Protein AF-0000000084891016 (afdb_homodimer)

pLDDT: mean 85.97, std 17.07, range [30.06, 98.94]

Secondary structure (DSSP, 8-state):
---EE-BTTT--PPPHHHHHHHHHHHHHS----TTS-SHHHHHHHHHHHHHHHHHHHHTT--TTTEEEEEESSHHHHHHHHHHHS---TTT--EEE-SS--HHHHGGGTT---------S--EEEEEEESB-TTT-BBPPTTHHHHHHTT--TTS-S-TTT-EEEEEEE-TTGGGTS---TTTS--SEEEEETHHHHS--SS-EEEEEEGGGGGG--------TT-EEEEETTTTEEEE-SSHHHHH--S---HHHHHHHHHHHHHHHHHHTTSHHHHHHHHHHHHHHHHHHHH-B-TTS-BSEEE--SS-S--TTTB-SEEEEEEE-TTSPEEPHHHHHHHHHHTTEE-EEE-TT-HHHHHHHTT--HHHHHHHHHTT--TTSS--EETTEESSEEEEE--TT--HHHHHHHHHHHHHHH---SSTHHHHT-SS---TTS-------------EEE-SEETS--EEE-TTT-S---EETTEETTTT-EE-B-TT--B--TTT-GGGGG-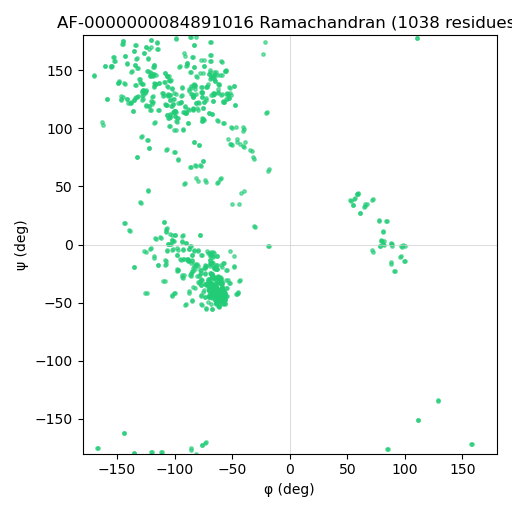----BTTTTB-/---EE-BTTT-----HHHHHHHHHHHHHS----TTS-SHHHHHHHHHHHHHHHHHHHHTT--TTTEEEEEESSHHHHHHHHHHHS-PPTTT--EEE-SSS-HHHHGGGTT---------S--EEEEEEESB-TTT-BBPPTTHHHHHHTT--TTS-S-TTT-EEEEEEE-TTGGGTS---TTTS--SEEEEETHHHHS--SS-EEEEEEGGGGGG--------TT-EEEEETTTTEEEE-SSHHHHH--S---HHHHHHHHHHHHHHHHHHTTSHHHHHHHHHHHHHHHHHHHH-B-TTS-BSEEE--SS-S--TTTB-SEEEEEEE-TTSPEEPHHHHHHHHHHTTEE-EEE-TT-HHHHHHHTT--HHHHHHHHHTT--TTSS--EETTEESSEEEEE--TT--HHHHHHHHHHHHHHH---SSTHHHHT-SS---TTS-------------EEE-SEETS--EEE-TTT-S---EETTEETTTT-EE-B-TT--B--TTT-GGGGG-----BTTTTB-

Foldseek 3Di:
DDFLEFPLLVFNAADPQLVVVLVCVVVVAQADFLPPPDPNNVVLVVLLVVLQQVVQVLQPHGPQWKGKAKFQFLLRLLVLCLQQFDADALQEEEAEDLLDFLSNVVSVVSNNNRNDPDQPQHEYEYEYECARSAAQFGDDLCVQVCVQVVNDPRDDDDSVRHHYAYEYECASPQLQHHHHCVVRVGQWYKYGLSSNRNDDHRIIIIMGTPVSLVRRHRHPDAAPQQFPDDDPVDPDTHGDDRRNSNSHHDGDPSSRSSSVVSRLVVVVVVPSRSVVSLVVLLVLQLVLLVLQQPFAAQVRHRQKAWQHPDNSPDSSGGGNKIKIWGAANVGFTDFVLVVCVLCLLVSHHKDKFCSSSQSSLCVRQVHDPVVVVVCVVVVHDTPDPDQDDPRGGSMTIMGGDGSPRDNVSSVVVSVSSCVLHHHHDPVVVVVVPPPPPPVPPPPPCPVPPPDCPWDWAALEAQEATDTPPCVPHVDFDADPVGTPSGNNHFDAPPVRHGDHCSRVVCRPVDDDDADVVVRRD/DDFLEFPLLVFNAADPQLVVVLVCVVVVAQADFLPPPDPNNVVLVVLLVVLQQVVQVLQPHGPQFKGKAKFQFLLRLLVLCLQQFQADALQEEEAEDLLDFLSNVVSVVSNNNRNDDDQPQHEYEYEYECARSAAQFGDDLCVQVCVQVVNDPRDDDDSVRHHYAYEYECASPQLQHHHHCVVRVHQWYKYGLRSNRNDDHRIIIIMGTPVSLVRRHRHPDAAPQFFPDDDPVDPDTHGDDRRNSNSHHDGDPSSRSSSVVSRLVVVVVVPSRSVVSLVVLLVLLLVLLVLQQPFAAQVRHRQKDWQHPDNSPDSSGGGNKIKIWGAANVGFTDFVLVVCVLCLLVSHDKDKFCSSSQSSLCVRQVHDPVVVVVCVVVVHDTPDPDQDDPRGGSMTIMGGDGSPRDNVSSVVVSVSSCVLHHHHDPVSVVPNPPPPPPVPPPPPCPVPPPDPDWDWAALEAQEATDTPPCVPHVDFDADPVGTPSGNNHFDAPPVRHGDHCSRVVCRPVDDDDADVVVRRD

Solvent-accessible surface area (backbone atoms only — not comparable to full-atom values): 54856 Å² total; per-residue (Å²): 134,79,78,35,76,22,38,22,76,72,31,27,72,56,52,70,66,39,54,50,53,44,50,50,51,61,74,71,51,73,72,35,40,56,84,37,74,20,61,35,7,47,53,37,38,40,47,51,54,32,38,52,49,51,56,35,46,70,29,54,42,46,80,83,50,30,44,70,28,70,28,46,13,31,39,41,18,39,49,53,47,53,55,18,40,51,67,36,53,21,52,29,46,81,46,63,50,50,54,27,48,36,28,63,60,21,44,57,59,62,52,54,71,37,79,40,84,75,87,64,84,31,40,26,40,42,35,41,31,40,18,31,79,64,32,12,41,32,48,72,62,64,52,47,60,31,42,63,70,49,65,32,84,82,53,85,73,64,53,90,73,46,49,54,37,36,35,36,40,32,39,59,32,53,39,44,37,69,58,50,40,68,84,43,68,49,31,30,37,24,28,30,44,18,32,50,37,28,40,46,49,37,35,22,24,28,38,32,23,52,86,50,48,76,45,56,70,35,75,54,61,49,20,27,77,8,50,26,32,63,45,66,90,50,101,44,77,39,67,35,84,55,63,42,46,36,69,36,50,26,73,66,33,58,64,48,49,55,35,41,51,40,32,51,51,50,47,41,70,74,34,69,72,26,55,62,38,29,52,51,22,25,51,51,37,32,52,42,52,54,55,47,71,66,39,51,17,65,87,63,34,54,30,50,51,74,45,61,93,65,85,58,82,45,69,81,43,27,45,31,34,48,17,32,46,42,27,37,73,88,63,51,62,52,43,47,64,59,51,50,54,55,33,39,76,68,41,35,29,42,27,56,36,40,75,50,19,53,30,40,40,33,61,69,61,68,53,51,74,66,57,51,49,50,43,37,71,71,68,41,36,75,78,52,89,75,30,63,56,95,79,34,58,76,45,30,31,35,41,17,51,41,79,84,56,51,70,65,50,44,49,50,53,54,49,50,48,49,72,72,55,52,41,75,50,84,71,54,58,63,62,74,58,45,91,64,79,52,82,71,60,63,69,66,79,65,77,65,75,79,65,87,82,74,49,70,36,32,36,36,43,43,34,28,59,37,70,50,42,63,87,83,46,80,70,78,60,70,45,100,87,38,54,62,58,43,57,69,38,66,52,49,49,98,62,63,33,67,50,38,40,89,77,40,57,68,34,55,70,40,71,69,55,73,38,75,89,75,67,42,110,133,79,79,35,77,21,36,21,76,72,30,26,74,56,53,69,67,38,54,52,53,43,52,52,51,63,74,71,51,74,69,35,39,55,84,37,72,20,61,36,6,47,54,36,38,39,47,53,53,34,40,51,49,51,56,34,46,71,30,54,42,48,81,83,49,30,42,70,27,70,30,45,14,31,38,42,18,41,49,53,46,51,54,18,40,51,66,37,59,17,52,29,47,80,46,64,51,50,54,27,49,36,30,63,61,20,43,57,59,63,52,55,70,36,80,38,83,78,90,63,86,34,41,26,40,43,35,41,33,41,19,29,79,63,32,12,41,30,48,71,62,66,52,46,60,32,40,63,69,50,65,32,84,83,53,85,72,63,54,89,72,47,50,55,40,36,35,35,38,32,39,59,31,52,37,46,36,70,57,52,39,69,82,44,67,47,31,30,36,25,28,30,43,17,32,49,37,28,39,46,48,36,35,21,25,27,37,32,22,52,87,51,48,77,44,54,70,35,75,53,63,48,22,28,76,7,50,25,30,63,46,67,90,50,99,44,78,37,67,35,83,55,63,43,47,37,68,35,51,27,74,68,32,59,66,48,49,56,35,41,51,40,34,51,51,50,46,41,71,74,36,69,72,25,55,62,38,27,52,52,23,24,51,50,37,32,51,43,52,54,56,45,70,65,39,52,18,64,87,63,34,53,32,48,50,74,46,61,93,66,85,60,84,45,69,82,44,26,46,31,33,50,18,32,45,43,25,38,75,88,64,52,62,52,45,45,63,59,52,50,53,56,32,39,77,69,40,35,29,42,27,57,37,39,76,50,18,54,28,40,40,32,60,69,61,69,52,49,73,68,58,52,50,50,43,38,69,70,70,42,36,74,80,51,91,75,30,62,56,96,81,34,59,76,44,31,32,35,41,17,53,41,78,86,56,49,69,65,50,44,49,50,52,54,49,51,49,47,72,72,55,52,39,76,49,83,68,54,58,61,62,72,58,44,90,64,77,52,81,73,57,64,71,66,79,64,78,66,75,78,66,86,81,75,48,69,36,32,37,37,44,44,34,29,58,36,70,50,43,62,88,82,46,79,70,77,60,71,45,99,88,38,55,60,57,43,58,68,37,65,52,52,49,100,63,65,32,69,49,38,41,89,78,39,58,67,34,56,69,40,71,68,55,73,39,75,90,76,68,42,111

Sequence (1042 aa):
PGSIYLDHTGSTLYAKSQIDAYTADLQSHLYGNPHSGNPSSEHMADIVHQVRGTVLNHFNVTNDQYDCVFTSGATGALRVLAENFEWTKGKSKFVYLEDNHTSVVGIREPVETQNCEAWCLVGNIFAYPAQSNFSGTKYPLFWISEVKKGEAKLCPGNPNSCNWYVLLDAAAYVSCSKLDLTEHPADFVCISFYKMFGFPTGLGCLLVRKSAAEMLTNKRYFGGGSPAGYLANCDFFKPRTVLHSRLEDGTISFLDIMALKHGFNFLNQVDKSMVRIQDHTFSLAQRLYRAMNMLKHHNGAEVVKIYSHTDYTDSQTQGAIITFNVNRADGSCIGFNHVLQLAASKNIHLRSGCFCNVGACVSMLNLTPENMKTIFQSGHSCGDHIDIVDGKPVGAIRASLGYMSSTRDVDSLVQFIKESFLQENNLSAEVNDEVYYDARSSVSDSSKALTLEKIFLYPVKSCRAIEVSFRFVKQWTLCETGLTHDRMWMIVNDYGVCLTQKRENLLALIQPSIDLEAGTLPGSIYLDHTGSTLYAKSQIDAYTADLQSHLYGNPHSGNPSSEHMADIVHQVRGTVLNHFNVTNDQYDCVFTSGATGALRVLAENFEWTKGKSKFVYLEDNHTSVVGIREPVETQNCEAWCLVGNIFAYPAQSNFSGTKYPLFWISEVKKGEAKLCPGNPNSCNWYVLLDAAAYVSCSKLDLTEHPADFVCISFYKMFGFPTGLGCLLVRKSAAEMLTNKRYFGGGSPAGYLANCDFFKPRTVLHSRLEDGTISFLDIMALKHGFNFLNQVDKSMVRIQDHTFSLAQRLYRAMNMLKHHNGAEVVKIYSHTDYTDSQTQGAIITFNVNRADGSCIGFNHVLQLAASKNIHLRSGCFCNVGACVSMLNLTPENMKTIFQSGHSCGDHIDIVDGKPVGAIRASLGYMSSTRDVDSLVQFIKESFLQENNLSAEVNDEVYYDARSSVSDSSKALTLEKIFLYPVKSCRAIEVSFRFVKQWTLCETGLTHDRMWMIVNDYGVCLTQKRENLLALIQPSIDLEAGTL

Nearest PDB structures (foldseek):
  6wci-assembly1_B  TM=8.221E-01  e=2.079E-20  Stenotrophomonas maltophilia K279a
  8pk8-assembly1_A  TM=7.532E-01  e=2.389E-19  Homo sapiens
  8rme-assembly1_A  TM=7.742E-01  e=6.800E-19  Homo sapiens
  7rtk-assembly1_A  TM=7.737E-01  e=1.827E-18  Homo sapiens
  1qz9-assembly1_A-2  TM=7.196E-01  e=6.623E-15  Pseudomonas fluorescens

Structure (mmCIF, N/CA/C/O backbone):
data_AF-0000000084891016-model_v1
#
loop_
_entity.id
_entity.type
_entity.pdbx_description
1 polymer 'Aminotransferase class V domain-containing protein'
#
loop_
_atom_site.group_PDB
_atom_site.id
_atom_site.type_symbol
_atom_site.label_atom_id
_atom_site.label_alt_id
_atom_site.label_comp_id
_atom_site.label_asym_id
_atom_site.label_entity_id
_atom_site.label_seq_id
_atom_site.pdbx_PDB_ins_code
_atom_site.Cartn_x
_atom_site.Cartn_y
_atom_site.Cartn_z
_atom_site.occupancy
_atom_site.B_iso_or_equiv
_atom_site.auth_seq_id
_atom_site.auth_comp_id
_atom_site.auth_asym_id
_atom_site.auth_atom_id
_atom_site.pdbx_PDB_model_num
ATOM 1 N N . PRO A 1 1 ? 12.078 -31.938 10.773 1 45.09 1 PRO A N 1
ATOM 2 C CA . PRO A 1 1 ? 12.602 -31.656 9.438 1 45.09 1 PRO A CA 1
ATOM 3 C C . PRO A 1 1 ? 12.266 -30.234 8.969 1 45.09 1 PRO A C 1
ATOM 5 O O . PRO A 1 1 ? 11.242 -29.672 9.367 1 45.09 1 PRO A O 1
ATOM 8 N N . GLY A 1 2 ? 13.227 -29.469 8.484 1 77.06 2 GLY A N 1
ATOM 9 C CA . GLY A 1 2 ? 13.141 -28.062 8.07 1 77.06 2 GLY A CA 1
ATOM 10 C C . GLY A 1 2 ? 12.148 -27.844 6.949 1 77.06 2 GLY A C 1
ATOM 11 O O . GLY A 1 2 ? 11.773 -28.781 6.246 1 77.06 2 GLY A O 1
ATOM 12 N N . SER A 1 3 ? 11.414 -26.812 6.789 1 90.88 3 SER A N 1
ATOM 13 C CA . SER A 1 3 ? 10.453 -26.453 5.75 1 90.88 3 SER A CA 1
ATOM 14 C C . SER A 1 3 ? 11.102 -26.469 4.371 1 90.88 3 SER A C 1
ATOM 16 O O . SER A 1 3 ? 12.242 -26.031 4.211 1 90.88 3 SER A O 1
ATOM 18 N N . ILE A 1 4 ? 10.516 -27.297 3.436 1 97.5 4 ILE A N 1
ATOM 19 C CA . ILE A 1 4 ? 10.883 -27.203 2.029 1 97.5 4 ILE A CA 1
ATOM 20 C C . ILE A 1 4 ? 9.992 -26.172 1.331 1 97.5 4 ILE A C 1
ATOM 22 O O . ILE A 1 4 ? 8.828 -26.453 1.046 1 97.5 4 ILE A O 1
ATOM 26 N N . TYR A 1 5 ? 10.555 -25.031 1.067 1 98.25 5 TYR A N 1
ATOM 27 C CA . TYR A 1 5 ? 9.766 -23.922 0.535 1 98.25 5 TYR A CA 1
ATOM 28 C C . TYR A 1 5 ? 9.945 -23.812 -0.975 1 98.25 5 TYR A C 1
ATOM 30 O O . TYR A 1 5 ? 11.031 -23.484 -1.459 1 98.25 5 TYR A O 1
ATOM 38 N N . LEU A 1 6 ? 8.859 -24.047 -1.722 1 98.75 6 LEU A N 1
ATOM 39 C CA . LEU A 1 6 ? 8.898 -24.031 -3.18 1 98.75 6 LEU A CA 1
ATOM 40 C C . LEU A 1 6 ? 7.797 -23.156 -3.742 1 98.75 6 LEU A C 1
ATOM 42 O O . LEU A 1 6 ? 7.168 -23.5 -4.746 1 98.75 6 LEU A O 1
ATOM 46 N N . ASP A 1 7 ? 7.473 -22.031 -3.082 1 98.44 7 ASP A N 1
ATOM 47 C CA . ASP A 1 7 ? 6.48 -21.062 -3.531 1 98.44 7 ASP A CA 1
ATOM 48 C C . ASP A 1 7 ? 7.09 -19.672 -3.654 1 98.44 7 ASP A C 1
ATOM 50 O O . ASP A 1 7 ? 6.484 -18.672 -3.24 1 98.44 7 ASP A O 1
ATOM 54 N N . HIS A 1 8 ? 8.25 -19.547 -4.27 1 98.56 8 HIS A N 1
ATOM 55 C CA . HIS A 1 8 ? 8.992 -18.297 -4.363 1 98.56 8 HIS A CA 1
ATOM 56 C C . HIS A 1 8 ? 8.328 -17.344 -5.355 1 98.56 8 HIS A C 1
ATOM 58 O O . HIS A 1 8 ? 8.5 -16.125 -5.258 1 98.56 8 HIS A O 1
ATOM 64 N N . THR A 1 9 ? 7.555 -17.828 -6.359 1 98.06 9 THR A N 1
ATOM 65 C CA . THR A 1 9 ? 6.809 -16.969 -7.27 1 98.06 9 THR A CA 1
ATOM 66 C C . THR A 1 9 ? 5.652 -16.297 -6.543 1 98.06 9 THR A C 1
ATOM 68 O O . THR A 1 9 ? 5.266 -15.172 -6.887 1 98.06 9 THR A O 1
ATOM 71 N N . GLY A 1 10 ? 5.039 -17 -5.562 1 97.38 10 GLY A N 1
ATOM 72 C CA . GLY A 1 10 ? 4.043 -16.375 -4.715 1 97.38 10 GLY A CA 1
ATOM 73 C C . GLY A 1 10 ? 4.625 -15.305 -3.801 1 97.38 10 GLY A C 1
ATOM 74 O O . GLY A 1 10 ? 4.145 -14.164 -3.781 1 97.38 10 GLY A O 1
ATOM 75 N N . SER A 1 11 ? 5.559 -15.648 -3.059 1 97.56 11 SER A N 1
ATOM 76 C CA . SER A 1 11 ? 6.34 -14.758 -2.205 1 97.56 11 SER A CA 1
ATOM 77 C C . SER A 1 11 ? 7.691 -15.375 -1.857 1 97.56 11 SER A C 1
ATOM 79 O O . SER A 1 11 ? 7.754 -16.5 -1.344 1 97.56 11 SER A O 1
ATOM 81 N N . THR A 1 12 ? 8.758 -14.641 -2.146 1 98.12 12 THR A N 1
ATOM 82 C CA . THR A 1 12 ? 10.062 -15.18 -1.761 1 98.12 12 THR A CA 1
ATOM 83 C C . THR A 1 12 ? 10.344 -14.906 -0.286 1 98.12 12 THR A C 1
ATOM 85 O O . THR A 1 12 ? 9.469 -14.43 0.44 1 98.12 12 THR A O 1
ATOM 88 N N . LEU A 1 13 ? 11.508 -15.367 0.227 1 97.31 13 LEU A N 1
ATOM 89 C CA . LEU A 1 13 ? 11.82 -15.258 1.647 1 97.31 13 LEU A CA 1
ATOM 90 C C . LEU A 1 13 ? 12.805 -14.125 1.904 1 97.31 13 LEU A C 1
ATOM 92 O O . LEU A 1 13 ? 13.656 -13.836 1.061 1 97.31 13 LEU A O 1
ATOM 96 N N . TYR A 1 14 ? 12.617 -13.414 2.99 1 97.75 14 TYR A N 1
ATOM 97 C CA . TYR A 1 14 ? 13.539 -12.359 3.387 1 97.75 14 TYR A CA 1
ATOM 98 C C . TYR A 1 14 ? 14.648 -12.906 4.281 1 97.75 14 TYR A C 1
ATOM 100 O O . TYR A 1 14 ? 14.445 -13.898 4.992 1 97.75 14 TYR A O 1
ATOM 108 N N . ALA A 1 15 ? 15.773 -12.258 4.273 1 96.56 15 ALA A N 1
ATOM 109 C CA . ALA A 1 15 ? 16.922 -12.656 5.094 1 96.56 15 ALA A CA 1
ATOM 110 C C . ALA A 1 15 ? 16.828 -12.055 6.492 1 96.56 15 ALA A C 1
ATOM 112 O O . ALA A 1 15 ? 16.328 -10.938 6.664 1 96.56 15 ALA A O 1
ATOM 113 N N . LYS A 1 16 ? 17.359 -12.797 7.43 1 96.25 16 LYS A N 1
ATOM 114 C CA . LYS A 1 16 ? 17.438 -12.266 8.789 1 96.25 16 LYS A CA 1
ATOM 115 C C . LYS A 1 16 ? 18.25 -10.977 8.828 1 96.25 16 LYS A C 1
ATOM 117 O O . LYS A 1 16 ? 17.891 -10.039 9.555 1 96.25 16 LYS A O 1
ATOM 122 N N . SER A 1 17 ? 19.281 -10.914 8.078 1 96.06 17 SER A N 1
ATOM 123 C CA . SER A 1 17 ? 20.141 -9.742 8.055 1 96.06 17 SER A CA 1
ATOM 124 C C . SER A 1 17 ? 19.406 -8.516 7.523 1 96.06 17 SER A C 1
ATOM 126 O O . SER A 1 17 ? 19.641 -7.398 7.98 1 96.06 17 SER A O 1
ATOM 128 N N . GLN A 1 18 ? 18.578 -8.727 6.535 1 96.12 18 GLN A N 1
ATOM 129 C CA . GLN A 1 18 ? 17.75 -7.664 5.992 1 96.12 18 GLN A CA 1
ATOM 130 C C . GLN A 1 18 ? 16.844 -7.074 7.062 1 96.12 18 GLN A C 1
ATOM 132 O O . GLN A 1 18 ? 16.75 -5.855 7.203 1 96.12 18 GLN A O 1
ATOM 137 N N . ILE A 1 19 ? 16.188 -7.93 7.859 1 98 19 ILE A N 1
ATOM 138 C CA . ILE A 1 19 ? 15.234 -7.531 8.898 1 98 19 ILE A CA 1
ATOM 139 C C . ILE A 1 19 ? 15.984 -6.848 10.039 1 98 19 ILE A C 1
ATOM 141 O O . ILE A 1 19 ? 15.508 -5.844 10.586 1 98 19 ILE A O 1
ATOM 145 N N . ASP A 1 20 ? 17.172 -7.363 10.367 1 97.69 20 ASP A N 1
ATOM 146 C CA . ASP A 1 20 ? 18 -6.758 11.414 1 97.69 20 ASP A CA 1
ATOM 147 C C . ASP A 1 20 ? 18.391 -5.336 11.039 1 97.69 20 ASP A C 1
ATOM 149 O O . ASP A 1 20 ? 18.328 -4.426 11.875 1 97.69 20 ASP A O 1
ATOM 153 N N . ALA A 1 21 ? 18.812 -5.133 9.82 1 96.12 21 ALA A N 1
ATOM 154 C CA . ALA A 1 21 ? 19.234 -3.818 9.359 1 96.12 21 ALA A CA 1
ATOM 155 C C . ALA A 1 21 ? 18.078 -2.828 9.352 1 96.12 21 ALA A C 1
ATOM 157 O O . ALA A 1 21 ? 18.234 -1.672 9.75 1 96.12 21 ALA A O 1
ATOM 158 N N . TYR A 1 22 ? 16.984 -3.27 8.93 1 97.88 22 TYR A N 1
ATOM 159 C CA . TYR A 1 22 ? 15.773 -2.445 8.906 1 97.88 22 TYR A CA 1
ATOM 160 C C . TYR A 1 22 ? 15.375 -2.035 10.32 1 97.88 22 TYR A C 1
ATOM 162 O O . TYR A 1 22 ? 15.062 -0.867 10.57 1 97.88 22 TYR A O 1
ATOM 170 N N . THR A 1 23 ? 15.391 -2.973 11.203 1 97.94 23 THR A N 1
ATOM 171 C CA . THR A 1 23 ? 15.031 -2.732 12.602 1 97.94 23 THR A CA 1
ATOM 172 C C . THR A 1 23 ? 15.984 -1.724 13.234 1 97.94 23 THR A C 1
ATOM 174 O O . THR A 1 23 ? 15.547 -0.81 13.938 1 97.94 23 THR A O 1
ATOM 177 N N . ALA A 1 24 ? 17.234 -1.877 13.016 1 96.44 24 ALA A N 1
ATOM 178 C CA . ALA A 1 24 ? 18.234 -0.955 13.547 1 96.44 24 ALA A CA 1
ATOM 179 C C . ALA A 1 24 ? 18 0.463 13.031 1 96.44 24 ALA A C 1
ATOM 181 O O . ALA A 1 24 ? 18.141 1.433 13.781 1 96.44 24 ALA A O 1
ATOM 182 N N . ASP A 1 25 ? 17.641 0.554 11.805 1 94.06 25 ASP A N 1
ATOM 183 C CA . ASP A 1 25 ? 17.359 1.853 11.195 1 94.06 25 ASP A CA 1
ATOM 184 C C . ASP A 1 25 ? 16.156 2.525 11.844 1 94.06 25 ASP A C 1
ATOM 186 O O . ASP A 1 25 ? 16.203 3.719 12.156 1 94.06 25 ASP A O 1
ATOM 190 N N . LEU A 1 26 ? 15.07 1.795 12.055 1 96.88 26 LEU A N 1
ATOM 191 C CA . LEU A 1 26 ? 13.859 2.314 12.672 1 96.88 26 LEU A CA 1
ATOM 192 C C . LEU A 1 26 ? 14.141 2.809 14.086 1 96.88 26 LEU A C 1
ATOM 194 O O . LEU A 1 26 ? 13.539 3.785 14.539 1 96.88 26 LEU A O 1
ATOM 198 N N . GLN A 1 27 ? 15.055 2.148 14.734 1 96.12 27 GLN A N 1
ATOM 199 C CA . GLN A 1 27 ? 15.242 2.414 16.156 1 96.12 27 GLN A CA 1
ATOM 200 C C . GLN A 1 27 ? 16.312 3.479 16.391 1 96.12 27 GLN A C 1
ATOM 202 O O . GLN A 1 27 ? 16.391 4.059 17.469 1 96.12 27 GLN A O 1
ATOM 207 N N . SER A 1 28 ? 17.062 3.799 15.344 1 92.12 28 SER A N 1
ATOM 208 C CA . SER A 1 28 ? 18.188 4.703 15.539 1 92.12 28 SER A CA 1
ATOM 209 C C . SER A 1 28 ? 17.891 6.086 14.969 1 92.12 28 SER A C 1
ATOM 211 O O . SER A 1 28 ? 18.672 7.023 15.172 1 92.12 28 SER A O 1
ATOM 213 N N . HIS A 1 29 ? 16.781 6.273 14.312 1 88.75 29 HIS A N 1
ATOM 214 C CA . HIS A 1 29 ? 16.484 7.551 13.672 1 88.75 29 HIS A CA 1
ATOM 215 C C . HIS A 1 29 ? 15.031 7.965 13.906 1 88.75 29 HIS A C 1
ATOM 217 O O . HIS A 1 29 ? 14.172 7.117 14.141 1 88.75 29 HIS A O 1
ATOM 223 N N . LEU A 1 30 ? 14.836 9.281 13.961 1 93 30 LEU A N 1
ATOM 224 C CA . LEU A 1 30 ? 13.492 9.852 13.969 1 93 30 LEU A CA 1
ATOM 225 C C . LEU A 1 30 ? 13.023 10.148 12.547 1 93 30 LEU A C 1
ATOM 227 O O . LEU A 1 30 ? 13.594 10.992 11.859 1 93 30 LEU A O 1
ATOM 231 N N . TYR A 1 31 ? 12.016 9.422 12.125 1 94.38 31 TYR A N 1
ATOM 232 C CA . TYR A 1 31 ? 11.477 9.594 10.781 1 94.38 31 TYR A CA 1
ATOM 233 C C . TYR A 1 31 ? 10.094 10.234 10.82 1 94.38 31 TYR A C 1
ATOM 235 O O . TYR A 1 31 ? 9.234 9.812 11.602 1 94.38 31 TYR A O 1
ATOM 243 N N . GLY A 1 32 ? 9.906 11.289 10.078 1 95.88 32 GLY A N 1
ATOM 244 C CA . GLY A 1 32 ? 8.617 11.953 9.953 1 95.88 32 GLY A CA 1
ATOM 245 C C . GLY A 1 32 ? 8.031 11.859 8.555 1 95.88 32 GLY A C 1
ATOM 246 O O . GLY A 1 32 ? 8.656 11.312 7.648 1 95.88 32 GLY A O 1
ATOM 247 N N . ASN A 1 33 ? 6.77 12.227 8.438 1 96.44 33 ASN A N 1
ATOM 248 C CA . ASN A 1 33 ? 6.121 12.281 7.129 1 96.44 33 ASN A CA 1
ATOM 249 C C . ASN A 1 33 ? 6.91 13.141 6.148 1 96.44 33 ASN A C 1
ATOM 251 O O . ASN A 1 33 ? 7.172 14.32 6.418 1 96.44 33 ASN A O 1
ATOM 255 N N . PRO A 1 34 ? 7.203 12.648 4.973 1 94 34 PRO A N 1
ATOM 256 C CA . PRO A 1 34 ? 8.062 13.391 4.043 1 94 34 PRO A CA 1
ATOM 257 C C . PRO A 1 34 ? 7.418 14.68 3.549 1 94 34 PRO A C 1
ATOM 259 O O . PRO A 1 34 ? 8.094 15.516 2.943 1 94 34 PRO A O 1
ATOM 262 N N . HIS A 1 35 ? 6.18 14.953 3.852 1 91.19 35 HIS A N 1
ATOM 263 C CA . HIS A 1 35 ? 5.469 16.109 3.326 1 91.19 35 HIS A CA 1
ATOM 264 C C . HIS A 1 35 ? 5.418 17.234 4.348 1 91.19 35 HIS A C 1
ATOM 266 O O . HIS A 1 35 ? 4.867 18.312 4.074 1 91.19 35 HIS A O 1
ATOM 272 N N . SER A 1 36 ? 6.023 17.125 5.527 1 92 36 SER A N 1
ATOM 273 C CA . SER A 1 36 ? 5.797 18.094 6.602 1 92 36 SER A CA 1
ATOM 274 C C . SER A 1 36 ? 6.84 19.203 6.574 1 92 36 SER A C 1
ATOM 276 O O . SER A 1 36 ? 6.598 20.297 7.09 1 92 36 SER A O 1
ATOM 278 N N . GLY A 1 37 ? 8.023 18.984 6.102 1 88.06 37 GLY A N 1
ATOM 279 C CA . GLY A 1 37 ? 9.016 20.031 5.906 1 88.06 37 GLY A CA 1
ATOM 280 C C . GLY A 1 37 ? 9.867 20.281 7.137 1 88.06 37 GLY A C 1
ATOM 281 O O . GLY A 1 37 ? 10.711 21.188 7.137 1 88.06 37 GLY A O 1
ATOM 282 N N . ASN A 1 38 ? 9.664 19.547 8.227 1 92.12 38 ASN A N 1
ATOM 283 C CA . ASN A 1 38 ? 10.516 19.656 9.406 1 92.12 38 ASN A CA 1
ATOM 284 C C . ASN A 1 38 ? 11.742 18.75 9.297 1 92.12 38 ASN A C 1
ATOM 286 O O . ASN A 1 38 ? 11.898 18.031 8.312 1 92.12 38 ASN A O 1
ATOM 290 N N . PRO A 1 39 ? 12.656 18.734 10.281 1 87.62 39 PRO A N 1
ATOM 291 C CA . PRO A 1 39 ? 13.93 18.031 10.133 1 87.62 39 PRO A CA 1
ATOM 292 C C . PRO A 1 39 ? 13.742 16.531 9.914 1 87.62 39 PRO A C 1
ATOM 294 O O . PRO A 1 39 ? 14.398 15.945 9.047 1 87.62 39 PRO A O 1
ATOM 297 N N . SER A 1 40 ? 12.906 15.891 10.703 1 93.5 40 SER A N 1
ATOM 298 C CA . SER A 1 40 ? 12.68 14.461 10.516 1 93.5 40 SER A CA 1
ATOM 299 C C . SER A 1 40 ? 12.031 14.172 9.164 1 93.5 40 SER A C 1
ATOM 301 O O . SER A 1 40 ? 12.328 13.164 8.531 1 93.5 40 SER A O 1
ATOM 303 N N . SER A 1 41 ? 11.148 15.055 8.734 1 94.06 41 SER A N 1
ATOM 304 C CA . SER A 1 41 ? 10.477 14.969 7.445 1 94.06 41 SER A CA 1
ATOM 305 C C . SER A 1 41 ? 11.469 15.109 6.297 1 94.06 41 SER A C 1
ATOM 307 O O . SER A 1 41 ? 11.438 14.328 5.344 1 94.06 41 SER A O 1
ATOM 309 N N . GLU A 1 42 ? 12.297 16.078 6.367 1 88.12 42 GLU A N 1
ATOM 310 C CA . GLU A 1 42 ? 13.289 16.312 5.316 1 88.12 42 GLU A CA 1
ATOM 311 C C . GLU A 1 42 ? 14.266 15.148 5.203 1 88.12 42 GLU A C 1
ATOM 313 O O . GLU A 1 42 ? 14.648 14.758 4.102 1 88.12 42 GLU A O 1
ATOM 318 N N . HIS A 1 43 ? 14.641 14.648 6.355 1 88.62 43 HIS A N 1
ATOM 319 C CA . HIS A 1 43 ? 15.5 13.469 6.375 1 88.62 43 HIS A CA 1
ATOM 320 C C . HIS A 1 43 ? 14.844 12.305 5.633 1 88.62 43 HIS A C 1
ATOM 322 O O . HIS A 1 43 ? 15.484 11.656 4.797 1 88.62 43 HIS A O 1
ATOM 328 N N . MET A 1 44 ? 13.609 12.062 5.922 1 93.12 44 MET A N 1
ATOM 329 C CA . MET A 1 44 ? 12.875 10.969 5.297 1 93.12 44 MET A CA 1
ATOM 330 C C . MET A 1 44 ? 12.68 11.227 3.807 1 93.12 44 MET A C 1
ATOM 332 O O . MET A 1 44 ? 12.758 10.305 2.994 1 93.12 44 MET A O 1
ATOM 336 N N . ALA A 1 45 ? 12.367 12.469 3.414 1 91.31 45 ALA A N 1
ATOM 337 C CA . ALA A 1 45 ? 12.211 12.828 2.008 1 91.31 45 ALA A CA 1
ATOM 338 C C . ALA A 1 45 ? 13.477 12.516 1.215 1 91.31 45 ALA A C 1
ATOM 340 O O . ALA A 1 45 ? 13.406 12.023 0.087 1 91.31 45 ALA A O 1
ATOM 341 N N . ASP A 1 46 ? 14.617 12.773 1.808 1 87.38 46 ASP A N 1
ATOM 342 C CA . ASP A 1 46 ? 15.898 12.508 1.172 1 87.38 46 ASP A CA 1
ATOM 343 C C . ASP A 1 46 ? 16.125 11.008 0.993 1 87.38 46 ASP A C 1
ATOM 345 O O . ASP A 1 46 ? 16.625 10.562 -0.042 1 87.38 46 ASP A O 1
ATOM 349 N N . ILE A 1 47 ? 15.75 10.297 2.008 1 91.25 47 ILE A N 1
ATOM 350 C CA . ILE A 1 47 ? 15.883 8.844 1.942 1 91.25 47 ILE A CA 1
ATOM 351 C C . ILE A 1 47 ? 15.008 8.297 0.819 1 91.25 47 ILE A C 1
ATOM 353 O O . ILE A 1 47 ? 15.453 7.457 0.032 1 91.25 47 ILE A O 1
ATOM 357 N N . VAL A 1 48 ? 13.812 8.75 0.71 1 94.56 48 VAL A N 1
ATOM 358 C CA . VAL A 1 48 ? 12.891 8.305 -0.329 1 94.56 48 VAL A CA 1
ATOM 359 C C . VAL A 1 48 ? 13.477 8.594 -1.706 1 94.56 48 VAL A C 1
ATOM 361 O O . VAL A 1 48 ? 13.43 7.754 -2.605 1 94.56 48 VAL A O 1
ATOM 364 N N . HIS A 1 49 ? 14.039 9.75 -1.84 1 89.62 49 HIS A N 1
ATOM 365 C CA . HIS A 1 49 ? 14.664 10.148 -3.102 1 89.62 49 HIS A CA 1
ATOM 366 C C . HIS A 1 49 ? 15.82 9.219 -3.461 1 89.62 49 HIS A C 1
ATOM 368 O O . HIS A 1 49 ? 15.93 8.781 -4.605 1 89.62 49 HIS A O 1
ATOM 374 N N . GLN A 1 50 ? 16.625 8.891 -2.48 1 87.94 50 GLN A N 1
ATOM 375 C CA . GLN A 1 50 ? 17.766 8.023 -2.705 1 87.94 50 GLN A CA 1
ATOM 376 C C . GLN A 1 50 ? 17.328 6.609 -3.066 1 87.94 50 GLN A C 1
ATOM 378 O O . GLN A 1 50 ? 17.922 5.969 -3.938 1 87.94 50 GLN A O 1
ATOM 383 N N . VAL A 1 51 ? 16.328 6.168 -2.385 1 95.25 51 VAL A N 1
ATOM 384 C CA . VAL A 1 51 ? 15.844 4.816 -2.637 1 95.25 51 VAL A CA 1
ATOM 385 C C . VAL A 1 51 ? 15.25 4.738 -4.039 1 95.25 51 VAL A C 1
ATOM 387 O O . VAL A 1 51 ? 15.398 3.727 -4.73 1 95.25 51 VAL A O 1
ATOM 390 N N . ARG A 1 52 ? 14.547 5.809 -4.484 1 94.38 52 ARG A N 1
ATOM 391 C CA . ARG A 1 52 ? 14.055 5.863 -5.855 1 94.38 52 ARG A CA 1
ATOM 392 C C . ARG A 1 52 ? 15.188 5.691 -6.855 1 94.38 52 ARG A C 1
ATOM 394 O O . ARG A 1 52 ? 15.047 4.98 -7.848 1 94.38 52 ARG A O 1
ATOM 401 N N . GLY A 1 53 ? 16.297 6.324 -6.594 1 91.69 53 GLY A N 1
ATOM 402 C CA . GLY A 1 53 ? 17.484 6.168 -7.43 1 91.69 53 GLY A CA 1
ATOM 403 C C . GLY A 1 53 ? 18.047 4.762 -7.41 1 91.69 53 GLY A C 1
ATOM 404 O O . GLY A 1 53 ? 18.484 4.25 -8.445 1 91.69 53 GLY A O 1
ATOM 405 N N . THR A 1 54 ? 18.016 4.145 -6.23 1 94.19 54 THR A N 1
ATOM 406 C CA . THR A 1 54 ? 18.5 2.779 -6.082 1 94.19 54 THR A CA 1
ATOM 407 C C . THR A 1 54 ? 17.688 1.815 -6.941 1 94.19 54 THR A C 1
ATOM 409 O O . THR A 1 54 ? 18.25 0.919 -7.578 1 94.19 54 THR A O 1
ATOM 412 N N . VAL A 1 55 ? 16.406 2.006 -7.004 1 97.75 55 VAL A N 1
ATOM 413 C CA . VAL A 1 55 ? 15.531 1.168 -7.82 1 97.75 55 VAL A CA 1
ATOM 414 C C . VAL A 1 55 ? 15.891 1.331 -9.297 1 97.75 55 VAL A C 1
ATOM 416 O O . VAL A 1 55 ? 16.062 0.342 -10.008 1 97.75 55 VAL A O 1
ATOM 419 N N . LEU A 1 56 ? 15.977 2.562 -9.734 1 96.56 56 LEU A N 1
ATOM 420 C CA . LEU A 1 56 ? 16.297 2.84 -11.133 1 96.56 56 LEU A CA 1
ATOM 421 C C . LEU A 1 56 ? 17.656 2.262 -11.508 1 96.56 56 LEU A C 1
ATOM 423 O O . LEU A 1 56 ? 17.797 1.632 -12.555 1 96.56 56 LEU A O 1
ATOM 427 N N . ASN A 1 57 ? 18.609 2.396 -10.602 1 94.25 57 ASN A N 1
ATOM 428 C CA . ASN A 1 57 ? 19.953 1.895 -10.844 1 94.25 57 ASN A CA 1
ATOM 429 C C . ASN A 1 57 ? 19.969 0.375 -10.992 1 94.25 57 ASN A C 1
ATOM 431 O O . ASN A 1 57 ? 20.734 -0.171 -11.781 1 94.25 57 ASN A O 1
ATOM 435 N N . HIS A 1 58 ? 19.188 -0.27 -10.25 1 96.94 58 HIS A N 1
ATOM 436 C CA . HIS A 1 58 ? 19.109 -1.725 -10.328 1 96.94 58 HIS A CA 1
ATOM 437 C C . HIS A 1 58 ? 18.719 -2.186 -11.727 1 96.94 58 HIS A C 1
ATOM 439 O O . HIS A 1 58 ? 19.141 -3.25 -12.18 1 96.94 58 HIS A O 1
ATOM 445 N N . PHE A 1 59 ? 17.922 -1.415 -12.391 1 97.88 59 PHE A N 1
ATOM 446 C CA . PHE A 1 59 ? 17.453 -1.78 -13.719 1 97.88 59 PHE A CA 1
ATOM 447 C C . PHE A 1 59 ? 18.25 -1.061 -14.797 1 97.88 59 PHE A C 1
ATOM 449 O O . PHE A 1 59 ? 17.828 -0.983 -15.953 1 97.88 59 PHE A O 1
ATOM 456 N N . ASN A 1 60 ? 19.312 -0.385 -14.391 1 96.88 60 ASN A N 1
ATOM 457 C CA . ASN A 1 60 ? 20.328 0.204 -15.258 1 96.88 60 ASN A CA 1
ATOM 458 C C . ASN A 1 60 ? 19.797 1.426 -16 1 96.88 60 ASN A C 1
ATOM 460 O O . ASN A 1 60 ? 20.047 1.598 -17.188 1 96.88 60 ASN A O 1
ATOM 464 N N . VAL A 1 61 ? 19 2.217 -15.312 1 96.31 61 VAL A N 1
ATOM 465 C CA . VAL A 1 61 ? 18.5 3.471 -15.867 1 96.31 61 VAL A CA 1
ATOM 466 C C . VAL A 1 61 ? 18.625 4.582 -14.828 1 96.31 61 VAL A C 1
ATOM 468 O O . VAL A 1 61 ? 18.906 4.316 -13.656 1 96.31 61 VAL A O 1
ATOM 471 N N . THR A 1 62 ? 18.469 5.801 -15.312 1 91.56 62 THR A N 1
ATOM 472 C CA . THR A 1 62 ? 18.547 6.973 -14.445 1 91.56 62 THR A CA 1
ATOM 473 C C . THR A 1 62 ? 17.203 7.691 -14.391 1 91.56 62 THR A C 1
ATOM 475 O O . THR A 1 62 ? 16.266 7.312 -15.086 1 91.56 62 THR A O 1
ATOM 478 N N . ASN A 1 63 ? 17.172 8.688 -13.516 1 90.81 63 ASN A N 1
ATOM 479 C CA . ASN A 1 63 ? 15.961 9.484 -13.359 1 90.81 63 ASN A CA 1
ATOM 480 C C . ASN A 1 63 ? 15.703 10.344 -14.594 1 90.81 63 ASN A C 1
ATOM 482 O O . ASN A 1 63 ? 14.594 10.859 -14.773 1 90.81 63 ASN A O 1
ATOM 486 N N . ASP A 1 64 ? 16.609 10.414 -15.555 1 89.88 64 ASP A N 1
ATOM 487 C CA . ASP A 1 64 ? 16.422 11.117 -16.812 1 89.88 64 ASP A CA 1
ATOM 488 C C . ASP A 1 64 ? 15.703 10.234 -17.828 1 89.88 64 ASP A C 1
ATOM 490 O O . ASP A 1 64 ? 15.086 10.734 -18.781 1 89.88 64 ASP A O 1
ATOM 494 N N . GLN A 1 65 ? 15.812 8.977 -17.609 1 94.75 65 GLN A N 1
ATOM 495 C CA . GLN A 1 65 ? 15.258 8.031 -18.562 1 94.75 65 GLN A CA 1
ATOM 496 C C . GLN A 1 65 ? 13.906 7.496 -18.109 1 94.75 65 GLN A C 1
ATOM 498 O O . GLN A 1 65 ? 13 7.297 -18.922 1 94.75 65 GLN A O 1
ATOM 503 N N . TYR A 1 66 ? 13.844 7.223 -16.859 1 97.56 66 TYR A N 1
ATOM 504 C CA . TYR A 1 66 ? 12.633 6.637 -16.297 1 97.56 66 TYR A CA 1
ATOM 505 C C . TYR A 1 66 ? 12.211 7.363 -15.031 1 97.56 66 TYR A C 1
ATOM 507 O O . TYR A 1 66 ? 13.047 7.969 -14.352 1 97.56 66 TYR A O 1
ATOM 515 N N . ASP A 1 67 ? 10.922 7.352 -14.75 1 97.38 67 ASP A N 1
ATOM 516 C CA . ASP A 1 67 ? 10.367 7.703 -13.438 1 97.38 67 ASP A CA 1
ATOM 517 C C . ASP A 1 67 ? 9.922 6.457 -12.68 1 97.38 67 ASP A C 1
ATOM 519 O O . ASP A 1 67 ? 9.453 5.488 -13.289 1 97.38 67 ASP A O 1
ATOM 523 N N . CYS A 1 68 ? 10.172 6.508 -11.43 1 98.5 68 CYS A N 1
ATOM 524 C CA . CYS A 1 68 ? 9.734 5.43 -10.555 1 98.5 68 CYS A CA 1
ATOM 525 C C . CYS A 1 68 ? 8.547 5.867 -9.695 1 98.5 68 CYS A C 1
ATOM 527 O O . CYS A 1 68 ? 8.695 6.695 -8.797 1 98.5 68 CYS A O 1
ATOM 529 N N . VAL A 1 69 ? 7.363 5.324 -9.93 1 98.69 69 VAL A N 1
ATOM 530 C CA . VAL A 1 69 ? 6.16 5.609 -9.156 1 98.69 69 VAL A CA 1
ATOM 531 C C . VAL A 1 69 ? 5.906 4.473 -8.164 1 98.69 69 VAL A C 1
ATOM 533 O O . VAL A 1 69 ? 5.594 3.35 -8.57 1 98.69 69 VAL A O 1
ATOM 536 N N . PHE A 1 70 ? 6.004 4.758 -6.883 1 98.75 70 PHE A N 1
ATOM 537 C CA . PHE A 1 70 ? 5.754 3.725 -5.883 1 98.75 70 PHE A CA 1
ATOM 538 C C . PHE A 1 70 ? 4.266 3.4 -5.805 1 98.75 70 PHE A C 1
ATOM 540 O O . PHE A 1 70 ? 3.424 4.297 -5.879 1 98.75 70 PHE A O 1
ATOM 547 N N . THR A 1 71 ? 3.965 2.121 -5.754 1 98.56 71 THR A N 1
ATOM 548 C CA . THR A 1 71 ? 2.609 1.59 -5.664 1 98.56 71 THR A CA 1
ATOM 549 C C . THR A 1 71 ? 2.535 0.47 -4.629 1 98.56 71 THR A C 1
ATOM 551 O O . THR A 1 71 ? 3.529 0.163 -3.967 1 98.56 71 THR A O 1
ATOM 554 N N . SER A 1 72 ? 1.392 -0.108 -4.438 1 97.94 72 SER A N 1
ATOM 555 C CA . SER A 1 72 ? 1.208 -1.166 -3.447 1 97.94 72 SER A CA 1
ATOM 556 C C . SER A 1 72 ? 1.781 -2.49 -3.943 1 97.94 72 SER A C 1
ATOM 558 O O . SER A 1 72 ? 1.953 -3.428 -3.162 1 97.94 72 SER A O 1
ATOM 560 N N . GLY A 1 73 ? 2.166 -2.611 -5.137 1 98.19 73 GLY A N 1
ATOM 561 C CA . GLY A 1 73 ? 2.678 -3.787 -5.82 1 98.19 73 GLY A CA 1
ATOM 562 C C . GLY A 1 73 ? 2.533 -3.709 -7.332 1 98.19 73 GLY A C 1
ATOM 563 O O . GLY A 1 73 ? 2.176 -2.66 -7.871 1 98.19 73 GLY A O 1
ATOM 564 N N . ALA A 1 74 ? 2.82 -4.816 -7.969 1 98.62 74 ALA A N 1
ATOM 565 C CA . ALA A 1 74 ? 2.666 -4.855 -9.422 1 98.62 74 ALA A CA 1
ATOM 566 C C . ALA A 1 74 ? 1.221 -4.586 -9.828 1 98.62 74 ALA A C 1
ATOM 568 O O . ALA A 1 74 ? 0.964 -3.869 -10.797 1 98.62 74 ALA A O 1
ATOM 569 N N . THR A 1 75 ? 0.306 -5.168 -9.117 1 98.5 75 THR A N 1
ATOM 570 C CA . THR A 1 75 ? -1.105 -4.934 -9.398 1 98.5 75 THR A CA 1
ATOM 571 C C . THR A 1 75 ? -1.448 -3.455 -9.25 1 98.5 75 THR A C 1
ATOM 573 O O . THR A 1 75 ? -2.168 -2.893 -10.078 1 98.5 75 THR A O 1
ATOM 576 N N . GLY A 1 76 ? -0.966 -2.836 -8.148 1 98.06 76 GLY A N 1
ATOM 577 C CA . GLY A 1 76 ? -1.155 -1.401 -7.992 1 98.06 76 GLY A CA 1
ATOM 578 C C . GLY A 1 76 ? -0.571 -0.595 -9.141 1 98.06 76 GLY A C 1
ATOM 579 O O . GLY A 1 76 ? -1.159 0.4 -9.562 1 98.06 76 GLY A O 1
ATOM 580 N N . ALA A 1 77 ? 0.57 -0.966 -9.594 1 98.69 77 ALA A N 1
ATOM 581 C CA . ALA A 1 77 ? 1.212 -0.301 -10.719 1 98.69 77 ALA A CA 1
ATOM 582 C C . ALA A 1 77 ? 0.338 -0.379 -11.969 1 98.69 77 ALA A C 1
ATOM 584 O O . ALA A 1 77 ? 0.169 0.615 -12.68 1 98.69 77 ALA A O 1
ATOM 585 N N . LEU A 1 78 ? -0.208 -1.532 -12.227 1 98.38 78 LEU A N 1
ATOM 586 C CA . LEU A 1 78 ? -1.048 -1.76 -13.398 1 98.38 78 LEU A CA 1
ATOM 587 C C . LEU A 1 78 ? -2.344 -0.961 -13.297 1 98.38 78 LEU A C 1
ATOM 589 O O . LEU A 1 78 ? -2.828 -0.434 -14.305 1 98.38 78 LEU A O 1
ATOM 593 N N . ARG A 1 79 ? -2.871 -0.882 -12.164 1 96.19 79 ARG A N 1
ATOM 594 C CA . ARG A 1 79 ? -4.066 -0.072 -11.945 1 96.19 79 ARG A CA 1
ATOM 595 C C . ARG A 1 79 ? -3.789 1.399 -12.234 1 96.19 79 ARG A C 1
ATOM 597 O O . ARG A 1 79 ? -4.586 2.068 -12.898 1 96.19 79 ARG A O 1
ATOM 604 N N . VAL A 1 80 ? -2.674 1.928 -11.688 1 96.81 80 VAL A N 1
ATOM 605 C CA . VAL A 1 80 ? -2.281 3.314 -11.906 1 96.81 80 VAL A CA 1
ATOM 606 C C . VAL A 1 80 ? -2.16 3.582 -13.406 1 96.81 80 VAL A C 1
ATOM 608 O O . VAL A 1 80 ? -2.623 4.613 -13.898 1 96.81 80 VAL A O 1
ATOM 611 N N . LEU A 1 81 ? -1.557 2.652 -14.102 1 97 81 LEU A N 1
ATOM 612 C CA . LEU A 1 81 ? -1.423 2.799 -15.547 1 97 81 LEU A CA 1
ATOM 613 C C . LEU A 1 81 ? -2.793 2.824 -16.219 1 97 81 LEU A C 1
ATOM 615 O O . LEU A 1 81 ? -3.07 3.705 -17.031 1 97 81 LEU A O 1
ATOM 619 N N . ALA A 1 82 ? -3.621 1.891 -15.875 1 94.25 82 ALA A N 1
ATOM 620 C CA . ALA A 1 82 ? -4.938 1.755 -16.484 1 94.25 82 ALA A CA 1
ATOM 621 C C . ALA A 1 82 ? -5.766 3.021 -16.297 1 94.25 82 ALA A C 1
ATOM 623 O O . ALA A 1 82 ? -6.465 3.457 -17.219 1 94.25 82 ALA A O 1
ATOM 624 N N . GLU A 1 83 ? -5.641 3.633 -15.18 1 91.69 83 GLU A N 1
ATOM 625 C CA . GLU A 1 83 ? -6.504 4.746 -14.797 1 91.69 83 GLU A CA 1
ATOM 626 C C . GLU A 1 83 ? -5.965 6.07 -15.344 1 91.69 83 GLU A C 1
ATOM 628 O O . GLU A 1 83 ? -6.719 7.035 -15.484 1 91.69 83 GLU A O 1
ATOM 633 N N . ASN A 1 84 ? -4.727 6.137 -15.57 1 93.62 84 ASN A N 1
ATOM 634 C CA . ASN A 1 84 ? -4.141 7.43 -15.906 1 93.62 84 ASN A CA 1
ATOM 635 C C . ASN A 1 84 ? -3.752 7.512 -17.375 1 93.62 84 ASN A C 1
ATOM 637 O O . ASN A 1 84 ? -3.504 8.602 -17.906 1 93.62 84 ASN A O 1
ATOM 641 N N . PHE A 1 85 ? -3.656 6.348 -18.078 1 94.12 85 PHE A N 1
ATOM 642 C CA . PHE A 1 85 ? -3.322 6.34 -19.5 1 94.12 85 PHE A CA 1
ATOM 643 C C . PHE A 1 85 ? -4.418 7.016 -20.328 1 94.12 85 PHE A C 1
ATOM 645 O O . PHE A 1 85 ? -5.605 6.848 -20.047 1 94.12 85 PHE A O 1
ATOM 652 N N . GLU A 1 86 ? -4.062 7.758 -21.312 1 90.94 86 GLU A N 1
ATOM 653 C CA . GLU A 1 86 ? -5.012 8.445 -22.188 1 90.94 86 GLU A CA 1
ATOM 654 C C . GLU A 1 86 ? -5.594 7.492 -23.219 1 90.94 86 GLU A C 1
ATOM 656 O O . GLU A 1 86 ? -5.137 7.461 -24.375 1 90.94 86 GLU A O 1
ATOM 661 N N . TRP A 1 87 ? -6.625 6.828 -22.781 1 88.5 87 TRP A N 1
ATOM 662 C CA . TRP A 1 87 ? -7.363 5.98 -23.719 1 88.5 87 TRP A CA 1
ATOM 663 C C . TRP A 1 87 ? -8.297 6.812 -24.594 1 88.5 87 TRP A C 1
ATOM 665 O O . TRP A 1 87 ? -9.102 7.59 -24.078 1 88.5 87 TRP A O 1
ATOM 675 N N . THR A 1 88 ? -8.133 6.742 -25.844 1 84 88 THR A N 1
ATOM 676 C CA . THR A 1 88 ? -9.07 7.395 -26.75 1 84 88 THR A CA 1
ATOM 677 C C . THR A 1 88 ? -10.242 6.469 -27.062 1 84 88 THR A C 1
ATOM 679 O O . THR A 1 88 ? -10.062 5.418 -27.688 1 84 88 THR A O 1
ATOM 682 N N . LYS A 1 89 ? -11.359 6.938 -26.625 1 80.56 89 LYS A N 1
ATOM 683 C CA . LYS A 1 89 ? -12.555 6.117 -26.766 1 80.56 89 LYS A CA 1
ATOM 684 C C . LYS A 1 89 ? -12.742 5.664 -28.219 1 80.56 89 LYS A C 1
ATOM 686 O O . LYS A 1 89 ? -12.664 6.477 -29.141 1 80.56 89 LYS A O 1
ATOM 691 N N . GLY A 1 90 ? -12.883 4.32 -28.422 1 77.94 90 GLY A N 1
ATOM 692 C CA . GLY A 1 90 ? -13.156 3.73 -29.719 1 77.94 90 GLY A CA 1
ATOM 693 C C . GLY A 1 90 ? -11.938 3.633 -30.609 1 77.94 90 GLY A C 1
ATOM 694 O O . GLY A 1 90 ? -11.984 3.035 -31.688 1 77.94 90 GLY A O 1
ATOM 695 N N . LYS A 1 91 ? -10.82 4.102 -30.141 1 82.5 91 LYS A N 1
ATOM 696 C CA . LYS A 1 91 ? -9.641 4.141 -31 1 82.5 91 LYS A CA 1
ATOM 697 C C . LYS A 1 91 ? -8.469 3.408 -30.375 1 82.5 91 LYS A C 1
ATOM 699 O O . LYS A 1 91 ? -7.746 2.672 -31.047 1 82.5 91 LYS A O 1
ATOM 704 N N . SER A 1 92 ? -8.312 3.633 -29.062 1 87.75 92 SER A N 1
ATOM 705 C CA . SER A 1 92 ? -7.195 2.982 -28.375 1 87.75 92 SER A CA 1
ATOM 706 C C . SER A 1 92 ? -7.363 1.468 -28.359 1 87.75 92 SER A C 1
ATOM 708 O O . SER A 1 92 ? -8.484 0.965 -28.25 1 87.75 92 SER A O 1
ATOM 710 N N . LYS A 1 93 ? -6.254 0.821 -28.516 1 86.88 93 LYS A N 1
ATOM 711 C CA . LYS A 1 93 ? -6.242 -0.636 -28.438 1 86.88 93 LYS A CA 1
ATOM 712 C C . LYS A 1 93 ? -5.383 -1.11 -27.266 1 86.88 93 LYS A C 1
ATOM 714 O O . LYS A 1 93 ? -4.332 -0.531 -26.984 1 86.88 93 LYS A O 1
ATOM 719 N N . PHE A 1 94 ? -5.895 -2.09 -26.594 1 91 94 PHE A N 1
ATOM 720 C CA . PHE A 1 94 ? -5.152 -2.822 -25.578 1 91 94 PHE A CA 1
ATOM 721 C C . PHE A 1 94 ? -4.996 -4.285 -25.969 1 91 94 PHE A C 1
ATOM 723 O O . PHE A 1 94 ? -5.973 -5.043 -25.969 1 91 94 PHE A O 1
ATOM 730 N N . VAL A 1 95 ? -3.826 -4.621 -26.375 1 90.69 95 VAL A N 1
ATOM 731 C CA . VAL A 1 95 ? -3.516 -5.977 -26.828 1 90.69 95 VAL A CA 1
ATOM 732 C C . VAL A 1 95 ? -2.588 -6.656 -25.828 1 90.69 95 VAL A C 1
ATOM 734 O O . VAL A 1 95 ? -1.626 -6.047 -25.344 1 90.69 95 VAL A O 1
ATOM 737 N N . TYR A 1 96 ? -2.941 -7.852 -25.438 1 93.12 96 TYR A N 1
ATOM 738 C CA . TYR A 1 96 ? -2.107 -8.562 -24.469 1 93.12 96 TYR A CA 1
ATOM 739 C C . TYR A 1 96 ? -2.025 -10.047 -24.812 1 93.12 96 TYR A C 1
ATOM 741 O O . TYR A 1 96 ? -2.904 -10.586 -25.484 1 93.12 96 TYR A O 1
ATOM 749 N N . LEU A 1 97 ? -0.97 -10.695 -24.359 1 93.5 97 LEU A N 1
ATOM 750 C CA . LEU A 1 97 ? -0.878 -12.148 -24.438 1 93.5 97 LEU A CA 1
ATOM 751 C C . LEU A 1 97 ? -1.871 -12.805 -23.484 1 93.5 97 LEU A C 1
ATOM 753 O O . LEU A 1 97 ? -2.113 -12.289 -22.375 1 93.5 97 LEU A O 1
ATOM 757 N N . GLU A 1 98 ? -2.344 -13.977 -23.844 1 92.12 98 GLU A N 1
ATOM 758 C CA . GLU A 1 98 ? -3.219 -14.727 -22.953 1 92.12 98 GLU A CA 1
ATOM 759 C C . GLU A 1 98 ? -2.477 -15.164 -21.688 1 92.12 98 GLU A C 1
ATOM 761 O O . GLU A 1 98 ? -3.07 -15.258 -20.609 1 92.12 98 GLU A O 1
ATOM 766 N N . ASP A 1 99 ? -1.16 -15.367 -21.891 1 95.75 99 ASP A N 1
ATOM 767 C CA . ASP A 1 99 ? -0.307 -15.734 -20.766 1 95.75 99 ASP A CA 1
ATOM 768 C C . ASP A 1 99 ? 0.089 -14.508 -19.953 1 95.75 99 ASP A C 1
ATOM 770 O O . ASP A 1 99 ? 1.273 -14.188 -19.844 1 95.75 99 ASP A O 1
ATOM 774 N N . ASN A 1 100 ? -0.922 -13.797 -19.484 1 95.5 100 ASN A N 1
ATOM 775 C CA . ASN A 1 100 ? -0.709 -12.672 -18.578 1 95.5 100 ASN A CA 1
ATOM 776 C C . ASN A 1 100 ? -1.384 -12.906 -17.234 1 95.5 100 ASN A C 1
ATOM 778 O O . ASN A 1 100 ? -2.404 -13.594 -17.156 1 95.5 100 ASN A O 1
ATOM 782 N N . HIS A 1 101 ? -0.73 -12.398 -16.25 1 97.44 101 HIS A N 1
ATOM 783 C CA . HIS A 1 101 ? -1.352 -12.367 -14.93 1 97.44 101 HIS A CA 1
ATOM 784 C C . HIS A 1 101 ? -2.705 -11.664 -14.977 1 97.44 101 HIS A C 1
ATOM 786 O O . HIS A 1 101 ? -2.906 -10.742 -15.766 1 97.44 101 HIS A O 1
ATOM 792 N N . THR A 1 102 ? -3.611 -12.047 -14.125 1 95.88 102 THR A N 1
ATOM 793 C CA . THR A 1 102 ? -4.953 -11.492 -13.969 1 95.88 102 THR A CA 1
ATOM 794 C C . THR A 1 102 ? -4.91 -9.969 -13.945 1 95.88 102 THR A C 1
ATOM 796 O O . THR A 1 102 ? -5.762 -9.305 -14.539 1 95.88 102 THR A O 1
ATOM 799 N N . SER A 1 103 ? -3.967 -9.328 -13.258 1 97.81 103 SER A N 1
ATOM 800 C CA . SER A 1 103 ? -3.902 -7.883 -13.047 1 97.81 103 SER A CA 1
ATOM 801 C C . SER A 1 103 ? -3.66 -7.141 -14.352 1 97.81 103 SER A C 1
ATOM 803 O O . SER A 1 103 ? -4.047 -5.98 -14.492 1 97.81 103 SER A O 1
ATOM 805 N N . VAL A 1 104 ? -2.998 -7.777 -15.32 1 97.12 104 VAL A N 1
ATOM 806 C CA . VAL A 1 104 ? -2.838 -7.18 -16.641 1 97.12 104 VAL A CA 1
ATOM 807 C C . VAL A 1 104 ? -4.16 -7.246 -17.406 1 97.12 104 VAL A C 1
ATOM 809 O O . VAL A 1 104 ? -4.586 -6.262 -18.016 1 97.12 104 VAL A O 1
ATOM 812 N N . VAL A 1 105 ? -4.809 -8.406 -17.359 1 93.88 105 VAL A N 1
ATOM 813 C CA . VAL A 1 105 ? -6.07 -8.609 -18.062 1 93.88 105 VAL A CA 1
ATOM 814 C C . VAL A 1 105 ? -7.113 -7.617 -17.547 1 93.88 105 VAL A C 1
ATOM 816 O O . VAL A 1 105 ? -7.938 -7.121 -18.312 1 93.88 105 VAL A O 1
ATOM 819 N N . GLY A 1 106 ? -7.02 -7.258 -16.328 1 94 106 GLY A N 1
ATOM 820 C CA . GLY A 1 106 ? -7.977 -6.352 -15.711 1 94 106 GLY A CA 1
ATOM 821 C C . GLY A 1 106 ? -7.953 -4.961 -16.312 1 94 106 GLY A C 1
ATOM 822 O O . GLY A 1 106 ? -8.898 -4.191 -16.156 1 94 106 GLY A O 1
ATOM 823 N N . ILE A 1 107 ? -6.926 -4.586 -16.984 1 93.38 107 ILE A N 1
ATOM 824 C CA . ILE A 1 107 ? -6.797 -3.279 -17.625 1 93.38 107 ILE A CA 1
ATOM 825 C C . ILE A 1 107 ? -7.848 -3.135 -18.719 1 93.38 107 ILE A C 1
ATOM 827 O O . ILE A 1 107 ? -8.172 -2.02 -19.125 1 93.38 107 ILE A O 1
ATOM 831 N N . ARG A 1 108 ? -8.43 -4.176 -19.172 1 87.44 108 ARG A N 1
ATOM 832 C CA . ARG A 1 108 ? -9.391 -4.121 -20.266 1 87.44 108 ARG A CA 1
ATOM 833 C C . ARG A 1 108 ? -10.68 -3.428 -19.844 1 87.44 108 ARG A C 1
ATOM 835 O O . ARG A 1 108 ? -11.438 -2.949 -20.688 1 87.44 108 ARG A O 1
ATOM 842 N N . GLU A 1 109 ? -10.992 -3.428 -18.578 1 81.31 109 GLU A N 1
ATOM 843 C CA . GLU A 1 109 ? -12.25 -2.879 -18.078 1 81.31 109 GLU A CA 1
ATOM 844 C C . GLU A 1 109 ? -12.336 -1.376 -18.328 1 81.31 109 GLU A C 1
ATOM 846 O O . GLU A 1 109 ? -13.352 -0.881 -18.812 1 81.31 109 GLU A O 1
ATOM 851 N N . PRO A 1 110 ? -11.383 -0.598 -17.984 1 71.94 110 PRO A N 1
ATOM 852 C CA . PRO A 1 110 ? -11.469 0.85 -18.188 1 71.94 110 PRO A CA 1
ATOM 853 C C . PRO A 1 110 ? -11.312 1.241 -19.656 1 71.94 110 PRO A C 1
ATOM 855 O O . PRO A 1 110 ? -11.609 2.381 -20.031 1 71.94 110 PRO A O 1
ATOM 858 N N . VAL A 1 111 ? -10.789 0.438 -20.578 1 68.12 111 VAL A N 1
ATOM 859 C CA . VAL A 1 111 ? -10.555 0.761 -21.984 1 68.12 111 VAL A CA 1
ATOM 860 C C . VAL A 1 111 ? -11.867 0.706 -22.75 1 68.12 111 VAL A C 1
ATOM 862 O O . VAL A 1 111 ? -12.523 -0.337 -22.812 1 68.12 111 VAL A O 1
ATOM 865 N N . GLU A 1 112 ? -12.797 1.637 -22.469 1 56.94 112 GLU A N 1
ATOM 866 C CA . GLU A 1 112 ? -14.031 1.622 -23.25 1 56.94 112 GLU A CA 1
ATOM 867 C C . GLU A 1 112 ? -13.734 1.66 -24.75 1 56.94 112 GLU A C 1
ATOM 869 O O . GLU A 1 112 ? -13.094 2.59 -25.234 1 56.94 112 GLU A O 1
ATOM 874 N N . THR A 1 113 ? -13.594 0.541 -25.406 1 43.62 113 THR A N 1
ATOM 875 C CA . THR A 1 113 ? -13.25 0.525 -26.812 1 43.62 113 THR A CA 1
ATOM 876 C C . THR A 1 113 ? -14.344 1.191 -27.641 1 43.62 113 THR A C 1
ATOM 878 O O . THR A 1 113 ? -15.469 0.686 -27.719 1 43.62 113 THR A O 1
ATOM 881 N N . GLN A 1 114 ? -14.734 2.348 -27.344 1 35.94 114 GLN A N 1
ATOM 882 C CA . GLN A 1 114 ? -15.609 2.848 -28.391 1 35.94 114 GLN A CA 1
ATOM 883 C C . GLN A 1 114 ? -14.805 3.393 -29.562 1 35.94 114 GLN A C 1
ATOM 885 O O . GLN A 1 114 ? -13.664 3.838 -29.391 1 35.94 114 GLN A O 1
ATOM 890 N N . ASN A 1 115 ? -15.312 3.227 -30.766 1 31.03 115 ASN A N 1
ATOM 891 C CA . ASN A 1 115 ? -14.867 3.547 -32.125 1 31.03 115 ASN A CA 1
ATOM 892 C C . ASN A 1 115 ? -14.648 5.047 -32.312 1 31.03 115 ASN A C 1
ATOM 894 O O . ASN A 1 115 ? -15.602 5.824 -32.312 1 31.03 115 ASN A O 1
ATOM 898 N N . CYS A 1 116 ? -13.828 5.652 -31.547 1 32.19 116 CYS A N 1
ATOM 899 C CA . CYS A 1 116 ? -13.797 7.07 -31.875 1 32.19 116 CYS A CA 1
ATOM 900 C C . CYS A 1 116 ? -12.883 7.328 -33.062 1 32.19 116 CYS A C 1
ATOM 902 O O . CYS A 1 116 ? -11.852 6.664 -33.219 1 32.19 116 CYS A O 1
ATOM 904 N N . GLU A 1 117 ? -13.289 8.141 -34.094 1 30.3 117 GLU A N 1
ATOM 905 C CA . GLU A 1 117 ? -12.742 8.578 -35.375 1 30.3 117 GLU A CA 1
ATOM 906 C C . GLU A 1 117 ? -11.562 9.523 -35.156 1 30.3 117 GLU A C 1
ATOM 908 O O . GLU A 1 117 ? -10.93 9.953 -36.125 1 30.3 117 GLU A O 1
ATOM 913 N N . ALA A 1 118 ? -11.461 10.555 -34.156 1 32.25 118 ALA A N 1
ATOM 914 C CA . ALA A 1 118 ? -10.656 11.734 -34.469 1 32.25 118 ALA A CA 1
ATOM 915 C C . ALA A 1 118 ? -9.172 11.43 -34.344 1 32.25 118 ALA A C 1
ATOM 917 O O . ALA A 1 118 ? -8.773 10.5 -33.656 1 32.25 118 ALA A O 1
ATOM 918 N N . TRP A 1 119 ? -8.188 12.297 -35.062 1 33.5 119 TRP A N 1
ATOM 919 C CA . TRP A 1 119 ? -6.789 12.211 -35.438 1 33.5 119 TRP A CA 1
ATOM 920 C C . TRP A 1 119 ? -5.875 12.266 -34.219 1 33.5 119 TRP A C 1
ATOM 922 O O . TRP A 1 119 ? -4.695 12.609 -34.344 1 33.5 119 TRP A O 1
ATOM 932 N N . CYS A 1 120 ? -6.227 12.484 -33 1 41.84 120 CYS A N 1
ATOM 933 C CA . CYS A 1 120 ? -5.266 12.562 -31.906 1 41.84 120 CYS A CA 1
ATOM 934 C C . CYS A 1 120 ? -4.516 11.242 -31.734 1 41.84 120 CYS A C 1
ATOM 936 O O . CYS A 1 120 ? -5.008 10.188 -32.156 1 41.84 120 CYS A O 1
ATOM 938 N N . LEU A 1 121 ? -3.109 11.359 -31.578 1 52.12 121 LEU A N 1
ATOM 939 C CA . LEU A 1 121 ? -2.26 10.188 -31.406 1 52.12 121 LEU A CA 1
ATOM 940 C C . LEU A 1 121 ? -2.928 9.148 -30.516 1 52.12 121 LEU A C 1
ATOM 942 O O . LEU A 1 121 ? -3.193 9.422 -29.344 1 52.12 121 LEU A O 1
ATOM 946 N N . VAL A 1 122 ? -3.553 8.469 -31.062 1 69.31 122 VAL A N 1
ATOM 947 C CA . VAL A 1 122 ? -4.227 7.363 -30.391 1 69.31 122 VAL A CA 1
ATOM 948 C C . VAL A 1 122 ? -3.188 6.406 -29.797 1 69.31 122 VAL A C 1
ATOM 950 O O . VAL A 1 122 ? -2.332 5.895 -30.531 1 69.31 122 VAL A O 1
ATOM 953 N N . GLY A 1 123 ? -3.045 6.457 -28.469 1 81.19 123 GLY A N 1
ATOM 954 C CA . GLY A 1 123 ? -2.143 5.539 -27.797 1 81.19 123 GLY A CA 1
ATOM 955 C C . GLY A 1 123 ? -2.699 4.133 -27.672 1 81.19 123 GLY A C 1
ATOM 956 O O . GLY A 1 123 ? -3.893 3.953 -27.422 1 81.19 123 GLY A O 1
ATOM 957 N N . ASN A 1 124 ? -1.811 3.197 -28.078 1 89.12 124 ASN A N 1
ATOM 958 C CA . ASN A 1 124 ? -2.109 1.778 -27.922 1 89.12 124 ASN A CA 1
ATOM 959 C C . ASN A 1 124 ? -1.098 1.09 -27 1 89.12 124 ASN A C 1
ATOM 961 O O . ASN A 1 124 ? 0.059 1.509 -26.922 1 89.12 124 ASN A O 1
ATOM 965 N N . ILE A 1 125 ? -1.576 0.064 -26.219 1 93.19 125 ILE A N 1
ATOM 966 C CA . ILE A 1 125 ? -0.662 -0.652 -25.344 1 93.19 125 ILE A CA 1
ATOM 967 C C . ILE A 1 125 ? -0.618 -2.129 -25.734 1 93.19 125 ILE A C 1
ATOM 969 O O . ILE A 1 125 ? -1.66 -2.752 -25.953 1 93.19 125 ILE A O 1
ATOM 973 N N . PHE A 1 126 ? 0.572 -2.656 -25.938 1 94.31 126 PHE A N 1
ATOM 974 C CA . PHE A 1 126 ? 0.845 -4.086 -26 1 94.31 126 PHE A CA 1
ATOM 975 C C . PHE A 1 126 ? 1.448 -4.582 -24.703 1 94.31 126 PHE A C 1
ATOM 977 O O . PHE A 1 126 ? 2.5 -4.102 -24.266 1 94.31 126 PHE A O 1
ATOM 984 N N . ALA A 1 127 ? 0.769 -5.543 -24.062 1 96.62 127 ALA A N 1
ATOM 985 C CA . ALA A 1 127 ? 1.208 -6.016 -22.75 1 96.62 127 ALA A CA 1
ATOM 986 C C . ALA A 1 127 ? 1.584 -7.492 -22.797 1 96.62 127 ALA A C 1
ATOM 988 O O . ALA A 1 127 ? 0.886 -8.297 -23.422 1 96.62 127 ALA A O 1
ATOM 989 N N . TYR A 1 128 ? 2.695 -7.84 -22.172 1 97.19 128 TYR A N 1
ATOM 990 C CA . TYR A 1 128 ? 3.07 -9.242 -22.047 1 97.19 128 TYR A CA 1
ATOM 991 C C . TYR A 1 128 ? 3.984 -9.453 -20.844 1 97.19 128 TYR A C 1
ATOM 993 O O . TYR A 1 128 ? 4.605 -8.508 -20.359 1 97.19 128 TYR A O 1
ATOM 1001 N N . PRO A 1 129 ? 3.967 -10.641 -20.281 1 98.5 129 PRO A N 1
ATOM 1002 C CA . PRO A 1 129 ? 4.883 -10.93 -19.172 1 98.5 129 PRO A CA 1
ATOM 1003 C C . PRO A 1 129 ? 6.312 -11.188 -19.641 1 98.5 129 PRO A C 1
ATOM 1005 O O . PRO A 1 129 ? 6.523 -11.914 -20.609 1 98.5 129 PRO A O 1
ATOM 1008 N N . ALA A 1 130 ? 7.227 -10.594 -18.953 1 98.81 130 ALA A N 1
ATOM 1009 C CA . ALA A 1 130 ? 8.609 -10.977 -19.219 1 98.81 130 ALA A CA 1
ATOM 1010 C C . ALA A 1 130 ? 8.844 -12.453 -18.891 1 98.81 130 ALA A C 1
ATOM 1012 O O . ALA A 1 130 ? 9.672 -13.102 -19.531 1 98.81 130 ALA A O 1
ATOM 1013 N N . GLN A 1 131 ? 8.141 -12.922 -17.969 1 98.81 131 GLN A N 1
ATOM 1014 C CA . GLN A 1 131 ? 8.148 -14.32 -17.578 1 98.81 131 GLN A CA 1
ATOM 1015 C C . GLN A 1 131 ? 6.77 -14.781 -17.109 1 98.81 131 GLN A C 1
ATOM 1017 O O . GLN A 1 131 ? 6.141 -14.125 -16.281 1 98.81 131 GLN A O 1
ATOM 1022 N N . SER A 1 132 ? 6.32 -15.867 -17.703 1 98.62 132 SER A N 1
ATOM 1023 C CA . SER A 1 132 ? 5.062 -16.453 -17.266 1 98.62 132 SER A CA 1
ATOM 1024 C C . SER A 1 132 ? 5.125 -16.859 -15.797 1 98.62 132 SER A C 1
ATOM 1026 O O . SER A 1 132 ? 6.051 -17.547 -15.375 1 98.62 132 SER A O 1
ATOM 1028 N N . ASN A 1 133 ? 4.102 -16.391 -15.031 1 98.19 133 ASN A N 1
ATOM 1029 C CA . ASN A 1 133 ? 4.043 -16.844 -13.641 1 98.19 133 ASN A CA 1
ATOM 1030 C C . ASN A 1 133 ? 3.449 -18.25 -13.539 1 98.19 133 ASN A C 1
ATOM 1032 O O . ASN A 1 133 ? 3.416 -18.844 -12.461 1 98.19 133 ASN A O 1
ATOM 1036 N N . PHE A 1 134 ? 2.998 -18.812 -14.641 1 98.5 134 PHE A N 1
ATOM 1037 C CA . PHE A 1 134 ? 2.41 -20.141 -14.688 1 98.5 134 PHE A CA 1
ATOM 1038 C C . PHE A 1 134 ? 3.477 -21.188 -14.969 1 98.5 134 PHE A C 1
ATOM 1040 O O . PHE A 1 134 ? 3.631 -22.156 -14.211 1 98.5 134 PHE A O 1
ATOM 1047 N N . SER A 1 135 ? 4.25 -20.953 -16.031 1 98.38 135 SER A N 1
ATOM 1048 C CA . SER A 1 135 ? 5.141 -22 -16.516 1 98.38 135 SER A CA 1
ATOM 1049 C C . SER A 1 135 ? 6.605 -21.609 -16.344 1 98.38 135 SER A C 1
ATOM 1051 O O . SER A 1 135 ? 7.492 -22.469 -16.422 1 98.38 135 SER A O 1
ATOM 1053 N N . GLY A 1 136 ? 6.867 -20.375 -16.156 1 98.62 136 GLY A N 1
ATOM 1054 C CA . GLY A 1 136 ? 8.242 -19.906 -16.062 1 98.62 136 GLY A CA 1
ATOM 1055 C C . GLY A 1 136 ? 8.852 -19.562 -17.406 1 98.62 136 GLY A C 1
ATOM 1056 O O . GLY A 1 136 ? 9.984 -19.062 -17.469 1 98.62 136 GLY A O 1
ATOM 1057 N N . THR A 1 137 ? 8.109 -19.703 -18.484 1 98.38 137 THR A N 1
ATOM 1058 C CA . THR A 1 137 ? 8.602 -19.344 -19.812 1 98.38 137 THR A CA 1
ATOM 1059 C C . THR A 1 137 ? 8.906 -17.844 -19.875 1 98.38 137 THR A C 1
ATOM 1061 O O . THR A 1 137 ? 8.086 -17.016 -19.469 1 98.38 137 THR A O 1
ATOM 1064 N N . LYS A 1 138 ? 10.078 -17.562 -20.375 1 98.56 138 LYS A N 1
ATOM 1065 C CA . LYS A 1 138 ? 10.453 -16.172 -20.594 1 98.56 138 LYS A CA 1
ATOM 1066 C C . LYS A 1 138 ? 10.156 -15.734 -22.016 1 98.56 138 LYS A C 1
ATOM 1068 O O . LYS A 1 138 ? 10.602 -16.375 -22.969 1 98.56 138 LYS A O 1
ATOM 1073 N N . TYR A 1 139 ? 9.367 -14.711 -22.172 1 97.75 139 TYR A N 1
ATOM 1074 C CA . TYR A 1 139 ? 9.094 -14.18 -23.5 1 97.75 139 TYR A CA 1
ATOM 1075 C C . TYR A 1 139 ? 10.195 -13.219 -23.938 1 97.75 139 TYR A C 1
ATOM 1077 O O . TYR A 1 139 ? 10.844 -12.586 -23.109 1 97.75 139 TYR A O 1
ATOM 1085 N N . PRO A 1 140 ? 10.414 -13.078 -25.219 1 96.88 140 PRO A N 1
ATOM 1086 C CA . PRO A 1 140 ? 11.562 -12.305 -25.703 1 96.88 140 PRO A CA 1
ATOM 1087 C C . PRO A 1 140 ? 11.461 -10.82 -25.359 1 96.88 140 PRO A C 1
ATOM 1089 O O . PRO A 1 140 ? 10.453 -10.18 -25.688 1 96.88 140 PRO A O 1
ATOM 1092 N N . LEU A 1 141 ? 12.531 -10.312 -24.781 1 98 141 LEU A N 1
ATOM 1093 C CA . LEU A 1 141 ? 12.562 -8.891 -24.469 1 98 141 LEU A CA 1
ATOM 1094 C C . LEU A 1 141 ? 12.75 -8.055 -25.734 1 98 141 LEU A C 1
ATOM 1096 O O . LEU A 1 141 ? 12.406 -6.871 -25.766 1 98 141 LEU A O 1
ATOM 1100 N N . PHE A 1 142 ? 13.25 -8.656 -26.766 1 96 142 PHE A N 1
ATOM 1101 C CA . PHE A 1 142 ? 13.469 -7.914 -28 1 96 142 PHE A CA 1
ATOM 1102 C C . PHE A 1 142 ? 12.148 -7.535 -28.641 1 96 142 PHE A C 1
ATOM 1104 O O . PHE A 1 142 ? 12.102 -6.664 -29.516 1 96 142 PHE A O 1
ATOM 1111 N N . TRP A 1 143 ? 10.977 -8.18 -28.25 1 95.44 143 TRP A N 1
ATOM 1112 C CA . TRP A 1 143 ? 9.648 -7.773 -28.719 1 95.44 143 TRP A CA 1
ATOM 1113 C C . TRP A 1 143 ? 9.414 -6.293 -28.453 1 95.44 143 TRP A C 1
ATOM 1115 O O . TRP A 1 143 ? 8.672 -5.633 -29.188 1 95.44 143 TRP A O 1
ATOM 1125 N N . ILE A 1 144 ? 10.031 -5.789 -27.375 1 96.31 144 ILE A N 1
ATOM 1126 C CA . ILE A 1 144 ? 9.867 -4.387 -27 1 96.31 144 ILE A CA 1
ATOM 1127 C C . ILE A 1 144 ? 10.281 -3.492 -28.172 1 96.31 144 ILE A C 1
ATOM 1129 O O . ILE A 1 144 ? 9.516 -2.629 -28.609 1 96.31 144 ILE A O 1
ATOM 1133 N N . SER A 1 145 ? 11.445 -3.727 -28.719 1 93.62 145 SER A N 1
ATOM 1134 C CA . SER A 1 145 ? 11.953 -2.93 -29.828 1 93.62 145 SER A CA 1
ATOM 1135 C C . SER A 1 145 ? 11.164 -3.197 -31.094 1 93.62 145 SER A C 1
ATOM 1137 O O . SER A 1 145 ? 10.938 -2.287 -31.906 1 93.62 145 SER A O 1
ATOM 1139 N N . GLU A 1 146 ? 10.703 -4.379 -31.281 1 91.69 146 GLU A N 1
ATOM 1140 C CA . GLU A 1 146 ? 9.945 -4.738 -32.469 1 91.69 146 GLU A CA 1
ATOM 1141 C C . GLU A 1 146 ? 8.609 -4 -32.531 1 91.69 146 GLU A C 1
ATOM 1143 O O . GLU A 1 146 ? 8.203 -3.518 -33.594 1 91.69 146 GLU A O 1
ATOM 1148 N N . VAL A 1 147 ? 7.957 -3.945 -31.422 1 89.69 147 VAL A N 1
ATOM 1149 C CA . VAL A 1 147 ? 6.668 -3.27 -31.344 1 89.69 147 VAL A CA 1
ATOM 1150 C C . VAL A 1 147 ? 6.852 -1.771 -31.578 1 89.69 147 VAL A C 1
ATOM 1152 O O . VAL A 1 147 ? 6.09 -1.153 -32.312 1 89.69 147 VAL A O 1
ATOM 1155 N N . LYS A 1 148 ? 7.82 -1.241 -30.984 1 85.75 148 LYS A N 1
ATOM 1156 C CA . LYS A 1 148 ? 8.062 0.197 -31.062 1 85.75 148 LYS A CA 1
ATOM 1157 C C . LYS A 1 148 ? 8.469 0.618 -32.469 1 85.75 148 LYS A C 1
ATOM 1159 O O . LYS A 1 148 ? 8.188 1.74 -32.906 1 85.75 148 LYS A O 1
ATOM 1164 N N . LYS A 1 149 ? 9.047 -0.33 -33.25 1 83.56 149 LYS A N 1
ATOM 1165 C CA . LYS A 1 149 ? 9.453 -0.065 -34.625 1 83.56 149 LYS A CA 1
ATOM 1166 C C . LYS A 1 149 ? 8.305 -0.317 -35.594 1 83.56 149 LYS A C 1
ATOM 1168 O O . LYS A 1 149 ? 8.414 -0.018 -36.781 1 83.56 149 LYS A O 1
ATOM 1173 N N . GLY A 1 150 ? 7.242 -0.784 -35.062 1 78.38 150 GLY A N 1
ATOM 1174 C CA . GLY A 1 150 ? 6.121 -1.095 -35.938 1 78.38 150 GLY A CA 1
ATOM 1175 C C . GLY A 1 150 ? 6.297 -2.396 -36.688 1 78.38 150 GLY A C 1
ATOM 1176 O O . GLY A 1 150 ? 5.672 -2.605 -37.719 1 78.38 150 GLY A O 1
ATOM 1177 N N . GLU A 1 151 ? 7.113 -3.227 -36.219 1 70.94 151 GLU A N 1
ATOM 1178 C CA . GLU A 1 151 ? 7.445 -4.461 -36.938 1 70.94 151 GLU A CA 1
ATOM 1179 C C . GLU A 1 151 ? 6.785 -5.668 -36.281 1 70.94 151 GLU A C 1
ATOM 1181 O O . GLU A 1 151 ? 6.883 -6.789 -36.781 1 70.94 151 GLU A O 1
ATOM 1186 N N . ALA A 1 152 ? 6.086 -5.363 -35.281 1 69.81 152 ALA A N 1
ATOM 1187 C CA . ALA A 1 152 ? 5.547 -6.504 -34.562 1 69.81 152 ALA A CA 1
ATOM 1188 C C . ALA A 1 152 ? 4.25 -7.004 -35.188 1 69.81 152 ALA A C 1
ATOM 1190 O O . ALA A 1 152 ? 3.297 -6.238 -35.344 1 69.81 152 ALA A O 1
ATOM 1191 N N . LYS A 1 153 ? 4.309 -8.117 -35.625 1 68.06 153 LYS A N 1
ATOM 1192 C CA . LYS A 1 153 ? 3.125 -8.766 -36.188 1 68.06 153 LYS A CA 1
ATOM 1193 C C . LYS A 1 153 ? 1.998 -8.828 -35.156 1 68.06 153 LYS A C 1
ATOM 1195 O O . LYS A 1 153 ? 0.826 -8.945 -35.5 1 68.06 153 LYS A O 1
ATOM 1200 N N . LEU A 1 154 ? 2.352 -8.625 -34 1 65.19 154 LEU A N 1
ATOM 1201 C CA . LEU A 1 154 ? 1.443 -8.789 -32.875 1 65.19 154 LEU A CA 1
ATOM 1202 C C . LEU A 1 154 ? 0.55 -7.562 -32.719 1 65.19 154 LEU A C 1
ATOM 1204 O O . LEU A 1 154 ? -0.472 -7.617 -32.031 1 65.19 154 LEU A O 1
ATOM 1208 N N . CYS A 1 155 ? 0.908 -6.496 -33.312 1 66.62 155 CYS A N 1
ATOM 1209 C CA . CYS A 1 155 ? 0.144 -5.262 -33.156 1 66.62 155 CYS A CA 1
ATOM 1210 C C . CYS A 1 155 ? -0.688 -4.988 -34.406 1 66.62 155 CYS A C 1
ATOM 1212 O O . CYS A 1 155 ? -0.139 -4.801 -35.5 1 66.62 155 CYS A O 1
ATOM 1214 N N . PRO A 1 156 ? -1.972 -5.125 -34.125 1 60.91 156 PRO A N 1
ATOM 1215 C CA . PRO A 1 156 ? -2.826 -4.914 -35.281 1 60.91 156 PRO A CA 1
ATOM 1216 C C . PRO A 1 156 ? -2.814 -3.465 -35.75 1 60.91 156 PRO A C 1
ATOM 1218 O O . PRO A 1 156 ? -2.709 -2.541 -34.969 1 60.91 156 PRO A O 1
ATOM 1221 N N . GLY A 1 157 ? -2.893 -3.291 -37.031 1 60.66 157 GLY A N 1
ATOM 1222 C CA . GLY A 1 157 ? -3.15 -1.994 -37.656 1 60.66 157 GLY A CA 1
ATOM 1223 C C . GLY A 1 157 ? -1.959 -1.444 -38.406 1 60.66 157 GLY A C 1
ATOM 1224 O O . GLY A 1 157 ? -0.921 -2.102 -38.5 1 60.66 157 GLY A O 1
ATOM 1225 N N . ASN A 1 158 ? -2.195 -0.312 -39 1 55.12 158 ASN A N 1
ATOM 1226 C CA . ASN A 1 158 ? -1.19 0.374 -39.812 1 55.12 158 ASN A CA 1
ATOM 1227 C C . ASN A 1 158 ? -0.128 1.034 -38.938 1 55.12 158 ASN A C 1
ATOM 1229 O O . ASN A 1 158 ? -0.443 1.895 -38.094 1 55.12 158 ASN A O 1
ATOM 1233 N N . PRO A 1 159 ? 1.107 0.504 -38.875 1 54.62 159 PRO A N 1
ATOM 1234 C CA . PRO A 1 159 ? 2.203 1.021 -38.062 1 54.62 159 PRO A CA 1
ATOM 1235 C C . PRO A 1 159 ? 2.322 2.543 -38.125 1 54.62 159 PRO A C 1
ATOM 1237 O O . PRO A 1 159 ? 2.785 3.172 -37.156 1 54.62 159 PRO A O 1
ATOM 1240 N N . ASN A 1 160 ? 1.945 3.125 -39.25 1 52.16 160 ASN A N 1
ATOM 1241 C CA . ASN A 1 160 ? 2.186 4.551 -39.469 1 52.16 160 ASN A CA 1
ATOM 1242 C C . ASN A 1 160 ? 1.23 5.406 -38.625 1 52.16 160 ASN A C 1
ATOM 1244 O O . ASN A 1 160 ? 1.444 6.609 -38.5 1 52.16 160 ASN A O 1
ATOM 1248 N N . SER A 1 161 ? 0.177 4.852 -38.188 1 53.75 161 SER A N 1
ATOM 1249 C CA . SER A 1 161 ? -0.842 5.707 -37.594 1 53.75 161 SER A CA 1
ATOM 1250 C C . SER A 1 161 ? -1.05 5.367 -36.125 1 53.75 161 SER A C 1
ATOM 1252 O O . SER A 1 161 ? -1.82 6.039 -35.438 1 53.75 161 SER A O 1
ATOM 1254 N N . CYS A 1 162 ? -0.203 4.414 -35.531 1 63.91 162 CYS A N 1
ATOM 1255 C CA . CYS A 1 162 ? -0.55 4.02 -34.188 1 63.91 162 CYS A CA 1
ATOM 1256 C C . CYS A 1 162 ? 0.69 3.947 -33.281 1 63.91 162 CYS A C 1
ATOM 1258 O O . CYS A 1 162 ? 1.737 3.463 -33.719 1 63.91 162 CYS A O 1
ATOM 1260 N N . ASN A 1 163 ? 0.634 4.895 -32.281 1 83.06 163 ASN A N 1
ATOM 1261 C CA . ASN A 1 163 ? 1.707 4.805 -31.297 1 83.06 163 ASN A CA 1
ATOM 1262 C C . ASN A 1 163 ? 1.481 3.652 -30.328 1 83.06 163 ASN A C 1
ATOM 1264 O O . ASN A 1 163 ? 0.487 3.635 -29.594 1 83.06 163 ASN A O 1
ATOM 1268 N N . TRP A 1 164 ? 2.365 2.623 -30.531 1 89.88 164 TRP A N 1
ATOM 1269 C CA . TRP A 1 164 ? 2.285 1.481 -29.625 1 89.88 164 TRP A CA 1
ATOM 1270 C C . TRP A 1 164 ? 3.268 1.636 -28.469 1 89.88 164 TRP A C 1
ATOM 1272 O O . TRP A 1 164 ? 4.434 1.978 -28.688 1 89.88 164 TRP A O 1
ATOM 1282 N N . TYR A 1 165 ? 2.736 1.492 -27.312 1 94.69 165 TYR A N 1
ATOM 1283 C CA . TYR A 1 165 ? 3.541 1.436 -26.094 1 94.69 165 TYR A CA 1
ATOM 1284 C C . TYR A 1 165 ? 3.592 0.017 -25.547 1 94.69 165 TYR A C 1
ATOM 1286 O O . TYR A 1 165 ? 2.615 -0.73 -25.641 1 94.69 165 TYR A O 1
ATOM 1294 N N . VAL A 1 166 ? 4.699 -0.331 -24.984 1 96.69 166 VAL A N 1
ATOM 1295 C CA . VAL A 1 166 ? 4.859 -1.681 -24.453 1 96.69 166 VAL A CA 1
ATOM 1296 C C . VAL A 1 166 ? 4.746 -1.654 -22.922 1 96.69 166 VAL A C 1
ATOM 1298 O O . VAL A 1 166 ? 5.453 -0.896 -22.266 1 96.69 166 VAL A O 1
ATOM 1301 N N . LEU A 1 167 ? 3.855 -2.432 -22.406 1 98.31 167 LEU A N 1
ATOM 1302 C CA . LEU A 1 167 ? 3.756 -2.742 -20.984 1 98.31 167 LEU A CA 1
ATOM 1303 C C . LEU A 1 167 ? 4.387 -4.094 -20.688 1 98.31 167 LEU A C 1
ATOM 1305 O O . LEU A 1 167 ? 3.895 -5.133 -21.141 1 98.31 167 LEU A O 1
ATOM 1309 N N . LEU A 1 168 ? 5.449 -4.055 -19.938 1 98.88 168 LEU A N 1
ATOM 1310 C CA . LEU A 1 168 ? 6.156 -5.27 -19.562 1 98.88 168 LEU A CA 1
ATOM 1311 C C . LEU A 1 168 ? 5.852 -5.641 -18.109 1 98.88 168 LEU A C 1
ATOM 1313 O O . LEU A 1 168 ? 6.254 -4.93 -17.188 1 98.88 168 LEU A O 1
ATOM 1317 N N . ASP A 1 169 ? 5.117 -6.699 -17.922 1 98.75 169 ASP A N 1
ATOM 1318 C CA . ASP A 1 169 ? 4.965 -7.25 -16.578 1 98.75 169 ASP A CA 1
ATOM 1319 C C . ASP A 1 169 ? 6.215 -8.023 -16.156 1 98.75 169 ASP A C 1
ATOM 1321 O O . ASP A 1 169 ? 6.426 -9.156 -16.594 1 98.75 169 ASP A O 1
ATOM 1325 N N . ALA A 1 170 ? 6.984 -7.438 -15.273 1 98.88 170 ALA A N 1
ATOM 1326 C CA . ALA A 1 170 ? 8.273 -8.016 -14.914 1 98.88 170 ALA A CA 1
ATOM 1327 C C . ALA A 1 170 ? 8.234 -8.625 -13.516 1 98.88 170 ALA A C 1
ATOM 1329 O O . ALA A 1 170 ? 9.273 -9.016 -12.969 1 98.88 170 ALA A O 1
ATOM 1330 N N . ALA A 1 171 ? 7.086 -8.773 -12.914 1 98.69 171 ALA A N 1
ATOM 1331 C CA . ALA A 1 171 ? 6.957 -9.172 -11.516 1 98.69 171 ALA A CA 1
ATOM 1332 C C . ALA A 1 171 ? 7.621 -10.523 -11.266 1 98.69 171 ALA A C 1
ATOM 1334 O O . ALA A 1 171 ? 8.406 -10.672 -10.328 1 98.69 171 ALA A O 1
ATOM 1335 N N . ALA A 1 172 ? 7.324 -11.523 -12.078 1 98.56 172 ALA A N 1
ATOM 1336 C CA . ALA A 1 172 ? 7.902 -12.852 -11.891 1 98.56 172 ALA A CA 1
ATOM 1337 C C . ALA A 1 172 ? 9.352 -12.891 -12.383 1 98.56 172 ALA A C 1
ATOM 1339 O O . ALA A 1 172 ? 10.18 -13.625 -11.828 1 98.56 172 ALA A O 1
ATOM 1340 N N . TYR A 1 173 ? 9.695 -12.094 -13.359 1 98.75 173 TYR A N 1
ATOM 1341 C CA . TYR A 1 173 ? 10.969 -12.125 -14.07 1 98.75 173 TYR A CA 1
ATOM 1342 C C . TYR A 1 173 ? 12.102 -11.633 -13.172 1 98.75 173 TYR A C 1
ATOM 1344 O O . TYR A 1 173 ? 13.148 -12.281 -13.07 1 98.75 173 TYR A O 1
ATOM 1352 N N . VAL A 1 174 ? 11.898 -10.555 -12.453 1 98.38 174 VAL A N 1
ATOM 1353 C CA . VAL A 1 174 ? 12.992 -9.844 -11.805 1 98.38 174 VAL A CA 1
ATOM 1354 C C . VAL A 1 174 ? 13.328 -10.508 -10.469 1 98.38 174 VAL A C 1
ATOM 1356 O O . VAL A 1 174 ? 14.297 -10.141 -9.805 1 98.38 174 VAL A O 1
ATOM 1359 N N . SER A 1 175 ? 12.547 -11.484 -10.102 1 97.56 175 SER A N 1
ATOM 1360 C CA . SER A 1 175 ? 12.844 -12.234 -8.883 1 97.56 175 SER A CA 1
ATOM 1361 C C . SER A 1 175 ? 14.18 -12.961 -8.992 1 97.56 175 SER A C 1
ATOM 1363 O O . SER A 1 175 ? 14.906 -13.102 -8 1 97.56 175 SER A O 1
ATOM 1365 N N . CYS A 1 176 ? 14.453 -13.469 -10.234 1 98 176 CYS A N 1
ATOM 1366 C CA . CYS A 1 176 ? 15.656 -14.281 -10.375 1 98 176 CYS A CA 1
ATOM 1367 C C . CYS A 1 176 ? 16.375 -13.969 -11.688 1 98 176 CYS A C 1
ATOM 1369 O O . CYS A 1 176 ? 17.219 -14.75 -12.141 1 98 176 CYS A O 1
ATOM 1371 N N . SER A 1 177 ? 16 -12.914 -12.344 1 97.94 177 SER A N 1
ATOM 1372 C CA . SER A 1 177 ? 16.609 -12.586 -13.633 1 97.94 177 SER A CA 1
ATOM 1373 C C . SER A 1 177 ? 16.969 -11.102 -13.711 1 97.94 177 SER A C 1
ATOM 1375 O O . SER A 1 177 ? 16.359 -10.273 -13.031 1 97.94 177 SER A O 1
ATOM 1377 N N . LYS A 1 178 ? 17.938 -10.82 -14.539 1 96.56 178 LYS A N 1
ATOM 1378 C CA . LYS A 1 178 ? 18.359 -9.445 -14.75 1 96.56 178 LYS A CA 1
ATOM 1379 C C . LYS A 1 178 ? 17.5 -8.758 -15.812 1 96.56 178 LYS A C 1
ATOM 1381 O O . LYS A 1 178 ? 17.297 -9.312 -16.891 1 96.56 178 LYS A O 1
ATOM 1386 N N . LEU A 1 179 ? 17 -7.645 -15.516 1 98 179 LEU A N 1
ATOM 1387 C CA . LEU A 1 179 ? 16.328 -6.793 -16.484 1 98 179 LEU A CA 1
ATOM 1388 C C . LEU A 1 179 ? 17.094 -5.496 -16.703 1 98 179 LEU A C 1
ATOM 1390 O O . LEU A 1 179 ? 17.281 -4.715 -15.773 1 98 179 LEU A O 1
ATOM 1394 N N . ASP A 1 180 ? 17.594 -5.27 -17.875 1 97.94 180 ASP A N 1
ATOM 1395 C CA . ASP A 1 180 ? 18.297 -4.055 -18.281 1 97.94 180 ASP A CA 1
ATOM 1396 C C . ASP A 1 180 ? 17.422 -3.176 -19.172 1 97.94 180 ASP A C 1
ATOM 1398 O O . ASP A 1 180 ? 17.266 -3.455 -20.359 1 97.94 180 ASP A O 1
ATOM 1402 N N . LEU A 1 181 ? 16.969 -2.07 -18.656 1 98.31 181 LEU A N 1
ATOM 1403 C CA . LEU A 1 181 ? 16.016 -1.236 -19.359 1 98.31 181 LEU A CA 1
ATOM 1404 C C . LEU A 1 181 ? 16.719 -0.283 -20.312 1 98.31 181 LEU A C 1
ATOM 1406 O O . LEU A 1 181 ? 16.078 0.346 -21.156 1 98.31 181 LEU A O 1
ATOM 1410 N N . THR A 1 182 ? 18 -0.158 -20.172 1 97.25 182 THR A N 1
ATOM 1411 C CA . THR A 1 182 ? 18.734 0.54 -21.203 1 97.25 182 THR A CA 1
ATOM 1412 C C . THR A 1 182 ? 18.766 -0.275 -22.5 1 97.25 182 THR A C 1
ATOM 1414 O O . THR A 1 182 ? 18.578 0.271 -23.594 1 97.25 182 THR A O 1
ATOM 1417 N N . GLU A 1 183 ? 18.984 -1.578 -22.344 1 97.12 183 GLU A N 1
ATOM 1418 C CA . GLU A 1 183 ? 19.016 -2.492 -23.484 1 97.12 183 GLU A CA 1
ATOM 1419 C C . GLU A 1 183 ? 17.609 -2.762 -24 1 97.12 183 GLU A C 1
ATOM 1421 O O . GLU A 1 183 ? 17.406 -2.893 -25.219 1 97.12 183 GLU A O 1
ATOM 1426 N N . HIS A 1 184 ? 16.688 -2.92 -23.172 1 98.06 184 HIS A N 1
ATOM 1427 C CA . HIS A 1 184 ? 15.297 -3.215 -23.516 1 98.06 184 HIS A CA 1
ATOM 1428 C C . HIS A 1 184 ? 14.352 -2.162 -22.953 1 98.06 184 HIS A C 1
ATOM 1430 O O . HIS A 1 184 ? 13.711 -2.387 -21.922 1 98.06 184 HIS A O 1
ATOM 1436 N N . PRO A 1 185 ? 14.18 -1.04 -23.641 1 97.75 185 PRO A N 1
ATOM 1437 C CA . PRO A 1 185 ? 13.508 0.14 -23.078 1 97.75 185 PRO A CA 1
ATOM 1438 C C . PRO A 1 185 ? 11.984 0.047 -23.156 1 97.75 185 PRO A C 1
ATOM 1440 O O . PRO A 1 185 ? 11.352 0.836 -23.859 1 97.75 185 PRO A O 1
ATOM 1443 N N . ALA A 1 186 ? 11.367 -0.859 -22.406 1 98.56 186 ALA A N 1
ATOM 1444 C CA . ALA A 1 186 ? 9.914 -0.912 -22.297 1 98.56 186 ALA A CA 1
ATOM 1445 C C . ALA A 1 186 ? 9.352 0.423 -21.812 1 98.56 186 ALA A C 1
ATOM 1447 O O . ALA A 1 186 ? 10.008 1.15 -21.062 1 98.56 186 ALA A O 1
ATOM 1448 N N . ASP A 1 187 ? 8.117 0.765 -22.25 1 98.19 187 ASP A N 1
ATOM 1449 C CA . ASP A 1 187 ? 7.527 2.051 -21.891 1 98.19 187 ASP A CA 1
ATOM 1450 C C . ASP A 1 187 ? 7.008 2.039 -20.453 1 98.19 187 ASP A C 1
ATOM 1452 O O . ASP A 1 187 ? 7.121 3.039 -19.75 1 98.19 187 ASP A O 1
ATOM 1456 N N . PHE A 1 188 ? 6.367 1.006 -20.094 1 98.81 188 PHE A N 1
ATOM 1457 C CA . PHE A 1 188 ? 5.82 0.783 -18.75 1 98.81 188 PHE A CA 1
ATOM 1458 C C . PHE A 1 188 ? 6.266 -0.568 -18.203 1 98.81 188 PHE A C 1
ATOM 1460 O O . PHE A 1 188 ? 6.223 -1.576 -18.922 1 98.81 188 PHE A O 1
ATOM 1467 N N . VAL A 1 189 ? 6.77 -0.587 -16.938 1 98.94 189 VAL A N 1
ATOM 1468 C CA . VAL A 1 189 ? 7.207 -1.82 -16.297 1 98.94 189 VAL A CA 1
ATOM 1469 C C . VAL A 1 189 ? 6.609 -1.908 -14.891 1 98.94 189 VAL A C 1
ATOM 1471 O O . VAL A 1 189 ? 6.707 -0.96 -14.102 1 98.94 189 VAL A O 1
ATOM 1474 N N . CYS A 1 190 ? 5.953 -2.99 -14.531 1 98.88 190 CYS A N 1
ATOM 1475 C CA . CYS A 1 190 ? 5.438 -3.17 -13.18 1 98.88 190 CYS A CA 1
ATOM 1476 C C . CYS A 1 190 ? 6.23 -4.234 -12.438 1 98.88 190 CYS A C 1
ATOM 1478 O O . CYS A 1 190 ? 6.645 -5.234 -13.023 1 98.88 190 CYS A O 1
ATOM 1480 N N . ILE A 1 191 ? 6.512 -4.012 -11.156 1 98.62 191 ILE A N 1
ATOM 1481 C CA . ILE A 1 191 ? 7.223 -4.973 -10.32 1 98.62 191 ILE A CA 1
ATOM 1482 C C . ILE A 1 191 ? 6.648 -4.961 -8.906 1 98.62 191 ILE A C 1
ATOM 1484 O O . ILE A 1 191 ? 5.918 -4.035 -8.531 1 98.62 191 ILE A O 1
ATOM 1488 N N . SER A 1 192 ? 6.895 -5.965 -8.141 1 98.56 192 SER A N 1
ATOM 1489 C CA . SER A 1 192 ? 6.629 -6.094 -6.715 1 98.56 192 SER A CA 1
ATOM 1490 C C . SER A 1 192 ? 7.891 -6.465 -5.945 1 98.56 192 SER A C 1
ATOM 1492 O O . SER A 1 192 ? 8.523 -7.48 -6.238 1 98.56 192 SER A O 1
ATOM 1494 N N . PHE A 1 193 ? 8.227 -5.797 -4.898 1 98.75 193 PHE A N 1
ATOM 1495 C CA . PHE A 1 193 ? 9.539 -5.934 -4.273 1 98.75 193 PHE A CA 1
ATOM 1496 C C . PHE A 1 193 ? 9.609 -7.199 -3.426 1 98.75 193 PHE A C 1
ATOM 1498 O O . PHE A 1 193 ? 10.664 -7.82 -3.307 1 98.75 193 PHE A O 1
ATOM 1505 N N . TYR A 1 194 ? 8.477 -7.637 -2.789 1 98.31 194 TYR A N 1
ATOM 1506 C CA . TYR A 1 194 ? 8.5 -8.828 -1.946 1 98.31 194 TYR A CA 1
ATOM 1507 C C . TYR A 1 194 ? 8.789 -10.078 -2.773 1 98.31 194 TYR A C 1
ATOM 1509 O O . TYR A 1 194 ? 9.188 -11.109 -2.23 1 98.31 194 TYR A O 1
ATOM 1517 N N . LYS A 1 195 ? 8.57 -10.039 -4.082 1 98.19 195 LYS A N 1
ATOM 1518 C CA . LYS A 1 195 ? 8.914 -11.164 -4.953 1 98.19 195 LYS A CA 1
ATOM 1519 C C . LYS A 1 195 ? 10.406 -11.211 -5.234 1 98.19 195 LYS A C 1
ATOM 1521 O O . LYS A 1 195 ? 10.938 -12.25 -5.637 1 98.19 195 LYS A O 1
ATOM 1526 N N . MET A 1 196 ? 11.086 -10.086 -5.074 1 97.88 196 MET A N 1
ATOM 1527 C CA . MET A 1 196 ? 12.523 -9.992 -5.32 1 97.88 196 MET A CA 1
ATOM 1528 C C . MET A 1 196 ? 13.32 -10.422 -4.09 1 97.88 196 MET A C 1
ATOM 1530 O O . MET A 1 196 ? 14.258 -11.211 -4.195 1 97.88 196 MET A O 1
ATOM 1534 N N . PHE A 1 197 ? 12.875 -9.844 -2.934 1 96.06 197 PHE A N 1
ATOM 1535 C CA . PHE A 1 197 ? 13.727 -10.156 -1.79 1 96.06 197 PHE A CA 1
ATOM 1536 C C . PHE A 1 197 ? 12.898 -10.32 -0.525 1 96.06 197 PHE A C 1
ATOM 1538 O O . PHE A 1 197 ? 13.422 -10.219 0.587 1 96.06 197 PHE A O 1
ATOM 1545 N N . GLY A 1 198 ? 11.586 -10.539 -0.605 1 97.5 198 GLY A N 1
ATOM 1546 C CA . GLY A 1 198 ? 10.734 -11.102 0.424 1 97.5 198 GLY A CA 1
ATOM 1547 C C . GLY A 1 198 ? 10.125 -10.055 1.338 1 97.5 198 GLY A C 1
ATOM 1548 O O . GLY A 1 198 ? 9.117 -10.312 1.999 1 97.5 198 GLY A O 1
ATOM 1549 N N . PHE A 1 199 ? 10.719 -8.914 1.433 1 98.06 199 PHE A N 1
ATOM 1550 C CA . PHE A 1 199 ? 10.336 -7.832 2.336 1 98.06 199 PHE A CA 1
ATOM 1551 C C . PHE A 1 199 ? 10.68 -6.477 1.732 1 98.06 199 PHE A C 1
ATOM 1553 O O . PHE A 1 199 ? 11.734 -6.316 1.116 1 98.06 199 PHE A O 1
ATOM 1560 N N . PRO A 1 200 ? 9.766 -5.492 1.899 1 98.12 200 PRO A N 1
ATOM 1561 C CA . PRO A 1 200 ? 8.438 -5.512 2.521 1 98.12 200 PRO A CA 1
ATOM 1562 C C . PRO A 1 200 ? 7.344 -5.98 1.565 1 98.12 200 PRO A C 1
ATOM 1564 O O . PRO A 1 200 ? 7.586 -6.113 0.363 1 98.12 200 PRO A O 1
ATOM 1567 N N . THR A 1 201 ? 6.207 -6.391 2.104 1 98.19 201 THR A N 1
ATOM 1568 C CA . THR A 1 201 ? 5.023 -6.617 1.28 1 98.19 201 THR A CA 1
ATOM 1569 C C . THR A 1 201 ? 4.199 -5.34 1.154 1 98.19 201 THR A C 1
ATOM 1571 O O . THR A 1 201 ? 4.371 -4.406 1.938 1 98.19 201 THR A O 1
ATOM 1574 N N . GLY A 1 202 ? 3.408 -5.246 0.086 1 97.56 202 GLY A N 1
ATOM 1575 C CA . GLY A 1 202 ? 2.557 -4.086 -0.123 1 97.56 202 GLY A CA 1
ATOM 1576 C C . GLY A 1 202 ? 3.277 -2.928 -0.786 1 97.56 202 GLY A C 1
ATOM 1577 O O . GLY A 1 202 ? 2.865 -1.773 -0.652 1 97.56 202 GLY A O 1
ATOM 1578 N N . LEU A 1 203 ? 4.352 -3.277 -1.419 1 98.75 203 LEU A N 1
ATOM 1579 C CA . LEU A 1 203 ? 5.133 -2.229 -2.066 1 98.75 203 LEU A CA 1
ATOM 1580 C C . LEU A 1 203 ? 5.68 -2.705 -3.408 1 98.75 203 LEU A C 1
ATOM 1582 O O . LEU A 1 203 ? 6.246 -3.795 -3.5 1 98.75 203 LEU A O 1
ATOM 1586 N N . GLY A 1 204 ? 5.414 -1.987 -4.449 1 98.69 204 GLY A N 1
ATOM 1587 C CA . GLY A 1 204 ? 5.961 -2.141 -5.789 1 98.69 204 GLY A CA 1
ATOM 1588 C C . GLY A 1 204 ? 6.188 -0.817 -6.492 1 98.69 204 GLY A C 1
ATOM 1589 O O . GLY A 1 204 ? 6.41 0.208 -5.844 1 98.69 204 GLY A O 1
ATOM 1590 N N . CYS A 1 205 ? 6.316 -0.879 -7.777 1 98.38 205 CYS A N 1
ATOM 1591 C CA . CYS A 1 205 ? 6.43 0.387 -8.492 1 98.38 205 CYS A CA 1
ATOM 1592 C C . CYS A 1 205 ? 6.086 0.215 -9.969 1 98.38 205 CYS A C 1
ATOM 1594 O O . CYS A 1 205 ? 6.047 -0.909 -10.477 1 98.38 205 CYS A O 1
ATOM 1596 N N . LEU A 1 206 ? 5.656 1.234 -10.531 1 98.88 206 LEU A N 1
ATOM 1597 C CA . LEU A 1 206 ? 5.535 1.429 -11.969 1 98.88 206 LEU A CA 1
ATOM 1598 C C . LEU A 1 206 ? 6.703 2.252 -12.508 1 98.88 206 LEU A C 1
ATOM 1600 O O . LEU A 1 206 ? 6.863 3.418 -12.141 1 98.88 206 LEU A O 1
ATOM 1604 N N . LEU A 1 207 ? 7.551 1.629 -13.258 1 98.88 207 LEU A N 1
ATOM 1605 C CA . LEU A 1 207 ? 8.578 2.371 -13.984 1 98.88 207 LEU A CA 1
ATOM 1606 C C . LEU A 1 207 ? 8.031 2.904 -15.305 1 98.88 207 LEU A C 1
ATOM 1608 O O . LEU A 1 207 ? 7.43 2.156 -16.078 1 98.88 207 LEU A O 1
ATOM 1612 N N . VAL A 1 208 ? 8.188 4.172 -15.516 1 98.81 208 VAL A N 1
ATOM 1613 C CA . VAL A 1 208 ? 7.645 4.832 -16.703 1 98.81 208 VAL A CA 1
ATOM 1614 C C . VAL A 1 208 ? 8.773 5.5 -17.484 1 98.81 208 VAL A C 1
ATOM 1616 O O . VAL A 1 208 ? 9.469 6.375 -16.953 1 98.81 208 VAL A O 1
ATOM 1619 N N . ARG A 1 209 ? 8.922 5.074 -18.656 1 97.88 209 ARG A N 1
ATOM 1620 C CA . ARG A 1 209 ? 9.867 5.781 -19.516 1 97.88 209 ARG A CA 1
ATOM 1621 C C . ARG A 1 209 ? 9.438 7.23 -19.719 1 97.88 209 ARG A C 1
ATOM 1623 O O . ARG A 1 209 ? 8.258 7.508 -19.938 1 97.88 209 ARG A O 1
ATOM 1630 N N . LYS A 1 210 ? 10.344 8.164 -19.688 1 94.44 210 LYS A N 1
ATOM 1631 C CA . LYS A 1 210 ? 10.023 9.586 -19.734 1 94.44 210 LYS A CA 1
ATOM 1632 C C . LYS A 1 210 ? 9.258 9.938 -21 1 94.44 210 LYS A C 1
ATOM 1634 O O . LYS A 1 210 ? 8.336 10.758 -20.969 1 94.44 210 LYS A O 1
ATOM 1639 N N . SER A 1 211 ? 9.578 9.336 -22.109 1 93.06 211 SER A N 1
ATOM 1640 C CA . SER A 1 211 ? 8.906 9.617 -23.375 1 93.06 211 SER A CA 1
ATOM 1641 C C . SER A 1 211 ? 7.453 9.156 -23.359 1 93.06 211 SER A C 1
ATOM 1643 O O . SER A 1 211 ? 6.609 9.68 -24.078 1 93.06 211 SER A O 1
ATOM 1645 N N . ALA A 1 212 ? 7.16 8.148 -22.531 1 95.62 212 ALA A N 1
ATOM 1646 C CA . ALA A 1 212 ? 5.809 7.609 -22.438 1 95.62 212 ALA A CA 1
ATOM 1647 C C . ALA A 1 212 ? 4.98 8.359 -21.391 1 95.62 212 ALA A C 1
ATOM 1649 O O . ALA A 1 212 ? 3.756 8.242 -21.359 1 95.62 212 ALA A O 1
ATOM 1650 N N . ALA A 1 213 ? 5.578 9.164 -20.578 1 94.88 213 ALA A N 1
ATOM 1651 C CA . ALA A 1 213 ? 4.922 9.883 -19.484 1 94.88 213 ALA A CA 1
ATOM 1652 C C . ALA A 1 213 ? 3.842 10.82 -20.016 1 94.88 213 ALA A C 1
ATOM 1654 O O . ALA A 1 213 ? 2.859 11.094 -19.312 1 94.88 213 ALA A O 1
ATOM 1655 N N . GLU A 1 214 ? 3.988 11.305 -21.172 1 91 214 GLU A N 1
ATOM 1656 C CA . GLU A 1 214 ? 3.049 12.25 -21.766 1 91 214 GLU A CA 1
ATOM 1657 C C . GLU A 1 214 ? 1.684 11.602 -22 1 91 214 GLU A C 1
ATOM 1659 O O . GLU A 1 214 ? 0.673 12.297 -22.125 1 91 214 GLU A O 1
ATOM 1664 N N . MET A 1 215 ? 1.683 10.266 -22.016 1 93.25 215 MET A N 1
ATOM 1665 C CA . MET A 1 215 ? 0.43 9.555 -22.234 1 93.25 215 MET A CA 1
ATOM 1666 C C . MET A 1 215 ? -0.345 9.383 -20.938 1 93.25 215 MET A C 1
ATOM 1668 O O . MET A 1 215 ? -1.508 8.977 -20.953 1 93.25 215 MET A O 1
ATOM 1672 N N . LEU A 1 216 ? 0.285 9.711 -19.844 1 94.06 216 LEU A N 1
ATOM 1673 C CA . LEU A 1 216 ? -0.362 9.57 -18.547 1 94.06 216 LEU A CA 1
ATOM 1674 C C . LEU A 1 216 ? -0.959 10.898 -18.094 1 94.06 216 LEU A C 1
ATOM 1676 O O . LEU A 1 216 ? -0.507 11.477 -17.094 1 94.06 216 LEU A O 1
ATOM 1680 N N . THR A 1 217 ? -2.055 11.312 -18.703 1 88.25 217 THR A N 1
ATOM 1681 C CA . THR A 1 217 ? -2.609 12.641 -18.484 1 88.25 217 THR A CA 1
ATOM 1682 C C . THR A 1 217 ? -4.039 12.555 -17.953 1 88.25 217 THR A C 1
ATOM 1684 O O . THR A 1 217 ? -4.652 13.57 -17.625 1 88.25 217 THR A O 1
ATOM 1687 N N . ASN A 1 218 ? -4.531 11.383 -17.859 1 86.75 218 ASN A N 1
ATOM 1688 C CA . ASN A 1 218 ? -5.922 11.219 -17.453 1 86.75 218 ASN A CA 1
ATOM 1689 C C . ASN A 1 218 ? -6.035 10.867 -15.969 1 86.75 218 ASN A C 1
ATOM 1691 O O . ASN A 1 218 ? -6.344 9.727 -15.617 1 86.75 218 ASN A O 1
ATOM 1695 N N . LYS A 1 219 ? -5.934 11.82 -15.141 1 88.06 219 LYS A N 1
ATOM 1696 C CA . LYS A 1 219 ? -6.059 11.578 -13.703 1 88.06 219 LYS A CA 1
ATOM 1697 C C . LYS A 1 219 ? -7.504 11.719 -13.25 1 88.06 219 LYS A C 1
ATOM 1699 O O . LYS A 1 219 ? -8.062 12.82 -13.266 1 88.06 219 LYS A O 1
ATOM 1704 N N . ARG A 1 220 ? -8.117 10.625 -12.82 1 84 220 ARG A N 1
ATOM 1705 C CA . ARG A 1 220 ? -9.547 10.586 -12.516 1 84 220 ARG A CA 1
ATOM 1706 C C . ARG A 1 220 ? -9.789 10.758 -11.023 1 84 220 ARG A C 1
ATOM 1708 O O . ARG A 1 220 ? -10.938 10.859 -10.586 1 84 220 ARG A O 1
ATOM 1715 N N . TYR A 1 221 ? -8.867 10.734 -10.25 1 91.38 221 TYR A N 1
ATOM 1716 C CA . TYR A 1 221 ? -8.875 10.953 -8.812 1 91.38 221 TYR A CA 1
ATOM 1717 C C . TYR A 1 221 ? -7.574 11.594 -8.344 1 91.38 221 TYR A C 1
ATOM 1719 O O . TYR A 1 221 ? -6.5 11.273 -8.859 1 91.38 221 TYR A O 1
ATOM 1727 N N . PHE A 1 222 ? -7.719 12.562 -7.391 1 93.12 222 PHE A N 1
ATOM 1728 C CA . PHE A 1 222 ? -6.496 13.086 -6.801 1 93.12 222 PHE A CA 1
ATOM 1729 C C . PHE A 1 222 ? -6.57 13.055 -5.277 1 93.12 222 PHE A C 1
ATOM 1731 O O . PHE A 1 222 ? -7.645 13.25 -4.703 1 93.12 222 PHE A O 1
ATOM 1738 N N . GLY A 1 223 ? -5.488 12.695 -4.668 1 94.94 223 GLY A N 1
ATOM 1739 C CA . GLY A 1 223 ? -5.352 12.664 -3.223 1 94.94 223 GLY A CA 1
ATOM 1740 C C . GLY A 1 223 ? -4.258 13.578 -2.703 1 94.94 223 GLY A C 1
ATOM 1741 O O . GLY A 1 223 ? -3.639 14.312 -3.475 1 94.94 223 GLY A O 1
ATOM 1742 N N . GLY A 1 224 ? -4.125 13.523 -1.425 1 93.44 224 GLY A N 1
ATOM 1743 C CA . GLY A 1 224 ? -3.127 14.367 -0.782 1 93.44 224 GLY A CA 1
ATOM 1744 C C . GLY A 1 224 ? -1.766 14.297 -1.449 1 93.44 224 GLY A C 1
ATOM 1745 O O . GLY A 1 224 ? -1.322 13.219 -1.853 1 93.44 224 GLY A O 1
ATOM 1746 N N . GLY A 1 225 ? -1.09 15.438 -1.639 1 91.06 225 GLY A N 1
ATOM 1747 C CA . GLY A 1 225 ? 0.28 15.5 -2.123 1 91.06 225 GLY A CA 1
ATOM 1748 C C . GLY A 1 225 ? 0.377 15.531 -3.637 1 91.06 225 GLY A C 1
ATOM 1749 O O . GLY A 1 225 ? 1.4 15.93 -4.191 1 91.06 225 GLY A O 1
ATOM 1750 N N . SER A 1 226 ? -0.689 15.172 -4.355 1 93.25 226 SER A N 1
ATOM 1751 C CA . SER A 1 226 ? -0.566 14.984 -5.797 1 93.25 226 SER A CA 1
ATOM 1752 C C . SER A 1 226 ? -1.009 16.234 -6.559 1 93.25 226 SER A C 1
ATOM 1754 O O . SER A 1 226 ? -0.654 16.406 -7.723 1 93.25 226 SER A O 1
ATOM 1756 N N . PRO A 1 227 ? -1.877 17.172 -5.934 1 92.06 227 PRO A N 1
ATOM 1757 C CA . PRO A 1 227 ? -2.199 18.438 -6.613 1 92.06 227 PRO A CA 1
ATOM 1758 C C . PRO A 1 227 ? -1.122 19.5 -6.426 1 92.06 227 PRO A C 1
ATOM 1760 O O . PRO A 1 227 ? -0.542 19.609 -5.34 1 92.06 227 PRO A O 1
ATOM 1763 N N . ALA A 1 228 ? -0.836 20.156 -7.508 1 88.19 228 ALA A N 1
ATOM 1764 C CA . ALA A 1 228 ? -0.114 21.422 -7.359 1 88.19 228 ALA A CA 1
ATOM 1765 C C . ALA A 1 228 ? -1.01 22.5 -6.758 1 88.19 228 ALA A C 1
ATOM 1767 O O . ALA A 1 228 ? -0.533 23.391 -6.043 1 88.19 228 ALA A O 1
ATOM 1768 N N . GLY A 1 229 ? -2.289 22.344 -7.062 1 89.31 229 GLY A N 1
ATOM 1769 C CA . GLY A 1 229 ? -3.312 23.234 -6.523 1 89.31 229 GLY A CA 1
ATOM 1770 C C . GLY A 1 229 ? -4.723 22.75 -6.793 1 89.31 229 GLY A C 1
ATOM 1771 O O . GLY A 1 229 ? -4.98 22.109 -7.82 1 89.31 229 GLY A O 1
ATOM 1772 N N . TYR A 1 230 ? -5.594 22.984 -5.863 1 89.06 230 TYR A N 1
ATOM 1773 C CA . TYR A 1 230 ? -7.016 22.734 -6.039 1 89.06 230 TYR A CA 1
ATOM 1774 C C . TYR A 1 230 ? -7.852 23.672 -5.172 1 89.06 230 TYR A C 1
ATOM 1776 O O . TYR A 1 230 ? -7.32 24.344 -4.289 1 89.06 230 TYR A O 1
ATOM 1784 N N . LEU A 1 231 ? -9.039 23.859 -5.523 1 88.62 231 LEU A N 1
ATOM 1785 C CA . LEU A 1 231 ? -9.984 24.594 -4.688 1 88.62 231 LEU A CA 1
ATOM 1786 C C . LEU A 1 231 ? -11.133 23.688 -4.254 1 88.62 231 LEU A C 1
ATOM 1788 O O . LEU A 1 231 ? -11.633 22.875 -5.043 1 88.62 231 LEU A O 1
ATOM 1792 N N . ALA A 1 232 ? -11.539 23.781 -3.029 1 86.5 232 ALA A N 1
ATOM 1793 C CA . ALA A 1 232 ? -12.562 22.891 -2.471 1 86.5 232 ALA A CA 1
ATOM 1794 C C . ALA A 1 232 ? -13.953 23.312 -2.928 1 86.5 232 ALA A C 1
ATOM 1796 O O . ALA A 1 232 ? -14.867 22.484 -3.016 1 86.5 232 ALA A O 1
ATOM 1797 N N . ASN A 1 233 ? -14.133 24.562 -3.254 1 84.19 233 ASN A N 1
ATOM 1798 C CA . ASN A 1 233 ? -15.484 25.062 -3.486 1 84.19 233 ASN A CA 1
ATOM 1799 C C . ASN A 1 233 ? -15.797 25.172 -4.977 1 84.19 233 ASN A C 1
ATOM 1801 O O . ASN A 1 233 ? -16.891 25.578 -5.359 1 84.19 233 ASN A O 1
ATOM 1805 N N . CYS A 1 234 ? -14.797 24.875 -5.84 1 80 234 CYS A N 1
ATOM 1806 C CA . CYS A 1 234 ? -15.055 24.891 -7.277 1 80 234 CYS A CA 1
ATOM 1807 C C . CYS A 1 234 ? -14.234 23.812 -7.984 1 80 234 CYS A C 1
ATOM 1809 O O . CYS A 1 234 ? -13.391 23.172 -7.363 1 80 234 CYS A O 1
ATOM 1811 N N . ASP A 1 235 ? -14.539 23.672 -9.242 1 83.06 235 ASP A N 1
ATOM 1812 C CA . ASP A 1 235 ? -13.891 22.609 -10.031 1 83.06 235 ASP A CA 1
ATOM 1813 C C . ASP A 1 235 ? -12.562 23.094 -10.594 1 83.06 235 ASP A C 1
ATOM 1815 O O . ASP A 1 235 ? -12.438 23.328 -11.805 1 83.06 235 ASP A O 1
ATOM 1819 N N . PHE A 1 236 ? -11.648 23.328 -9.672 1 85.56 236 PHE A N 1
ATOM 1820 C CA . PHE A 1 236 ? -10.289 23.688 -10.062 1 85.56 236 PHE A CA 1
ATOM 1821 C C . PHE A 1 236 ? -9.289 22.672 -9.523 1 85.56 236 PHE A C 1
ATOM 1823 O O . PHE A 1 236 ? -9.281 22.375 -8.328 1 85.56 236 PHE A O 1
ATOM 1830 N N . PHE A 1 237 ? -8.578 22.141 -10.43 1 88.88 237 PHE A N 1
ATOM 1831 C CA . PHE A 1 237 ? -7.555 21.172 -10.078 1 88.88 237 PHE A CA 1
ATOM 1832 C C . PHE A 1 237 ? -6.359 21.266 -11.016 1 88.88 237 PHE A C 1
ATOM 1834 O O . PHE A 1 237 ? -6.52 21.297 -12.234 1 88.88 237 PHE A O 1
ATOM 1841 N N . LYS A 1 238 ? -5.191 21.453 -10.469 1 88.19 238 LYS A N 1
ATOM 1842 C CA . LYS A 1 238 ? -3.922 21.453 -11.188 1 88.19 238 LYS A CA 1
ATOM 1843 C C . LYS A 1 238 ? -2.986 20.375 -10.648 1 88.19 238 LYS A C 1
ATOM 1845 O O . LYS A 1 238 ? -2.562 20.438 -9.492 1 88.19 238 LYS A O 1
ATOM 1850 N N . PRO A 1 239 ? -2.654 19.375 -11.484 1 89.88 239 PRO A N 1
ATOM 1851 C CA . PRO A 1 239 ? -1.774 18.297 -11.016 1 89.88 239 PRO A CA 1
ATOM 1852 C C . PRO A 1 239 ? -0.315 18.734 -10.906 1 89.88 239 PRO A C 1
ATOM 1854 O O . PRO A 1 239 ? 0.096 19.688 -11.57 1 89.88 239 PRO A O 1
ATOM 1857 N N . ARG A 1 240 ? 0.41 18.062 -10.023 1 90.75 240 ARG A N 1
ATOM 1858 C CA . ARG A 1 240 ? 1.853 18.281 -9.969 1 90.75 240 ARG A CA 1
ATOM 1859 C C . ARG A 1 240 ? 2.502 17.938 -11.305 1 90.75 240 ARG A C 1
ATOM 1861 O O . ARG A 1 240 ? 1.97 17.125 -12.07 1 90.75 240 ARG A O 1
ATOM 1868 N N . THR A 1 241 ? 3.707 18.516 -11.562 1 85.88 241 THR A N 1
ATOM 1869 C CA . THR A 1 241 ? 4.379 18.344 -12.844 1 85.88 241 THR A CA 1
ATOM 1870 C C . THR A 1 241 ? 5.242 17.078 -12.828 1 85.88 241 THR A C 1
ATOM 1872 O O . THR A 1 241 ? 5.328 16.375 -13.836 1 85.88 241 THR A O 1
ATOM 1875 N N . VAL A 1 242 ? 5.922 16.859 -11.734 1 90.56 242 VAL A N 1
ATOM 1876 C CA . VAL A 1 242 ? 6.734 15.656 -11.602 1 90.56 242 VAL A CA 1
ATOM 1877 C C . VAL A 1 242 ? 5.836 14.422 -11.594 1 90.56 242 VAL A C 1
ATOM 1879 O O . VAL A 1 242 ? 4.883 14.352 -10.812 1 90.56 242 VAL A O 1
ATOM 1882 N N . LEU A 1 243 ? 6.094 13.43 -12.383 1 95.19 243 LEU A N 1
ATOM 1883 C CA . LEU A 1 243 ? 5.184 12.32 -12.656 1 95.19 243 LEU A CA 1
ATOM 1884 C C . LEU A 1 243 ? 4.875 11.547 -11.383 1 95.19 243 LEU A C 1
ATOM 1886 O O . LEU A 1 243 ? 3.709 11.297 -11.07 1 95.19 243 LEU A O 1
ATOM 1890 N N . HIS A 1 244 ? 5.984 11.086 -10.641 1 96.81 244 HIS A N 1
ATOM 1891 C CA . HIS A 1 244 ? 5.715 10.273 -9.461 1 96.81 244 HIS A CA 1
ATOM 1892 C C . HIS A 1 244 ? 4.953 11.07 -8.406 1 96.81 244 HIS A C 1
ATOM 1894 O O . HIS A 1 244 ? 4.117 10.516 -7.688 1 96.81 244 HIS A O 1
ATOM 1900 N N . SER A 1 245 ? 5.156 12.375 -8.258 1 94.06 245 SER A N 1
ATOM 1901 C CA . SER A 1 245 ? 4.398 13.203 -7.328 1 94.06 245 SER A CA 1
ATOM 1902 C C . SER A 1 245 ? 2.939 13.32 -7.75 1 94.06 245 SER A C 1
ATOM 1904 O O . SER A 1 245 ? 2.047 13.391 -6.902 1 94.06 245 SER A O 1
ATOM 1906 N N . ARG A 1 246 ? 2.695 13.359 -9.031 1 95.25 246 ARG A N 1
ATOM 1907 C CA . ARG A 1 246 ? 1.354 13.484 -9.586 1 95.25 246 ARG A CA 1
ATOM 1908 C C . ARG A 1 246 ? 0.551 12.203 -9.375 1 95.25 246 ARG A C 1
ATOM 1910 O O . ARG A 1 246 ? -0.655 12.258 -9.125 1 95.25 246 ARG A O 1
ATOM 1917 N N . LEU A 1 247 ? 1.238 11.07 -9.461 1 97.44 247 LEU A N 1
ATOM 1918 C CA . LEU A 1 247 ? 0.526 9.797 -9.5 1 97.44 247 LEU A CA 1
ATOM 1919 C C . LEU A 1 247 ? 0.469 9.164 -8.117 1 97.44 247 LEU A C 1
ATOM 1921 O O . LEU A 1 247 ? -0.357 8.281 -7.871 1 97.44 247 LEU A O 1
ATOM 1925 N N . GLU A 1 248 ? 1.377 9.523 -7.203 1 97.69 248 GLU A N 1
ATOM 1926 C CA . GLU A 1 248 ? 1.389 8.992 -5.844 1 97.69 248 GLU A CA 1
ATOM 1927 C C . GLU A 1 248 ? 0.421 9.75 -4.945 1 97.69 248 GLU A C 1
ATOM 1929 O O . GLU A 1 248 ? 0.822 10.68 -4.234 1 97.69 248 GLU A O 1
ATOM 1934 N N . ASP A 1 249 ? -0.807 9.312 -4.922 1 96.88 249 ASP A N 1
ATOM 1935 C CA . ASP A 1 249 ? -1.843 9.93 -4.102 1 96.88 249 ASP A CA 1
ATOM 1936 C C . ASP A 1 249 ? -1.691 9.547 -2.635 1 96.88 249 ASP A C 1
ATOM 1938 O O . ASP A 1 249 ? -1.662 8.359 -2.301 1 96.88 249 ASP A O 1
ATOM 1942 N N . GLY A 1 250 ? -1.645 10.555 -1.755 1 96.31 250 GLY A N 1
ATOM 1943 C CA . GLY A 1 250 ? -1.54 10.289 -0.328 1 96.31 250 GLY A CA 1
ATOM 1944 C C . GLY A 1 250 ? -0.112 10.078 0.137 1 96.31 250 GLY A C 1
ATOM 1945 O O . GLY A 1 250 ? 0.833 10.289 -0.627 1 96.31 250 GLY A O 1
ATOM 1946 N N . THR A 1 251 ? 0.021 9.758 1.381 1 96.81 251 THR A N 1
ATOM 1947 C CA . THR A 1 251 ? 1.34 9.492 1.944 1 96.81 251 THR A CA 1
ATOM 1948 C C . THR A 1 251 ? 1.86 8.133 1.477 1 96.81 251 THR A C 1
ATOM 1950 O O . THR A 1 251 ? 1.177 7.117 1.62 1 96.81 251 THR A O 1
ATOM 1953 N N . ILE A 1 252 ? 2.992 8.164 0.866 1 97.62 252 ILE A N 1
ATOM 1954 C CA . ILE A 1 252 ? 3.621 6.93 0.409 1 97.62 252 ILE A CA 1
ATOM 1955 C C . ILE A 1 252 ? 4.078 6.105 1.611 1 97.62 252 ILE A C 1
ATOM 1957 O O . ILE A 1 252 ? 4.137 6.613 2.734 1 97.62 252 ILE A O 1
ATOM 1961 N N . SER A 1 253 ? 4.332 4.828 1.354 1 98.38 253 SER A N 1
ATOM 1962 C CA . SER A 1 253 ? 4.812 3.941 2.408 1 98.38 253 SER A CA 1
ATOM 1963 C C . SER A 1 253 ? 6.281 4.203 2.723 1 98.38 253 SER A C 1
ATOM 1965 O O . SER A 1 253 ? 7.133 3.342 2.496 1 98.38 253 SER A O 1
ATOM 1967 N N . PHE A 1 254 ? 6.594 5.336 3.375 1 98.12 254 PHE A N 1
ATOM 1968 C CA . PHE A 1 254 ? 7.961 5.84 3.422 1 98.12 254 PHE A CA 1
ATOM 1969 C C . PHE A 1 254 ? 8.836 4.961 4.312 1 98.12 254 PHE A C 1
ATOM 1971 O O . PHE A 1 254 ? 10.031 4.812 4.062 1 98.12 254 PHE A O 1
ATOM 1978 N N . LEU A 1 255 ? 8.312 4.34 5.359 1 98.38 255 LEU A N 1
ATOM 1979 C CA . LEU A 1 255 ? 9.133 3.445 6.168 1 98.38 255 LEU A CA 1
ATOM 1980 C C . LEU A 1 255 ? 9.461 2.168 5.402 1 98.38 255 LEU A C 1
ATOM 1982 O O . LEU A 1 255 ? 10.578 1.656 5.488 1 98.38 255 LEU A O 1
ATOM 1986 N N . ASP A 1 256 ? 8.461 1.641 4.625 1 98.44 256 ASP A N 1
ATOM 1987 C CA . ASP A 1 256 ? 8.711 0.466 3.793 1 98.44 256 ASP A CA 1
ATOM 1988 C C . ASP A 1 256 ? 9.664 0.796 2.645 1 98.44 256 ASP A C 1
ATOM 1990 O O . ASP A 1 256 ? 10.453 -0.05 2.227 1 98.44 256 ASP A O 1
ATOM 1994 N N . ILE A 1 257 ? 9.508 1.983 2.121 1 98.44 257 ILE A N 1
ATOM 1995 C CA . ILE A 1 257 ? 10.406 2.406 1.053 1 98.44 257 ILE A CA 1
ATOM 1996 C C . ILE A 1 257 ? 11.844 2.402 1.561 1 98.44 257 ILE A C 1
ATOM 1998 O O . ILE A 1 257 ? 12.758 1.962 0.857 1 98.44 257 ILE A O 1
ATOM 2002 N N . MET A 1 258 ? 12.047 2.869 2.738 1 96.44 258 MET A N 1
ATOM 2003 C CA . MET A 1 258 ? 13.375 2.828 3.344 1 96.44 258 MET A CA 1
ATOM 2004 C C . MET A 1 258 ? 13.883 1.394 3.451 1 96.44 258 MET A C 1
ATOM 2006 O O . MET A 1 258 ? 15.07 1.137 3.277 1 96.44 258 MET A O 1
ATOM 2010 N N . ALA A 1 259 ? 12.984 0.439 3.691 1 97.88 259 ALA A N 1
ATOM 2011 C CA . ALA A 1 259 ? 13.344 -0.972 3.814 1 97.88 259 ALA A CA 1
ATOM 2012 C C . ALA A 1 259 ? 13.938 -1.501 2.512 1 97.88 259 ALA A C 1
ATOM 2014 O O . ALA A 1 259 ? 14.734 -2.443 2.523 1 97.88 259 ALA A O 1
ATOM 2015 N N . LEU A 1 260 ? 13.57 -0.94 1.389 1 98.06 260 LEU A N 1
ATOM 2016 C CA . LEU A 1 260 ? 14.047 -1.396 0.086 1 98.06 260 LEU A CA 1
ATOM 2017 C C . LEU A 1 260 ? 15.562 -1.311 -0.001 1 98.06 260 LEU A C 1
ATOM 2019 O O . LEU A 1 260 ? 16.203 -2.146 -0.646 1 98.06 260 LEU A O 1
ATOM 2023 N N . LYS A 1 261 ? 16.094 -0.275 0.617 1 94.69 261 LYS A N 1
ATOM 2024 C CA . LYS A 1 261 ? 17.547 -0.135 0.61 1 94.69 261 LYS A CA 1
ATOM 2025 C C . LYS A 1 261 ? 18.219 -1.393 1.149 1 94.69 261 LYS A C 1
ATOM 2027 O O . LYS A 1 261 ? 19.188 -1.883 0.564 1 94.69 261 LYS A O 1
ATOM 2032 N N . HIS A 1 262 ? 17.703 -1.901 2.205 1 96.06 262 HIS A N 1
ATOM 2033 C CA . HIS A 1 262 ? 18.266 -3.082 2.838 1 96.06 262 HIS A CA 1
ATOM 2034 C C . HIS A 1 262 ? 18.031 -4.332 2 1 96.06 262 HIS A C 1
ATOM 2036 O O . HIS A 1 262 ? 18.844 -5.246 1.981 1 96.06 262 HIS A O 1
ATOM 2042 N N . GLY A 1 263 ? 16.859 -4.398 1.306 1 97.06 263 GLY A N 1
ATOM 2043 C CA . GLY A 1 263 ? 16.609 -5.48 0.368 1 97.06 263 GLY A CA 1
ATOM 2044 C C . GLY A 1 263 ? 17.578 -5.5 -0.798 1 97.06 263 GLY A C 1
ATOM 2045 O O . GLY A 1 263 ? 18.156 -6.543 -1.11 1 97.06 263 GLY A O 1
ATOM 2046 N N . PHE A 1 264 ? 17.812 -4.344 -1.383 1 96.5 264 PHE A N 1
ATOM 2047 C CA . PHE A 1 264 ? 18.734 -4.242 -2.516 1 96.5 264 PHE A CA 1
ATOM 2048 C C . PHE A 1 264 ? 20.172 -4.48 -2.078 1 96.5 264 PHE A C 1
ATOM 2050 O O . PHE A 1 264 ? 20.953 -5.094 -2.807 1 96.5 264 PHE A O 1
ATOM 2057 N N . ASN A 1 265 ? 20.531 -3.945 -0.883 1 94 265 ASN A N 1
ATOM 2058 C CA . ASN A 1 265 ? 21.859 -4.219 -0.351 1 94 265 ASN A CA 1
ATOM 2059 C C . ASN A 1 265 ? 22.109 -5.719 -0.216 1 94 265 ASN A C 1
ATOM 2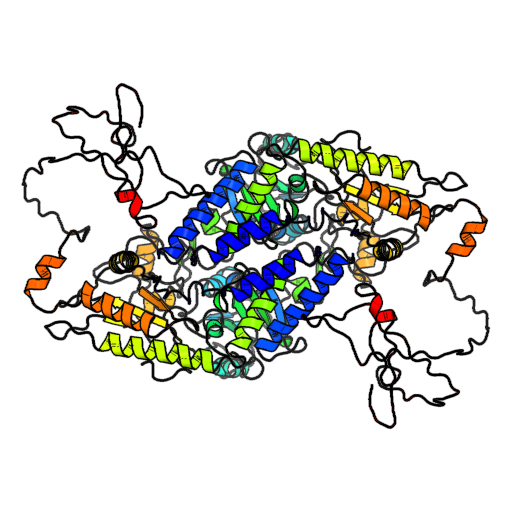061 O O . ASN A 1 265 ? 23.172 -6.211 -0.607 1 94 265 ASN A O 1
ATOM 2065 N N . PHE A 1 266 ? 21.188 -6.418 0.334 1 95.5 266 PHE A N 1
ATOM 2066 C CA . PHE A 1 266 ? 21.328 -7.863 0.496 1 95.5 266 PHE A CA 1
ATOM 2067 C C . PHE A 1 266 ? 21.453 -8.547 -0.858 1 95.5 266 PHE A C 1
ATOM 2069 O O . PHE A 1 266 ? 22.328 -9.391 -1.054 1 95.5 266 PHE A O 1
ATOM 2076 N N . LEU A 1 267 ? 20.531 -8.188 -1.775 1 95.44 267 LEU A N 1
ATOM 2077 C CA . LEU A 1 267 ? 20.531 -8.789 -3.105 1 95.44 267 LEU A CA 1
ATOM 2078 C C . LEU A 1 267 ? 21.875 -8.57 -3.799 1 95.44 267 LEU A C 1
ATOM 2080 O O . LEU A 1 267 ? 22.406 -9.484 -4.434 1 95.44 267 LEU A O 1
ATOM 2084 N N . ASN A 1 268 ? 22.422 -7.391 -3.65 1 92.81 268 ASN A N 1
ATOM 2085 C CA . ASN A 1 268 ? 23.703 -7.043 -4.262 1 92.81 268 ASN A CA 1
ATOM 2086 C C . ASN A 1 268 ? 24.844 -7.816 -3.625 1 92.81 268 ASN A C 1
ATOM 2088 O O . ASN A 1 268 ? 25.828 -8.133 -4.293 1 92.81 268 ASN A O 1
ATOM 2092 N N . GLN A 1 269 ? 24.703 -8.078 -2.35 1 93.88 269 GLN A N 1
ATOM 2093 C CA . GLN A 1 269 ? 25.703 -8.891 -1.672 1 93.88 269 GLN A CA 1
ATOM 2094 C C . GLN A 1 269 ? 25.688 -10.328 -2.188 1 93.88 269 GLN A C 1
ATOM 2096 O O . GLN A 1 269 ? 26.734 -10.977 -2.266 1 93.88 269 GLN A O 1
ATOM 2101 N N . VAL A 1 270 ? 24.516 -10.789 -2.523 1 93.56 270 VAL A N 1
ATOM 2102 C CA . VAL A 1 270 ? 24.391 -12.133 -3.078 1 93.56 270 VAL A CA 1
ATOM 2103 C C . VAL A 1 270 ? 24.938 -12.156 -4.5 1 93.56 270 VAL A C 1
ATOM 2105 O O . VAL A 1 270 ? 25.75 -13.023 -4.844 1 93.56 270 VAL A O 1
ATOM 2108 N N . ASP A 1 271 ? 24.438 -11.289 -5.332 1 93 271 ASP A N 1
ATOM 2109 C CA . ASP A 1 271 ? 24.875 -11.18 -6.723 1 93 271 ASP A CA 1
ATOM 2110 C C . ASP A 1 271 ? 24.438 -9.859 -7.336 1 93 271 ASP A C 1
ATOM 2112 O O . ASP A 1 271 ? 23.312 -9.75 -7.836 1 93 271 ASP A O 1
ATOM 2116 N N . LYS A 1 272 ? 25.312 -8.984 -7.5 1 84.62 272 LYS A N 1
ATOM 2117 C CA . LYS A 1 272 ? 25 -7.66 -8.023 1 84.62 272 LYS A CA 1
ATOM 2118 C C . LYS A 1 272 ? 24.484 -7.746 -9.461 1 84.62 272 LYS A C 1
ATOM 2120 O O . LYS A 1 272 ? 23.578 -7.016 -9.844 1 84.62 272 LYS A O 1
ATOM 2125 N N . SER A 1 273 ? 24.984 -8.625 -10.188 1 90.44 273 SER A N 1
ATOM 2126 C CA . SER A 1 273 ? 24.672 -8.711 -11.609 1 90.44 273 SER A CA 1
ATOM 2127 C C . SER A 1 273 ? 23.391 -9.516 -11.844 1 90.44 273 SER A C 1
ATOM 2129 O O . SER A 1 273 ? 22.828 -9.469 -12.938 1 90.44 273 SER A O 1
ATOM 2131 N N . MET A 1 274 ? 22.906 -10.273 -10.898 1 96.19 274 MET A N 1
ATOM 2132 C CA . MET A 1 274 ? 21.734 -11.141 -10.969 1 96.19 274 MET A CA 1
ATOM 2133 C C . MET A 1 274 ? 22.016 -12.359 -11.836 1 96.19 274 MET A C 1
ATOM 2135 O O . MET A 1 274 ? 21.188 -13.273 -11.914 1 96.19 274 MET A O 1
ATOM 2139 N N . VAL A 1 275 ? 23.156 -12.422 -12.445 1 95.38 275 VAL A N 1
ATOM 2140 C CA . VAL A 1 275 ? 23.5 -13.492 -13.383 1 95.38 275 VAL A CA 1
ATOM 2141 C C . VAL A 1 275 ? 23.688 -14.805 -12.633 1 95.38 275 VAL A C 1
ATOM 2143 O O . VAL A 1 275 ? 23.188 -15.852 -13.062 1 95.38 275 VAL A O 1
ATOM 2146 N N . ARG A 1 276 ? 24.375 -14.742 -11.523 1 96.81 276 ARG A N 1
ATOM 2147 C CA . ARG A 1 276 ? 24.594 -15.945 -10.727 1 96.81 276 ARG A CA 1
ATOM 2148 C C . ARG A 1 276 ? 23.297 -16.453 -10.133 1 96.81 276 ARG A C 1
ATOM 2150 O O . ARG A 1 276 ? 23.094 -17.672 -10 1 96.81 276 ARG A O 1
ATOM 2157 N N . ILE A 1 277 ? 22.469 -15.531 -9.711 1 97.88 277 ILE A N 1
ATOM 2158 C CA . ILE A 1 277 ? 21.156 -15.906 -9.188 1 97.88 277 ILE A CA 1
ATOM 2159 C C . ILE A 1 277 ? 20.359 -16.625 -10.273 1 97.88 277 ILE A C 1
ATOM 2161 O O . ILE A 1 277 ? 19.766 -17.672 -10.023 1 97.88 277 ILE A O 1
ATOM 2165 N N . GLN A 1 278 ? 20.359 -16.094 -11.469 1 98.25 278 GLN A N 1
ATOM 2166 C CA . GLN A 1 278 ? 19.641 -16.688 -12.586 1 98.25 278 GLN A CA 1
ATOM 2167 C C . GLN A 1 278 ? 20.172 -18.078 -12.898 1 98.25 278 GLN A C 1
ATOM 2169 O O . GLN A 1 278 ? 19.406 -19.031 -13.062 1 98.25 278 GLN A O 1
ATOM 2174 N N . ASP A 1 279 ? 21.484 -18.219 -12.953 1 97.88 279 ASP A N 1
ATOM 2175 C CA . ASP A 1 279 ? 22.109 -19.484 -13.281 1 97.88 279 ASP A CA 1
ATOM 2176 C C . ASP A 1 279 ? 21.812 -20.531 -12.211 1 97.88 279 ASP A C 1
ATOM 2178 O O . ASP A 1 279 ? 21.516 -21.688 -12.523 1 97.88 279 ASP A O 1
ATOM 2182 N N . HIS A 1 280 ? 21.938 -20.109 -11 1 98.38 280 HIS A N 1
ATOM 2183 C CA . HIS A 1 280 ? 21.703 -21.016 -9.883 1 98.38 280 HIS A CA 1
ATOM 2184 C C . HIS A 1 280 ? 20.266 -21.531 -9.883 1 98.38 280 HIS A C 1
ATOM 2186 O O . HIS A 1 280 ? 20.031 -22.75 -9.828 1 98.38 280 HIS A O 1
ATOM 2192 N N . THR A 1 281 ? 19.312 -20.656 -9.93 1 98.69 281 THR A N 1
ATOM 2193 C CA . THR A 1 281 ? 17.906 -21.047 -9.852 1 98.69 281 THR A CA 1
ATOM 2194 C C . THR A 1 281 ? 17.5 -21.859 -11.086 1 98.69 281 THR A C 1
ATOM 2196 O O . THR A 1 281 ? 16.719 -22.797 -10.984 1 98.69 281 THR A O 1
ATOM 2199 N N . PHE A 1 282 ? 18.094 -21.5 -12.227 1 98.69 282 PHE A N 1
ATOM 2200 C CA . PHE A 1 282 ? 17.828 -22.266 -13.445 1 98.69 282 PHE A CA 1
ATOM 2201 C C . PHE A 1 282 ? 18.375 -23.672 -13.32 1 98.69 282 PHE A C 1
ATOM 2203 O O . PHE A 1 282 ? 17.719 -24.641 -13.711 1 98.69 282 PHE A O 1
ATOM 2210 N N . SER A 1 283 ? 19.547 -23.812 -12.82 1 98.75 283 SER A N 1
ATOM 2211 C CA . SER A 1 283 ? 20.156 -25.125 -12.656 1 98.75 283 SER A CA 1
ATOM 2212 C C . SER A 1 283 ? 19.297 -26.031 -11.773 1 98.75 283 SER A C 1
ATOM 2214 O O . SER A 1 283 ? 19.156 -27.219 -12.047 1 98.75 283 SER A O 1
ATOM 2216 N N . LEU A 1 284 ? 18.766 -25.469 -10.727 1 98.88 284 LEU A N 1
ATOM 2217 C CA . LEU A 1 284 ? 17.891 -26.219 -9.844 1 98.88 284 LEU A CA 1
ATOM 2218 C C . LEU A 1 284 ? 16.609 -26.625 -10.57 1 98.88 284 LEU A C 1
ATOM 2220 O O . LEU A 1 284 ? 16.141 -27.75 -10.422 1 98.88 284 LEU A O 1
ATOM 2224 N N . ALA A 1 285 ? 16.047 -25.719 -11.352 1 98.81 285 ALA A N 1
ATOM 2225 C CA . ALA A 1 285 ? 14.836 -26.016 -12.109 1 98.81 285 ALA A CA 1
ATOM 2226 C C . ALA A 1 285 ? 15.094 -27.094 -13.156 1 98.81 285 ALA A C 1
ATOM 2228 O O . ALA A 1 285 ? 14.258 -27.984 -13.367 1 98.81 285 ALA A O 1
ATOM 2229 N N . GLN A 1 286 ? 16.219 -27 -13.797 1 98.81 286 GLN A N 1
ATOM 2230 C CA . GLN A 1 286 ? 16.625 -28 -14.781 1 98.81 286 GLN A CA 1
ATOM 2231 C C . GLN A 1 286 ? 16.75 -29.391 -14.141 1 98.81 286 GLN A C 1
ATOM 2233 O O . GLN A 1 286 ? 16.312 -30.391 -14.703 1 98.81 286 GLN A O 1
ATOM 2238 N N . ARG A 1 287 ? 17.406 -29.438 -13.031 1 98.56 287 ARG A N 1
ATOM 2239 C CA . ARG A 1 287 ? 17.547 -30.672 -12.289 1 98.56 287 ARG A CA 1
ATOM 2240 C C . ARG A 1 287 ? 16.172 -31.266 -11.945 1 98.56 287 ARG A C 1
ATOM 2242 O O . ARG A 1 287 ? 15.953 -32.469 -12.109 1 98.56 287 ARG A O 1
ATOM 2249 N N . LEU A 1 288 ? 15.312 -30.422 -11.438 1 98.75 288 LEU A N 1
ATOM 2250 C CA . LEU A 1 288 ? 13.969 -30.859 -11.07 1 98.75 288 LEU A CA 1
ATOM 2251 C C . LEU A 1 288 ? 13.219 -31.391 -12.297 1 98.75 288 LEU A C 1
ATOM 2253 O O . LEU A 1 288 ? 12.57 -32.438 -12.227 1 98.75 288 LEU A O 1
ATOM 2257 N N . TYR A 1 289 ? 13.305 -30.656 -13.391 1 98.69 289 TYR A N 1
ATOM 2258 C CA . TYR A 1 289 ? 12.656 -31.016 -14.648 1 98.69 289 TYR A CA 1
ATOM 2259 C C . TYR A 1 289 ? 13.109 -32.375 -15.117 1 98.69 289 TYR A C 1
ATOM 2261 O O . TYR A 1 289 ? 12.289 -33.25 -15.453 1 98.69 289 TYR A O 1
ATOM 2269 N N . ARG A 1 290 ? 14.375 -32.656 -15.117 1 98.44 290 ARG A N 1
ATOM 2270 C CA . ARG A 1 290 ? 14.945 -33.906 -15.562 1 98.44 290 ARG A CA 1
ATOM 2271 C C . ARG A 1 290 ? 14.531 -35.062 -14.641 1 98.44 290 ARG A C 1
ATOM 2273 O O . ARG A 1 290 ? 14.133 -36.125 -15.109 1 98.44 290 ARG A O 1
ATOM 2280 N N . ALA A 1 291 ? 14.617 -34.781 -13.391 1 98.5 291 ALA A N 1
ATOM 2281 C CA . ALA A 1 291 ? 14.273 -35.812 -12.414 1 98.5 291 ALA A CA 1
ATOM 2282 C C . ALA A 1 291 ? 12.805 -36.219 -12.531 1 98.5 291 ALA A C 1
ATOM 2284 O O . ALA A 1 291 ? 12.461 -37.406 -12.461 1 98.5 291 ALA A O 1
ATOM 2285 N N . MET A 1 292 ? 11.945 -35.25 -12.688 1 98.19 292 MET A N 1
ATOM 2286 C CA . MET A 1 292 ? 10.516 -35.5 -12.781 1 98.19 292 MET A CA 1
ATOM 2287 C C . MET A 1 292 ? 10.188 -36.281 -14.055 1 98.19 292 MET A C 1
ATOM 2289 O O . MET A 1 292 ? 9.336 -37.188 -14.039 1 98.19 292 MET A O 1
ATOM 2293 N N . ASN A 1 293 ? 10.875 -35.969 -15.109 1 97.19 293 ASN A N 1
ATOM 2294 C CA . ASN A 1 293 ? 10.641 -36.625 -16.391 1 97.19 293 ASN A CA 1
ATOM 2295 C C . ASN A 1 293 ? 11.086 -38.094 -16.359 1 97.19 293 ASN A C 1
ATOM 2297 O O . ASN A 1 293 ? 10.617 -38.906 -17.156 1 97.19 293 ASN A O 1
ATOM 2301 N N . MET A 1 294 ? 11.891 -38.438 -15.43 1 97.25 294 MET A N 1
ATOM 2302 C CA . MET A 1 294 ? 12.422 -39.781 -15.328 1 97.25 294 MET A CA 1
ATOM 2303 C C . MET A 1 294 ? 11.484 -40.688 -14.516 1 97.25 294 MET A C 1
ATOM 2305 O O . MET A 1 294 ? 11.609 -41.906 -14.547 1 97.25 294 MET A O 1
ATOM 2309 N N . LEU A 1 295 ? 10.578 -40.125 -13.844 1 97.38 295 LEU A N 1
ATOM 2310 C CA . LEU A 1 295 ? 9.664 -40.906 -13.016 1 97.38 295 LEU A CA 1
ATOM 2311 C C . LEU A 1 295 ? 8.617 -41.625 -13.875 1 97.38 295 LEU A C 1
ATOM 2313 O O . LEU A 1 295 ? 7.816 -40.969 -14.539 1 97.38 295 LEU A O 1
ATOM 2317 N N . LYS A 1 296 ? 8.633 -42.938 -13.836 1 97.38 296 LYS A N 1
ATOM 2318 C CA . LYS A 1 296 ? 7.703 -43.75 -14.609 1 97.38 296 LYS A CA 1
ATOM 2319 C C . LYS A 1 296 ? 7.055 -44.812 -13.734 1 97.38 296 LYS A C 1
ATOM 2321 O O . LYS A 1 296 ? 7.707 -45.406 -12.859 1 97.38 296 LYS A O 1
ATOM 2326 N N . HIS A 1 297 ? 5.789 -45.031 -14.016 1 96.38 297 HIS A N 1
ATOM 2327 C CA . HIS A 1 297 ? 5.102 -46.156 -13.391 1 96.38 297 HIS A CA 1
ATOM 2328 C C . HIS A 1 297 ? 5.621 -47.469 -13.922 1 96.38 297 HIS A C 1
ATOM 2330 O O . HIS A 1 297 ? 6.43 -47.5 -14.852 1 96.38 297 HIS A O 1
ATOM 2336 N N . HIS A 1 298 ? 5.133 -48.625 -13.312 1 93.75 298 HIS A N 1
ATOM 2337 C CA . HIS A 1 298 ? 5.559 -49.969 -13.695 1 93.75 298 HIS A CA 1
ATOM 2338 C C . HIS A 1 298 ? 5.25 -50.25 -15.164 1 93.75 298 HIS A C 1
ATOM 2340 O O . HIS A 1 298 ? 5.969 -51 -15.828 1 93.75 298 HIS A O 1
ATOM 2346 N N . ASN A 1 299 ? 4.176 -49.594 -15.703 1 95.5 299 ASN A N 1
ATOM 2347 C CA . ASN A 1 299 ? 3.76 -49.844 -17.078 1 95.5 299 ASN A CA 1
ATOM 2348 C C . ASN A 1 299 ? 4.402 -48.844 -18.047 1 95.5 299 ASN A C 1
ATOM 2350 O O . ASN A 1 299 ? 4.008 -48.75 -19.219 1 95.5 299 ASN A O 1
ATOM 2354 N N . GLY A 1 300 ? 5.309 -47.906 -17.531 1 95.56 300 GLY A N 1
ATOM 2355 C CA . GLY A 1 300 ? 6.039 -46.969 -18.375 1 95.56 300 GLY A CA 1
ATOM 2356 C C . GLY A 1 300 ? 5.379 -45.625 -18.469 1 95.56 300 GLY A C 1
ATOM 2357 O O . GLY A 1 300 ? 5.984 -44.656 -18.969 1 95.56 300 GLY A O 1
ATOM 2358 N N . ALA A 1 301 ? 4.16 -45.531 -17.984 1 96.25 301 ALA A N 1
ATOM 2359 C CA . ALA A 1 301 ? 3.449 -44.281 -18.016 1 96.25 301 ALA A CA 1
ATOM 2360 C C . ALA A 1 301 ? 4.148 -43.219 -17.156 1 96.25 301 ALA A C 1
ATOM 2362 O O . ALA A 1 301 ? 4.777 -43.562 -16.156 1 96.25 301 ALA A O 1
ATOM 2363 N N . GLU A 1 302 ? 4.039 -42 -17.547 1 96.94 302 GLU A N 1
ATOM 2364 C CA . GLU A 1 302 ? 4.652 -40.906 -16.797 1 96.94 302 GLU A CA 1
ATOM 2365 C C . GLU A 1 302 ? 3.92 -40.656 -15.484 1 96.94 302 GLU A C 1
ATOM 2367 O O . GLU A 1 302 ? 2.688 -40.625 -15.453 1 96.94 302 GLU A O 1
ATOM 2372 N N . VAL A 1 303 ? 4.672 -40.438 -14.453 1 97.62 303 VAL A N 1
ATOM 2373 C CA . VAL A 1 303 ? 4.082 -40.094 -13.156 1 97.62 303 VAL A CA 1
ATOM 2374 C C . VAL A 1 303 ? 3.637 -38.656 -13.141 1 97.62 303 VAL A C 1
ATOM 2376 O O . VAL A 1 303 ? 2.639 -38.312 -12.5 1 97.62 303 VAL A O 1
ATOM 2379 N N . VAL A 1 304 ? 4.438 -37.812 -13.859 1 98.12 304 VAL A N 1
ATOM 2380 C CA . VAL A 1 304 ? 4.219 -36.375 -13.805 1 98.12 304 VAL A CA 1
ATOM 2381 C C . VAL A 1 304 ? 4.02 -35.812 -15.219 1 98.12 304 VAL A C 1
ATOM 2383 O O . VAL A 1 304 ? 4.707 -36.25 -16.156 1 98.12 304 VAL A O 1
ATOM 2386 N N . LYS A 1 305 ? 3 -35 -15.391 1 97.88 305 LYS A N 1
ATOM 2387 C CA . LYS A 1 305 ? 2.848 -34.219 -16.594 1 97.88 305 LYS A CA 1
ATOM 2388 C C . LYS A 1 305 ? 3.293 -32.781 -16.375 1 97.88 305 LYS A C 1
ATOM 2390 O O . LYS A 1 305 ? 2.689 -32.062 -15.57 1 97.88 305 LYS A O 1
ATOM 2395 N N . ILE A 1 306 ? 4.348 -32.344 -17.031 1 98.38 306 ILE A N 1
ATOM 2396 C CA . ILE A 1 306 ? 4.891 -31 -16.875 1 98.38 306 ILE A CA 1
ATOM 2397 C C . ILE A 1 306 ? 4.305 -30.078 -17.938 1 98.38 306 ILE A C 1
ATOM 2399 O O . ILE A 1 306 ? 4.164 -30.469 -19.094 1 98.38 306 ILE A O 1
ATOM 2403 N N . TYR A 1 307 ? 3.879 -28.875 -17.547 1 98.19 307 TYR A N 1
ATOM 2404 C CA . TYR A 1 307 ? 3.32 -27.875 -18.453 1 98.19 307 TYR A CA 1
ATOM 2405 C C . TYR A 1 307 ? 4.328 -26.781 -18.734 1 98.19 307 TYR A C 1
ATOM 2407 O O . TYR A 1 307 ? 4.512 -25.875 -17.906 1 98.19 307 TYR A O 1
ATOM 2415 N N . SER A 1 308 ? 4.977 -26.781 -19.844 1 95.88 308 SER A N 1
ATOM 2416 C CA . SER A 1 308 ? 5.996 -25.797 -20.219 1 95.88 308 SER A CA 1
ATOM 2417 C C . SER A 1 308 ? 6.117 -25.688 -21.734 1 95.88 308 SER A C 1
ATOM 2419 O O . SER A 1 308 ? 5.785 -26.625 -22.469 1 95.88 308 SER A O 1
ATOM 2421 N N . HIS A 1 309 ? 6.551 -24.531 -22.172 1 95.44 309 HIS A N 1
ATOM 2422 C CA . HIS A 1 309 ? 6.832 -24.328 -23.594 1 95.44 309 HIS A CA 1
ATOM 2423 C C . HIS A 1 309 ? 8.297 -24.609 -23.906 1 95.44 309 HIS A C 1
ATOM 2425 O O . HIS A 1 309 ? 8.703 -24.562 -25.062 1 95.44 309 HIS A O 1
ATOM 2431 N N . THR A 1 310 ? 9.055 -24.906 -22.859 1 97.38 310 THR A N 1
ATOM 2432 C CA . THR A 1 310 ? 10.484 -25.125 -23.031 1 97.38 310 THR A CA 1
ATOM 2433 C C . THR A 1 310 ? 10.898 -26.469 -22.484 1 97.38 310 THR A C 1
ATOM 2435 O O . THR A 1 310 ? 10.086 -27.172 -21.859 1 97.38 310 THR A O 1
ATOM 2438 N N . ASP A 1 311 ? 12.18 -26.859 -22.797 1 97 311 ASP A N 1
ATOM 2439 C CA . ASP A 1 311 ? 12.711 -28.109 -22.266 1 97 311 ASP A CA 1
ATOM 2440 C C . ASP A 1 311 ? 13.781 -27.844 -21.219 1 97 311 ASP A C 1
ATOM 2442 O O . ASP A 1 311 ? 14.648 -28.688 -20.969 1 97 311 ASP A O 1
ATOM 2446 N N . TYR A 1 312 ? 13.75 -26.672 -20.719 1 98.06 312 TYR A N 1
ATOM 2447 C CA . TYR A 1 312 ? 14.633 -26.281 -19.625 1 98.06 312 TYR A CA 1
ATOM 2448 C C . TYR A 1 312 ? 16.094 -26.438 -20.016 1 98.06 312 TYR A C 1
ATOM 2450 O O . TYR A 1 312 ? 16.906 -26.938 -19.25 1 98.06 312 TYR A O 1
ATOM 2458 N N . THR A 1 313 ? 16.438 -26.016 -21.188 1 97.88 313 THR A N 1
ATOM 2459 C CA . THR A 1 313 ? 17.812 -26.141 -21.672 1 97.88 313 THR A CA 1
ATOM 2460 C C . THR A 1 313 ? 18.5 -24.781 -21.703 1 97.88 313 THR A C 1
ATOM 2462 O O . THR A 1 313 ? 19.734 -24.703 -21.828 1 97.88 313 THR A O 1
ATOM 2465 N N . ASP A 1 314 ? 17.656 -23.703 -21.578 1 97.94 314 ASP A N 1
ATOM 2466 C CA . ASP A 1 314 ? 18.203 -22.359 -21.719 1 97.94 314 ASP A CA 1
ATOM 2467 C C . ASP A 1 314 ? 17.625 -21.422 -20.656 1 97.94 314 ASP A C 1
ATOM 2469 O O . ASP A 1 314 ? 16.422 -21.188 -20.625 1 97.94 314 ASP A O 1
ATOM 2473 N N . SER A 1 315 ? 18.531 -20.859 -19.891 1 97.5 315 SER A N 1
ATOM 2474 C CA . SER A 1 315 ? 18.125 -19.969 -18.812 1 97.5 315 SER A CA 1
ATOM 2475 C C . SER A 1 315 ? 17.547 -18.656 -19.359 1 97.5 315 SER A C 1
ATOM 2477 O O . SER A 1 315 ? 16.859 -17.938 -18.641 1 97.5 315 SER A O 1
ATOM 2479 N N . GLN A 1 316 ? 17.703 -18.344 -20.625 1 96.69 316 GLN A N 1
ATOM 2480 C CA . GLN A 1 316 ? 17.172 -17.125 -21.234 1 96.69 316 GLN A CA 1
ATOM 2481 C C . GLN A 1 316 ? 15.711 -17.281 -21.609 1 96.69 316 GLN A C 1
ATOM 2483 O O . GLN A 1 316 ? 15 -16.297 -21.812 1 96.69 316 GLN A O 1
ATOM 2488 N N . THR A 1 317 ? 15.25 -18.516 -21.672 1 97.88 317 THR A N 1
ATOM 2489 C CA . THR A 1 317 ? 13.883 -18.734 -22.141 1 97.88 317 THR A CA 1
ATOM 2490 C C . THR A 1 317 ? 13.039 -19.375 -21.047 1 97.88 317 THR A C 1
ATOM 2492 O O . THR A 1 317 ? 11.82 -19.5 -21.188 1 97.88 317 THR A O 1
ATOM 2495 N N . GLN A 1 318 ? 13.75 -19.812 -20.016 1 98.56 318 GLN A N 1
ATOM 2496 C CA . GLN A 1 318 ? 13.039 -20.547 -18.984 1 98.56 318 GLN A CA 1
ATOM 2497 C C . GLN A 1 318 ? 13.453 -20.078 -17.578 1 98.56 318 GLN A C 1
ATOM 2499 O O . GLN A 1 318 ? 14.641 -19.969 -17.281 1 98.56 318 GLN A O 1
ATOM 2504 N N . GLY A 1 319 ? 12.453 -19.656 -16.75 1 98.38 319 GLY A N 1
ATOM 2505 C CA . GLY A 1 319 ? 12.672 -19.312 -15.359 1 98.38 319 GLY A CA 1
ATOM 2506 C C . GLY A 1 319 ? 12.602 -20.5 -14.43 1 98.38 319 GLY A C 1
ATOM 2507 O O . GLY A 1 319 ? 12.469 -21.641 -14.875 1 98.38 319 GLY A O 1
ATOM 2508 N N . ALA A 1 320 ? 12.695 -20.266 -13.125 1 98.5 320 ALA A N 1
ATOM 2509 C CA . ALA A 1 320 ? 12.82 -21.312 -12.117 1 98.5 320 ALA A CA 1
ATOM 2510 C C . ALA A 1 320 ? 11.453 -21.734 -11.602 1 98.5 320 ALA A C 1
ATOM 2512 O O . ALA A 1 320 ? 11.219 -21.766 -10.391 1 98.5 320 ALA A O 1
ATOM 2513 N N . ILE A 1 321 ? 10.586 -22.062 -12.469 1 98.81 321 ILE A N 1
ATOM 2514 C CA . ILE A 1 321 ? 9.227 -22.5 -12.195 1 98.81 321 ILE A CA 1
ATOM 2515 C C . ILE A 1 321 ? 8.953 -23.828 -12.914 1 98.81 321 ILE A C 1
ATOM 2517 O O . ILE A 1 321 ? 9.336 -24 -14.07 1 98.81 321 ILE A O 1
ATOM 2521 N N . ILE A 1 322 ? 8.391 -24.766 -12.219 1 98.81 322 ILE A N 1
ATOM 2522 C CA . ILE A 1 322 ? 7.883 -25.984 -12.836 1 98.81 322 ILE A CA 1
ATOM 2523 C C . ILE A 1 322 ? 6.41 -26.172 -12.469 1 98.81 322 ILE A C 1
ATOM 2525 O O . ILE A 1 322 ? 6.059 -26.219 -11.289 1 98.81 322 ILE A O 1
ATOM 2529 N N . THR A 1 323 ? 5.578 -26.203 -13.453 1 98.81 323 THR A N 1
ATOM 2530 C CA . THR A 1 323 ? 4.152 -26.469 -13.289 1 98.81 323 THR A CA 1
ATOM 2531 C C . THR A 1 323 ? 3.812 -27.875 -13.758 1 98.81 323 THR A C 1
ATOM 2533 O O . THR A 1 323 ? 4.215 -28.297 -14.852 1 98.81 323 THR A O 1
ATOM 2536 N N . PHE A 1 324 ? 3.115 -28.625 -12.883 1 98.75 324 PHE A N 1
ATOM 2537 C CA . PHE A 1 324 ? 2.912 -30.031 -13.227 1 98.75 324 PHE A CA 1
ATOM 2538 C C . PHE A 1 324 ? 1.644 -30.578 -12.57 1 98.75 324 PHE A C 1
ATOM 2540 O O . PHE A 1 324 ? 1.058 -29.906 -11.711 1 98.75 324 PHE A O 1
ATOM 2547 N N . ASN A 1 325 ? 1.159 -31.625 -13.055 1 98.25 325 ASN A N 1
ATOM 2548 C CA . ASN A 1 325 ? 0.173 -32.5 -12.406 1 98.25 325 ASN A CA 1
ATOM 2549 C C . ASN A 1 325 ? 0.675 -33.938 -12.281 1 98.25 325 ASN A C 1
ATOM 2551 O O . ASN A 1 325 ? 1.654 -34.312 -12.93 1 98.25 325 ASN A O 1
ATOM 2555 N N . VAL A 1 326 ? 0.074 -34.656 -11.391 1 97.62 326 VAL A N 1
ATOM 2556 C CA . VAL A 1 326 ? 0.468 -36.031 -11.125 1 97.62 326 VAL A CA 1
ATOM 2557 C C . VAL A 1 326 ? -0.566 -37 -11.727 1 97.62 326 VAL A C 1
ATOM 2559 O O . VAL A 1 326 ? -1.771 -36.781 -11.586 1 97.62 326 VAL A O 1
ATOM 2562 N N . ASN A 1 327 ? -0.053 -38.031 -12.367 1 96.19 327 ASN A N 1
ATOM 2563 C CA . ASN A 1 327 ? -0.922 -39 -13.008 1 96.19 327 ASN A CA 1
ATOM 2564 C C . ASN A 1 327 ? -0.748 -40.406 -12.398 1 96.19 327 ASN A C 1
ATOM 2566 O O . ASN A 1 327 ? 0.325 -40.719 -11.891 1 96.19 327 ASN A O 1
ATOM 2570 N N . ARG A 1 328 ? -1.84 -41.188 -12.5 1 93.19 328 ARG A N 1
ATOM 2571 C CA . ARG A 1 328 ? -1.774 -42.594 -12.172 1 93.19 328 ARG A CA 1
ATOM 2572 C C . ARG A 1 328 ? -1.251 -43.406 -13.344 1 93.19 328 ARG A C 1
ATOM 2574 O O . ARG A 1 328 ? -1.122 -42.906 -14.461 1 93.19 328 ARG A O 1
ATOM 2581 N N . ALA A 1 329 ? -1.01 -44.656 -13.023 1 93.56 329 ALA A N 1
ATOM 2582 C CA . ALA A 1 329 ? -0.485 -45.562 -14.055 1 93.56 329 ALA A CA 1
ATOM 2583 C C . ALA A 1 329 ? -1.484 -45.719 -15.195 1 93.56 329 ALA A C 1
ATOM 2585 O O . ALA A 1 329 ? -1.093 -45.906 -16.344 1 93.56 329 ALA A O 1
ATOM 2586 N N . ASP A 1 330 ? -2.809 -45.562 -14.906 1 91.75 330 ASP A N 1
ATOM 2587 C CA . ASP A 1 330 ? -3.842 -45.75 -15.922 1 91.75 330 ASP A CA 1
ATOM 2588 C C . ASP A 1 330 ? -4.066 -44.469 -16.719 1 91.75 330 ASP A C 1
ATOM 2590 O O . ASP A 1 330 ? -4.941 -44.406 -17.594 1 91.75 330 ASP A O 1
ATOM 2594 N N . GLY A 1 331 ? -3.332 -43.438 -16.359 1 91.62 331 GLY A N 1
ATOM 2595 C CA . GLY A 1 331 ? -3.406 -42.188 -17.125 1 91.62 331 GLY A CA 1
ATOM 2596 C C . GLY A 1 331 ? -4.309 -41.156 -16.484 1 91.62 331 GLY A C 1
ATOM 2597 O O . GLY A 1 331 ? -4.289 -40 -16.875 1 91.62 331 GLY A O 1
ATOM 2598 N N . SER A 1 332 ? -5.09 -41.594 -15.547 1 92.94 332 SER A N 1
ATOM 2599 C CA . SER A 1 332 ? -5.969 -40.625 -14.891 1 92.94 332 SER A CA 1
ATOM 2600 C C . SER A 1 332 ? -5.18 -39.656 -14.016 1 92.94 332 SER A C 1
ATOM 2602 O O . SER A 1 332 ? -4.184 -40.031 -13.398 1 92.94 332 SER A O 1
ATOM 2604 N N . CYS A 1 333 ? -5.633 -38.438 -13.922 1 94.56 333 CYS A N 1
ATOM 2605 C CA . CYS A 1 333 ? -4.961 -37.375 -13.164 1 94.56 333 CYS A CA 1
ATOM 2606 C C . CYS A 1 333 ? -5.367 -37.406 -11.695 1 94.56 333 CYS A C 1
ATOM 2608 O O . CYS A 1 333 ? -6.539 -37.594 -11.375 1 94.56 333 CYS A O 1
ATOM 2610 N N . ILE A 1 334 ? -4.395 -37.281 -10.852 1 93.5 334 ILE A N 1
ATOM 2611 C CA . ILE A 1 334 ? -4.656 -37.094 -9.422 1 93.5 334 ILE A CA 1
ATOM 2612 C C . ILE A 1 334 ? -4.984 -35.625 -9.133 1 93.5 334 ILE A C 1
ATOM 2614 O O . ILE A 1 334 ? -4.293 -34.719 -9.594 1 93.5 334 ILE A O 1
ATOM 2618 N N . GLY A 1 335 ? -6.09 -35.375 -8.43 1 90.88 335 GLY A N 1
ATOM 2619 C CA . GLY A 1 335 ? -6.453 -34 -8.078 1 90.88 335 GLY A CA 1
ATOM 2620 C C . GLY A 1 335 ? -5.336 -33.25 -7.383 1 90.88 335 GLY A C 1
ATOM 2621 O O . GLY A 1 335 ? -4.68 -33.781 -6.492 1 90.88 335 GLY A O 1
ATOM 2622 N N . PHE A 1 336 ? -5.098 -31.984 -7.801 1 93.94 336 PHE A N 1
ATOM 2623 C CA . PHE A 1 336 ? -3.971 -31.234 -7.262 1 93.94 336 PHE A CA 1
ATOM 2624 C C . PHE A 1 336 ? -4.199 -30.891 -5.793 1 93.94 336 PHE A C 1
ATOM 2626 O O . PHE A 1 336 ? -3.24 -30.688 -5.043 1 93.94 336 PHE A O 1
ATOM 2633 N N . ASN A 1 337 ? -5.43 -30.812 -5.324 1 87.06 337 ASN A N 1
ATOM 2634 C CA . ASN A 1 337 ? -5.684 -30.594 -3.906 1 87.06 337 ASN A CA 1
ATOM 2635 C C . ASN A 1 337 ? -5.145 -31.734 -3.047 1 87.06 337 ASN A C 1
ATOM 2637 O O . ASN A 1 337 ? -4.617 -31.484 -1.958 1 87.06 337 ASN A O 1
ATOM 2641 N N . HIS A 1 338 ? -5.328 -32.906 -3.539 1 87.25 338 HIS A N 1
ATOM 2642 C CA . HIS A 1 338 ? -4.816 -34.094 -2.834 1 87.25 338 HIS A CA 1
ATOM 2643 C C . HIS A 1 338 ? -3.295 -34.062 -2.756 1 87.25 338 HIS A C 1
ATOM 2645 O O . HIS A 1 338 ? -2.719 -34.344 -1.701 1 87.25 338 HIS A O 1
ATOM 2651 N N . VAL A 1 339 ? -2.699 -33.75 -3.799 1 93.81 339 VAL A N 1
ATOM 2652 C CA . VAL A 1 339 ? -1.243 -33.656 -3.848 1 93.81 339 VAL A CA 1
ATOM 2653 C C . VAL A 1 339 ? -0.751 -32.594 -2.865 1 93.81 339 VAL A C 1
ATOM 2655 O O . VAL A 1 339 ? 0.213 -32.844 -2.129 1 93.81 339 VAL A O 1
ATOM 2658 N N . LEU A 1 340 ? -1.404 -31.453 -2.85 1 91.94 340 LEU A N 1
ATOM 2659 C CA . LEU A 1 340 ? -1.006 -30.359 -1.971 1 91.94 340 LEU A CA 1
ATOM 2660 C C . LEU A 1 340 ? -1.144 -30.766 -0.506 1 91.94 340 LEU A C 1
ATOM 2662 O O . LEU A 1 340 ? -0.318 -30.375 0.327 1 91.94 340 LEU A O 1
ATOM 2666 N N . GLN A 1 341 ? -2.188 -31.453 -0.204 1 85.56 341 GLN A N 1
ATOM 2667 C CA . GLN A 1 341 ? -2.416 -31.906 1.165 1 85.56 341 GLN A CA 1
ATOM 2668 C C . GLN A 1 341 ? -1.312 -32.844 1.624 1 85.56 341 GLN A C 1
ATOM 2670 O O . GLN A 1 341 ? -0.813 -32.75 2.744 1 85.56 341 GLN A O 1
ATOM 2675 N N . LEU A 1 342 ? -0.974 -33.781 0.757 1 89.38 342 LEU A N 1
ATOM 2676 C CA . LEU A 1 342 ? 0.094 -34.719 1.09 1 89.38 342 LEU A CA 1
ATOM 2677 C C . LEU A 1 342 ? 1.433 -34 1.206 1 89.38 342 LEU A C 1
ATOM 2679 O O . LEU A 1 342 ? 2.238 -34.312 2.086 1 89.38 342 LEU A O 1
ATOM 2683 N N . ALA A 1 343 ? 1.659 -33.062 0.31 1 94.75 343 ALA A N 1
ATOM 2684 C CA . ALA A 1 343 ? 2.885 -32.281 0.382 1 94.75 343 ALA A CA 1
ATOM 2685 C C . ALA A 1 343 ? 2.971 -31.516 1.703 1 94.75 343 ALA A C 1
ATOM 2687 O O . ALA A 1 343 ? 4.035 -31.453 2.324 1 94.75 343 ALA A O 1
ATOM 2688 N N . ALA A 1 344 ? 1.872 -30.938 2.096 1 89.12 344 ALA A N 1
ATOM 2689 C CA . ALA A 1 344 ? 1.806 -30.172 3.346 1 89.12 344 ALA A CA 1
ATOM 2690 C C . ALA A 1 344 ? 2.168 -31.062 4.535 1 89.12 344 ALA A C 1
ATOM 2692 O O . ALA A 1 344 ? 2.83 -30.609 5.473 1 89.12 344 ALA A O 1
ATOM 2693 N N . SER A 1 345 ? 1.728 -32.312 4.504 1 83.62 345 SER A N 1
ATOM 2694 C CA . SER A 1 345 ? 2.008 -33.25 5.586 1 83.62 345 SER A CA 1
ATOM 2695 C C . SER A 1 345 ? 3.5 -33.531 5.695 1 83.62 345 SER A C 1
ATOM 2697 O O . SER A 1 345 ? 3.982 -33.938 6.746 1 83.62 345 SER A O 1
ATOM 2699 N N . LYS A 1 346 ? 4.191 -33.281 4.625 1 89.69 346 LYS A N 1
ATOM 2700 C CA . LYS A 1 346 ? 5.641 -33.469 4.613 1 89.69 346 LYS A CA 1
ATOM 2701 C C . LYS A 1 346 ? 6.359 -32.125 4.707 1 89.69 346 LYS A C 1
ATOM 2703 O O . LYS A 1 346 ? 7.566 -32.062 4.461 1 89.69 346 LYS A O 1
ATOM 2708 N N . ASN A 1 347 ? 5.68 -31.062 4.949 1 92.25 347 ASN A N 1
ATOM 2709 C CA . ASN A 1 347 ? 6.172 -29.688 5.117 1 92.25 347 ASN A CA 1
ATOM 2710 C C . ASN A 1 347 ? 6.789 -29.156 3.828 1 92.25 347 ASN A C 1
ATOM 2712 O O . ASN A 1 347 ? 7.82 -28.484 3.861 1 92.25 347 ASN A O 1
ATOM 2716 N N . ILE A 1 348 ? 6.238 -29.609 2.721 1 97.12 348 ILE A N 1
ATOM 2717 C CA . ILE A 1 348 ? 6.594 -29.062 1.414 1 97.12 348 ILE A CA 1
ATOM 2718 C C . ILE A 1 348 ? 5.586 -27.984 1.005 1 97.12 348 ILE A C 1
ATOM 2720 O O . ILE A 1 348 ? 4.383 -28.25 0.947 1 97.12 348 ILE A O 1
ATOM 2724 N N . HIS A 1 349 ? 6.062 -26.797 0.759 1 97.75 349 HIS A N 1
ATOM 2725 C CA . HIS A 1 349 ? 5.199 -25.656 0.451 1 97.75 349 HIS A CA 1
ATOM 2726 C C . HIS A 1 349 ? 5.117 -25.422 -1.053 1 97.75 349 HIS A C 1
ATOM 2728 O O . HIS A 1 349 ? 6.07 -24.922 -1.66 1 97.75 349 HIS A O 1
ATOM 2734 N N . LEU A 1 350 ? 3.992 -25.781 -1.617 1 97.69 350 LEU A N 1
ATOM 2735 C CA . LEU A 1 350 ? 3.686 -25.625 -3.035 1 97.69 350 LEU A CA 1
ATOM 2736 C C . LEU A 1 350 ? 2.445 -24.75 -3.232 1 97.69 350 LEU A C 1
ATOM 2738 O O . LEU A 1 350 ? 1.761 -24.422 -2.266 1 97.69 350 LEU A O 1
ATOM 2742 N N . ARG A 1 351 ? 2.229 -24.391 -4.445 1 97.25 351 ARG A N 1
ATOM 2743 C CA . ARG A 1 351 ? 0.996 -23.688 -4.789 1 97.25 351 ARG A CA 1
ATOM 2744 C C . ARG A 1 351 ? 0.192 -24.453 -5.824 1 97.25 351 ARG A C 1
ATOM 2746 O O . ARG A 1 351 ? 0.765 -25.141 -6.684 1 97.25 351 ARG A O 1
ATOM 2753 N N . SER A 1 352 ? -1.127 -24.406 -5.742 1 94.62 352 SER A N 1
ATOM 2754 C CA . SER A 1 352 ? -1.978 -25.078 -6.727 1 94.62 352 SER A CA 1
ATOM 2755 C C . SER A 1 352 ? -2.998 -24.109 -7.32 1 94.62 352 SER A C 1
ATOM 2757 O O . SER A 1 352 ? -3.168 -23 -6.82 1 94.62 352 SER A O 1
ATOM 2759 N N . GLY A 1 353 ? -3.627 -24.453 -8.406 1 93.06 353 GLY A N 1
ATOM 2760 C CA . GLY A 1 353 ? -4.641 -23.656 -9.086 1 93.06 353 GLY A CA 1
ATOM 2761 C C . GLY A 1 353 ? -4.18 -23.125 -10.422 1 93.06 353 GLY A C 1
ATOM 2762 O O . GLY A 1 353 ? -3.396 -23.766 -11.125 1 93.06 353 GLY A O 1
ATOM 2763 N N . CYS A 1 354 ? -4.785 -21.953 -10.727 1 94 354 CYS A N 1
ATOM 2764 C CA . CYS A 1 354 ? -4.41 -21.312 -11.977 1 94 354 CYS A CA 1
ATOM 2765 C C . CYS A 1 354 ? -3.445 -20.156 -11.734 1 94 354 CYS A C 1
ATOM 2767 O O . CYS A 1 354 ? -3.102 -19.422 -12.664 1 94 354 CYS A O 1
ATOM 2769 N N . PHE A 1 355 ? -3.029 -19.938 -10.523 1 96.06 355 PHE A N 1
ATOM 2770 C CA . PHE A 1 355 ? -1.983 -19.016 -10.094 1 96.06 355 PHE A CA 1
ATOM 2771 C C . PHE A 1 355 ? -2.268 -17.609 -10.586 1 96.06 355 PHE A C 1
ATOM 2773 O O . PHE A 1 355 ? -1.355 -16.891 -11.016 1 96.06 355 PHE A O 1
ATOM 2780 N N . CYS A 1 356 ? -3.549 -17.172 -10.688 1 94.81 356 CYS A N 1
ATOM 2781 C CA . CYS A 1 356 ? -3.982 -15.883 -11.203 1 94.81 356 CYS A CA 1
ATOM 2782 C C . CYS A 1 356 ? -3.551 -15.703 -12.656 1 94.81 356 CYS A C 1
ATOM 2784 O O . CYS A 1 356 ? -3.225 -14.594 -13.078 1 94.81 356 CYS A O 1
ATOM 2786 N N . ASN A 1 357 ? -3.408 -16.719 -13.344 1 96.62 357 ASN A N 1
ATOM 2787 C CA . ASN A 1 357 ? -3.135 -16.75 -14.773 1 96.62 357 ASN A CA 1
ATOM 2788 C C . ASN A 1 357 ? -4.055 -17.734 -15.5 1 96.62 357 ASN A C 1
ATOM 2790 O O . ASN A 1 357 ? -3.594 -18.75 -16.016 1 96.62 357 ASN A O 1
ATOM 2794 N N . VAL A 1 358 ? -5.281 -17.359 -15.68 1 93.12 358 VAL A N 1
ATOM 2795 C CA . VAL A 1 358 ? -6.316 -18.234 -16.219 1 93.12 358 VAL A CA 1
ATOM 2796 C C . VAL A 1 358 ? -6.035 -18.547 -17.688 1 93.12 358 VAL A C 1
ATOM 2798 O O . VAL A 1 358 ? -6.301 -19.641 -18.156 1 93.12 358 VAL A O 1
ATOM 2801 N N . GLY A 1 359 ? -5.535 -17.562 -18.391 1 93.75 359 GLY A N 1
ATOM 2802 C CA . GLY A 1 359 ? -5.227 -17.781 -19.797 1 93.75 359 GLY A CA 1
ATOM 2803 C C . GLY A 1 359 ? -4.238 -18.906 -20.031 1 93.75 359 GLY A C 1
ATOM 2804 O O . GLY A 1 359 ? -4.477 -19.797 -20.859 1 93.75 359 GLY A O 1
ATOM 2805 N N . ALA A 1 360 ? -3.154 -18.859 -19.328 1 95.88 360 ALA A N 1
ATOM 2806 C CA . ALA A 1 360 ? -2.16 -19.938 -19.438 1 95.88 360 ALA A CA 1
ATOM 2807 C C . ALA A 1 360 ? -2.729 -21.266 -18.953 1 95.88 360 ALA A C 1
ATOM 2809 O O . ALA A 1 360 ? -2.441 -22.312 -19.531 1 95.88 360 ALA A O 1
ATOM 2810 N N . CYS A 1 361 ? -3.488 -21.188 -17.891 1 95.06 361 CYS A N 1
ATOM 2811 C CA . CYS A 1 361 ? -4.086 -22.391 -17.328 1 95.06 361 CYS A CA 1
ATOM 2812 C C . CYS A 1 361 ? -4.953 -23.109 -18.359 1 95.06 361 CYS A C 1
ATOM 2814 O O . CYS A 1 361 ? -4.793 -24.312 -18.594 1 95.06 361 CYS A O 1
ATOM 2816 N N . VAL A 1 362 ? -5.793 -22.359 -19.016 1 92.56 362 VAL A N 1
ATOM 2817 C CA . VAL A 1 362 ? -6.715 -22.906 -20.016 1 92.56 362 VAL A CA 1
ATOM 2818 C C . VAL A 1 362 ? -5.926 -23.469 -21.203 1 92.56 362 VAL A C 1
ATOM 2820 O O . VAL A 1 362 ? -6.18 -24.578 -21.656 1 92.56 362 VAL A O 1
ATOM 2823 N N . SER A 1 363 ? -4.992 -22.75 -21.609 1 94.44 363 SER A N 1
ATOM 2824 C CA . SER A 1 363 ? -4.223 -23.125 -22.797 1 94.44 363 SER A CA 1
ATOM 2825 C C . SER A 1 363 ? -3.357 -24.344 -22.516 1 94.44 363 SER A C 1
ATOM 2827 O O . SER A 1 363 ? -3.381 -25.312 -23.281 1 94.44 363 SER A O 1
ATOM 2829 N N . MET A 1 364 ? -2.695 -24.406 -21.453 1 95 364 MET A N 1
ATOM 2830 C CA . MET A 1 364 ? -1.713 -25.453 -21.172 1 95 364 MET A CA 1
ATOM 2831 C C . MET A 1 364 ? -2.398 -26.734 -20.75 1 95 364 MET A C 1
ATOM 2833 O O . MET A 1 364 ? -1.887 -27.828 -21 1 95 364 MET A O 1
ATOM 2837 N N . LEU A 1 365 ? -3.547 -26.641 -20.094 1 94.69 365 LEU A N 1
ATOM 2838 C CA . LEU A 1 365 ? -4.27 -27.828 -19.641 1 94.69 365 LEU A CA 1
ATOM 2839 C C . LEU A 1 365 ? -5.25 -28.297 -20.719 1 94.69 365 LEU A C 1
ATOM 2841 O O . LEU A 1 365 ? -5.969 -29.281 -20.516 1 94.69 365 LEU A O 1
ATOM 2845 N N . ASN A 1 366 ? -5.266 -27.578 -21.875 1 92.62 366 ASN A N 1
ATOM 2846 C CA . ASN A 1 366 ? -6.148 -27.906 -22.984 1 92.62 366 ASN A CA 1
ATOM 2847 C C . ASN A 1 366 ? -7.613 -27.875 -22.562 1 92.62 366 ASN A C 1
ATOM 2849 O O . ASN A 1 366 ? -8.359 -28.828 -22.844 1 92.62 366 ASN A O 1
ATOM 2853 N N . LEU A 1 367 ? -7.887 -26.875 -21.828 1 91.44 367 LEU A N 1
ATOM 2854 C CA . LEU A 1 367 ? -9.273 -26.609 -21.469 1 91.44 367 LEU A CA 1
ATOM 2855 C C . LEU A 1 367 ? -9.922 -25.656 -22.484 1 91.44 367 LEU A C 1
ATOM 2857 O O . LEU A 1 367 ? -9.242 -25.125 -23.359 1 91.44 367 LEU A O 1
ATOM 2861 N N . THR A 1 368 ? -11.25 -25.578 -22.469 1 88 368 THR A N 1
ATOM 2862 C CA . THR A 1 368 ? -11.953 -24.609 -23.312 1 88 368 THR A CA 1
ATOM 2863 C C . THR A 1 368 ? -12.508 -23.469 -22.453 1 88 368 THR A C 1
ATOM 2865 O O . THR A 1 368 ? -12.883 -23.688 -21.297 1 88 368 THR A O 1
ATOM 2868 N N . PRO A 1 369 ? -12.5 -22.297 -23.031 1 85.25 369 PRO A N 1
ATOM 2869 C CA . PRO A 1 369 ? -13.094 -21.172 -22.297 1 85.25 369 PRO A CA 1
ATOM 2870 C C . PRO A 1 369 ? -14.508 -21.469 -21.812 1 85.25 369 PRO A C 1
ATOM 2872 O O . PRO A 1 369 ? -14.906 -21.016 -20.734 1 85.25 369 PRO A O 1
ATOM 2875 N N . GLU A 1 370 ? -15.227 -22.219 -22.547 1 83.19 370 GLU A N 1
ATOM 2876 C CA . GLU A 1 370 ? -16.594 -22.578 -22.203 1 83.19 370 GLU A CA 1
ATOM 2877 C C . GLU A 1 370 ? -16.641 -23.453 -20.953 1 83.19 370 GLU A C 1
ATOM 2879 O O . GLU A 1 370 ? -17.5 -23.266 -20.078 1 83.19 370 GLU A O 1
ATOM 2884 N N . ASN A 1 371 ? -15.703 -24.328 -20.891 1 82.88 371 ASN A N 1
ATOM 2885 C CA . ASN A 1 371 ? -15.594 -25.172 -19.703 1 82.88 371 ASN A CA 1
ATOM 2886 C C . ASN A 1 371 ? -15.328 -24.344 -18.453 1 82.88 371 ASN A C 1
ATOM 2888 O O . ASN A 1 371 ? -15.977 -24.531 -17.422 1 82.88 371 ASN A O 1
ATOM 2892 N N . MET A 1 372 ? -14.422 -23.438 -18.625 1 85.31 372 MET A N 1
ATOM 2893 C CA . MET A 1 372 ? -14.062 -22.609 -17.484 1 85.31 372 MET A CA 1
ATOM 2894 C C . MET A 1 372 ? -15.219 -21.688 -17.078 1 85.31 372 MET A C 1
ATOM 2896 O O . MET A 1 372 ? -15.461 -21.469 -15.898 1 85.31 372 MET A O 1
ATOM 2900 N N . LYS A 1 373 ? -15.867 -21.156 -18.047 1 85.25 373 LYS A N 1
ATOM 2901 C CA . LYS A 1 373 ? -17.031 -20.297 -17.781 1 85.25 373 LYS A CA 1
ATOM 2902 C C . LYS A 1 373 ? -18.094 -21.047 -16.984 1 85.25 373 LYS A C 1
ATOM 2904 O O . LYS A 1 373 ? -18.672 -20.5 -16.047 1 85.25 373 LYS A O 1
ATOM 2909 N N . THR A 1 374 ? -18.312 -22.25 -17.375 1 82.06 374 THR A N 1
ATOM 2910 C CA . THR A 1 374 ? -19.312 -23.094 -16.703 1 82.06 374 THR A CA 1
ATOM 2911 C C . THR A 1 374 ? -18.906 -23.344 -15.25 1 82.06 374 THR A C 1
ATOM 2913 O O . THR A 1 374 ? -19.75 -23.312 -14.352 1 82.06 374 THR A O 1
ATOM 2916 N N . ILE A 1 375 ? -17.641 -23.531 -15.125 1 80.62 375 ILE A N 1
ATOM 2917 C CA . ILE A 1 375 ? -17.125 -23.781 -13.781 1 80.62 375 ILE A CA 1
ATOM 2918 C C . ILE A 1 375 ? -17.328 -22.531 -12.914 1 80.62 375 ILE A C 1
ATOM 2920 O O . ILE A 1 375 ? -17.797 -22.625 -11.781 1 80.62 375 ILE A O 1
ATOM 2924 N N . PHE A 1 376 ? -17.031 -21.391 -13.438 1 82.81 376 PHE A N 1
ATOM 2925 C CA . PHE A 1 376 ? -17.141 -20.141 -12.695 1 82.81 376 PHE A CA 1
ATOM 2926 C C . PHE A 1 376 ? -18.609 -19.812 -12.43 1 82.81 376 PHE A C 1
ATOM 2928 O O . PHE A 1 376 ? -18.938 -19.266 -11.375 1 82.81 376 PHE A O 1
ATOM 2935 N N . GLN A 1 377 ? -19.484 -20.141 -13.281 1 77.94 377 GLN A N 1
ATOM 2936 C CA . GLN A 1 377 ? -20.906 -19.828 -13.172 1 77.94 377 GLN A CA 1
ATOM 2937 C C . GLN A 1 377 ? -21.609 -20.781 -12.219 1 77.94 377 GLN A C 1
ATOM 2939 O O . GLN A 1 377 ? -22.656 -20.453 -11.648 1 77.94 377 GLN A O 1
ATOM 2944 N N . SER A 1 378 ? -21.062 -21.953 -12.117 1 70.88 378 SER A N 1
ATOM 2945 C CA . SER A 1 378 ? -21.672 -22.969 -11.242 1 70.88 378 SER A CA 1
ATOM 2946 C C . SER A 1 378 ? -21.328 -22.688 -9.781 1 70.88 378 SER A C 1
ATOM 2948 O O . SER A 1 378 ? -21.656 -23.5 -8.906 1 70.88 378 SER A O 1
ATOM 2950 N N . GLY A 1 379 ? -20.766 -21.625 -9.578 1 69.31 379 GLY A N 1
ATOM 2951 C CA . GLY A 1 379 ? -20.484 -21.25 -8.203 1 69.31 379 GLY A CA 1
ATOM 2952 C C . GLY A 1 379 ? -19.078 -21.578 -7.758 1 69.31 379 GLY A C 1
ATOM 2953 O O . GLY A 1 379 ? -18.672 -21.219 -6.648 1 69.31 379 GLY A O 1
ATOM 2954 N N . HIS A 1 380 ? -18.375 -22.156 -8.633 1 68.12 380 HIS A N 1
ATOM 2955 C CA . HIS A 1 380 ? -16.984 -22.469 -8.312 1 68.12 380 HIS A CA 1
ATOM 2956 C C . HIS A 1 380 ? -16.078 -21.266 -8.57 1 68.12 380 HIS A C 1
ATOM 2958 O O . HIS A 1 380 ? -16.344 -20.469 -9.469 1 68.12 380 HIS A O 1
ATOM 2964 N N . SER A 1 381 ? -15.219 -21.109 -7.637 1 67.56 381 SER A N 1
ATOM 2965 C CA . SER A 1 381 ? -14.336 -19.953 -7.742 1 67.56 381 SER A CA 1
ATOM 2966 C C . SER A 1 381 ? -12.875 -20.375 -7.848 1 67.56 381 SER A C 1
ATOM 2968 O O . SER A 1 381 ? -12.523 -21.516 -7.52 1 67.56 381 SER A O 1
ATOM 2970 N N . CYS A 1 382 ? -12.203 -19.547 -8.406 1 65.62 382 CYS A N 1
ATOM 2971 C CA . CYS A 1 382 ? -10.758 -19.75 -8.406 1 65.62 382 CYS A CA 1
ATOM 2972 C C . CYS A 1 382 ? -10.258 -20.094 -7 1 65.62 382 CYS A C 1
ATOM 2974 O O . CYS A 1 382 ? -10.539 -19.359 -6.051 1 65.62 382 CYS A O 1
ATOM 2976 N N . GLY A 1 383 ? -9.656 -21.297 -6.922 1 58.06 383 GLY A N 1
ATOM 2977 C CA . GLY A 1 383 ? -9.07 -21.656 -5.645 1 58.06 383 GLY A CA 1
ATOM 2978 C C . GLY A 1 383 ? -9.961 -22.562 -4.816 1 58.06 383 GLY A C 1
ATOM 2979 O O . GLY A 1 383 ? -9.578 -22.984 -3.725 1 58.06 383 GLY A O 1
ATOM 2980 N N . ASP A 1 384 ? -11.117 -22.875 -5.348 1 64.12 384 ASP A N 1
ATOM 2981 C CA . ASP A 1 384 ? -11.977 -23.766 -4.562 1 64.12 384 ASP A CA 1
ATOM 2982 C C . ASP A 1 384 ? -11.445 -25.188 -4.574 1 64.12 384 ASP A C 1
ATOM 2984 O O . ASP A 1 384 ? -10.305 -25.438 -4.965 1 64.12 384 ASP A O 1
ATOM 2988 N N . HIS A 1 385 ? -12.273 -26.078 -4.066 1 67.75 385 HIS A N 1
ATOM 2989 C CA . HIS A 1 385 ? -11.766 -27.422 -3.805 1 67.75 385 HIS A CA 1
ATOM 2990 C C . HIS A 1 385 ? -12.023 -28.344 -4.988 1 67.75 385 HIS A C 1
ATOM 2992 O O . HIS A 1 385 ? -11.68 -29.531 -4.945 1 67.75 385 HIS A O 1
ATOM 2998 N N . ILE A 1 386 ? -12.5 -27.781 -6.062 1 74.88 386 ILE A N 1
ATOM 2999 C CA . ILE A 1 386 ? -12.719 -28.594 -7.258 1 74.88 386 ILE A CA 1
ATOM 3000 C C . ILE A 1 386 ? -11.469 -28.578 -8.125 1 74.88 386 ILE A C 1
ATOM 3002 O O . ILE A 1 386 ? -11.047 -27.516 -8.617 1 74.88 386 ILE A O 1
ATOM 3006 N N . ASP A 1 387 ? -10.953 -29.766 -8.297 1 86.56 387 ASP A N 1
ATOM 3007 C CA . ASP A 1 387 ? -9.68 -29.734 -9 1 86.56 387 ASP A CA 1
ATOM 3008 C C . ASP A 1 387 ? -9.711 -30.672 -10.211 1 86.56 387 ASP A C 1
ATOM 3010 O O . ASP A 1 387 ? -8.75 -30.719 -10.984 1 86.56 387 ASP A O 1
ATOM 3014 N N . ILE A 1 388 ? -10.891 -31.484 -10.367 1 86.06 388 ILE A N 1
ATOM 3015 C CA . ILE A 1 388 ? -11.086 -32.312 -11.547 1 86.06 388 ILE A CA 1
ATOM 3016 C C . ILE A 1 388 ? -12.508 -32.156 -12.07 1 86.06 388 ILE A C 1
ATOM 3018 O O . ILE A 1 388 ? -13.469 -32.219 -11.305 1 86.06 388 ILE A O 1
ATOM 3022 N N . VAL A 1 389 ? -12.617 -31.844 -13.273 1 83 389 VAL A N 1
ATOM 3023 C CA . VAL A 1 389 ? -13.906 -31.766 -13.953 1 83 389 VAL A CA 1
ATOM 3024 C C . VAL A 1 389 ? -13.875 -32.594 -15.234 1 83 389 VAL A C 1
ATOM 3026 O O . VAL A 1 389 ? -13.008 -32.406 -16.094 1 83 389 VAL A O 1
ATOM 3029 N N . ASP A 1 390 ? -14.797 -33.531 -15.391 1 82.25 390 ASP A N 1
ATOM 3030 C CA . ASP A 1 390 ? -14.883 -34.406 -16.531 1 82.25 390 ASP A CA 1
ATOM 3031 C C . ASP A 1 390 ? -13.555 -35.125 -16.781 1 82.25 390 ASP A C 1
ATOM 3033 O O . ASP A 1 390 ? -13.07 -35.156 -17.922 1 82.25 390 ASP A O 1
ATOM 3037 N N . GLY A 1 391 ? -12.883 -35.5 -15.711 1 84.62 391 GLY A N 1
ATOM 3038 C CA . GLY A 1 391 ? -11.656 -36.281 -15.781 1 84.62 391 GLY A CA 1
ATOM 3039 C C . GLY A 1 391 ? -10.43 -35.438 -16.078 1 84.62 391 GLY A C 1
ATOM 3040 O O . GLY A 1 391 ? -9.312 -35.969 -16.156 1 84.62 391 GLY A O 1
ATOM 3041 N N . LYS A 1 392 ? -10.586 -34.188 -16.219 1 89.69 392 LYS A N 1
ATOM 3042 C CA . LYS A 1 392 ? -9.469 -33.281 -16.516 1 89.69 392 LYS A CA 1
ATOM 3043 C C . LYS A 1 392 ? -9.203 -32.344 -15.367 1 89.69 392 LYS A C 1
ATOM 3045 O O . LYS A 1 392 ? -10.141 -31.844 -14.727 1 89.69 392 LYS A O 1
ATOM 3050 N N . PRO A 1 393 ? -7.918 -32.188 -15.156 1 93.44 393 PRO A N 1
ATOM 3051 C CA . PRO A 1 393 ? -7.625 -31.172 -14.125 1 93.44 393 PRO A CA 1
ATOM 3052 C C . PRO A 1 393 ? -7.977 -29.75 -14.562 1 93.44 393 PRO A C 1
ATOM 3054 O O . PRO A 1 393 ? -7.789 -29.391 -15.727 1 93.44 393 PRO A O 1
ATOM 3057 N N . VAL A 1 394 ? -8.477 -28.891 -13.672 1 91.56 394 VAL A N 1
ATOM 3058 C CA . VAL A 1 394 ? -8.859 -27.516 -13.977 1 91.56 394 VAL A CA 1
ATOM 3059 C C . VAL A 1 394 ? -7.84 -26.547 -13.375 1 91.56 394 VAL A C 1
ATOM 3061 O O . VAL A 1 394 ? -8.109 -25.359 -13.258 1 91.56 394 VAL A O 1
ATOM 3064 N N . GLY A 1 395 ? -6.75 -26.984 -12.953 1 94.06 395 GLY A N 1
ATOM 3065 C CA . GLY A 1 395 ? -5.586 -26.297 -12.406 1 94.06 395 GLY A CA 1
ATOM 3066 C C . GLY A 1 395 ? -4.359 -27.188 -12.312 1 94.06 395 GLY A C 1
ATOM 3067 O O . GLY A 1 395 ? -4.363 -28.312 -12.82 1 94.06 395 GLY A O 1
ATOM 3068 N N . ALA A 1 396 ? -3.352 -26.672 -11.75 1 97.19 396 ALA A N 1
ATOM 3069 C CA . ALA A 1 396 ? -2.088 -27.391 -11.672 1 97.19 396 ALA A CA 1
ATOM 3070 C C . ALA A 1 396 ? -1.367 -27.094 -10.359 1 97.19 396 ALA A C 1
ATOM 3072 O O . ALA A 1 396 ? -1.9 -26.391 -9.5 1 97.19 396 ALA A O 1
ATOM 3073 N N . ILE A 1 397 ? -0.264 -27.781 -10.156 1 98 397 ILE A N 1
ATOM 3074 C CA . ILE A 1 397 ? 0.65 -27.547 -9.047 1 98 397 ILE A CA 1
ATOM 3075 C C . ILE A 1 397 ? 1.873 -26.781 -9.539 1 98 397 ILE A C 1
ATOM 3077 O O . ILE A 1 397 ? 2.402 -27.062 -10.617 1 98 397 ILE A O 1
ATOM 3081 N N . ARG A 1 398 ? 2.27 -25.766 -8.812 1 98.69 398 ARG A N 1
ATOM 3082 C CA . ARG A 1 398 ? 3.445 -25 -9.195 1 98.69 398 ARG A CA 1
ATOM 3083 C C . ARG A 1 398 ? 4.52 -25.062 -8.117 1 98.69 398 ARG A C 1
ATOM 3085 O O . ARG A 1 398 ? 4.254 -24.75 -6.949 1 98.69 398 ARG A O 1
ATOM 3092 N N . ALA A 1 399 ? 5.656 -25.516 -8.492 1 98.81 399 ALA A N 1
ATOM 3093 C CA . ALA A 1 399 ? 6.875 -25.375 -7.695 1 98.81 399 ALA A CA 1
ATOM 3094 C C . ALA A 1 399 ? 7.754 -24.25 -8.234 1 98.81 399 ALA A C 1
ATOM 3096 O O . ALA A 1 399 ? 8.047 -24.203 -9.43 1 98.81 399 ALA A O 1
ATOM 3097 N N . SER A 1 400 ? 8.086 -23.359 -7.398 1 98.88 400 SER A N 1
ATOM 3098 C CA . SER A 1 400 ? 8.953 -22.25 -7.809 1 98.88 400 SER A CA 1
ATOM 3099 C C . SER A 1 400 ? 10.141 -22.109 -6.867 1 98.88 400 SER A C 1
ATOM 3101 O O . SER A 1 400 ? 10 -22.25 -5.648 1 98.88 400 SER A O 1
ATOM 3103 N N . LEU A 1 401 ? 11.305 -21.875 -7.441 1 98.75 401 LEU A N 1
ATOM 3104 C CA . LEU A 1 401 ? 12.57 -21.828 -6.719 1 98.75 401 LEU A CA 1
ATOM 3105 C C . LEU A 1 401 ? 13.094 -20.406 -6.629 1 98.75 401 LEU A C 1
ATOM 3107 O O . LEU A 1 401 ? 12.789 -19.562 -7.484 1 98.75 401 LEU A O 1
ATOM 3111 N N . GLY A 1 402 ? 13.766 -20.062 -5.574 1 97.94 402 GLY A N 1
ATOM 3112 C CA . GLY A 1 402 ? 14.445 -18.781 -5.367 1 97.94 402 GLY A CA 1
ATOM 3113 C C . GLY A 1 402 ? 15.938 -18.938 -5.133 1 97.94 402 GLY A C 1
ATOM 3114 O O . GLY A 1 402 ? 16.469 -20.047 -5.152 1 97.94 402 GLY A O 1
ATOM 3115 N N . TYR A 1 403 ? 16.625 -17.844 -5.023 1 96.69 403 TYR A N 1
ATOM 3116 C CA . TYR A 1 403 ? 18.078 -17.875 -4.926 1 96.69 403 TYR A CA 1
ATOM 3117 C C . TYR A 1 403 ? 18.531 -18.469 -3.588 1 96.69 403 TYR A C 1
ATOM 3119 O O . TYR A 1 403 ? 19.703 -18.797 -3.406 1 96.69 403 TYR A O 1
ATOM 3127 N N . MET A 1 404 ? 17.625 -18.719 -2.625 1 96.56 404 MET A N 1
ATOM 3128 C CA . MET A 1 404 ? 17.953 -19.391 -1.367 1 96.56 404 MET A CA 1
ATOM 3129 C C . MET A 1 404 ? 17.609 -20.875 -1.429 1 96.56 404 MET A C 1
ATOM 3131 O O . MET A 1 404 ? 17.891 -21.609 -0.483 1 96.56 404 MET A O 1
ATOM 3135 N N . SER A 1 405 ? 17.016 -21.359 -2.543 1 98.06 405 SER A N 1
ATOM 3136 C CA . SER A 1 405 ? 16.703 -22.781 -2.717 1 98.06 405 SER A CA 1
ATOM 3137 C C . SER A 1 405 ? 17.984 -23.609 -2.889 1 98.06 405 SER A C 1
ATOM 3139 O O . SER A 1 405 ? 19.031 -23.078 -3.262 1 98.06 405 SER A O 1
ATOM 3141 N N . SER A 1 406 ? 17.812 -24.922 -2.582 1 98 406 SER A N 1
ATOM 3142 C CA . SER A 1 406 ? 18.969 -25.812 -2.662 1 98 406 SER A CA 1
ATOM 3143 C C . SER A 1 406 ? 18.609 -27.109 -3.387 1 98 406 SER A C 1
ATOM 3145 O O . SER A 1 406 ? 17.438 -27.359 -3.693 1 98 406 SER A O 1
ATOM 3147 N N . THR A 1 407 ? 19.672 -27.922 -3.666 1 98 407 THR A N 1
ATOM 3148 C CA . THR A 1 407 ? 19.469 -29.234 -4.266 1 98 407 THR A CA 1
ATOM 3149 C C . THR A 1 407 ? 18.656 -30.125 -3.346 1 98 407 THR A C 1
ATOM 3151 O O . THR A 1 407 ? 17.891 -30.969 -3.814 1 98 407 THR A O 1
ATOM 3154 N N . ARG A 1 408 ? 18.812 -29.844 -2.096 1 97.44 408 ARG A N 1
ATOM 3155 C CA . ARG A 1 408 ? 18.031 -30.609 -1.127 1 97.44 408 ARG A CA 1
ATOM 3156 C C . ARG A 1 408 ? 16.547 -30.375 -1.307 1 97.44 408 ARG A C 1
ATOM 3158 O O . ARG A 1 408 ? 15.734 -31.297 -1.202 1 97.44 408 ARG A O 1
ATOM 3165 N N . ASP A 1 409 ? 16.188 -29.141 -1.521 1 98.06 409 ASP A N 1
ATOM 3166 C CA . ASP A 1 409 ? 14.789 -28.797 -1.751 1 98.06 409 ASP A CA 1
ATOM 3167 C C . ASP A 1 409 ? 14.242 -29.547 -2.967 1 98.06 409 ASP A C 1
ATOM 3169 O O . ASP A 1 409 ? 13.148 -30.125 -2.912 1 98.06 409 ASP A O 1
ATOM 3173 N N . VAL A 1 410 ? 14.984 -29.609 -4.031 1 98.25 410 VAL A N 1
ATOM 3174 C CA . VAL A 1 410 ? 14.594 -30.234 -5.293 1 98.25 410 VAL A CA 1
ATOM 3175 C C . VAL A 1 410 ? 14.477 -31.75 -5.102 1 98.25 410 VAL A C 1
ATOM 3177 O O . VAL A 1 410 ? 13.469 -32.344 -5.484 1 98.25 410 VAL A O 1
ATOM 3180 N N . ASP A 1 411 ? 15.43 -32.312 -4.461 1 97.81 411 ASP A N 1
ATOM 3181 C CA . ASP A 1 411 ? 15.453 -33.75 -4.246 1 97.81 411 ASP A CA 1
ATOM 3182 C C . ASP A 1 411 ? 14.305 -34.188 -3.336 1 97.81 411 AS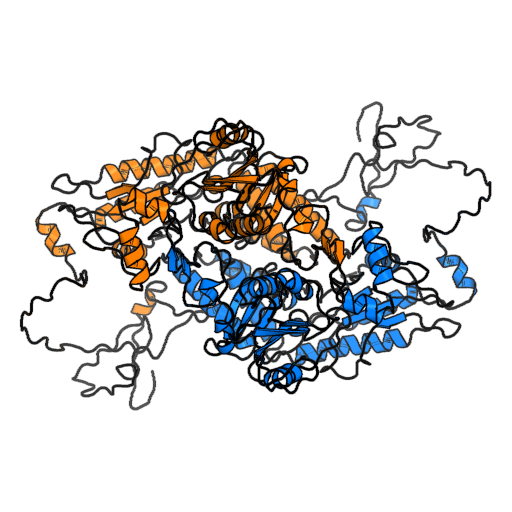P A C 1
ATOM 3184 O O . ASP A 1 411 ? 13.742 -35.281 -3.512 1 97.81 411 ASP A O 1
ATOM 3188 N N . SER A 1 412 ? 14.016 -33.344 -2.402 1 97.94 412 SER A N 1
ATOM 3189 C CA . SER A 1 412 ? 12.922 -33.656 -1.485 1 97.94 412 SER A CA 1
ATOM 3190 C C . SER A 1 412 ? 11.586 -33.719 -2.217 1 97.94 412 SER A C 1
ATOM 3192 O O . SER A 1 412 ? 10.742 -34.562 -1.918 1 97.94 412 SER A O 1
ATOM 3194 N N . LEU A 1 413 ? 11.367 -32.812 -3.125 1 98.56 413 LEU A N 1
ATOM 3195 C CA . LEU A 1 413 ? 10.125 -32.844 -3.893 1 98.56 413 LEU A CA 1
ATOM 3196 C C . LEU A 1 413 ? 10.055 -34.094 -4.758 1 98.56 413 LEU A C 1
ATOM 3198 O O . LEU A 1 413 ? 9.008 -34.75 -4.84 1 98.56 413 LEU A O 1
ATOM 3202 N N . VAL A 1 414 ? 11.156 -34.469 -5.398 1 98.44 414 VAL A N 1
ATOM 3203 C CA . VAL A 1 414 ? 11.203 -35.656 -6.258 1 98.44 414 VAL A CA 1
ATOM 3204 C C . VAL A 1 414 ? 10.93 -36.906 -5.426 1 98.44 414 VAL A C 1
ATOM 3206 O O . VAL A 1 414 ? 10.164 -37.781 -5.84 1 98.44 414 VAL A O 1
ATOM 3209 N N . GLN A 1 415 ? 11.555 -36.969 -4.301 1 97.56 415 GLN A N 1
ATOM 3210 C CA . GLN A 1 415 ? 11.367 -38.094 -3.41 1 97.56 415 GLN A CA 1
ATOM 3211 C C . GLN A 1 415 ? 9.922 -38.188 -2.939 1 97.56 415 GLN A C 1
ATOM 3213 O O . GLN A 1 415 ? 9.367 -39.281 -2.854 1 97.56 415 GLN A O 1
ATOM 3218 N N . PHE A 1 416 ? 9.344 -37.125 -2.584 1 97.06 416 PHE A N 1
ATOM 3219 C CA . PHE A 1 416 ? 7.941 -37.094 -2.174 1 97.06 416 PHE A CA 1
ATOM 3220 C C . PHE A 1 416 ? 7.043 -37.656 -3.264 1 97.06 416 PHE A C 1
ATOM 3222 O O . PHE A 1 416 ? 6.168 -38.469 -2.986 1 97.06 416 PHE A O 1
ATOM 3229 N N . ILE A 1 417 ? 7.266 -37.188 -4.523 1 97.44 417 ILE A N 1
ATOM 3230 C CA . ILE A 1 417 ? 6.445 -37.656 -5.637 1 97.44 417 ILE A CA 1
ATOM 3231 C C . ILE A 1 417 ? 6.641 -39.156 -5.844 1 97.44 417 ILE A C 1
ATOM 3233 O O . ILE A 1 417 ? 5.672 -39.906 -6.043 1 97.44 417 ILE A O 1
ATOM 3237 N N . LYS A 1 418 ? 7.836 -39.594 -5.738 1 95.69 418 LYS A N 1
ATOM 3238 C CA . LYS A 1 418 ? 8.156 -41 -5.918 1 95.69 418 LYS A CA 1
ATOM 3239 C C . LYS A 1 418 ? 7.484 -41.875 -4.852 1 95.69 418 LYS A C 1
ATOM 3241 O O . LYS A 1 418 ? 6.848 -42.875 -5.168 1 95.69 418 LYS A O 1
ATOM 3246 N N . GLU A 1 419 ? 7.578 -41.406 -3.656 1 94.06 419 GLU A N 1
ATOM 3247 C CA . GLU A 1 419 ? 7.078 -42.188 -2.523 1 94.06 419 GLU A CA 1
ATOM 3248 C C . GLU A 1 419 ? 5.551 -42.188 -2.482 1 94.06 419 GLU A C 1
ATOM 3250 O O . GLU A 1 419 ? 4.934 -43.156 -2.084 1 94.06 419 GLU A O 1
ATOM 3255 N N . SER A 1 420 ? 5.023 -41.125 -2.887 1 93.12 420 SER A N 1
ATOM 3256 C CA . SER A 1 420 ? 3.59 -40.938 -2.67 1 93.12 420 SER A CA 1
ATOM 3257 C C . SER A 1 420 ? 2.789 -41.438 -3.877 1 93.12 420 SER A C 1
ATOM 3259 O O . SER A 1 420 ? 1.637 -41.844 -3.74 1 93.12 420 SER A O 1
ATOM 3261 N N . PHE A 1 421 ? 3.389 -41.438 -5.082 1 95.06 421 PHE A N 1
ATOM 3262 C CA . PHE A 1 421 ? 2.484 -41.562 -6.223 1 95.06 421 PHE A CA 1
ATOM 3263 C C . PHE A 1 421 ? 3.014 -42.562 -7.227 1 95.06 421 PHE A C 1
ATOM 3265 O O . PHE A 1 421 ? 2.268 -43.031 -8.086 1 95.06 421 PHE A O 1
ATOM 3272 N N . LEU A 1 422 ? 4.297 -42.875 -7.184 1 94.31 422 LEU A N 1
ATOM 3273 C CA . LEU A 1 422 ? 4.848 -43.844 -8.117 1 94.31 422 LEU A CA 1
ATOM 3274 C C . LEU A 1 422 ? 4.289 -45.219 -7.852 1 94.31 422 LEU A C 1
ATOM 3276 O O . LEU A 1 422 ? 4.336 -45.719 -6.715 1 94.31 422 LEU A O 1
ATOM 3280 N N . GLN A 1 423 ? 3.691 -45.844 -8.82 1 89.81 423 GLN A N 1
ATOM 3281 C CA . GLN A 1 423 ? 3.141 -47.188 -8.734 1 89.81 423 GLN A CA 1
ATOM 3282 C C . GLN A 1 423 ? 4.113 -48.219 -9.297 1 89.81 423 GLN A C 1
ATOM 3284 O O . GLN A 1 423 ? 4.246 -48.375 -10.516 1 89.81 423 GLN A O 1
ATOM 3289 N N . GLU A 1 424 ? 4.676 -49 -8.43 1 86.25 424 GLU A N 1
ATOM 3290 C CA . GLU A 1 424 ? 5.715 -49.938 -8.805 1 86.25 424 GLU A CA 1
ATOM 3291 C C . GLU A 1 424 ? 5.105 -51.25 -9.352 1 86.25 424 GLU A C 1
ATOM 3293 O O . GLU A 1 424 ? 5.762 -51.969 -10.086 1 86.25 424 GLU A O 1
ATOM 3298 N N . ASN A 1 425 ? 3.92 -51.781 -8.805 1 78.19 425 ASN A N 1
ATOM 3299 C CA . ASN A 1 425 ? 3.219 -52.969 -9.273 1 78.19 425 ASN A CA 1
ATOM 3300 C C . ASN A 1 425 ? 1.719 -52.719 -9.406 1 78.19 425 ASN A C 1
ATOM 3302 O O . ASN A 1 425 ? 1.222 -51.656 -9 1 78.19 425 ASN A O 1
ATOM 3306 N N . ASN A 1 426 ? 1.007 -53.625 -10.266 1 59.34 426 ASN A N 1
ATOM 3307 C CA . ASN A 1 426 ? -0.433 -53.5 -10.461 1 59.34 426 ASN A CA 1
ATOM 3308 C C . ASN A 1 426 ? -1.183 -53.531 -9.133 1 59.34 426 ASN A C 1
ATOM 3310 O O . ASN A 1 426 ? -2.254 -52.938 -9.008 1 59.34 426 ASN A O 1
ATOM 3314 N N . LEU A 1 427 ? -0.781 -54.312 -8.18 1 50.84 427 LEU A N 1
ATOM 3315 C CA . LEU A 1 427 ? -1.476 -54.5 -6.91 1 50.84 427 LEU A CA 1
ATOM 3316 C C . LEU A 1 427 ? -1.414 -53.219 -6.078 1 50.84 427 LEU A C 1
ATOM 3318 O O . LEU A 1 427 ? -2.209 -53.031 -5.156 1 50.84 427 LEU A O 1
ATOM 3322 N N . SER A 1 428 ? -0.505 -52.5 -6.242 1 46.47 428 SER A N 1
ATOM 3323 C CA . SER A 1 428 ? -0.274 -51.312 -5.445 1 46.47 428 SER A CA 1
ATOM 3324 C C . SER A 1 428 ? -1.345 -50.25 -5.707 1 46.47 428 SER A C 1
ATOM 3326 O O . SER A 1 428 ? -1.414 -49.25 -5.004 1 46.47 428 SER A O 1
ATOM 3328 N N . ALA A 1 429 ? -2.014 -50.5 -6.762 1 43.78 429 ALA A N 1
ATOM 3329 C CA . ALA A 1 429 ? -3.115 -49.594 -7.031 1 43.78 429 ALA A CA 1
ATOM 3330 C C . ALA A 1 429 ? -4.184 -49.688 -5.941 1 43.78 429 ALA A C 1
ATOM 3332 O O . ALA A 1 429 ? -4.945 -48.75 -5.73 1 43.78 429 ALA A O 1
ATOM 3333 N N . GLU A 1 430 ? -4.457 -50.938 -5.375 1 39.16 430 GLU A N 1
ATOM 3334 C CA . GLU A 1 430 ? -5.535 -51.094 -4.402 1 39.16 430 GLU A CA 1
ATOM 3335 C C . GLU A 1 430 ? -5.223 -50.344 -3.115 1 39.16 430 GLU A C 1
ATOM 3337 O O . GLU A 1 430 ? -6.137 -49.906 -2.41 1 39.16 430 GLU A O 1
ATOM 3342 N N . VAL A 1 431 ? -4.043 -50.406 -2.646 1 36.97 431 VAL A N 1
ATOM 3343 C CA . VAL A 1 431 ? -3.768 -49.938 -1.285 1 36.97 431 VAL A CA 1
ATOM 3344 C C . VAL A 1 431 ? -3.928 -48.438 -1.195 1 36.97 431 VAL A C 1
ATOM 3346 O O . VAL A 1 431 ? -4.363 -47.906 -0.168 1 36.97 431 VAL A O 1
ATOM 3349 N N . ASN A 1 432 ? -3.285 -47.781 -2.084 1 36.22 432 ASN A N 1
ATOM 3350 C CA . ASN A 1 432 ? -3.422 -46.344 -1.897 1 36.22 432 ASN A CA 1
ATOM 3351 C C . ASN A 1 432 ? -4.828 -45.875 -2.244 1 36.22 432 ASN A C 1
ATOM 3353 O O . ASN A 1 432 ? -5.043 -44.656 -2.482 1 36.22 432 ASN A O 1
ATOM 3357 N N . ASP A 1 433 ? -5.684 -46.719 -2.795 1 34.53 433 ASP A N 1
ATOM 3358 C CA . ASP A 1 433 ? -7.098 -46.375 -2.719 1 34.53 433 ASP A CA 1
ATOM 3359 C C . ASP A 1 433 ? -7.492 -45.969 -1.294 1 34.53 433 ASP A C 1
ATOM 3361 O O . ASP A 1 433 ? -8.328 -46.656 -0.677 1 34.53 433 ASP A O 1
ATOM 3365 N N . GLU A 1 434 ? -6.707 -46.125 -0.297 1 34.09 434 GLU A N 1
ATOM 3366 C CA . GLU A 1 434 ? -7.191 -45.469 0.924 1 34.09 434 GLU A CA 1
ATOM 3367 C C . GLU A 1 434 ? -8.18 -44.375 0.606 1 34.09 434 GLU A C 1
ATOM 3369 O O . GLU A 1 434 ? -8.242 -43.875 -0.527 1 34.09 434 GLU A O 1
ATOM 3374 N N . VAL A 1 435 ? -8.859 -43.688 1.691 1 32.34 435 VAL A N 1
ATOM 3375 C CA . VAL A 1 435 ? -10 -42.781 1.76 1 32.34 435 VAL A CA 1
ATOM 3376 C C . VAL A 1 435 ? -9.828 -41.656 0.752 1 32.34 435 VAL A C 1
ATOM 3378 O O . VAL A 1 435 ? -9.156 -40.656 1.037 1 32.34 435 VAL A O 1
ATOM 3381 N N . TYR A 1 436 ? -9.266 -41.938 -0.341 1 32.75 436 TYR A N 1
ATOM 3382 C CA . TYR A 1 436 ? -9.461 -40.875 -1.329 1 32.75 436 TYR A CA 1
ATOM 3383 C C . TYR A 1 436 ? -10.938 -40.5 -1.463 1 32.75 436 TYR A C 1
ATOM 3385 O O . TYR A 1 436 ? -11.773 -41.375 -1.699 1 32.75 436 TYR A O 1
ATOM 3393 N N . TYR A 1 437 ? -11.461 -39.625 -0.666 1 31.75 437 TYR A N 1
ATOM 3394 C CA . TYR A 1 437 ? -12.82 -39.125 -0.813 1 31.75 437 TYR A CA 1
ATOM 3395 C C . TYR A 1 437 ? -13.141 -38.844 -2.275 1 31.75 437 TYR A C 1
ATOM 3397 O O . TYR A 1 437 ? -12.75 -37.812 -2.818 1 31.75 437 TYR A O 1
ATOM 3405 N N . ASP A 1 438 ? -12.789 -39.719 -3.137 1 31.52 438 ASP A N 1
ATOM 3406 C CA . ASP A 1 438 ? -13.461 -39.5 -4.414 1 31.52 438 ASP A CA 1
ATOM 3407 C C . ASP A 1 438 ? -14.953 -39.25 -4.207 1 31.52 438 ASP A C 1
ATOM 3409 O O . ASP A 1 438 ? -15.672 -40.062 -3.654 1 31.52 438 ASP A O 1
ATOM 3413 N N . ALA A 1 439 ? -15.312 -38.031 -4.266 1 32.06 439 ALA A N 1
ATOM 3414 C CA . ALA A 1 439 ? -16.719 -37.625 -4.113 1 32.06 439 ALA A CA 1
ATOM 3415 C C . ALA A 1 439 ? -17.625 -38.531 -4.941 1 32.06 439 ALA A C 1
ATOM 3417 O O . ALA A 1 439 ? -18.812 -38.688 -4.641 1 32.06 439 ALA A O 1
ATOM 3418 N N . ARG A 1 440 ? -17.141 -38.812 -6.156 1 34.56 440 ARG A N 1
ATOM 3419 C CA . ARG A 1 440 ? -18.125 -39.5 -6.984 1 34.56 440 ARG A CA 1
ATOM 3420 C C . ARG A 1 440 ? -18.094 -41 -6.695 1 34.56 440 ARG A C 1
ATOM 3422 O O . ARG A 1 440 ? -18.672 -41.781 -7.453 1 34.56 440 ARG A O 1
ATOM 3429 N N . SER A 1 441 ? -16.969 -41.469 -6.113 1 31.64 441 SER A N 1
ATOM 3430 C CA . SER A 1 441 ? -17.141 -42.906 -5.926 1 31.64 441 SER A CA 1
ATOM 3431 C C . SER A 1 441 ? -18.516 -43.219 -5.344 1 31.64 441 SER A C 1
ATOM 3433 O O . SER A 1 441 ? -18.906 -42.688 -4.309 1 31.64 441 SER A O 1
ATOM 3435 N N . SER A 1 442 ? -19.391 -43.375 -6.164 1 30.95 442 SER A N 1
ATOM 3436 C CA . SER A 1 442 ? -20.672 -43.938 -5.801 1 30.95 442 SER A CA 1
ATOM 3437 C C . SER A 1 442 ? -20.516 -45 -4.695 1 30.95 442 SER A C 1
ATOM 3439 O O . SER A 1 442 ? -19.719 -45.906 -4.816 1 30.95 442 SER A O 1
ATOM 3441 N N . VAL A 1 443 ? -20.406 -44.656 -3.455 1 34.16 443 VAL A N 1
ATOM 3442 C CA . VAL A 1 443 ? -20.781 -45.688 -2.504 1 34.16 443 VAL A CA 1
ATOM 3443 C C . VAL A 1 443 ? -21.656 -46.75 -3.199 1 34.16 443 VAL A C 1
ATOM 3445 O O . VAL A 1 443 ? -22.75 -46.438 -3.652 1 34.16 443 VAL A O 1
ATOM 3448 N N . SER A 1 444 ? -21.203 -47.469 -4.145 1 33.09 444 SER A N 1
ATOM 3449 C CA . SER A 1 444 ? -22.094 -48.594 -4.383 1 33.09 444 SER A CA 1
ATOM 3450 C C . SER A 1 444 ? -22.984 -48.844 -3.176 1 33.09 444 SER A C 1
ATOM 3452 O O . SER A 1 444 ? -22.562 -48.688 -2.031 1 33.09 444 SER A O 1
ATOM 3454 N N . ASP A 1 445 ? -24.266 -48.656 -3.305 1 35.84 445 ASP A N 1
ATOM 3455 C CA . ASP A 1 445 ? -25.344 -49.094 -2.404 1 35.84 445 ASP A CA 1
ATOM 3456 C C . ASP A 1 445 ? -24.969 -50.406 -1.694 1 35.84 445 ASP A C 1
ATOM 3458 O O . ASP A 1 445 ? -25.359 -51.469 -2.143 1 35.84 445 ASP A O 1
ATOM 3462 N N . SER A 1 446 ? -23.734 -50.875 -1.646 1 35.91 446 SER A N 1
ATOM 3463 C CA . SER A 1 446 ? -23.734 -52 -0.704 1 35.91 446 SER A CA 1
ATOM 3464 C C . SER A 1 446 ? -24.594 -51.688 0.52 1 35.91 446 SER A C 1
ATOM 3466 O O . SER A 1 446 ? -24.391 -50.656 1.182 1 35.91 446 SER A O 1
ATOM 3468 N N . SER A 1 447 ? -25.844 -51.875 0.508 1 39.56 447 SER A N 1
ATOM 3469 C CA . SER A 1 447 ? -26.844 -52.031 1.561 1 39.56 447 SER A CA 1
ATOM 3470 C C . SER A 1 447 ? -26.203 -52.406 2.889 1 39.56 447 SER A C 1
ATOM 3472 O O . SER A 1 447 ? -26.781 -53.156 3.674 1 39.56 447 SER A O 1
ATOM 3474 N N . LYS A 1 448 ? -24.922 -52.562 2.902 1 44.41 448 LYS A N 1
ATOM 3475 C CA . LYS A 1 448 ? -24.453 -52.906 4.242 1 44.41 448 LYS A CA 1
ATOM 3476 C C . LYS A 1 448 ? -24.859 -51.844 5.254 1 44.41 448 LYS A C 1
ATOM 3478 O O . LYS A 1 448 ? -24.75 -50.625 4.984 1 44.41 448 LYS A O 1
ATOM 3483 N N . ALA A 1 449 ? -25.828 -52.031 6.086 1 48.06 449 ALA A N 1
ATOM 3484 C CA . ALA A 1 449 ? -26.266 -51.281 7.254 1 48.06 449 ALA A CA 1
ATOM 3485 C C . ALA A 1 449 ? -25.078 -50.594 7.93 1 48.06 449 ALA A C 1
ATOM 3487 O O . ALA A 1 449 ? -24.109 -51.25 8.336 1 48.06 449 ALA A O 1
ATOM 3488 N N . LEU A 1 450 ? -24.625 -49.625 7.363 1 50.66 450 LEU A N 1
ATOM 3489 C CA . LEU A 1 450 ? -23.641 -48.844 8.141 1 50.66 450 LEU A CA 1
ATOM 3490 C C . LEU A 1 450 ? -24.078 -48.75 9.602 1 50.66 450 LEU A C 1
ATOM 3492 O O . LEU A 1 450 ? -25.25 -48.5 9.883 1 50.66 450 LEU A O 1
ATOM 3496 N N . THR A 1 451 ? -23.547 -49.531 10.391 1 58.91 451 THR A N 1
ATOM 3497 C CA . THR A 1 451 ? -23.812 -49.406 11.82 1 58.91 451 THR A CA 1
ATOM 3498 C C . THR A 1 451 ? -22.875 -48.344 12.438 1 58.91 451 THR A C 1
ATOM 3500 O O . THR A 1 451 ? -21.672 -48.344 12.18 1 58.91 451 THR A O 1
ATOM 3503 N N . LEU A 1 452 ? -23.391 -47.344 12.906 1 54.25 452 LEU A N 1
ATOM 3504 C CA . LEU A 1 452 ? -22.609 -46.375 13.688 1 54.25 452 LEU A CA 1
ATOM 3505 C C . LEU A 1 452 ? -21.828 -47.094 14.781 1 54.25 452 LEU A C 1
ATOM 3507 O O . LEU A 1 452 ? -22.406 -47.719 15.664 1 54.25 452 LEU A O 1
ATOM 3511 N N . GLU A 1 453 ? -20.578 -47.25 14.453 1 62.84 453 GLU A N 1
ATOM 3512 C CA . GLU A 1 453 ? -19.75 -47.969 15.422 1 62.84 453 GLU A CA 1
ATOM 3513 C C . GLU A 1 453 ? -19.375 -47.062 16.594 1 62.84 453 GLU A C 1
ATOM 3515 O O . GLU A 1 453 ? -19.484 -47.469 17.75 1 62.84 453 GLU A O 1
ATOM 3520 N N . LYS A 1 454 ? -18.828 -45.844 16.328 1 66 454 LYS A N 1
ATOM 3521 C CA . LYS A 1 454 ? -18.359 -44.938 17.375 1 66 454 LYS A CA 1
ATOM 3522 C C . LYS A 1 454 ? -18.641 -43.5 17.031 1 66 454 LYS A C 1
ATOM 3524 O O . LYS A 1 454 ? -18.719 -43.125 15.844 1 66 454 LYS A O 1
ATOM 3529 N N . ILE A 1 455 ? -19.047 -42.781 17.922 1 71.25 455 ILE A N 1
ATOM 3530 C CA . ILE A 1 455 ? -19.172 -41.312 17.812 1 71.25 455 ILE A CA 1
ATOM 3531 C C . ILE A 1 455 ? -18.016 -40.656 18.562 1 71.25 455 ILE A C 1
ATOM 3533 O O . ILE A 1 455 ? -17.734 -41 19.719 1 71.25 455 ILE A O 1
ATOM 3537 N N . PHE A 1 456 ? -17.219 -39.906 17.828 1 75.94 456 PHE A N 1
ATOM 3538 C CA . PHE A 1 456 ? -16.156 -39.125 18.453 1 75.94 456 PHE A CA 1
ATOM 3539 C C . PHE A 1 456 ? -16.531 -37.656 18.516 1 75.94 456 PHE A C 1
ATOM 3541 O O . PHE A 1 456 ? -17.062 -37.094 17.547 1 75.94 456 PHE A O 1
ATOM 3548 N N . LEU A 1 457 ? -16.422 -37.125 19.656 1 78.19 457 LEU A N 1
ATOM 3549 C CA . LEU A 1 457 ? -16.609 -35.688 19.906 1 78.19 457 LEU A CA 1
ATOM 3550 C C . LEU A 1 457 ? -15.258 -34.969 19.984 1 78.19 457 LEU A C 1
ATOM 3552 O O . LEU A 1 457 ? -14.328 -35.469 20.625 1 78.19 457 LEU A O 1
ATOM 3556 N N . TYR A 1 458 ? -15.125 -33.875 19.234 1 79 458 TYR A N 1
ATOM 3557 C CA . TYR A 1 458 ? -13.945 -33.031 19.328 1 79 458 TYR A CA 1
ATOM 3558 C C . TYR A 1 458 ? -14.273 -31.734 20.031 1 79 458 TYR A C 1
ATOM 3560 O O . TYR A 1 458 ? -14.453 -30.703 19.391 1 79 458 TYR A O 1
ATOM 3568 N N . PRO A 1 459 ? -14.297 -31.828 21.359 1 80.81 459 PRO A N 1
ATOM 3569 C CA . PRO A 1 459 ? -14.664 -30.609 22.078 1 80.81 459 PRO A CA 1
ATOM 3570 C C . PRO A 1 459 ? -13.711 -29.453 21.781 1 80.81 459 PRO A C 1
ATOM 3572 O O . PRO A 1 459 ? -14.156 -28.297 21.656 1 80.81 459 PRO A O 1
ATOM 3575 N N . VAL A 1 460 ? -12.414 -29.719 21.719 1 82.19 460 VAL A N 1
ATOM 3576 C CA . VAL A 1 460 ? -11.398 -28.719 21.375 1 82.19 460 VAL A CA 1
ATOM 3577 C C . VAL A 1 460 ? -10.859 -28.984 19.969 1 82.19 460 VAL A C 1
ATOM 3579 O O . VAL A 1 460 ? -10.289 -30.047 19.719 1 82.19 460 VAL A O 1
ATOM 3582 N N . LYS A 1 461 ? -11.062 -27.953 19.141 1 79 461 LYS A N 1
ATOM 3583 C CA . LYS A 1 461 ? -10.625 -28.125 17.766 1 79 461 LYS A CA 1
ATOM 3584 C C . LYS A 1 461 ? -9.156 -28.531 17.703 1 79 461 LYS A C 1
ATOM 3586 O O . LYS A 1 461 ? -8.312 -27.953 18.375 1 79 461 LYS A O 1
ATOM 3591 N N . SER A 1 462 ? -8.852 -29.516 16.984 1 74.62 462 SER A N 1
ATOM 3592 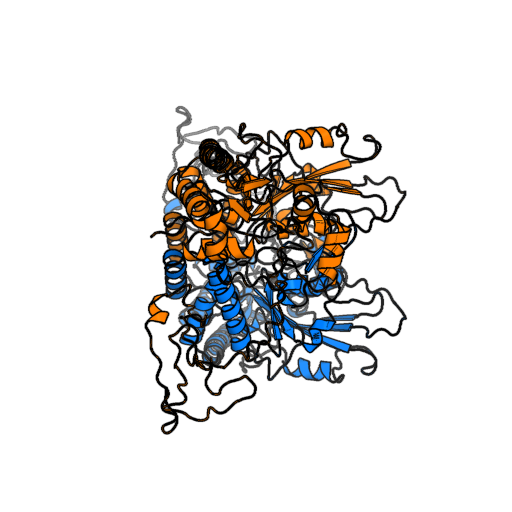C CA . SER A 1 462 ? -7.512 -29.984 16.641 1 74.62 462 SER A CA 1
ATOM 3593 C C . SER A 1 462 ? -6.91 -30.812 17.766 1 74.62 462 SER A C 1
ATOM 3595 O O . SER A 1 462 ? -5.758 -31.234 17.688 1 74.62 462 SER A O 1
ATOM 3597 N N . CYS A 1 463 ? -7.676 -31.062 18.875 1 81.12 463 CYS A N 1
ATOM 3598 C CA . CYS A 1 463 ? -7.238 -31.969 19.922 1 81.12 463 CYS A CA 1
ATOM 3599 C C . CYS A 1 463 ? -7.863 -33.344 19.766 1 81.12 463 CYS A C 1
ATOM 3601 O O . CYS A 1 463 ? -8.539 -33.625 18.766 1 81.12 463 CYS A O 1
ATOM 3603 N N . ARG A 1 464 ? -7.496 -34.344 20.672 1 78.44 464 ARG A N 1
ATOM 3604 C CA . ARG A 1 464 ? -8.016 -35.688 20.578 1 78.44 464 ARG A CA 1
ATOM 3605 C C . ARG A 1 464 ? -9.523 -35.719 20.812 1 78.44 464 ARG A C 1
ATOM 3607 O O . ARG A 1 464 ? -10.055 -34.906 21.562 1 78.44 464 ARG A O 1
ATOM 3614 N N . ALA A 1 465 ? -10.109 -36.625 20.125 1 79.88 465 ALA A N 1
ATOM 3615 C CA . ALA A 1 465 ? -11.555 -36.781 20.234 1 79.88 465 ALA A CA 1
ATOM 3616 C C . ALA A 1 465 ? -11.922 -37.531 21.516 1 79.88 465 ALA A C 1
ATOM 3618 O O . ALA A 1 465 ? -11.086 -38.188 22.125 1 79.88 465 ALA A O 1
ATOM 3619 N N . ILE A 1 466 ? -13.055 -37.188 22.047 1 77.81 466 ILE A N 1
ATOM 3620 C CA . ILE A 1 466 ? -13.68 -37.969 23.109 1 77.81 466 ILE A CA 1
ATOM 3621 C C . ILE A 1 466 ? -14.625 -39 22.5 1 77.81 466 ILE A C 1
ATOM 3623 O O . ILE A 1 466 ? -15.492 -38.656 21.703 1 77.81 466 ILE A O 1
ATOM 3627 N N . GLU A 1 467 ? -14.25 -40.25 22.688 1 73.31 467 GLU A N 1
ATOM 3628 C CA . GLU A 1 467 ? -15.172 -41.281 22.203 1 73.31 467 GLU A CA 1
ATOM 3629 C C . GLU A 1 467 ? -16.453 -41.281 23.016 1 73.31 467 GLU A C 1
ATOM 3631 O O . GLU A 1 467 ? -16.422 -41.344 24.25 1 73.31 467 GLU A O 1
ATOM 3636 N N . VAL A 1 468 ? -17.5 -40.906 22.359 1 65.19 468 VAL A N 1
ATOM 3637 C CA . VAL A 1 468 ? -18.797 -41 23.016 1 65.19 468 VAL A CA 1
ATOM 3638 C C . VAL A 1 468 ? -19.234 -42.438 23.094 1 65.19 468 VAL A C 1
ATOM 3640 O O . VAL A 1 468 ? -19.719 -43.031 22.109 1 65.19 468 VAL A O 1
ATOM 3643 N N . SER A 1 469 ? -18.453 -43.219 23.641 1 58.5 469 SER A N 1
ATOM 3644 C CA . SER A 1 469 ? -18.812 -44.625 23.75 1 58.5 469 SER A CA 1
ATOM 3645 C C . SER A 1 469 ? -20.172 -44.812 24.422 1 58.5 469 SER A C 1
ATOM 3647 O O . SER A 1 469 ? -20.5 -44.094 25.359 1 58.5 469 SER A O 1
ATOM 3649 N N . PHE A 1 470 ? -21.078 -45.5 23.781 1 51.06 470 PHE A N 1
ATOM 3650 C CA . PHE A 1 470 ? -22.391 -45.875 24.328 1 51.06 470 PHE A CA 1
ATOM 3651 C C . PHE A 1 470 ? -22.25 -46.469 25.719 1 51.06 470 PHE A C 1
ATOM 3653 O O . PHE A 1 470 ? -23.234 -46.562 26.453 1 51.06 470 PHE A O 1
ATOM 3660 N N . ARG A 1 471 ? -21.109 -46.906 26.062 1 49.94 471 ARG A N 1
ATOM 3661 C CA . ARG A 1 471 ? -20.984 -47.531 27.391 1 49.94 471 ARG A CA 1
ATOM 3662 C C . ARG A 1 471 ? -21.078 -46.469 28.484 1 49.94 471 ARG A C 1
ATOM 3664 O O . ARG A 1 471 ? -21.562 -46.75 29.578 1 49.94 471 ARG A O 1
ATOM 3671 N N . PHE A 1 472 ? -20.562 -45.25 28.312 1 50.88 472 PHE A N 1
ATOM 3672 C CA . PHE A 1 472 ? -20.5 -44.312 29.406 1 50.88 472 PHE A CA 1
ATOM 3673 C C . PHE A 1 472 ? -21.5 -43.188 29.203 1 50.88 472 PHE A C 1
ATOM 3675 O O . PHE A 1 472 ? -21.969 -42.562 30.172 1 50.88 472 PHE A O 1
ATOM 3682 N N . VAL A 1 473 ? -21.781 -42.812 27.938 1 52.16 473 VAL A N 1
ATOM 3683 C CA . VAL A 1 473 ? -22.781 -41.781 27.688 1 52.16 473 VAL A CA 1
ATOM 3684 C C . VAL A 1 473 ? -23.781 -42.281 26.656 1 52.16 473 VAL A C 1
ATOM 3686 O O . VAL A 1 473 ? -23.438 -42.531 25.5 1 52.16 473 VAL A O 1
ATOM 3689 N N . LYS A 1 474 ? -24.891 -42.875 26.953 1 58.97 474 LYS A N 1
ATOM 3690 C CA . LYS A 1 474 ? -25.953 -43.5 26.172 1 58.97 474 LYS A CA 1
ATOM 3691 C C . LYS A 1 474 ? -26.594 -42.469 25.234 1 58.97 474 LYS A C 1
ATOM 3693 O O . LYS A 1 474 ? -27.156 -42.844 24.203 1 58.97 474 LYS A O 1
ATOM 3698 N N . GLN A 1 475 ? -26.641 -41.344 25.578 1 64.69 475 GLN A N 1
ATOM 3699 C CA . GLN A 1 475 ? -27.297 -40.281 24.812 1 64.69 475 GLN A CA 1
ATOM 3700 C C . GLN A 1 475 ? -26.484 -39 24.828 1 64.69 475 GLN A C 1
ATOM 3702 O O . GLN A 1 475 ? -25.797 -38.688 25.797 1 64.69 475 GLN A O 1
ATOM 3707 N N . TRP A 1 476 ? -26.109 -38.5 23.734 1 72.5 476 TRP A N 1
ATOM 3708 C CA . TRP A 1 476 ? -25.484 -37.188 23.656 1 72.5 476 TRP A CA 1
ATOM 3709 C C . TRP A 1 476 ? -26.453 -36.156 23.078 1 72.5 476 TRP A C 1
ATOM 3711 O O . TRP A 1 476 ? -27.125 -36.406 22.078 1 72.5 476 TRP A O 1
ATOM 3721 N N . THR A 1 477 ? -26.594 -35.094 23.719 1 75.38 477 THR A N 1
ATOM 3722 C CA . THR A 1 477 ? -27.516 -34.031 23.312 1 75.38 477 THR A CA 1
ATOM 3723 C C . THR A 1 477 ? -27.031 -33.375 22.031 1 75.38 477 THR A C 1
ATOM 3725 O O . THR A 1 477 ? -25.828 -33.125 21.844 1 75.38 477 THR A O 1
ATOM 3728 N N . LEU A 1 478 ? -27.938 -33.281 21.062 1 75.19 478 LEU A N 1
ATOM 3729 C CA . LEU A 1 478 ? -27.672 -32.562 19.828 1 75.19 478 LEU A CA 1
ATOM 3730 C C . LEU A 1 478 ? -28.016 -31.078 19.984 1 75.19 478 LEU A C 1
ATOM 3732 O O . LEU A 1 478 ? -28.938 -30.719 20.734 1 75.19 478 LEU A O 1
ATOM 3736 N N . CYS A 1 479 ? -27.125 -30.281 19.531 1 73.38 479 CYS A N 1
ATOM 3737 C CA . CYS A 1 479 ? -27.422 -28.859 19.422 1 73.38 479 CYS A CA 1
ATOM 3738 C C . CYS A 1 479 ? -27.5 -28.422 17.953 1 73.38 479 CYS A C 1
ATOM 3740 O O . CYS A 1 479 ? -27.438 -29.266 17.062 1 73.38 479 CYS A O 1
ATOM 3742 N N . GLU A 1 480 ? -27.734 -27.172 17.625 1 71.81 480 GLU A N 1
ATOM 3743 C CA . GLU A 1 480 ? -27.953 -26.641 16.281 1 71.81 480 GLU A CA 1
ATOM 3744 C C . GLU A 1 480 ? -26.75 -26.922 15.383 1 71.81 480 GLU A C 1
ATOM 3746 O O . GLU A 1 480 ? -26.891 -27.078 14.164 1 71.81 480 GLU A O 1
ATOM 3751 N N . THR A 1 481 ? -25.703 -27.188 16.109 1 66.5 481 THR A N 1
ATOM 3752 C CA . THR A 1 481 ? -24.484 -27.297 15.305 1 66.5 481 THR A CA 1
ATOM 3753 C C . THR A 1 481 ? -23.984 -28.734 15.297 1 66.5 481 THR A C 1
ATOM 3755 O O . THR A 1 481 ? -22.922 -29.031 14.742 1 66.5 481 THR A O 1
ATOM 3758 N N . GLY A 1 482 ? -24.75 -29.594 15.883 1 71.56 482 GLY A N 1
ATOM 3759 C CA . GLY A 1 482 ? -24.344 -30.984 15.961 1 71.56 482 GLY A CA 1
ATOM 3760 C C . GLY A 1 482 ? -24.406 -31.562 17.359 1 71.56 482 GLY A C 1
ATOM 3761 O O . GLY A 1 482 ? -25.438 -31.438 18.031 1 71.56 482 GLY A O 1
ATOM 3762 N N . LEU A 1 483 ? -23.312 -32.281 17.719 1 73.94 483 LEU A N 1
ATOM 3763 C CA . LEU A 1 483 ? -23.219 -32.812 19.062 1 73.94 483 LEU A CA 1
ATOM 3764 C C . LEU A 1 483 ? -22.859 -31.734 20.062 1 73.94 483 LEU A C 1
ATOM 3766 O O . LEU A 1 483 ? -21.984 -30.906 19.797 1 73.94 483 LEU A O 1
ATOM 3770 N N . THR A 1 484 ? -23.578 -31.703 21.047 1 78.31 484 THR A N 1
ATOM 3771 C CA . THR A 1 484 ? -23.281 -30.719 22.078 1 78.31 484 THR A CA 1
ATOM 3772 C C . THR A 1 484 ? -21.812 -30.781 22.484 1 78.31 484 THR A C 1
ATOM 3774 O O . THR A 1 484 ? -21.266 -31.875 22.688 1 78.31 484 THR A O 1
ATOM 3777 N N . HIS A 1 485 ? -21.125 -29.641 22.484 1 78.44 485 HIS A N 1
ATOM 3778 C CA . HIS A 1 485 ? -19.75 -29.422 22.922 1 78.44 485 HIS A CA 1
ATOM 3779 C C . HIS A 1 485 ? -18.75 -29.859 21.859 1 78.44 485 HIS A C 1
ATOM 3781 O O . HIS A 1 485 ? -17.547 -29.938 22.125 1 78.44 485 HIS A O 1
ATOM 3787 N N . ASP A 1 486 ? -19.312 -30.266 20.75 1 77.69 486 ASP A N 1
ATOM 3788 C CA . ASP A 1 486 ? -18.406 -30.547 19.656 1 77.69 486 ASP A CA 1
ATOM 3789 C C . ASP A 1 486 ? -17.844 -29.25 19.062 1 77.69 486 ASP A C 1
ATOM 3791 O O . ASP A 1 486 ? -18.594 -28.359 18.688 1 77.69 486 ASP A O 1
ATOM 3795 N N . ARG A 1 487 ? -16.562 -29.234 19.031 1 74.75 487 ARG A N 1
ATOM 3796 C CA . ARG A 1 487 ? -15.844 -28.125 18.422 1 74.75 487 ARG A CA 1
ATOM 3797 C C . ARG A 1 487 ? -16.25 -26.797 19.062 1 74.75 487 ARG A C 1
ATOM 3799 O O . ARG A 1 487 ? -16.469 -25.797 18.375 1 74.75 487 ARG A O 1
ATOM 3806 N N . MET A 1 488 ? -16.422 -26.891 20.375 1 77.19 488 MET A N 1
ATOM 3807 C CA . MET A 1 488 ? -16.844 -25.703 21.125 1 77.19 488 MET A CA 1
ATOM 3808 C C . MET A 1 488 ? -15.648 -24.844 21.531 1 77.19 488 MET A C 1
ATOM 3810 O O . MET A 1 488 ? -15.781 -23.641 21.719 1 77.19 488 MET A O 1
ATOM 3814 N N . TRP A 1 489 ? -14.555 -25.531 21.656 1 81.5 489 TRP A N 1
ATOM 3815 C CA . TRP A 1 489 ? -13.367 -24.812 22.109 1 81.5 489 TRP A CA 1
ATOM 3816 C C . TRP A 1 489 ? -12.242 -24.922 21.094 1 81.5 489 TRP A C 1
ATOM 3818 O O . TRP A 1 489 ? -12.219 -25.844 20.281 1 81.5 489 TRP A O 1
ATOM 3828 N N . MET A 1 490 ? -11.469 -23.875 20.984 1 82 490 MET A N 1
ATOM 3829 C CA . MET A 1 490 ? -10.266 -23.906 20.156 1 82 490 MET A CA 1
ATOM 3830 C C . MET A 1 490 ? -9.078 -23.297 20.906 1 82 490 MET A C 1
ATOM 3832 O O . MET A 1 490 ? -9.25 -22.422 21.75 1 82 490 MET A O 1
ATOM 3836 N N . ILE A 1 491 ? -7.984 -23.953 20.766 1 75.31 491 ILE A N 1
ATOM 3837 C CA . ILE A 1 491 ? -6.727 -23.391 21.234 1 75.31 491 ILE A CA 1
ATOM 3838 C C . ILE A 1 491 ? -6.188 -22.406 20.188 1 75.31 491 ILE A C 1
ATOM 3840 O O . ILE A 1 491 ? -6.086 -22.75 19.016 1 75.31 491 ILE A O 1
ATOM 3844 N N . VAL A 1 492 ? -5.984 -21.141 20.625 1 74.62 492 VAL A N 1
ATOM 3845 C CA . VAL A 1 492 ? -5.594 -20.125 19.656 1 74.62 492 VAL A CA 1
ATOM 3846 C C . VAL A 1 492 ? -4.254 -19.516 20.062 1 74.62 492 VAL A C 1
ATOM 3848 O O . VAL A 1 492 ? -3.852 -19.594 21.219 1 74.62 492 VAL A O 1
ATOM 3851 N N . ASN A 1 493 ? -3.498 -19.125 19.078 1 64.25 493 ASN A N 1
ATOM 3852 C CA . ASN A 1 493 ? -2.266 -18.391 19.375 1 64.25 493 ASN A CA 1
ATOM 3853 C C . ASN A 1 493 ? -2.545 -16.953 19.766 1 64.25 493 ASN A C 1
ATOM 3855 O O . ASN A 1 493 ? -3.691 -16.578 20.016 1 64.25 493 ASN A O 1
ATOM 3859 N N . ASP A 1 494 ? -1.433 -16.25 19.875 1 62.56 494 ASP A N 1
ATOM 3860 C CA . ASP A 1 494 ? -1.515 -14.875 20.359 1 62.56 494 ASP A CA 1
ATOM 3861 C C . ASP A 1 494 ? -2.324 -14 19.406 1 62.56 494 ASP A C 1
ATOM 3863 O O . ASP A 1 494 ? -2.791 -12.922 19.781 1 62.56 494 ASP A O 1
ATOM 3867 N N . TYR A 1 495 ? -2.609 -14.539 18.281 1 56.78 495 TYR A N 1
ATOM 3868 C CA . TYR A 1 495 ? -3.385 -13.766 17.312 1 56.78 495 TYR A CA 1
ATOM 3869 C C . TYR A 1 495 ? -4.836 -14.242 17.281 1 56.78 495 TYR A C 1
ATOM 3871 O O . TYR A 1 495 ? -5.656 -13.688 16.547 1 56.78 495 TYR A O 1
ATOM 3879 N N . GLY A 1 496 ? -5.117 -15.164 18.047 1 61.41 496 GLY A N 1
ATOM 3880 C CA . GLY A 1 496 ? -6.461 -15.719 18.047 1 61.41 496 GLY A CA 1
ATOM 3881 C C . GLY A 1 496 ? -6.688 -16.719 16.922 1 61.41 496 GLY A C 1
ATOM 3882 O O . GLY A 1 496 ? -7.828 -17.109 16.641 1 61.41 496 GLY A O 1
ATOM 3883 N N . VAL A 1 497 ? -5.566 -17.047 16.344 1 61.94 497 VAL A N 1
ATOM 3884 C CA . VAL A 1 497 ? -5.66 -18.016 15.25 1 61.94 497 VAL A CA 1
ATOM 3885 C C . VAL A 1 497 ? -5.676 -19.438 15.828 1 61.94 497 VAL A C 1
ATOM 3887 O O . VAL A 1 497 ? -4.871 -19.766 16.703 1 61.94 497 VAL A O 1
ATOM 3890 N N . CYS A 1 498 ? -6.715 -20.172 15.359 1 70.06 498 CYS A N 1
ATOM 3891 C CA . CYS A 1 498 ? -6.836 -21.547 15.82 1 70.06 498 CYS A CA 1
ATOM 3892 C C . CYS A 1 498 ? -5.578 -22.344 15.492 1 70.06 498 CYS A C 1
ATOM 3894 O O . CYS A 1 498 ? -5.074 -22.281 14.367 1 70.06 498 CYS A O 1
ATOM 3896 N N . LEU A 1 499 ? -4.98 -22.922 16.516 1 70.12 499 LEU A N 1
ATOM 3897 C CA . LEU A 1 499 ? -3.895 -23.875 16.297 1 70.12 499 LEU A CA 1
ATOM 3898 C C . LEU A 1 499 ? -4.418 -25.172 15.703 1 70.12 499 LEU A C 1
ATOM 3900 O O . LEU A 1 499 ? -5.391 -25.75 16.203 1 70.12 499 LEU A O 1
ATOM 3904 N N . THR A 1 500 ? -4.059 -25.484 14.484 1 65.56 500 THR A N 1
ATOM 3905 C CA . THR A 1 500 ? -4.461 -26.734 13.875 1 65.56 500 THR A CA 1
ATOM 3906 C C . THR A 1 500 ? -3.361 -27.797 14.023 1 65.56 500 THR A C 1
ATOM 3908 O O . THR A 1 500 ? -2.219 -27.453 14.344 1 65.56 500 THR A O 1
ATOM 3911 N N . GLN A 1 501 ? -3.705 -29.078 14.039 1 60.59 501 GLN A N 1
ATOM 3912 C CA . GLN A 1 501 ? -2.73 -30.172 14.125 1 60.59 501 GLN A CA 1
ATOM 3913 C C . GLN A 1 501 ? -1.687 -30.062 13.016 1 60.59 501 GLN A C 1
ATOM 3915 O O . GLN A 1 501 ? -0.578 -30.578 13.148 1 60.59 501 GLN A O 1
ATOM 3920 N N . LYS A 1 502 ? -2.174 -29.359 12.086 1 57.75 502 LYS A N 1
ATOM 3921 C CA . LYS A 1 502 ? -1.228 -29.172 10.992 1 57.75 502 LYS A CA 1
ATOM 3922 C C . LYS A 1 502 ? -0.042 -28.312 11.438 1 57.75 502 LYS A C 1
ATOM 3924 O O . LYS A 1 502 ? 1.094 -28.562 11.031 1 57.75 502 LYS A O 1
ATOM 3929 N N . ARG A 1 503 ? -0.228 -27.469 12.391 1 60.38 503 ARG A N 1
ATOM 3930 C CA . ARG A 1 503 ? 0.781 -26.516 12.859 1 60.38 503 ARG A CA 1
ATOM 3931 C C . ARG A 1 503 ? 1.413 -27 14.164 1 60.38 503 ARG A C 1
ATOM 3933 O O . ARG A 1 503 ? 2.598 -26.766 14.406 1 60.38 503 ARG A O 1
ATOM 3940 N N . GLU A 1 504 ? 0.579 -27.422 14.969 1 65.81 504 GLU A N 1
ATOM 3941 C CA . GLU A 1 504 ? 1.013 -27.938 16.266 1 65.81 504 GLU A CA 1
ATOM 3942 C C . GLU A 1 504 ? 0.534 -29.375 16.469 1 65.81 504 GLU A C 1
ATOM 3944 O O . GLU A 1 504 ? -0.542 -29.594 17.031 1 65.81 504 GLU A O 1
ATOM 3949 N N . ASN A 1 505 ? 1.425 -30.281 16.016 1 64.69 505 ASN A N 1
ATOM 3950 C CA . ASN A 1 505 ? 1.046 -31.703 16.047 1 64.69 505 ASN A CA 1
ATOM 3951 C C . ASN A 1 505 ? 0.815 -32.188 17.469 1 64.69 505 ASN A C 1
ATOM 3953 O O . ASN A 1 505 ? 0.082 -33.156 17.688 1 64.69 505 ASN A O 1
ATOM 3957 N N . LEU A 1 506 ? 1.406 -31.438 18.391 1 72.56 506 LEU A N 1
ATOM 3958 C CA . LEU A 1 506 ? 1.297 -31.875 19.766 1 72.56 506 LEU A CA 1
ATOM 3959 C C . LEU A 1 506 ? -0.138 -31.75 20.266 1 72.56 506 LEU A C 1
ATOM 3961 O O . LEU A 1 506 ? -0.504 -32.344 21.281 1 72.56 506 LEU A O 1
ATOM 3965 N N . LEU A 1 507 ? -0.864 -31 19.516 1 78.94 507 LEU A N 1
ATOM 3966 C CA . LEU A 1 507 ? -2.262 -30.859 19.906 1 78.94 507 LEU A CA 1
ATOM 3967 C C . LEU A 1 507 ? -2.969 -32.219 19.922 1 78.94 507 LEU A C 1
ATOM 3969 O O . LEU A 1 507 ? -3.906 -32.406 20.703 1 78.94 507 LEU A O 1
ATOM 3973 N N . ALA A 1 508 ? -2.492 -33.156 19.031 1 73.25 508 ALA A N 1
ATOM 3974 C CA . ALA A 1 508 ? -3.092 -34.469 18.938 1 73.25 508 ALA A CA 1
ATOM 3975 C C . ALA A 1 508 ? -2.867 -35.281 20.219 1 73.25 508 ALA A C 1
ATOM 3977 O O . ALA A 1 508 ? -3.527 -36.281 20.438 1 73.25 508 ALA A O 1
ATOM 3978 N N . LEU A 1 509 ? -2.021 -34.719 21.031 1 75.88 509 LEU A N 1
ATOM 3979 C CA . LEU A 1 509 ? -1.719 -35.438 22.281 1 75.88 509 LEU A CA 1
ATOM 3980 C C . LEU A 1 509 ? -2.596 -34.938 23.422 1 75.88 509 LEU A C 1
ATOM 3982 O O . LEU A 1 509 ? -2.633 -35.531 24.484 1 75.88 509 LEU A O 1
ATOM 3986 N N . ILE A 1 510 ? -3.205 -33.875 23.156 1 84 510 ILE A N 1
ATOM 3987 C CA . ILE A 1 510 ? -4.062 -33.312 24.188 1 84 510 ILE A CA 1
ATOM 3988 C C . ILE A 1 510 ? -5.398 -34.062 24.219 1 84 510 ILE A C 1
ATOM 3990 O O . ILE A 1 510 ? -6.129 -34.062 23.219 1 84 510 ILE A O 1
ATOM 3994 N N . GLN A 1 511 ? -5.727 -34.781 25.344 1 85.5 511 GLN A N 1
ATOM 3995 C CA . GLN A 1 511 ? -6.988 -35.469 25.516 1 85.5 511 GLN A CA 1
ATOM 3996 C C . GLN A 1 511 ? -7.969 -34.656 26.344 1 85.5 511 GLN A C 1
ATOM 3998 O O . GLN A 1 511 ? -7.852 -34.625 27.578 1 85.5 511 GLN A O 1
ATOM 4003 N N . PRO A 1 512 ? -8.859 -33.969 25.672 1 83.94 512 PRO A N 1
ATOM 4004 C CA . PRO A 1 512 ? -9.883 -33.25 26.438 1 83.94 512 PRO A CA 1
ATOM 4005 C C . PRO A 1 512 ? -10.82 -34.188 27.188 1 83.94 512 PRO A C 1
ATOM 4007 O O . PRO A 1 512 ? -10.992 -35.344 26.797 1 83.94 512 PRO A O 1
ATOM 4010 N N . SER A 1 513 ? -11.312 -33.844 28.344 1 84.19 513 SER A N 1
ATOM 4011 C CA . SER A 1 513 ? -12.359 -34.531 29.094 1 84.19 513 SER A CA 1
ATOM 4012 C C . SER A 1 513 ? -13.461 -33.594 29.516 1 84.19 513 SER A C 1
ATOM 4014 O O . SER A 1 513 ? -13.188 -32.438 29.922 1 84.19 513 SER A O 1
ATOM 4016 N N . ILE A 1 514 ? -14.688 -33.938 29.219 1 77.75 514 ILE A N 1
ATOM 4017 C CA . ILE A 1 514 ? -15.836 -33.125 29.562 1 77.75 514 ILE A CA 1
ATOM 4018 C C . ILE A 1 514 ? -16.594 -33.781 30.719 1 77.75 514 ILE A C 1
ATOM 4020 O O . ILE A 1 514 ? -16.938 -34.969 30.672 1 77.75 514 ILE A O 1
ATOM 4024 N N . ASP A 1 515 ? -16.656 -33.031 31.75 1 76 515 ASP A N 1
ATOM 4025 C CA . ASP A 1 515 ? -17.578 -33.375 32.844 1 76 515 ASP A CA 1
ATOM 4026 C C . ASP A 1 515 ? -18.922 -32.688 32.656 1 76 515 ASP A C 1
ATOM 4028 O O . ASP A 1 515 ? -19.062 -31.516 33 1 76 515 ASP A O 1
ATOM 4032 N N . LEU A 1 516 ? -19.828 -33.375 32.156 1 73.56 516 LEU A N 1
ATOM 4033 C CA . LEU A 1 516 ? -21.141 -32.781 31.828 1 73.56 516 LEU A CA 1
ATOM 4034 C C . LEU A 1 516 ? -21.875 -32.375 33.094 1 73.56 516 LEU A C 1
ATOM 4036 O O . LEU A 1 516 ? -22.656 -31.422 33.094 1 73.56 516 LEU A O 1
ATOM 4040 N N . GLU A 1 517 ? -21.688 -33.219 34.094 1 74.75 517 GLU A N 1
ATOM 4041 C CA . GLU A 1 517 ? -22.344 -32.906 35.344 1 74.75 517 GLU A CA 1
ATOM 4042 C C . GLU A 1 517 ? -21.797 -31.625 35.969 1 74.75 517 GLU A C 1
ATOM 4044 O O . GLU A 1 517 ? -22.562 -30.766 36.438 1 74.75 517 GLU A O 1
ATOM 4049 N N . ALA A 1 518 ? -20.562 -31.578 35.812 1 78 518 ALA A N 1
ATOM 4050 C CA . ALA A 1 518 ? -19.922 -30.406 36.406 1 78 518 ALA A CA 1
ATOM 4051 C C . ALA A 1 518 ? -19.906 -29.25 35.406 1 78 518 ALA A C 1
ATOM 4053 O O . ALA A 1 518 ? -19.656 -28.094 35.812 1 78 518 ALA A O 1
ATOM 4054 N N . GLY A 1 519 ? -20.172 -29.547 34.188 1 76.06 519 GLY A N 1
ATOM 4055 C CA . GLY A 1 519 ? -20.156 -28.531 33.156 1 76.06 519 GLY A CA 1
ATOM 4056 C C . GLY A 1 519 ? -18.766 -27.984 32.906 1 76.06 519 GLY A C 1
ATOM 4057 O O . GLY A 1 519 ? -18.594 -26.766 32.75 1 76.06 519 GLY A O 1
ATOM 4058 N N . THR A 1 520 ? -17.797 -28.844 33.031 1 77.38 520 THR A N 1
ATOM 4059 C CA . THR A 1 520 ? -16.406 -28.391 32.875 1 77.38 520 THR A CA 1
ATOM 4060 C C . THR A 1 520 ? -15.703 -29.203 31.797 1 77.38 520 THR A C 1
ATOM 4062 O O . THR A 1 520 ? -16.047 -30.359 31.547 1 77.38 520 THR A O 1
ATOM 4065 N N . LEU A 1 521 ? -14.758 -28.562 31.125 1 80.62 521 LEU A N 1
ATOM 4066 C CA . LEU A 1 521 ? -13.789 -29.188 30.234 1 80.62 521 LEU A CA 1
ATOM 4067 C C . LEU A 1 521 ? -12.477 -29.484 30.953 1 80.62 521 LEU A C 1
ATOM 4069 O O . LEU A 1 521 ? -11.859 -28.562 31.5 1 80.62 521 LEU A O 1
ATOM 4073 N N . PRO B 1 1 ? 20.141 18.391 23.188 1 44.81 1 PRO B N 1
ATOM 4074 C CA . PRO B 1 1 ? 18.734 18.453 23.562 1 44.81 1 PRO B CA 1
ATOM 4075 C C . PRO B 1 1 ? 17.859 17.547 22.703 1 44.81 1 PRO B C 1
ATOM 4077 O O . PRO B 1 1 ? 18.188 17.297 21.531 1 44.81 1 PRO B O 1
ATOM 4080 N N . GLY B 1 2 ? 17 16.688 23.266 1 76.69 2 GLY B N 1
ATOM 4081 C CA . GLY B 1 2 ? 16.141 15.711 22.641 1 76.69 2 GLY B CA 1
ATOM 4082 C C . GLY B 1 2 ? 15.156 16.312 21.641 1 76.69 2 GLY B C 1
ATOM 4083 O O . GLY B 1 2 ? 14.898 17.516 21.688 1 76.69 2 GLY B O 1
ATOM 4084 N N . SER B 1 3 ? 14.734 15.781 20.562 1 90.75 3 SER B N 1
ATOM 4085 C CA . SER B 1 3 ? 13.789 16.234 19.562 1 90.75 3 SER B CA 1
ATOM 4086 C C . SER B 1 3 ? 12.422 16.547 20.172 1 90.75 3 SER B C 1
ATOM 4088 O O . SER B 1 3 ? 11.953 15.82 21.047 1 90.75 3 SER B O 1
ATOM 4090 N N . ILE B 1 4 ? 11.953 17.844 19.969 1 97.44 4 ILE B N 1
ATOM 4091 C CA . ILE B 1 4 ? 10.57 18.172 20.297 1 97.44 4 ILE B CA 1
ATOM 4092 C C . ILE B 1 4 ? 9.68 17.906 19.094 1 97.44 4 ILE B C 1
ATOM 4094 O O . ILE B 1 4 ? 9.688 18.672 18.125 1 97.44 4 ILE B O 1
ATOM 4098 N N . TYR B 1 5 ? 8.938 16.828 19.156 1 98.25 5 TYR B N 1
ATOM 4099 C CA . TYR B 1 5 ? 8.148 16.391 18.016 1 98.25 5 TYR B CA 1
ATOM 4100 C C . TYR B 1 5 ? 6.695 16.828 18.156 1 98.25 5 TYR B C 1
ATOM 4102 O O . TYR B 1 5 ? 5.98 16.344 19.047 1 98.25 5 TYR B O 1
ATOM 4110 N N . LEU B 1 6 ? 6.25 17.719 17.266 1 98.75 6 LEU B N 1
ATOM 4111 C CA . LEU B 1 6 ? 4.895 18.266 17.312 1 98.75 6 LEU B CA 1
ATOM 4112 C C . LEU B 1 6 ? 4.207 18.141 15.961 1 98.75 6 LEU B C 1
ATOM 4114 O O . LEU B 1 6 ? 3.496 19.047 15.531 1 98.75 6 LEU B O 1
ATOM 4118 N N . ASP B 1 7 ? 4.461 17.047 15.219 1 98.44 7 ASP B N 1
ATOM 4119 C CA . ASP B 1 7 ? 3.834 16.766 13.93 1 98.44 7 ASP B CA 1
ATOM 4120 C C . ASP B 1 7 ? 3.123 15.422 13.953 1 98.44 7 ASP B C 1
ATOM 4122 O O . ASP B 1 7 ? 3.225 14.648 13 1 98.44 7 ASP B O 1
ATOM 4126 N N . HIS B 1 8 ? 2.357 15.141 14.992 1 98.56 8 HIS B N 1
ATOM 4127 C CA . HIS B 1 8 ? 1.71 13.844 15.172 1 98.56 8 HIS B CA 1
ATOM 4128 C C . HIS B 1 8 ? 0.544 13.672 14.211 1 98.56 8 HIS B C 1
ATOM 4130 O O . HIS B 1 8 ? 0.166 12.539 13.883 1 98.56 8 HIS B O 1
ATOM 4136 N N . THR B 1 9 ? -0.098 14.758 13.703 1 98.06 9 THR B N 1
ATOM 4137 C CA . THR B 1 9 ? -1.146 14.648 12.695 1 98.06 9 THR B CA 1
ATOM 4138 C C . THR B 1 9 ? -0.563 14.219 11.352 1 98.06 9 THR B C 1
ATOM 4140 O O . THR B 1 9 ? -1.236 13.555 10.562 1 98.06 9 THR B O 1
ATOM 4143 N N . GLY B 1 10 ? 0.682 14.656 11.047 1 97.38 10 GLY B N 1
ATOM 4144 C CA . GLY B 1 10 ? 1.374 14.156 9.867 1 97.38 10 GLY B CA 1
ATOM 4145 C C . GLY B 1 10 ? 1.742 12.688 9.969 1 97.38 10 GLY B C 1
ATOM 4146 O O . GLY B 1 10 ? 1.411 11.898 9.086 1 97.38 10 GLY B O 1
ATOM 4147 N N . SER B 1 11 ? 2.422 12.352 10.961 1 97.56 11 SER B N 1
ATOM 4148 C CA . SER B 1 11 ? 2.775 10.977 11.32 1 97.56 11 SER B CA 1
ATOM 4149 C C . SER B 1 11 ? 3.131 10.867 12.797 1 97.56 11 SER B C 1
ATOM 4151 O O . SER B 1 11 ? 4.004 11.594 13.289 1 97.56 11 SER B O 1
ATOM 4153 N N . THR B 1 12 ? 2.449 9.969 13.492 1 98.12 12 THR B N 1
ATOM 4154 C CA . THR B 1 12 ? 2.818 9.805 14.891 1 98.12 12 THR B CA 1
ATOM 4155 C C . THR B 1 12 ? 4.035 8.898 15.031 1 98.12 12 THR B C 1
ATOM 4157 O O . THR B 1 12 ? 4.652 8.523 14.031 1 98.12 12 THR B O 1
ATOM 4160 N N . LEU B 1 13 ? 4.5 8.648 16.281 1 97.31 13 LEU B N 1
ATOM 4161 C CA . LEU B 1 13 ? 5.727 7.898 16.516 1 97.31 13 LEU B CA 1
ATOM 4162 C C . LEU B 1 13 ? 5.414 6.48 16.984 1 97.31 13 LEU B C 1
ATOM 4164 O O . LEU B 1 13 ? 4.418 6.254 17.672 1 97.31 13 LEU B O 1
ATOM 4168 N N . TYR B 1 14 ? 6.184 5.52 16.5 1 97.75 14 TYR B N 1
ATOM 4169 C CA . TYR B 1 14 ? 6.031 4.137 16.938 1 97.75 14 TYR B CA 1
ATOM 4170 C C . TYR B 1 14 ? 6.895 3.848 18.156 1 97.75 14 TYR B C 1
ATOM 4172 O O . TYR B 1 14 ? 7.938 4.48 18.359 1 97.75 14 TYR B O 1
ATOM 4180 N N . ALA B 1 15 ? 6.488 2.883 18.938 1 96.56 15 ALA B N 1
ATOM 4181 C CA . ALA B 1 15 ? 7.223 2.488 20.125 1 96.56 15 ALA B CA 1
ATOM 4182 C C . ALA B 1 15 ? 8.305 1.462 19.797 1 96.56 15 ALA B C 1
ATOM 4184 O O . ALA B 1 15 ? 8.125 0.629 18.906 1 96.56 15 ALA B O 1
ATOM 4185 N N . LYS B 1 16 ? 9.367 1.526 20.562 1 96.19 16 LYS B N 1
ATOM 4186 C CA . LYS B 1 16 ? 10.414 0.521 20.422 1 96.19 16 LYS B CA 1
ATOM 4187 C C . LYS B 1 16 ? 9.867 -0.884 20.656 1 96.19 16 LYS B C 1
ATOM 4189 O O . LYS B 1 16 ? 10.242 -1.828 19.953 1 96.19 16 LYS B O 1
ATOM 4194 N N . SER B 1 17 ? 9.008 -1.021 21.594 1 96.06 17 SER B N 1
ATOM 4195 C CA . SER B 1 17 ? 8.438 -2.322 21.922 1 96.06 17 SER B CA 1
ATOM 4196 C C . SER B 1 17 ? 7.602 -2.873 20.766 1 96.06 17 SER B C 1
ATOM 4198 O O . SER B 1 17 ? 7.582 -4.082 20.531 1 96.06 17 SER B O 1
ATOM 4200 N N . GLN B 1 18 ? 6.887 -2.006 20.109 1 96.12 18 GLN B N 1
ATOM 4201 C CA . GLN B 1 18 ? 6.113 -2.385 18.938 1 96.12 18 GLN B CA 1
ATOM 4202 C C . GLN B 1 18 ? 7.016 -2.967 17.844 1 96.12 18 GLN B C 1
ATOM 4204 O O . GLN B 1 18 ? 6.715 -4.02 17.281 1 96.12 18 GLN B O 1
ATOM 4209 N N . ILE B 1 19 ? 8.156 -2.318 17.578 1 98 19 ILE B N 1
ATOM 4210 C CA . ILE B 1 19 ? 9.102 -2.715 16.531 1 98 19 ILE B CA 1
ATOM 4211 C C . ILE B 1 19 ? 9.797 -4.012 16.938 1 98 19 ILE B C 1
ATOM 4213 O O . ILE B 1 19 ? 10 -4.898 16.109 1 98 19 ILE B O 1
ATOM 4217 N N . ASP B 1 20 ? 10.117 -4.141 18.234 1 97.69 20 ASP B N 1
ATOM 4218 C CA . ASP B 1 20 ? 10.742 -5.359 18.719 1 97.69 20 ASP B CA 1
ATOM 4219 C C . ASP B 1 20 ? 9.82 -6.566 18.547 1 97.69 20 ASP B C 1
ATOM 4221 O O . ASP B 1 20 ? 10.266 -7.633 18.125 1 97.69 20 ASP B O 1
ATOM 4225 N N . ALA B 1 21 ? 8.57 -6.41 18.859 1 96 21 ALA B N 1
ATOM 4226 C CA . ALA B 1 21 ? 7.602 -7.5 18.75 1 96 21 ALA B CA 1
ATOM 4227 C C . ALA B 1 21 ? 7.398 -7.91 17.297 1 96 21 ALA B C 1
ATOM 4229 O O . ALA B 1 21 ? 7.328 -9.102 16.984 1 96 21 ALA B O 1
ATOM 4230 N N . TYR B 1 22 ? 7.336 -6.973 16.469 1 98 22 TYR B N 1
ATOM 4231 C CA . TYR B 1 22 ? 7.184 -7.223 15.047 1 98 22 TYR B CA 1
ATOM 4232 C C . TYR B 1 22 ? 8.391 -7.973 14.492 1 98 22 TYR B C 1
ATOM 4234 O O . TYR B 1 22 ? 8.242 -8.945 13.75 1 98 22 TYR B O 1
ATOM 4242 N N . THR B 1 23 ? 9.539 -7.523 14.852 1 98 23 THR B N 1
ATOM 4243 C CA . THR B 1 23 ? 10.789 -8.141 14.406 1 98 23 THR B CA 1
ATOM 4244 C C . THR B 1 23 ? 10.875 -9.586 14.883 1 98 23 THR B C 1
ATOM 4246 O O . THR B 1 23 ? 11.25 -10.477 14.117 1 98 23 THR B O 1
ATOM 4249 N N . ALA B 1 24 ? 10.539 -9.828 16.094 1 96.31 24 ALA B N 1
ATOM 4250 C CA . ALA B 1 24 ? 10.555 -11.18 16.641 1 96.31 24 ALA B CA 1
ATOM 4251 C C . ALA B 1 24 ? 9.602 -12.094 15.875 1 96.31 24 ALA B C 1
ATOM 4253 O O . ALA B 1 24 ? 9.914 -13.258 15.617 1 96.31 24 ALA B O 1
ATOM 4254 N N . ASP B 1 25 ? 8.484 -11.562 15.523 1 94.06 25 ASP B N 1
ATOM 4255 C CA . ASP B 1 25 ? 7.488 -12.328 14.773 1 94.06 25 ASP B CA 1
ATOM 4256 C C . ASP B 1 25 ? 8.023 -12.711 13.391 1 94.06 25 ASP B C 1
ATOM 4258 O O . ASP B 1 25 ? 7.867 -13.852 12.961 1 94.06 25 ASP B O 1
ATOM 4262 N N . LEU B 1 26 ? 8.633 -11.781 12.68 1 96.88 26 LEU B N 1
ATOM 4263 C CA . LEU B 1 26 ? 9.188 -12.016 11.352 1 96.88 26 LEU B CA 1
ATOM 4264 C C . LEU B 1 26 ? 10.273 -13.086 11.406 1 96.88 26 LEU B C 1
ATOM 4266 O O . LEU B 1 26 ? 10.422 -13.867 10.461 1 96.88 26 LEU B O 1
ATOM 4270 N N . GLN B 1 27 ? 10.977 -13.109 12.492 1 96.12 27 GLN B N 1
ATOM 4271 C CA . GLN B 1 27 ? 12.164 -13.953 12.547 1 96.12 27 GLN B CA 1
ATOM 4272 C C . GLN B 1 27 ? 11.836 -15.336 13.109 1 96.12 27 GLN B C 1
ATOM 4274 O O . GLN B 1 27 ? 12.617 -16.281 12.961 1 96.12 27 GLN B O 1
ATOM 4279 N N . SER B 1 28 ? 10.641 -15.469 13.68 1 92 28 SER B N 1
ATOM 4280 C CA . SER B 1 28 ? 10.336 -16.719 14.367 1 92 28 SER B CA 1
ATOM 4281 C C . SER B 1 28 ? 9.352 -17.562 13.562 1 92 28 SER B C 1
ATOM 4283 O O . SER B 1 28 ? 9.086 -18.719 13.914 1 92 28 SER B O 1
ATOM 4285 N N . HIS B 1 29 ? 8.836 -17.078 12.477 1 88.81 29 HIS B N 1
ATOM 4286 C CA . HIS B 1 29 ? 7.82 -17.797 11.719 1 88.81 29 HIS B CA 1
ATOM 4287 C C . HIS B 1 29 ? 8.086 -17.703 10.219 1 88.81 29 HIS B C 1
ATOM 4289 O O . HIS B 1 29 ? 8.734 -16.766 9.75 1 88.81 29 HIS B O 1
ATOM 4295 N N . LEU B 1 30 ? 7.691 -18.766 9.523 1 93.19 30 LEU B N 1
ATOM 4296 C CA . LEU B 1 30 ? 7.68 -18.766 8.07 1 93.19 30 LEU B CA 1
ATOM 4297 C C . LEU B 1 30 ? 6.332 -18.281 7.535 1 93.19 30 LEU B C 1
ATOM 4299 O O . LEU B 1 30 ? 5.312 -18.953 7.738 1 93.19 30 LEU B O 1
ATOM 4303 N N . TYR B 1 31 ? 6.352 -17.141 6.898 1 94.44 31 TYR B N 1
ATOM 4304 C CA . TYR B 1 31 ? 5.129 -16.562 6.348 1 94.44 31 TYR B CA 1
ATOM 4305 C C . TYR B 1 31 ? 5.133 -16.625 4.824 1 94.44 31 TYR B C 1
ATOM 4307 O O . TYR B 1 31 ? 6.137 -16.297 4.188 1 94.44 31 TYR B O 1
ATOM 4315 N N . GLY B 1 32 ? 4.07 -17.141 4.25 1 95.94 32 GLY B N 1
ATOM 4316 C CA . GLY B 1 32 ? 3.898 -17.188 2.807 1 95.94 32 GLY B CA 1
ATOM 4317 C C . GLY B 1 32 ? 2.736 -16.344 2.318 1 95.94 32 GLY B C 1
ATOM 4318 O O . GLY B 1 32 ? 2.014 -15.742 3.121 1 95.94 32 GLY B O 1
ATOM 4319 N N . ASN B 1 33 ? 2.674 -16.141 1.013 1 96.56 33 ASN B N 1
ATOM 4320 C CA . ASN B 1 33 ? 1.543 -15.445 0.413 1 96.56 33 ASN B CA 1
ATOM 4321 C C . ASN B 1 33 ? 0.214 -16.078 0.816 1 96.56 33 ASN B C 1
ATOM 4323 O O . ASN B 1 33 ? -0.002 -17.266 0.6 1 96.56 33 ASN B O 1
ATOM 4327 N N . PRO B 1 34 ? -0.727 -15.305 1.3 1 94.06 34 PRO B N 1
ATOM 4328 C CA . PRO B 1 34 ? -1.972 -15.875 1.817 1 94.06 34 PRO B CA 1
ATOM 4329 C C . PRO B 1 34 ? -2.809 -16.547 0.73 1 94.06 34 PRO B C 1
ATOM 4331 O O . PRO B 1 34 ? -3.77 -17.25 1.037 1 94.06 34 PRO B O 1
ATOM 4334 N N . HIS B 1 35 ? -2.463 -16.453 -0.521 1 91.38 35 HIS B N 1
ATOM 4335 C CA . HIS B 1 35 ? -3.273 -16.969 -1.619 1 91.38 35 HIS B CA 1
ATOM 4336 C C . HIS B 1 35 ? -2.734 -18.297 -2.123 1 91.38 35 HIS B C 1
ATOM 4338 O O . HIS B 1 35 ? -3.293 -18.891 -3.049 1 91.38 35 HIS B O 1
ATOM 4344 N N . SER B 1 36 ? -1.688 -18.875 -1.532 1 92.06 36 SER B N 1
ATOM 4345 C CA . SER B 1 36 ? -1.016 -20.031 -2.133 1 92.06 36 SER B CA 1
ATOM 4346 C C . SER B 1 36 ? -1.593 -21.344 -1.614 1 92.06 36 SER B C 1
ATOM 4348 O O . SER B 1 36 ? -1.483 -22.375 -2.273 1 92.06 36 SER B O 1
ATOM 4350 N N . GLY B 1 37 ? -2.109 -21.422 -0.426 1 88.12 37 GLY B N 1
ATOM 4351 C CA . GLY B 1 37 ? -2.811 -22.594 0.075 1 88.12 37 GLY B CA 1
ATOM 4352 C C . GLY B 1 37 ? -1.891 -23.594 0.743 1 88.12 37 GLY B C 1
ATOM 4353 O O . GLY B 1 37 ? -2.34 -24.656 1.192 1 88.12 37 GLY B O 1
ATOM 4354 N N . ASN B 1 38 ? -0.599 -23.328 0.82 1 92.25 38 ASN B N 1
ATOM 4355 C CA . ASN B 1 38 ? 0.332 -24.188 1.547 1 92.25 38 ASN B CA 1
ATOM 4356 C C . ASN B 1 38 ? 0.381 -23.828 3.029 1 92.25 38 ASN B C 1
ATOM 4358 O O . ASN B 1 38 ? -0.283 -22.891 3.469 1 92.25 38 ASN B O 1
ATOM 4362 N N . PRO B 1 39 ? 1.169 -24.531 3.859 1 87.56 39 PRO B N 1
ATOM 4363 C CA . PRO B 1 39 ? 1.108 -24.328 5.309 1 87.56 39 PRO B CA 1
ATOM 4364 C C . PRO B 1 39 ? 1.479 -22.922 5.734 1 87.56 39 PRO B C 1
ATOM 4366 O O . PRO B 1 39 ? 0.798 -22.312 6.57 1 87.56 39 PRO B O 1
ATOM 4369 N N . SER B 1 40 ? 2.547 -22.375 5.203 1 93.44 40 SER B N 1
ATOM 4370 C CA . SER B 1 40 ? 2.932 -21.016 5.555 1 93.44 40 SER B CA 1
ATOM 4371 C C . SER B 1 40 ? 1.884 -20 5.09 1 93.44 40 SER B C 1
ATOM 4373 O O . SER B 1 40 ? 1.624 -19.016 5.773 1 93.44 40 SER B O 1
ATOM 4375 N N . SER B 1 41 ? 1.293 -20.266 3.943 1 94.12 41 SER B N 1
ATOM 4376 C CA . SER B 1 41 ? 0.231 -19.438 3.377 1 94.12 41 SER B CA 1
ATOM 4377 C C . SER B 1 41 ? -1.019 -19.469 4.25 1 94.12 41 SER B C 1
ATOM 4379 O O . SER B 1 41 ? -1.604 -18.422 4.543 1 94.12 41 SER B O 1
ATOM 4381 N N . GLU B 1 42 ? -1.426 -20.625 4.637 1 87.88 42 GLU B N 1
ATOM 4382 C CA . GLU B 1 42 ? -2.615 -20.766 5.469 1 87.88 42 GLU B CA 1
ATOM 4383 C C . GLU B 1 42 ? -2.43 -20.094 6.824 1 87.88 42 GLU B C 1
ATOM 4385 O O . GLU B 1 42 ? -3.357 -19.469 7.344 1 87.88 42 GLU B O 1
ATOM 4390 N N . HIS B 1 43 ? -1.236 -20.266 7.344 1 88.44 43 HIS B N 1
ATOM 4391 C CA . HIS B 1 43 ? -0.911 -19.578 8.594 1 88.44 43 HIS B CA 1
ATOM 4392 C C . HIS B 1 43 ? -1.074 -18.078 8.469 1 88.44 43 HIS B C 1
ATOM 4394 O O . HIS B 1 43 ? -1.696 -17.438 9.32 1 88.44 43 HIS B O 1
ATOM 4400 N N . MET B 1 44 ? -0.551 -17.531 7.414 1 93.12 44 MET B N 1
ATOM 4401 C CA . MET B 1 44 ? -0.622 -16.094 7.18 1 93.12 44 MET B CA 1
ATOM 4402 C C . MET B 1 44 ? -2.059 -15.656 6.914 1 93.12 44 MET B C 1
ATOM 4404 O O . MET B 1 44 ? -2.479 -14.594 7.363 1 93.12 44 MET B O 1
ATOM 4408 N N . ALA B 1 45 ? -2.83 -16.438 6.156 1 91.19 45 ALA B N 1
ATOM 4409 C CA . ALA B 1 45 ? -4.23 -16.125 5.891 1 91.19 45 ALA B CA 1
ATOM 4410 C C . ALA B 1 45 ? -5.027 -16.016 7.188 1 91.19 45 ALA B C 1
ATOM 4412 O O . ALA B 1 45 ? -5.875 -15.141 7.332 1 91.19 45 ALA B O 1
ATOM 4413 N N . ASP B 1 46 ? -4.734 -16.891 8.117 1 87.25 46 ASP B N 1
ATOM 4414 C CA . ASP B 1 46 ? -5.402 -16.875 9.414 1 87.25 46 ASP B CA 1
ATOM 4415 C C . ASP B 1 46 ? -5.051 -15.617 10.203 1 87.25 46 ASP B C 1
ATOM 4417 O O . ASP B 1 46 ? -5.914 -15.023 10.859 1 87.25 46 ASP B O 1
ATOM 4421 N N . ILE B 1 47 ? -3.805 -15.281 10.133 1 91.19 47 ILE B N 1
ATOM 4422 C CA . ILE B 1 47 ? -3.352 -14.086 10.828 1 91.19 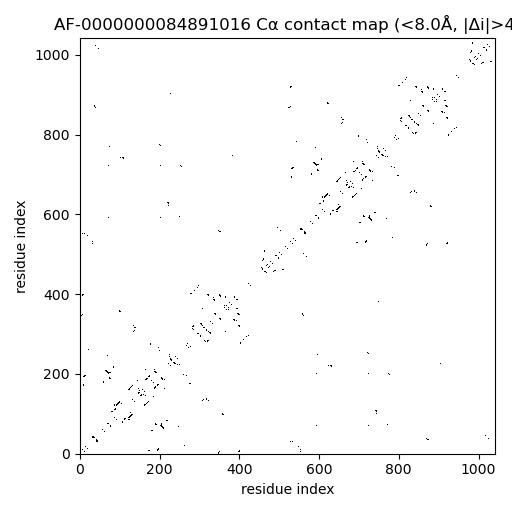47 ILE B CA 1
ATOM 4423 C C . ILE B 1 47 ? -4.059 -12.859 10.25 1 91.19 47 ILE B C 1
ATOM 4425 O O . ILE B 1 47 ? -4.543 -12 11 1 91.19 47 ILE B O 1
ATOM 4429 N N . VAL B 1 48 ? -4.16 -12.766 8.977 1 94.44 48 VAL B N 1
ATOM 4430 C CA . VAL B 1 48 ? -4.82 -11.641 8.312 1 94.44 48 VAL B CA 1
ATOM 4431 C C . VAL B 1 48 ? -6.277 -11.57 8.766 1 94.44 48 VAL B C 1
ATOM 4433 O O . VAL B 1 48 ? -6.793 -10.484 9.055 1 94.44 48 VAL B O 1
ATOM 4436 N N . HIS B 1 49 ? -6.906 -12.695 8.828 1 89.56 49 HIS B N 1
ATOM 4437 C CA . HIS B 1 49 ? -8.297 -12.758 9.258 1 89.56 49 HIS B CA 1
ATOM 4438 C C . HIS B 1 49 ? -8.453 -12.258 10.695 1 89.56 49 HIS B C 1
ATOM 4440 O O . HIS B 1 49 ? -9.367 -11.484 10.992 1 89.56 49 HIS B O 1
ATOM 4446 N N . GLN B 1 50 ? -7.547 -12.664 11.547 1 87.88 50 GLN B N 1
ATOM 4447 C CA . GLN B 1 50 ? -7.598 -12.258 12.945 1 87.88 50 GLN B CA 1
ATOM 4448 C C . GLN B 1 50 ? -7.352 -10.758 13.102 1 87.88 50 GLN B C 1
ATOM 4450 O O . GLN B 1 50 ? -8 -10.102 13.906 1 87.88 50 GLN B O 1
ATOM 4455 N N . VAL B 1 51 ? -6.418 -10.297 12.352 1 95.25 51 VAL B N 1
ATOM 4456 C CA . VAL B 1 51 ? -6.09 -8.875 12.43 1 95.25 51 VAL B CA 1
ATOM 4457 C C . VAL B 1 51 ? -7.27 -8.039 11.938 1 95.25 51 VAL B C 1
ATOM 4459 O O . VAL B 1 51 ? -7.555 -6.973 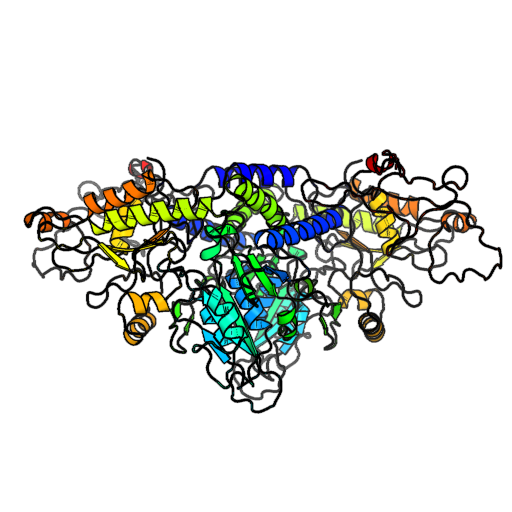12.484 1 95.25 51 VAL B O 1
ATOM 4462 N N . ARG B 1 52 ? -7.973 -8.516 10.875 1 94.19 52 ARG B N 1
ATOM 4463 C CA . ARG B 1 52 ? -9.188 -7.848 10.422 1 94.19 52 ARG B CA 1
ATOM 4464 C C . ARG B 1 52 ? -10.203 -7.73 11.555 1 94.19 52 ARG B C 1
ATOM 4466 O O . ARG B 1 52 ? -10.836 -6.688 11.727 1 94.19 52 ARG B O 1
ATOM 4473 N N . GLY B 1 53 ? -10.344 -8.766 12.32 1 91.75 53 GLY B N 1
ATOM 4474 C CA . GLY B 1 53 ? -11.219 -8.75 13.484 1 91.75 53 GLY B CA 1
ATOM 4475 C C . GLY B 1 53 ? -10.773 -7.77 14.555 1 91.75 53 GLY B C 1
ATOM 4476 O O . GLY B 1 53 ? -11.602 -7.098 15.18 1 91.75 53 GLY B O 1
ATOM 4477 N N . THR B 1 54 ? -9.453 -7.699 14.75 1 94.12 54 THR B N 1
ATOM 4478 C CA . THR B 1 54 ? -8.883 -6.781 15.734 1 94.12 54 THR B CA 1
ATOM 4479 C C . THR B 1 54 ? -9.211 -5.336 15.375 1 94.12 54 THR B C 1
ATOM 4481 O O . THR B 1 54 ? -9.555 -4.535 16.25 1 94.12 54 THR B O 1
ATOM 4484 N N . VAL B 1 55 ? -9.164 -5.004 14.109 1 97.69 55 VAL B N 1
ATOM 4485 C CA . VAL B 1 55 ? -9.492 -3.658 13.648 1 97.69 55 VAL B CA 1
ATOM 4486 C C . VAL B 1 55 ? -10.953 -3.354 13.938 1 97.69 55 VAL B C 1
ATOM 4488 O O . VAL B 1 55 ? -11.281 -2.305 14.5 1 97.69 55 VAL B O 1
ATOM 4491 N N . LEU B 1 56 ? -11.82 -4.258 13.547 1 96.5 56 LEU B N 1
ATOM 4492 C CA . LEU B 1 56 ? -13.258 -4.062 13.742 1 96.5 56 LEU B CA 1
ATOM 4493 C C . LEU B 1 56 ? -13.586 -3.926 15.227 1 96.5 56 LEU B C 1
ATOM 4495 O O . LEU B 1 56 ? -14.344 -3.037 15.617 1 96.5 56 LEU B O 1
ATOM 4499 N N . ASN B 1 57 ? -12.922 -4.734 16.031 1 94.19 57 ASN B N 1
ATOM 4500 C CA . ASN B 1 57 ? -13.156 -4.707 17.469 1 94.19 57 ASN B CA 1
ATOM 4501 C C . ASN B 1 57 ? -12.742 -3.371 18.078 1 94.19 57 ASN B C 1
ATOM 4503 O O . ASN B 1 57 ? -13.375 -2.887 19.016 1 94.19 57 ASN B O 1
ATOM 4507 N N . HIS B 1 58 ? -11.719 -2.834 17.609 1 96.75 58 HIS B N 1
ATOM 4508 C CA . HIS B 1 58 ? -11.25 -1.55 18.109 1 96.75 58 HIS B CA 1
ATOM 4509 C C . HIS B 1 58 ? -12.312 -0.468 17.953 1 96.75 58 HIS B C 1
ATOM 4511 O O . HIS B 1 58 ? -12.398 0.45 18.766 1 96.75 58 HIS B O 1
ATOM 4517 N N . PHE B 1 59 ? -13.094 -0.563 16.938 1 97.75 59 PHE B N 1
ATOM 4518 C CA . PHE B 1 59 ? -14.117 0.437 16.656 1 97.75 59 PHE B CA 1
ATOM 4519 C C . PHE B 1 59 ? -15.484 -0.043 17.125 1 97.75 59 PHE B C 1
ATOM 4521 O O . PHE B 1 59 ? -16.516 0.495 16.719 1 97.75 59 PHE B O 1
ATOM 4528 N N . ASN B 1 60 ? -15.5 -1.159 17.844 1 96.81 60 ASN B N 1
ATOM 4529 C CA . ASN B 1 60 ? -16.656 -1.685 18.547 1 96.81 60 ASN B CA 1
ATOM 4530 C C . ASN B 1 60 ? -17.703 -2.236 17.594 1 96.81 60 ASN B C 1
ATOM 4532 O O . ASN B 1 60 ? -18.906 -2.008 17.766 1 96.81 60 ASN B O 1
ATOM 4536 N N . VAL B 1 61 ? -17.25 -2.889 16.531 1 96.25 61 VAL B N 1
ATOM 4537 C CA . VAL B 1 61 ? -18.156 -3.551 15.594 1 96.25 61 VAL B CA 1
ATOM 4538 C C . VAL B 1 61 ? -17.609 -4.938 15.258 1 96.25 61 VAL B C 1
ATOM 4540 O O . VAL B 1 61 ? -16.484 -5.277 15.617 1 96.25 61 VAL B O 1
ATOM 4543 N N . THR B 1 62 ? -18.484 -5.727 14.641 1 91.44 62 THR B N 1
ATOM 4544 C CA . THR B 1 62 ? -18.125 -7.082 14.242 1 91.44 62 THR B CA 1
ATOM 4545 C C . THR B 1 62 ? -18.141 -7.223 12.727 1 91.44 62 THR B C 1
ATOM 4547 O O . THR B 1 62 ? -18.516 -6.285 12.016 1 91.44 62 THR B O 1
ATOM 4550 N N . ASN B 1 63 ? -17.703 -8.398 12.297 1 90.62 63 ASN B N 1
ATOM 4551 C CA . ASN B 1 63 ? -17.688 -8.695 10.875 1 90.62 63 ASN B CA 1
ATOM 4552 C C . ASN B 1 63 ? -19.094 -8.836 10.312 1 90.62 63 ASN B C 1
ATOM 4554 O O . ASN B 1 63 ? -19.297 -8.797 9.094 1 90.62 63 ASN B O 1
ATOM 4558 N N . ASP B 1 64 ? -20.125 -8.859 11.141 1 89.88 64 ASP B N 1
ATOM 4559 C CA . ASP B 1 64 ? -21.516 -8.883 10.703 1 89.88 64 ASP B CA 1
ATOM 4560 C C . ASP B 1 64 ? -22.031 -7.473 10.406 1 89.88 64 ASP B C 1
ATOM 4562 O O . ASP B 1 64 ? -23 -7.301 9.656 1 89.88 64 ASP B O 1
ATOM 4566 N N . GLN B 1 65 ? -21.375 -6.547 11 1 94.75 65 GLN B N 1
ATOM 4567 C CA . GLN B 1 65 ? -21.844 -5.168 10.883 1 94.75 65 GLN B CA 1
ATOM 4568 C C . GLN B 1 65 ? -21.031 -4.402 9.836 1 94.75 65 GLN B C 1
ATOM 4570 O O . GLN B 1 65 ? -21.578 -3.588 9.094 1 94.75 65 GLN B O 1
ATOM 4575 N N . TYR B 1 66 ? -19.781 -4.633 9.867 1 97.56 66 TYR B N 1
ATOM 4576 C CA . TYR B 1 66 ? -18.875 -3.914 8.969 1 97.56 66 TYR B CA 1
ATOM 4577 C C . TYR B 1 66 ? -17.922 -4.871 8.281 1 97.56 66 TYR B C 1
ATOM 4579 O O . TYR B 1 66 ? -17.641 -5.957 8.797 1 97.56 66 TYR B O 1
ATOM 4587 N N . ASP B 1 67 ? -17.469 -4.5 7.09 1 97.31 67 ASP B N 1
ATOM 4588 C CA . ASP B 1 67 ? -16.312 -5.105 6.43 1 97.31 67 ASP B CA 1
ATOM 4589 C C . ASP B 1 67 ? -15.094 -4.184 6.488 1 97.31 67 ASP B C 1
ATOM 4591 O O . ASP B 1 67 ? -15.234 -2.959 6.461 1 97.31 67 ASP B O 1
ATOM 4595 N N . CYS B 1 68 ? -13.992 -4.805 6.672 1 98.44 68 CYS B N 1
ATOM 4596 C CA . CYS B 1 68 ? -12.734 -4.074 6.676 1 98.44 68 CYS B CA 1
ATOM 4597 C C . CYS B 1 68 ? -11.945 -4.348 5.402 1 98.44 68 CYS B C 1
ATOM 4599 O O . CYS B 1 68 ? -11.445 -5.453 5.199 1 98.44 68 CYS B O 1
ATOM 4601 N N . VAL B 1 69 ? -11.797 -3.371 4.523 1 98.69 69 VAL B N 1
ATOM 4602 C CA . VAL B 1 69 ? -11.016 -3.475 3.297 1 98.69 69 VAL B CA 1
ATOM 4603 C C . VAL B 1 69 ? -9.656 -2.807 3.488 1 98.69 69 VAL B C 1
ATOM 4605 O O . VAL B 1 69 ? -9.57 -1.587 3.641 1 98.69 69 VAL B O 1
ATOM 4608 N N . PHE B 1 70 ? -8.586 -3.586 3.457 1 98.75 70 PHE B N 1
ATOM 4609 C CA . PHE B 1 70 ? -7.258 -3.012 3.615 1 98.75 70 PHE B CA 1
ATOM 4610 C C . PHE B 1 70 ? -6.852 -2.229 2.373 1 98.75 70 PHE B C 1
ATOM 4612 O O . PHE B 1 70 ? -7.129 -2.65 1.248 1 98.75 70 PHE B O 1
ATOM 4619 N N . THR B 1 71 ? -6.293 -1.05 2.59 1 98.56 71 THR B N 1
ATOM 4620 C CA . THR B 1 71 ? -5.828 -0.143 1.548 1 98.56 71 THR B CA 1
ATOM 4621 C C . THR B 1 71 ? -4.457 0.426 1.9 1 98.56 71 THR B C 1
ATOM 4623 O O . THR B 1 71 ? -3.867 0.056 2.918 1 98.56 71 THR B O 1
ATOM 4626 N N . SER B 1 72 ? -3.916 1.267 1.073 1 97.94 72 SER B N 1
ATOM 4627 C CA . SER B 1 72 ? -2.596 1.841 1.302 1 97.94 72 SER B CA 1
ATOM 4628 C C . SER B 1 72 ? -2.646 2.945 2.352 1 97.94 72 SER B C 1
ATOM 4630 O O . SER B 1 72 ? -1.607 3.375 2.859 1 97.94 72 SER B O 1
ATOM 4632 N N . GLY B 1 73 ? -3.762 3.377 2.773 1 98.12 73 GLY B N 1
ATOM 4633 C CA . GLY B 1 73 ? -4.035 4.453 3.713 1 98.12 73 GLY B CA 1
ATOM 4634 C C . GLY B 1 73 ? -5.434 5.023 3.576 1 98.12 73 GLY B C 1
ATOM 4635 O O . GLY B 1 73 ? -6.262 4.477 2.848 1 98.12 73 GLY B O 1
ATOM 4636 N N . ALA B 1 74 ? -5.656 6.109 4.281 1 98.62 74 ALA B N 1
ATOM 4637 C CA . ALA B 1 74 ? -6.961 6.762 4.176 1 98.62 74 ALA B CA 1
ATOM 4638 C C . ALA B 1 74 ? -7.23 7.219 2.744 1 98.62 74 ALA B C 1
ATOM 4640 O O . ALA B 1 74 ? -8.352 7.086 2.244 1 98.62 74 ALA B O 1
ATOM 4641 N N . THR B 1 75 ? -6.23 7.766 2.121 1 98.5 75 THR B N 1
ATOM 4642 C CA . THR B 1 75 ? -6.383 8.195 0.735 1 98.5 75 THR B CA 1
ATOM 4643 C C . THR B 1 75 ? -6.734 7.012 -0.161 1 98.5 75 THR B C 1
ATOM 4645 O O . THR B 1 75 ? -7.602 7.121 -1.028 1 98.5 75 THR B O 1
ATOM 4648 N N . GLY B 1 76 ? -6.012 5.883 0.023 1 98.06 76 GLY B N 1
ATOM 4649 C CA . GLY B 1 76 ? -6.363 4.68 -0.716 1 98.06 76 GLY B CA 1
ATOM 4650 C C . GLY B 1 76 ? -7.793 4.227 -0.475 1 98.06 76 GLY B C 1
ATOM 4651 O O . GLY B 1 76 ? -8.469 3.77 -1.399 1 98.06 76 GLY B O 1
ATOM 4652 N N . ALA B 1 77 ? -8.242 4.301 0.732 1 98.69 77 ALA B N 1
ATOM 4653 C CA . ALA B 1 77 ? -9.609 3.945 1.079 1 98.69 77 ALA B CA 1
ATOM 4654 C C . ALA B 1 77 ? -10.617 4.816 0.324 1 98.69 77 ALA B C 1
ATOM 4656 O O . ALA B 1 77 ? -11.602 4.312 -0.211 1 98.69 77 ALA B O 1
ATOM 4657 N N . LEU B 1 78 ? -10.344 6.09 0.276 1 98.38 78 LEU B N 1
ATOM 4658 C CA . LEU B 1 78 ? -11.227 7.043 -0.392 1 98.38 78 LEU B CA 1
ATOM 4659 C C . LEU B 1 78 ? -11.25 6.801 -1.897 1 98.38 78 LEU B C 1
ATOM 4661 O O . LEU B 1 78 ? -12.297 6.922 -2.535 1 98.38 78 LEU B O 1
ATOM 4665 N N . ARG B 1 79 ? -10.156 6.48 -2.434 1 96.19 79 ARG B N 1
ATOM 4666 C CA . ARG B 1 79 ? -10.078 6.148 -3.854 1 96.19 79 ARG B CA 1
ATOM 4667 C C . ARG B 1 79 ? -10.922 4.914 -4.168 1 96.19 79 ARG B C 1
ATOM 4669 O O . ARG B 1 79 ? -11.656 4.895 -5.156 1 96.19 79 ARG B O 1
ATOM 4676 N N . VAL B 1 80 ? -10.773 3.846 -3.355 1 96.88 80 VAL B N 1
ATOM 4677 C CA . VAL B 1 80 ? -11.539 2.617 -3.533 1 96.88 80 VAL B CA 1
ATOM 4678 C C . VAL B 1 80 ? -13.031 2.934 -3.506 1 96.88 80 VAL B C 1
ATOM 4680 O O . VAL B 1 80 ? -13.797 2.42 -4.328 1 96.88 80 VAL B O 1
ATOM 4683 N N . LEU B 1 81 ? -13.422 3.773 -2.578 1 97.06 81 LEU B N 1
ATOM 4684 C CA . LEU B 1 81 ? -14.82 4.168 -2.494 1 97.06 81 LEU B CA 1
ATOM 4685 C C . LEU B 1 81 ? -15.258 4.906 -3.754 1 97.06 81 LEU B C 1
ATOM 4687 O O . LEU B 1 81 ? -16.297 4.582 -4.344 1 97.06 81 LEU B O 1
ATOM 4691 N N . ALA B 1 82 ? -14.477 5.863 -4.156 1 94.31 82 ALA B N 1
ATOM 4692 C CA . ALA B 1 82 ? -14.812 6.699 -5.309 1 94.31 82 ALA B CA 1
ATOM 4693 C C . ALA B 1 82 ? -14.984 5.855 -6.566 1 94.31 82 ALA B C 1
ATOM 4695 O O . ALA B 1 82 ? -15.883 6.105 -7.371 1 94.31 82 ALA B O 1
ATOM 4696 N N . GLU B 1 83 ? -14.188 4.855 -6.711 1 91.62 83 GLU B N 1
ATOM 4697 C CA . GLU B 1 83 ? -14.125 4.082 -7.945 1 91.62 83 GLU B CA 1
ATOM 4698 C C . GLU B 1 83 ? -15.18 2.979 -7.961 1 91.62 83 GLU B C 1
ATOM 4700 O O . GLU B 1 83 ? -15.562 2.49 -9.023 1 91.62 83 GLU B O 1
ATOM 4705 N N . ASN B 1 84 ? -15.602 2.561 -6.84 1 93.62 84 ASN B N 1
ATOM 4706 C CA . ASN B 1 84 ? -16.453 1.38 -6.797 1 93.62 84 ASN B CA 1
ATOM 4707 C C . ASN B 1 84 ? -17.891 1.744 -6.453 1 93.62 84 ASN B C 1
ATOM 4709 O O . ASN B 1 84 ? -18.812 0.938 -6.641 1 93.62 84 ASN B O 1
ATOM 4713 N N . PHE B 1 85 ? -18.141 2.969 -5.891 1 94.19 85 PHE B N 1
ATOM 4714 C CA . PHE B 1 85 ? -19.5 3.408 -5.559 1 94.19 85 PHE B CA 1
ATOM 4715 C C . PHE B 1 85 ? -20.344 3.555 -6.82 1 94.19 85 PHE B C 1
ATOM 4717 O O . PHE B 1 85 ? -19.844 4.02 -7.852 1 94.19 85 PHE B O 1
ATOM 4724 N N . GLU B 1 86 ? -21.562 3.176 -6.777 1 91 86 GLU B N 1
ATOM 4725 C CA . GLU B 1 86 ? -22.484 3.277 -7.906 1 91 86 GLU B CA 1
ATOM 4726 C C . GLU B 1 86 ? -23.016 4.699 -8.055 1 91 86 GLU B C 1
ATOM 4728 O O . GLU B 1 86 ? -24.125 5.004 -7.609 1 91 86 GLU B O 1
ATOM 4733 N N . TRP B 1 87 ? -22.234 5.469 -8.75 1 88.56 87 TRP B N 1
ATOM 4734 C CA . TRP B 1 87 ? -22.688 6.816 -9.078 1 88.56 87 TRP B CA 1
ATOM 4735 C C . TRP B 1 87 ? -23.656 6.789 -10.25 1 88.56 87 TRP B C 1
ATOM 4737 O O . TRP B 1 87 ? -23.359 6.219 -11.305 1 88.56 87 TRP B O 1
ATOM 4747 N N . THR B 1 88 ? -24.812 7.293 -10.07 1 84.12 88 THR B N 1
ATOM 4748 C CA . THR B 1 88 ? -25.734 7.438 -11.18 1 84.12 88 THR B CA 1
ATOM 4749 C C . THR B 1 88 ? -25.531 8.773 -11.891 1 84.12 88 THR B C 1
ATOM 4751 O O . THR B 1 88 ? -25.734 9.836 -11.305 1 84.12 88 THR B O 1
ATOM 4754 N N . LYS B 1 89 ? -25.141 8.609 -13.102 1 80.38 89 LYS B N 1
ATOM 4755 C CA . LYS B 1 89 ? -24.812 9.797 -13.883 1 80.38 89 LYS B CA 1
ATOM 4756 C C . LYS B 1 89 ? -25.953 10.812 -13.859 1 80.38 89 LYS B C 1
ATOM 4758 O O . LYS B 1 89 ? -27.109 10.453 -14.086 1 80.38 89 LYS B O 1
ATOM 4763 N N . GLY B 1 90 ? -25.609 12.062 -13.469 1 77.88 90 GLY B N 1
ATOM 4764 C CA . GLY B 1 90 ? -26.562 13.172 -13.484 1 77.88 90 GLY B CA 1
ATOM 4765 C C . GLY B 1 90 ? -27.516 13.156 -12.305 1 77.88 90 GLY B C 1
ATOM 4766 O O . GLY B 1 90 ? -28.281 14.102 -12.109 1 77.88 90 GLY B O 1
ATOM 4767 N N . LYS B 1 91 ? -27.406 12.18 -11.461 1 82.62 91 LYS B N 1
ATOM 4768 C CA . LYS B 1 91 ? -28.391 12.062 -10.383 1 82.62 91 LYS B CA 1
ATOM 4769 C C . LYS B 1 91 ? -27.703 12.008 -9.023 1 82.62 91 LYS B C 1
ATOM 4771 O O . LYS B 1 91 ? -28.156 12.633 -8.062 1 82.62 91 LYS B O 1
ATOM 4776 N N . SER B 1 92 ? -26.609 11.25 -8.969 1 87.81 92 SER B N 1
ATOM 4777 C CA . SER B 1 92 ? -25.906 11.125 -7.695 1 87.81 92 SER B CA 1
ATOM 4778 C C . SER B 1 92 ? -25.312 12.461 -7.266 1 87.81 92 SER B C 1
ATOM 4780 O O . SER B 1 92 ? -24.859 13.25 -8.109 1 87.81 92 SER B O 1
ATOM 4782 N N . LYS B 1 93 ? -25.359 12.672 -5.984 1 87.19 93 LYS B N 1
ATOM 4783 C CA . LYS B 1 93 ? -24.75 13.867 -5.41 1 87.19 93 LYS B CA 1
ATOM 4784 C C . LYS B 1 93 ? -23.625 13.492 -4.449 1 87.19 93 LYS B C 1
ATOM 4786 O O . LYS B 1 93 ? -23.734 12.516 -3.707 1 87.19 93 LYS B O 1
ATOM 4791 N N . PHE B 1 94 ? -22.578 14.242 -4.535 1 91 94 PHE B N 1
ATOM 4792 C CA . PHE B 1 94 ? -21.484 14.188 -3.58 1 91 94 PHE B CA 1
ATOM 4793 C C . PHE B 1 94 ? -21.328 15.523 -2.857 1 91 94 PHE B C 1
ATOM 4795 O O . PHE B 1 94 ? -20.922 16.516 -3.459 1 91 94 PHE B O 1
ATOM 4802 N N . VAL B 1 95 ? -21.75 15.547 -1.65 1 91 95 VAL B N 1
ATOM 4803 C CA . VAL B 1 95 ? -21.719 16.75 -0.83 1 91 95 VAL B CA 1
ATOM 4804 C C . VAL B 1 95 ? -20.672 16.594 0.276 1 91 95 VAL B C 1
ATOM 4806 O O . VAL B 1 95 ? -20.578 15.547 0.912 1 91 95 VAL B O 1
ATOM 4809 N N . TYR B 1 96 ? -19.828 17.578 0.417 1 93.31 96 TYR B N 1
ATOM 4810 C CA . TYR B 1 96 ? -18.797 17.5 1.444 1 93.31 96 TYR B CA 1
ATOM 4811 C C . TYR B 1 96 ? -18.578 18.859 2.105 1 93.31 96 TYR B C 1
ATOM 4813 O O . TYR B 1 96 ? -18.875 19.891 1.516 1 93.31 96 TYR B O 1
ATOM 4821 N N . LEU B 1 97 ? -18.078 18.859 3.328 1 93.81 97 LEU B N 1
ATOM 4822 C CA . LEU B 1 97 ? -17.625 20.078 3.979 1 93.81 97 LEU B CA 1
ATOM 4823 C C . LEU B 1 97 ? -16.375 20.609 3.309 1 93.81 97 LEU B C 1
ATOM 4825 O O . LEU B 1 97 ? -15.508 19.844 2.881 1 93.81 97 LEU B O 1
ATOM 4829 N N . GLU B 1 98 ? -16.219 21.922 3.324 1 92.38 98 GLU B N 1
ATOM 4830 C CA . GLU B 1 98 ? -14.992 22.516 2.797 1 92.38 98 GLU B CA 1
ATOM 4831 C C . GLU B 1 98 ? -13.773 22.125 3.637 1 92.38 98 GLU B C 1
ATOM 4833 O O . GLU B 1 98 ? -12.664 22.016 3.115 1 92.38 98 GLU B O 1
ATOM 4838 N N . ASP B 1 99 ? -14.078 21.906 4.934 1 95.94 99 ASP B N 1
ATOM 4839 C CA . ASP B 1 99 ? -13.031 21.469 5.852 1 95.94 99 ASP B CA 1
ATOM 4840 C C . ASP B 1 99 ? -12.766 19.969 5.723 1 95.94 99 ASP B C 1
ATOM 4842 O O . ASP B 1 99 ? -12.914 19.234 6.695 1 95.94 99 ASP B O 1
ATOM 4846 N N . ASN B 1 100 ? -12.484 19.547 4.508 1 95.62 100 ASN B N 1
ATOM 4847 C CA . ASN B 1 100 ? -12.086 18.172 4.25 1 95.62 100 ASN B CA 1
ATOM 4848 C C . ASN B 1 100 ? -10.664 18.094 3.703 1 95.62 100 ASN B C 1
ATOM 4850 O O . ASN B 1 100 ? -10.203 19.016 3.031 1 95.62 100 ASN B O 1
ATOM 4854 N N . HIS B 1 101 ? -10.031 17.031 4.098 1 97.44 101 HIS B N 1
ATOM 4855 C CA . HIS B 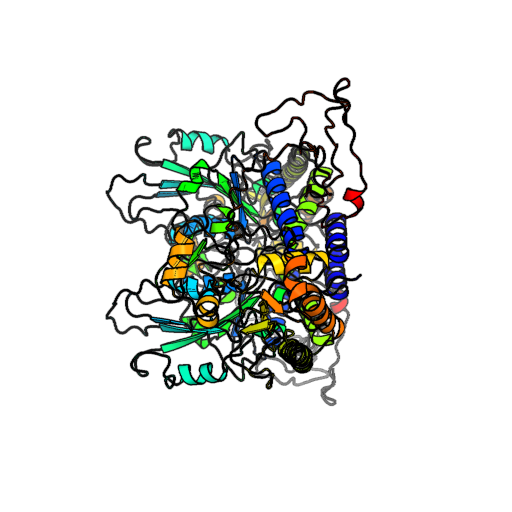1 101 ? -8.742 16.719 3.498 1 97.44 101 HIS B CA 1
ATOM 4856 C C . HIS B 1 101 ? -8.844 16.641 1.979 1 97.44 101 HIS B C 1
ATOM 4858 O O . HIS B 1 101 ? -9.883 16.234 1.443 1 97.44 101 HIS B O 1
ATOM 4864 N N . THR B 1 102 ? -7.797 16.969 1.268 1 95.94 102 THR B N 1
ATOM 4865 C CA . THR B 1 102 ? -7.668 16.922 -0.185 1 95.94 102 THR B CA 1
ATOM 4866 C C . THR B 1 102 ? -8.203 15.609 -0.741 1 95.94 102 THR B C 1
ATOM 4868 O O . THR B 1 102 ? -8.867 15.594 -1.775 1 95.94 102 THR B O 1
ATOM 4871 N N . SER B 1 103 ? -7.938 14.453 -0.131 1 97.81 103 SER B N 1
ATOM 4872 C CA . SER B 1 103 ? -8.273 13.125 -0.638 1 97.81 103 SER B CA 1
ATOM 4873 C C . SER B 1 103 ? -9.781 12.922 -0.688 1 97.81 103 SER B C 1
ATOM 4875 O O . SER B 1 103 ? -10.281 12.133 -1.497 1 97.81 103 SER B O 1
ATOM 4877 N N . VAL B 1 104 ? -10.539 13.594 0.191 1 97.25 104 VAL B N 1
ATOM 4878 C CA . VAL B 1 104 ? -11.992 13.547 0.123 1 97.25 104 VAL B CA 1
ATOM 4879 C C . VAL B 1 104 ? -12.484 14.383 -1.054 1 97.25 104 VAL B C 1
ATOM 4881 O O . VAL B 1 104 ? -13.344 13.938 -1.826 1 97.25 104 VAL B O 1
ATOM 4884 N N . VAL B 1 105 ? -11.922 15.578 -1.204 1 94.06 105 VAL B N 1
ATOM 4885 C CA . VAL B 1 105 ? -12.32 16.484 -2.277 1 94.06 105 VAL B CA 1
ATOM 4886 C C . VAL B 1 105 ? -12.062 15.828 -3.631 1 94.06 105 VAL B C 1
ATOM 4888 O O . VAL B 1 105 ? -12.836 16.016 -4.574 1 94.06 105 VAL B O 1
ATOM 4891 N N . GLY B 1 106 ? -11.086 15.016 -3.709 1 94 106 GLY B N 1
ATOM 4892 C CA . GLY B 1 106 ? -10.711 14.352 -4.953 1 94 106 GLY B CA 1
ATOM 4893 C C . GLY B 1 106 ? -11.781 13.406 -5.465 1 94 106 GLY B C 1
ATOM 4894 O O . GLY B 1 106 ? -11.781 13.039 -6.641 1 94 106 GLY B O 1
ATOM 4895 N N . ILE B 1 107 ? -12.68 12.961 -4.652 1 93.44 107 ILE B N 1
ATOM 4896 C CA . ILE B 1 107 ? -13.758 12.062 -5.039 1 93.44 107 ILE B CA 1
ATOM 4897 C C . ILE B 1 107 ? -14.672 12.75 -6.047 1 93.44 107 ILE B C 1
ATOM 4899 O O . ILE B 1 107 ? -15.414 12.094 -6.773 1 93.44 107 ILE B O 1
ATOM 4903 N N . ARG B 1 108 ? -14.633 14.031 -6.16 1 87.56 108 ARG B N 1
ATOM 4904 C CA . ARG B 1 108 ? -15.531 14.766 -7.043 1 87.56 108 ARG B CA 1
ATOM 4905 C C . ARG B 1 108 ? -15.211 14.484 -8.508 1 87.56 108 ARG B C 1
ATOM 4907 O O . ARG B 1 108 ? -16.062 14.688 -9.383 1 87.56 108 ARG B O 1
ATOM 4914 N N . GLU B 1 109 ? -13.992 14.109 -8.82 1 81.44 109 GLU B N 1
ATOM 4915 C CA . GLU B 1 109 ? -13.562 13.906 -10.195 1 81.44 109 GLU B CA 1
ATOM 4916 C C . GLU B 1 109 ? -14.328 12.766 -10.859 1 81.44 109 GLU B C 1
ATOM 4918 O O . GLU B 1 109 ? -14.828 12.906 -11.969 1 81.44 109 GLU B O 1
ATOM 4923 N N . PRO B 1 110 ? -14.422 11.617 -10.289 1 71.62 110 PRO B N 1
ATOM 4924 C CA . PRO B 1 110 ? -15.125 10.508 -10.93 1 71.62 110 PRO B CA 1
ATOM 4925 C C . PRO B 1 110 ? -16.641 10.703 -10.93 1 71.62 110 PRO B C 1
ATOM 4927 O O . PRO B 1 110 ? -17.359 9.992 -11.648 1 71.62 110 PRO B O 1
ATOM 4930 N N . VAL B 1 111 ? -17.281 11.547 -10.133 1 67.62 111 VAL B N 1
ATOM 4931 C CA . VAL B 1 111 ? -18.734 11.734 -10.023 1 67.62 111 VAL B CA 1
ATOM 4932 C C . VAL B 1 111 ? -19.234 12.578 -11.195 1 67.62 111 VAL B C 1
ATOM 4934 O O . VAL B 1 111 ? -18.781 13.703 -11.391 1 67.62 111 VAL B O 1
ATOM 4937 N N . GLU B 1 112 ? -19.203 12.055 -12.406 1 57.5 112 GLU B N 1
ATOM 4938 C CA . GLU B 1 112 ? -19.719 12.828 -13.531 1 57.5 112 GLU B CA 1
ATOM 4939 C C . GLU B 1 112 ? -21.141 13.336 -13.234 1 57.5 112 GLU B C 1
ATOM 4941 O O . GLU B 1 112 ? -22.047 12.539 -13.016 1 57.5 112 GLU B O 1
ATOM 4946 N N . THR B 1 113 ? -21.312 14.445 -12.609 1 43.56 113 THR B N 1
ATOM 4947 C CA . THR B 1 113 ? -22.641 14.922 -12.219 1 43.56 113 THR B CA 1
ATOM 4948 C C . THR B 1 113 ? -23.516 15.156 -13.445 1 43.56 113 THR B C 1
ATOM 4950 O O . THR B 1 113 ? -23.219 16.031 -14.266 1 43.56 113 THR B O 1
ATOM 4953 N N . GLN B 1 114 ? -23.672 14.242 -14.289 1 36.31 114 GLN B N 1
ATOM 4954 C CA . GLN B 1 114 ? -24.734 14.617 -15.227 1 36.31 114 GLN B CA 1
ATOM 4955 C C . GLN B 1 114 ? -26.109 14.359 -14.625 1 36.31 114 GLN B C 1
ATOM 4957 O O . GLN B 1 114 ? -26.281 13.477 -13.773 1 36.31 114 GLN B O 1
ATOM 4962 N N . ASN B 1 115 ? -27.062 15.219 -14.922 1 31.31 115 ASN B N 1
ATOM 4963 C CA . ASN B 1 115 ? -28.453 15.359 -14.531 1 31.31 115 ASN B CA 1
ATOM 4964 C C . ASN B 1 115 ? -29.281 14.133 -14.93 1 31.31 115 ASN B C 1
ATOM 4966 O O . ASN B 1 115 ? -29.5 13.891 -16.125 1 31.31 115 ASN B O 1
ATOM 4970 N N . CYS B 1 116 ? -28.938 12.984 -14.531 1 32.62 116 CYS B N 1
ATOM 4971 C CA . CYS B 1 116 ? -29.812 11.961 -15.094 1 32.62 116 CYS B CA 1
ATOM 4972 C C . CYS B 1 116 ? -31.094 11.844 -14.273 1 32.62 116 CYS B C 1
ATOM 4974 O O . CYS B 1 116 ? -31.078 12.031 -13.055 1 32.62 116 CYS B O 1
ATOM 4976 N N . GLU B 1 117 ? -32.312 11.719 -14.906 1 30.06 117 GLU B N 1
ATOM 4977 C CA . GLU B 1 117 ? -33.719 11.656 -14.508 1 30.06 117 GLU B CA 1
ATOM 4978 C C . GLU B 1 117 ? -34.031 10.344 -13.797 1 30.06 117 GLU B C 1
ATOM 4980 O O . GLU B 1 117 ? -35.156 10.148 -13.297 1 30.06 117 GLU B O 1
ATOM 4985 N N . ALA B 1 118 ? -33.625 9.023 -14.211 1 32.28 118 ALA B N 1
ATOM 4986 C CA . ALA B 1 118 ? -34.438 7.855 -13.945 1 32.28 118 ALA B CA 1
ATOM 4987 C C . ALA B 1 118 ? -34.375 7.438 -12.477 1 32.28 118 ALA B C 1
ATOM 4989 O O . ALA B 1 118 ? -33.375 7.738 -11.797 1 32.28 118 ALA B O 1
ATOM 4990 N N . TRP B 1 119 ? -35.469 6.598 -11.891 1 33.72 119 TRP B N 1
ATOM 4991 C CA . TRP B 1 119 ? -35.938 6.289 -10.547 1 33.72 119 TRP B CA 1
ATOM 4992 C C . TRP B 1 119 ? -34.969 5.367 -9.82 1 33.72 119 TRP B C 1
ATOM 4994 O O . TRP B 1 119 ? -35.344 4.727 -8.828 1 33.72 119 TRP B O 1
ATOM 5004 N N . CYS B 1 120 ? -33.906 4.797 -10.297 1 41.94 120 CYS B N 1
ATOM 5005 C CA . CYS B 1 120 ? -33.094 3.885 -9.508 1 41.94 120 CYS B CA 1
ATOM 5006 C C . CYS B 1 120 ? -32.5 4.598 -8.297 1 41.94 120 CYS B C 1
ATOM 5008 O O . CYS B 1 120 ? -32.375 5.824 -8.289 1 41.94 120 CYS B O 1
ATOM 5010 N N . LEU B 1 121 ? -32.531 3.861 -7.09 1 52.75 121 LEU B N 1
ATOM 5011 C CA . LEU B 1 121 ? -32 4.41 -5.84 1 52.75 121 LEU B CA 1
ATOM 5012 C C . LEU B 1 121 ? -30.719 5.172 -6.078 1 52.75 121 LEU B C 1
ATOM 5014 O O . LEU B 1 121 ? -29.703 4.578 -6.473 1 52.75 121 LEU B O 1
ATOM 5018 N N . VAL B 1 122 ? -30.906 6.195 -6.395 1 69.19 122 VAL B N 1
ATOM 5019 C CA . VAL B 1 122 ? -29.781 7.086 -6.605 1 69.19 122 VAL B CA 1
ATOM 5020 C C . VAL B 1 122 ? -29.031 7.293 -5.289 1 69.19 122 VAL B C 1
ATOM 5022 O O . VAL B 1 122 ? -29.625 7.699 -4.289 1 69.19 122 VAL B O 1
ATOM 5025 N N . GLY B 1 123 ? -27.844 6.688 -5.203 1 81.5 123 GLY B N 1
ATOM 5026 C CA . GLY B 1 123 ? -27.016 6.875 -4.027 1 81.5 123 GLY B CA 1
ATOM 5027 C C . GLY B 1 123 ? -26.312 8.219 -3.998 1 81.5 123 GLY B C 1
ATOM 5028 O O . GLY B 1 123 ? -25.844 8.703 -5.031 1 81.5 123 GLY B O 1
ATOM 5029 N N . ASN B 1 124 ? -26.453 8.852 -2.816 1 89.31 124 ASN B N 1
ATOM 5030 C CA . ASN B 1 124 ? -25.75 10.102 -2.543 1 89.31 124 ASN B CA 1
ATOM 5031 C C . ASN B 1 124 ? -24.797 9.961 -1.358 1 89.31 124 ASN B C 1
ATOM 5033 O O . ASN B 1 124 ? -25.031 9.148 -0.459 1 89.31 124 ASN B O 1
ATOM 5037 N N . ILE B 1 125 ? -23.641 10.703 -1.406 1 93.31 125 ILE B N 1
ATOM 5038 C CA . ILE B 1 125 ? -22.688 10.625 -0.298 1 93.31 125 ILE B CA 1
ATOM 5039 C C . ILE B 1 125 ? -22.516 12.008 0.326 1 93.31 125 ILE B C 1
ATOM 5041 O O . ILE B 1 125 ? -22.344 13 -0.387 1 93.31 125 ILE B O 1
ATOM 5045 N N . PHE B 1 126 ? -22.688 12.109 1.624 1 94.5 126 PHE B N 1
ATOM 5046 C CA . PHE B 1 126 ? -22.266 13.25 2.436 1 94.5 126 PHE B CA 1
ATOM 5047 C C . PHE B 1 126 ? -20.969 12.93 3.168 1 94.5 126 PHE B C 1
ATOM 5049 O O . PHE B 1 126 ? -20.891 11.977 3.939 1 94.5 126 PHE B O 1
ATOM 5056 N N . ALA B 1 127 ? -19.922 13.734 2.91 1 96.69 127 ALA B N 1
ATOM 5057 C CA . ALA B 1 127 ? -18.609 13.461 3.48 1 96.69 127 ALA B CA 1
ATOM 5058 C C . ALA B 1 127 ? -18.156 14.594 4.402 1 96.69 127 ALA B C 1
ATOM 5060 O O . ALA B 1 127 ? -18.344 15.773 4.082 1 96.69 127 ALA B O 1
ATOM 5061 N N . TYR B 1 128 ? -17.625 14.242 5.555 1 97.38 128 TYR B N 1
ATOM 5062 C CA . TYR B 1 128 ? -17.047 15.242 6.445 1 97.38 128 TYR B CA 1
ATOM 5063 C C . TYR B 1 128 ? -15.984 14.625 7.348 1 97.38 128 TYR B C 1
ATOM 5065 O O . TYR B 1 128 ? -15.961 13.406 7.543 1 97.38 128 TYR B O 1
ATOM 5073 N N . PRO B 1 129 ? -15.039 15.406 7.789 1 98.56 129 PRO B N 1
ATOM 5074 C CA . PRO B 1 129 ? -14.039 14.891 8.734 1 98.56 129 PRO B CA 1
ATOM 5075 C C . PRO B 1 129 ? -14.586 14.766 10.156 1 98.56 129 PRO B C 1
ATOM 5077 O O . PRO B 1 129 ? -15.242 15.688 10.648 1 98.56 129 PRO B O 1
ATOM 5080 N N . ALA B 1 130 ? -14.281 13.664 10.75 1 98.81 130 ALA B N 1
ATOM 5081 C CA . ALA B 1 130 ? -14.578 13.586 12.18 1 98.81 130 ALA B CA 1
ATOM 5082 C C . ALA B 1 130 ? -13.781 14.625 12.961 1 98.81 130 ALA B C 1
ATOM 5084 O O . ALA B 1 130 ? -14.242 15.117 13.992 1 98.81 130 ALA B O 1
ATOM 5085 N N . GLN B 1 131 ? -12.656 14.906 12.492 1 98.81 131 GLN B N 1
ATOM 5086 C CA . GLN B 1 131 ? -11.781 15.938 13.047 1 98.81 131 GLN B CA 1
ATOM 5087 C C . GLN B 1 131 ? -11 16.656 11.945 1 98.81 131 GLN B C 1
ATOM 5089 O O . GLN B 1 131 ? -10.375 16 11.102 1 98.81 131 GLN B O 1
ATOM 5094 N N . SER B 1 132 ? -11.102 17.969 11.961 1 98.62 132 SER B N 1
ATOM 5095 C CA . SER B 1 132 ? -10.305 18.75 11.023 1 98.62 132 SER B CA 1
ATOM 5096 C C . SER B 1 132 ? -8.812 18.484 11.219 1 98.62 132 SER B C 1
ATOM 5098 O O . SER B 1 132 ? -8.297 18.562 12.336 1 98.62 132 SER B O 1
ATOM 5100 N N . ASN B 1 133 ? -8.125 18.172 10.078 1 98.19 133 ASN B N 1
ATOM 5101 C CA . ASN B 1 133 ? -6.672 18.047 10.18 1 98.19 133 ASN B CA 1
ATOM 5102 C C . ASN B 1 133 ? -5.984 19.406 10.188 1 98.19 133 ASN B C 1
ATOM 5104 O O . ASN B 1 133 ? -4.77 19.484 10.375 1 98.19 133 ASN B O 1
ATOM 5108 N N . PHE B 1 134 ? -6.734 20.469 10 1 98.5 134 PHE B N 1
ATOM 5109 C CA . PHE B 1 134 ? -6.203 21.828 9.984 1 98.5 134 PHE B CA 1
ATOM 5110 C C . PHE B 1 134 ? -6.23 22.438 11.383 1 98.5 134 PHE B C 1
ATOM 5112 O O . PHE B 1 134 ? -5.203 22.906 11.891 1 98.5 134 PHE B O 1
ATOM 5119 N N . SER B 1 135 ? -7.41 22.359 12.016 1 98.38 135 SER B N 1
ATOM 5120 C CA . SER B 1 135 ? -7.59 23.109 13.25 1 98.38 135 SER B CA 1
ATOM 5121 C C . SER B 1 135 ? -7.781 22.188 14.445 1 98.38 135 SER B C 1
ATOM 5123 O O . SER B 1 135 ? -7.672 22.609 15.594 1 98.38 135 SER B O 1
ATOM 5125 N N . GLY B 1 136 ? -8.109 20.969 14.195 1 98.62 136 GLY B N 1
ATOM 5126 C CA . GLY B 1 136 ? -8.375 20.047 15.281 1 98.62 136 GLY B CA 1
ATOM 5127 C C . GLY B 1 136 ? -9.828 20.047 15.727 1 98.62 136 GLY B C 1
ATOM 5128 O O . GLY B 1 136 ? -10.227 19.25 16.578 1 98.62 136 GLY B O 1
ATOM 5129 N N . THR B 1 137 ? -10.664 20.875 15.109 1 98.38 137 THR B N 1
ATOM 5130 C CA . THR B 1 137 ? -12.086 20.906 15.438 1 98.38 137 THR B CA 1
ATOM 5131 C C . THR B 1 137 ? -12.734 19.562 15.133 1 98.38 137 THR B C 1
ATOM 5133 O O . THR B 1 137 ? -12.547 19 14.047 1 98.38 137 THR B O 1
ATOM 5136 N N . LYS B 1 138 ? -13.469 19.062 16.109 1 98.5 138 LYS B N 1
ATOM 5137 C CA . LYS B 1 138 ? -14.227 17.844 15.906 1 98.5 138 LYS B CA 1
ATOM 5138 C C . LYS B 1 138 ? -15.664 18.141 15.492 1 98.5 138 LYS B C 1
ATOM 5140 O O . LYS B 1 138 ? -16.375 18.891 16.172 1 98.5 138 LYS B O 1
ATOM 5145 N N . TYR B 1 139 ? -16.062 17.625 14.375 1 97.75 139 TYR B N 1
ATOM 5146 C CA . TYR B 1 139 ? -17.438 17.781 13.93 1 97.75 139 TYR B CA 1
ATOM 5147 C C . TYR B 1 139 ? -18.344 16.75 14.578 1 97.75 139 TYR B C 1
ATOM 5149 O O . TYR B 1 139 ? -17.906 15.641 14.914 1 97.75 139 TYR B O 1
ATOM 5157 N N . PRO B 1 140 ? -19.609 17.031 14.742 1 96.88 140 PRO B N 1
ATOM 5158 C CA . PRO B 1 140 ? -20.484 16.156 15.5 1 96.88 140 PRO B CA 1
ATOM 5159 C C . PRO B 1 140 ? -20.703 14.805 14.82 1 96.88 140 PRO B C 1
ATOM 5161 O O . PRO B 1 140 ? -21.094 14.75 13.648 1 96.88 140 PRO B O 1
ATOM 5164 N N . LEU B 1 141 ? -20.516 13.75 15.609 1 98 141 LEU B N 1
ATOM 5165 C CA . LEU B 1 141 ? -20.75 12.414 15.078 1 98 141 LEU B CA 1
ATOM 5166 C C . LEU B 1 141 ? -22.234 12.133 14.938 1 98 141 LEU B C 1
ATOM 5168 O O . LEU B 1 141 ? -22.641 11.273 14.156 1 98 141 LEU B O 1
ATOM 5172 N N . PHE B 1 142 ? -23.047 12.867 15.648 1 96 142 PHE B N 1
ATOM 5173 C CA . PHE B 1 142 ? -24.484 12.633 15.578 1 96 142 PHE B CA 1
ATOM 5174 C C . PHE B 1 142 ? -25.031 13.047 14.219 1 96 142 PHE B C 1
ATOM 5176 O O . PHE B 1 142 ? -26.141 12.672 13.852 1 96 142 PHE B O 1
ATOM 5183 N N . TRP B 1 143 ? -24.25 13.867 13.383 1 95.56 143 TRP B N 1
ATOM 5184 C CA . TRP B 1 143 ? -24.656 14.18 12.016 1 95.56 143 TRP B CA 1
ATOM 5185 C C . TRP B 1 143 ? -24.906 12.906 11.219 1 95.56 143 TRP B C 1
ATOM 5187 O O . TRP B 1 143 ? -25.719 12.906 10.289 1 95.56 143 TRP B O 1
ATOM 5197 N N . ILE B 1 144 ? -24.188 11.844 11.562 1 96.38 144 ILE B N 1
ATOM 5198 C CA . ILE B 1 144 ? -24.328 10.57 10.867 1 96.38 144 ILE B CA 1
ATOM 5199 C C . ILE B 1 144 ? -25.781 10.117 10.914 1 96.38 144 ILE B C 1
ATOM 5201 O O . ILE B 1 144 ? -26.391 9.836 9.883 1 96.38 144 ILE B O 1
ATOM 5205 N N . SER B 1 145 ? -26.359 10.102 12.094 1 93.69 145 SER B N 1
ATOM 5206 C CA . SER B 1 145 ? -27.75 9.672 12.258 1 93.69 145 SER B CA 1
ATOM 5207 C C . SER B 1 145 ? -28.719 10.688 11.656 1 93.69 145 SER B C 1
ATOM 5209 O O . SER B 1 145 ? -29.75 10.312 11.109 1 93.69 145 SER B O 1
ATOM 5211 N N . GLU B 1 146 ? -28.391 11.93 11.711 1 91.75 146 GLU B N 1
ATOM 5212 C CA . GLU B 1 146 ? -29.266 12.977 11.18 1 91.75 146 GLU B CA 1
ATOM 5213 C C . GLU B 1 146 ? -29.391 12.859 9.664 1 91.75 146 GLU B C 1
ATOM 5215 O O . GLU B 1 146 ? -30.484 13.008 9.117 1 91.75 146 GLU B O 1
ATOM 5220 N N . VAL B 1 147 ? -28.297 12.625 9.008 1 89.88 147 VAL B N 1
ATOM 5221 C CA . VAL B 1 147 ? -28.297 12.492 7.555 1 89.88 147 VAL B CA 1
ATOM 5222 C C . VAL B 1 147 ? -29.078 11.25 7.145 1 89.88 147 VAL B C 1
ATOM 5224 O O . VAL B 1 147 ? -29.891 11.297 6.211 1 89.88 147 VAL B O 1
ATOM 5227 N N . LYS B 1 148 ? -28.859 10.211 7.82 1 85.81 148 LYS B N 1
ATOM 5228 C CA . LYS B 1 148 ? -29.484 8.938 7.48 1 85.81 148 LYS B CA 1
ATOM 5229 C C . LYS B 1 148 ? -31 8.977 7.711 1 85.81 148 LYS B C 1
ATOM 5231 O O . LYS B 1 148 ? -31.75 8.297 7.023 1 85.81 148 LYS B O 1
ATOM 5236 N N . LYS B 1 149 ? -31.422 9.867 8.633 1 83.69 149 LYS B N 1
ATOM 5237 C CA . LYS B 1 149 ? -32.844 10.031 8.922 1 83.69 149 LYS B CA 1
ATOM 5238 C C . LYS B 1 149 ? -33.5 11.047 7.98 1 83.69 149 LYS B C 1
ATOM 5240 O O . LYS B 1 149 ? -34.719 11.211 7.984 1 83.69 149 LYS B O 1
ATOM 5245 N N . GLY B 1 150 ? -32.688 11.625 7.18 1 78.75 150 GLY B N 1
ATOM 5246 C CA . GLY B 1 150 ? -33.219 12.633 6.285 1 78.75 150 GLY B CA 1
ATOM 5247 C C . GLY B 1 150 ? -33.469 13.969 6.969 1 78.75 150 GLY B C 1
ATOM 5248 O O . GLY B 1 150 ? -34.25 14.781 6.484 1 78.75 150 GLY B O 1
ATOM 5249 N N . GLU B 1 151 ? -32.844 14.195 8.039 1 72 151 GLU B N 1
ATOM 5250 C CA . GLU B 1 151 ? -33.094 15.391 8.844 1 72 151 GLU B CA 1
ATOM 5251 C C . GLU B 1 151 ? -31.969 16.391 8.703 1 72 151 GLU B C 1
ATOM 5253 O O . GLU B 1 151 ? -32.031 17.5 9.242 1 72 151 GLU B O 1
ATOM 5258 N N . ALA B 1 152 ? -31.062 16 7.93 1 69.75 152 ALA B N 1
ATOM 5259 C CA . ALA B 1 152 ? -29.906 16.875 7.875 1 69.75 152 ALA B CA 1
ATOM 5260 C C . ALA B 1 152 ? -30.125 18.016 6.883 1 69.75 152 ALA B C 1
ATOM 5262 O O . ALA B 1 152 ? -30.422 17.781 5.711 1 69.75 152 ALA B O 1
ATOM 5263 N N . LYS B 1 153 ? -30.125 19.125 7.371 1 69.25 153 LYS B N 1
ATOM 5264 C CA . LYS B 1 153 ? -30.219 20.328 6.539 1 69.25 153 LYS B CA 1
ATOM 5265 C C . LYS B 1 153 ? -29.094 20.375 5.52 1 69.25 153 LYS B C 1
ATOM 5267 O O . LYS B 1 153 ? -29.188 21.078 4.504 1 69.25 153 LYS B O 1
ATOM 5272 N N . LEU B 1 154 ? -28.172 19.625 5.742 1 65.94 154 LEU B N 1
ATOM 5273 C CA . LEU B 1 154 ? -26.938 19.641 4.961 1 65.94 154 LEU B CA 1
ATOM 5274 C C . LEU B 1 154 ? -27.125 18.891 3.648 1 65.94 154 LEU B C 1
ATOM 5276 O O . LEU B 1 154 ? -26.312 19.047 2.725 1 65.94 154 LEU B O 1
ATOM 5280 N N . CYS B 1 155 ? -28.094 18.094 3.561 1 66.81 155 CYS B N 1
ATOM 5281 C CA . CYS B 1 155 ? -28.312 17.281 2.367 1 66.81 155 CYS B CA 1
ATOM 5282 C C . CYS B 1 155 ? -29.453 17.844 1.521 1 66.81 155 CYS B C 1
ATOM 5284 O O . CYS B 1 155 ? -30.594 17.938 1.979 1 66.81 155 CYS B O 1
ATOM 5286 N N . PRO B 1 156 ? -28.953 18.312 0.385 1 61.53 156 PRO B N 1
ATOM 5287 C CA . PRO B 1 156 ? -29.984 18.891 -0.465 1 61.53 156 PRO B CA 1
ATOM 5288 C C . PRO B 1 156 ? -30.969 17.859 -1.008 1 61.53 156 PRO B C 1
ATOM 5290 O O . PRO B 1 156 ? -30.578 16.719 -1.264 1 61.53 156 PRO B O 1
ATOM 5293 N N . GLY B 1 157 ? -32.188 18.25 -1.143 1 61.06 157 GLY B N 1
ATOM 5294 C CA . GLY B 1 157 ? -33.188 17.484 -1.871 1 61.06 157 GLY B CA 1
ATOM 5295 C C . GLY B 1 157 ? -34.25 16.891 -0.972 1 61.06 157 GLY B C 1
ATOM 5296 O O . GLY B 1 157 ? -34.219 17.109 0.241 1 61.06 157 GLY B O 1
ATOM 5297 N N . ASN B 1 158 ? -35.156 16.25 -1.614 1 55.88 158 ASN B N 1
ATOM 5298 C CA . ASN B 1 158 ? -36.281 15.625 -0.938 1 55.88 158 ASN B CA 1
ATOM 5299 C C . ASN B 1 158 ? -35.875 14.336 -0.231 1 55.88 158 ASN B C 1
ATOM 5301 O O . ASN B 1 158 ? -35.406 13.398 -0.87 1 55.88 158 ASN B O 1
ATOM 5305 N N . PRO B 1 159 ? -35.812 14.305 1.104 1 55 159 PRO B N 1
ATOM 5306 C CA . PRO B 1 159 ? -35.406 13.148 1.898 1 55 159 PRO B CA 1
ATOM 5307 C C . PRO B 1 159 ? -36.031 11.844 1.419 1 55 159 PRO B C 1
ATOM 5309 O O . PRO B 1 159 ? -35.469 10.773 1.588 1 55 159 PRO B O 1
ATOM 5312 N N . ASN B 1 160 ? -37.25 11.938 0.873 1 52.59 160 ASN B N 1
ATOM 5313 C CA . ASN B 1 160 ? -38 10.727 0.539 1 52.59 160 ASN B CA 1
ATOM 5314 C C . ASN B 1 160 ? -37.406 10.039 -0.693 1 52.59 160 ASN B C 1
ATOM 5316 O O . ASN B 1 160 ? -37.719 8.875 -0.96 1 52.59 160 ASN B O 1
ATOM 5320 N N . SER B 1 161 ? -36.656 10.711 -1.458 1 53.94 161 SER B N 1
ATOM 5321 C CA . SER B 1 161 ? -36.25 10.141 -2.744 1 53.94 161 SER B CA 1
ATOM 5322 C C . SER B 1 161 ? -34.75 9.922 -2.828 1 53.94 161 SER B C 1
ATOM 5324 O O . SER B 1 161 ? -34.25 9.375 -3.814 1 53.94 161 SER B O 1
ATOM 5326 N N . CYS B 1 162 ? -34 10.18 -1.693 1 64.44 162 CYS B N 1
ATOM 5327 C CA . CYS B 1 162 ? -32.531 10.102 -1.882 1 64.44 162 CYS B CA 1
ATOM 5328 C C . CYS B 1 162 ? -31.875 9.352 -0.731 1 64.44 162 CYS B C 1
ATOM 5330 O O . CYS B 1 162 ? -32.25 9.531 0.429 1 64.44 162 CYS B O 1
ATOM 5332 N N . ASN B 1 163 ? -31.297 8.164 -1.17 1 83.12 163 ASN B N 1
ATOM 5333 C CA . ASN B 1 163 ? -30.5 7.461 -0.168 1 83.12 163 ASN B CA 1
ATOM 5334 C C . ASN B 1 163 ? -29.156 8.141 0.06 1 83.12 163 ASN B C 1
ATOM 5336 O O . ASN B 1 163 ? -28.328 8.227 -0.858 1 83.12 163 ASN B O 1
ATOM 5340 N N . TRP B 1 164 ? -29.094 8.781 1.273 1 90 164 TRP B N 1
ATOM 5341 C CA . TRP B 1 164 ? -27.828 9.422 1.632 1 90 164 TRP B CA 1
ATOM 5342 C C . TRP B 1 164 ? -26.969 8.477 2.461 1 90 164 TRP B C 1
ATOM 5344 O O . TRP B 1 164 ? -27.453 7.848 3.402 1 90 164 TRP B O 1
ATOM 5354 N N . TYR B 1 165 ? -25.766 8.336 2.012 1 94.69 165 TYR B N 1
ATOM 5355 C CA . TYR B 1 165 ? -24.734 7.617 2.758 1 94.69 165 TYR B CA 1
ATOM 5356 C C . TYR B 1 165 ? -23.719 8.578 3.35 1 94.69 165 TYR B C 1
ATOM 5358 O O . TYR B 1 165 ? -23.391 9.609 2.744 1 94.69 165 TYR B O 1
ATOM 5366 N N . VAL B 1 166 ? -23.219 8.258 4.5 1 96.81 166 VAL B N 1
ATOM 5367 C CA . VAL B 1 166 ? -22.266 9.133 5.172 1 96.81 166 VAL B CA 1
ATOM 5368 C C . VAL B 1 166 ? -20.859 8.555 5.035 1 96.81 166 VAL B C 1
ATOM 5370 O O . VAL B 1 166 ? -20.625 7.398 5.379 1 96.81 166 VAL B O 1
ATOM 5373 N N . LEU B 1 167 ? -19.984 9.336 4.512 1 98.38 167 LEU B N 1
ATOM 5374 C CA . LEU B 1 167 ? -18.547 9.078 4.52 1 98.38 167 LEU B CA 1
ATOM 5375 C C . LEU B 1 167 ? -17.859 9.875 5.625 1 98.38 167 LEU B C 1
ATOM 5377 O O . LEU B 1 167 ? -17.828 11.102 5.582 1 98.38 167 LEU B O 1
ATOM 5381 N N . LEU B 1 168 ? -17.328 9.172 6.574 1 98.88 168 LEU B N 1
ATOM 5382 C CA . LEU B 1 168 ? -16.641 9.789 7.695 1 98.88 168 LEU B CA 1
ATOM 5383 C C . LEU B 1 168 ? -15.125 9.648 7.535 1 98.88 168 LEU B C 1
ATOM 5385 O O . LEU B 1 168 ? -14.586 8.547 7.609 1 98.88 168 LEU B O 1
ATOM 5389 N N . ASP B 1 169 ? -14.461 10.727 7.273 1 98.75 169 ASP B N 1
ATOM 5390 C CA . ASP B 1 169 ? -13 10.734 7.332 1 98.75 169 ASP B CA 1
ATOM 5391 C C . ASP B 1 169 ? -12.516 10.766 8.773 1 98.75 169 ASP B C 1
ATOM 5393 O O . ASP B 1 169 ? -12.531 11.82 9.422 1 98.75 169 ASP B O 1
ATOM 5397 N N . ALA B 1 170 ? -12.016 9.656 9.242 1 98.88 170 ALA B N 1
ATOM 5398 C CA . ALA B 1 170 ? -11.656 9.531 10.648 1 98.88 170 ALA B CA 1
ATOM 5399 C C . ALA B 1 170 ? -10.141 9.516 10.836 1 98.88 170 ALA B C 1
ATOM 5401 O O . ALA B 1 170 ? -9.641 9.25 11.93 1 98.88 170 ALA B O 1
ATOM 5402 N N . ALA B 1 171 ? -9.375 9.82 9.828 1 98.69 171 ALA B N 1
ATOM 5403 C CA . ALA B 1 171 ? -7.922 9.656 9.844 1 98.69 171 ALA B CA 1
ATOM 5404 C C . ALA B 1 171 ? -7.297 10.461 10.977 1 98.69 171 ALA B C 1
ATOM 5406 O O . ALA B 1 171 ? -6.488 9.93 11.75 1 98.69 171 ALA B O 1
ATOM 5407 N N . ALA B 1 172 ? -7.629 11.734 11.109 1 98.56 172 ALA B N 1
ATOM 5408 C CA . ALA B 1 172 ? -7.059 12.578 12.164 1 98.56 172 ALA B CA 1
ATOM 5409 C C . ALA B 1 172 ? -7.699 12.273 13.516 1 98.56 172 ALA B C 1
ATOM 5411 O O . ALA B 1 172 ? -7.043 12.367 14.555 1 98.56 172 ALA B O 1
ATOM 5412 N N . TYR B 1 173 ? -8.945 11.859 13.531 1 98.75 173 TYR B N 1
ATOM 5413 C CA . TYR B 1 173 ? -9.766 11.695 14.727 1 98.75 173 TYR B CA 1
ATOM 5414 C C . TYR B 1 173 ? -9.281 10.516 15.562 1 98.75 173 TYR B C 1
ATOM 5416 O O . TYR B 1 173 ? -9.102 10.641 16.766 1 98.75 173 TYR B O 1
ATOM 5424 N N . VAL B 1 174 ? -8.984 9.391 14.945 1 98.31 174 VAL B N 1
ATOM 5425 C CA . VAL B 1 174 ? -8.797 8.141 15.664 1 98.31 174 VAL B CA 1
ATOM 5426 C C . VAL B 1 174 ? -7.371 8.062 16.219 1 98.31 174 VAL B C 1
ATOM 5428 O O . VAL B 1 174 ? -7.031 7.133 16.953 1 98.31 174 VAL B O 1
ATOM 5431 N N . SER B 1 175 ? -6.566 9.023 15.875 1 97.5 175 SER B N 1
ATOM 5432 C CA . SER B 1 175 ? -5.215 9.07 16.422 1 97.5 175 SER B CA 1
ATOM 5433 C C . SER B 1 175 ? -5.238 9.25 17.938 1 97.5 175 SER B C 1
ATOM 5435 O O . SER B 1 175 ? -4.391 8.703 18.641 1 97.5 175 SER B O 1
ATOM 5437 N N . CYS B 1 176 ? -6.227 10.07 18.406 1 97.94 176 CYS B N 1
ATOM 5438 C CA . CYS B 1 176 ? -6.234 10.375 19.828 1 97.94 176 CYS B CA 1
ATOM 5439 C C . CYS B 1 176 ? -7.652 10.352 20.391 1 97.94 176 CYS B C 1
ATOM 5441 O O . CYS B 1 176 ? -7.906 10.875 21.469 1 97.94 176 CYS B O 1
ATOM 5443 N N . SER B 1 177 ? -8.594 9.859 19.641 1 97.81 177 SER B N 1
ATOM 5444 C CA . SER B 1 177 ? -9.984 9.859 20.094 1 97.81 177 SER B CA 1
ATOM 5445 C C . SER B 1 177 ? -10.648 8.508 19.844 1 97.81 177 SER B C 1
ATOM 5447 O O . SER B 1 177 ? -10.227 7.762 18.953 1 97.81 177 SER B O 1
ATOM 5449 N N . LYS B 1 178 ? -11.656 8.234 20.641 1 96.31 178 LYS B N 1
ATOM 5450 C CA . LYS B 1 178 ? -12.406 6.992 20.484 1 96.31 178 LYS B CA 1
ATOM 5451 C C . LYS B 1 178 ? -13.516 7.141 19.453 1 96.31 178 LYS B C 1
ATOM 5453 O O . LYS B 1 178 ? -14.289 8.102 19.5 1 96.31 178 LYS B O 1
ATOM 5458 N N . LEU B 1 179 ? -13.578 6.27 18.547 1 97.88 179 LEU B N 1
ATOM 5459 C CA . LEU B 1 179 ? -14.688 6.172 17.594 1 97.88 179 LEU B CA 1
ATOM 5460 C C . LEU B 1 179 ? -15.469 4.883 17.812 1 97.88 179 LEU B C 1
ATOM 5462 O O . LEU B 1 179 ? -14.914 3.787 17.672 1 97.88 179 LEU B O 1
ATOM 5466 N N . ASP B 1 180 ? -16.688 4.969 18.188 1 97.88 180 ASP B N 1
ATOM 5467 C CA . ASP B 1 180 ? -17.594 3.838 18.375 1 97.88 180 ASP B CA 1
ATOM 5468 C C . ASP B 1 180 ? -18.625 3.76 17.234 1 97.88 180 ASP B C 1
ATOM 5470 O O . ASP B 1 180 ? -19.594 4.508 17.219 1 97.88 180 ASP B O 1
ATOM 5474 N N . LEU B 1 181 ? -18.469 2.777 16.391 1 98.31 181 LEU B N 1
ATOM 5475 C CA . LEU B 1 181 ? -19.297 2.695 15.188 1 98.31 181 LEU B CA 1
ATOM 5476 C C . LEU B 1 181 ? -20.625 2.004 15.484 1 98.31 181 LEU B C 1
ATOM 5478 O O . LEU B 1 181 ? -21.531 2.037 14.656 1 98.31 181 LEU B O 1
ATOM 5482 N N . THR B 1 182 ? -20.703 1.373 16.609 1 97.25 182 THR B N 1
ATOM 5483 C CA . THR B 1 182 ? -22.031 0.915 17.047 1 97.25 182 THR B CA 1
ATOM 5484 C C . THR B 1 182 ? -22.922 2.098 17.391 1 97.25 182 THR B C 1
ATOM 5486 O O . THR B 1 182 ? -24.094 2.129 17.031 1 97.25 182 THR B O 1
ATOM 5489 N N . GLU B 1 183 ? -22.328 3.057 18.109 1 97.12 183 GLU B N 1
ATOM 5490 C CA . GLU B 1 183 ? -23.062 4.262 18.5 1 97.12 183 GLU B CA 1
ATOM 5491 C C . GLU B 1 183 ? -23.25 5.207 17.328 1 97.12 183 GLU B C 1
ATOM 5493 O O . GLU B 1 183 ? -24.281 5.863 17.219 1 97.12 183 GLU B O 1
ATOM 5498 N N . HIS B 1 184 ? -22.297 5.355 16.516 1 98.06 184 HIS B N 1
ATOM 5499 C CA . HIS B 1 184 ? -22.312 6.246 15.367 1 98.06 184 HIS B CA 1
ATOM 5500 C C . HIS B 1 184 ? -22.047 5.484 14.078 1 98.06 184 HIS B C 1
ATOM 5502 O O . HIS B 1 184 ? -20.922 5.504 13.562 1 98.06 184 HIS B O 1
ATOM 5508 N N . PRO B 1 185 ? -23.062 4.863 13.492 1 97.75 185 PRO B N 1
ATOM 5509 C CA . PRO B 1 185 ? -22.891 3.893 12.406 1 97.75 185 PRO B CA 1
ATOM 5510 C C . PRO B 1 185 ? -22.703 4.555 11.047 1 97.75 185 PRO B C 1
ATOM 5512 O O . PRO B 1 185 ? -23.562 4.395 10.164 1 97.75 185 PRO B O 1
ATOM 5515 N N . ALA B 1 186 ? -21.594 5.254 10.812 1 98.56 186 ALA B N 1
ATOM 5516 C CA . ALA B 1 186 ? -21.266 5.789 9.492 1 98.56 186 ALA B CA 1
ATOM 5517 C C . ALA B 1 186 ? -21.234 4.68 8.445 1 98.56 186 ALA B C 1
ATOM 5519 O O . ALA B 1 186 ? -20.906 3.531 8.758 1 98.56 186 ALA B O 1
ATOM 5520 N N . ASP B 1 187 ? -21.578 5.016 7.191 1 98.19 187 ASP B N 1
ATOM 5521 C CA . ASP B 1 187 ? -21.641 4.008 6.137 1 98.19 187 ASP B CA 1
ATOM 5522 C C . ASP B 1 187 ? -20.25 3.643 5.645 1 98.19 187 ASP B C 1
ATOM 5524 O O . ASP B 1 187 ? -19.969 2.479 5.348 1 98.19 187 ASP B O 1
ATOM 5528 N N . PHE B 1 188 ? -19.438 4.605 5.445 1 98.81 188 PHE B N 1
ATOM 5529 C CA . PHE B 1 188 ? -18.062 4.473 5.012 1 98.81 188 PHE B CA 1
ATOM 5530 C C . PHE B 1 188 ? -17.125 5.242 5.938 1 98.81 188 PHE B C 1
ATOM 5532 O O . PHE B 1 188 ? -17.406 6.383 6.305 1 98.81 188 PHE B O 1
ATOM 5539 N N . VAL B 1 189 ? -16 4.582 6.391 1 98.94 189 VAL B N 1
ATOM 5540 C CA . VAL B 1 189 ? -15.023 5.215 7.266 1 98.94 189 VAL B CA 1
ATOM 5541 C C . VAL B 1 189 ? -13.617 4.961 6.734 1 98.94 189 VAL B C 1
ATOM 5543 O O . VAL B 1 189 ? -13.258 3.816 6.441 1 98.94 189 VAL B O 1
ATOM 5546 N N . CYS B 1 190 ? -12.805 5.969 6.539 1 98.88 190 CYS B N 1
ATOM 5547 C CA . CYS B 1 190 ? -11.422 5.781 6.117 1 98.88 190 CYS B CA 1
ATOM 5548 C C . CYS B 1 190 ? -10.461 6.102 7.254 1 98.88 190 CYS B C 1
ATOM 5550 O O . CYS B 1 190 ? -10.695 7.027 8.031 1 98.88 190 CYS B O 1
ATOM 5552 N N . ILE B 1 191 ? -9.398 5.32 7.414 1 98.69 191 ILE B N 1
ATOM 5553 C CA . ILE B 1 191 ? -8.383 5.547 8.438 1 98.69 191 ILE B CA 1
ATOM 5554 C C . ILE B 1 191 ? -7.004 5.195 7.879 1 98.69 191 ILE B C 1
ATOM 5556 O O . ILE B 1 191 ? -6.898 4.535 6.84 1 98.69 191 ILE B O 1
ATOM 5560 N N . SER B 1 192 ? -5.977 5.645 8.484 1 98.56 192 SER B N 1
ATOM 5561 C CA . SER B 1 192 ? -4.578 5.293 8.266 1 98.56 192 SER B CA 1
ATOM 5562 C C . SER B 1 192 ? -3.912 4.848 9.57 1 98.56 192 SER B C 1
ATOM 5564 O O . SER B 1 192 ? -3.902 5.59 10.547 1 98.56 192 SER B O 1
ATOM 5566 N N . PHE B 1 193 ? -3.227 3.766 9.602 1 98.69 193 PHE B N 1
ATOM 5567 C CA . PHE B 1 193 ? -2.787 3.162 10.859 1 98.69 193 PHE B CA 1
ATOM 5568 C C . PHE B 1 193 ? -1.557 3.879 11.398 1 98.69 193 PHE B C 1
ATOM 5570 O O . PHE B 1 193 ? -1.372 3.971 12.617 1 98.69 193 PHE B O 1
ATOM 5577 N N . TYR B 1 194 ? -0.653 4.418 10.523 1 98.25 194 TYR B N 1
ATOM 5578 C CA . TYR B 1 194 ? 0.55 5.09 11 1 98.25 194 TYR B CA 1
ATOM 5579 C C . TYR B 1 194 ? 0.2 6.359 11.758 1 98.25 194 TYR B C 1
ATOM 5581 O O . TYR B 1 194 ? 1.019 6.879 12.523 1 98.25 194 TYR B O 1
ATOM 5589 N N . LYS B 1 195 ? -0.988 6.918 11.57 1 98.12 195 LYS B N 1
ATOM 5590 C CA . LYS B 1 195 ? -1.429 8.086 12.328 1 98.12 195 LYS B CA 1
ATOM 5591 C C . LYS B 1 195 ? -1.884 7.684 13.734 1 98.12 195 LYS B C 1
ATOM 5593 O O . LYS B 1 195 ? -1.95 8.523 14.633 1 98.12 195 LYS B O 1
ATOM 5598 N N . MET B 1 196 ? -2.246 6.426 13.914 1 97.81 196 MET B N 1
ATOM 5599 C CA . MET B 1 196 ? -2.711 5.922 15.203 1 97.81 196 MET B CA 1
ATOM 5600 C C . MET B 1 196 ? -1.533 5.52 16.078 1 97.81 196 MET B C 1
ATOM 5602 O O . MET B 1 196 ? -1.476 5.891 17.266 1 97.81 196 MET B O 1
ATOM 5606 N N . PHE B 1 197 ? -0.617 4.727 15.445 1 95.94 197 PHE B N 1
ATOM 5607 C CA . PHE B 1 197 ? 0.43 4.238 16.344 1 95.94 197 PHE B CA 1
ATOM 5608 C C . PHE B 1 197 ? 1.772 4.188 15.617 1 95.94 197 PHE B C 1
ATOM 5610 O O . PHE B 1 197 ? 2.684 3.477 16.047 1 95.94 197 PHE B O 1
ATOM 5617 N N . GLY B 1 198 ? 1.959 4.871 14.5 1 97.44 198 GLY B N 1
ATOM 5618 C CA . GLY B 1 198 ? 3.234 5.258 13.914 1 97.44 198 GLY B CA 1
ATOM 5619 C C . GLY B 1 198 ? 3.775 4.238 12.93 1 97.44 198 GLY B C 1
ATOM 5620 O O . GLY B 1 198 ? 4.621 4.562 12.094 1 97.44 198 GLY B O 1
ATOM 5621 N N . PHE B 1 199 ? 3.373 3.023 13.023 1 98 199 PHE B N 1
ATOM 5622 C CA . PHE B 1 199 ? 3.863 1.899 12.234 1 98 199 PHE B CA 1
ATOM 5623 C C . PHE B 1 199 ? 2.768 0.86 12.031 1 98 199 PHE B C 1
ATOM 5625 O O . PHE B 1 199 ? 1.995 0.577 12.953 1 98 199 PHE B O 1
ATOM 5632 N N . PRO B 1 200 ? 2.684 0.296 10.797 1 98.12 200 PRO B N 1
ATOM 5633 C CA . PRO B 1 200 ? 3.455 0.554 9.578 1 98.12 200 PRO B CA 1
ATOM 5634 C C . PRO B 1 200 ? 2.902 1.722 8.766 1 98.12 200 PRO B C 1
ATOM 5636 O O . PRO B 1 200 ? 1.81 2.217 9.055 1 98.12 200 PRO B O 1
ATOM 5639 N N . THR B 1 201 ? 3.705 2.271 7.875 1 98.25 201 THR B N 1
ATOM 5640 C CA . THR B 1 201 ? 3.199 3.215 6.883 1 98.25 201 THR B CA 1
ATOM 5641 C C . THR B 1 201 ? 2.738 2.484 5.625 1 98.25 201 THR B C 1
ATOM 5643 O O . THR B 1 201 ? 3.105 1.329 5.402 1 98.25 201 THR B O 1
ATOM 5646 N N . GLY B 1 202 ? 1.827 3.107 4.867 1 97.56 202 GLY B N 1
ATOM 5647 C CA . GLY B 1 202 ? 1.334 2.518 3.633 1 97.56 202 GLY B CA 1
ATOM 5648 C C . GLY B 1 202 ? 0.2 1.533 3.854 1 97.56 202 GLY B C 1
ATOM 5649 O O . GLY B 1 202 ? -0.039 0.656 3.021 1 97.56 202 GLY B O 1
ATOM 5650 N N . LEU B 1 203 ? -0.405 1.686 4.996 1 98.75 203 LEU B N 1
ATOM 5651 C CA . LEU B 1 203 ? -1.493 0.768 5.316 1 98.75 203 LEU B CA 1
ATOM 5652 C C . LEU B 1 203 ? -2.631 1.498 6.02 1 98.75 203 LEU B C 1
ATOM 5654 O O . LEU B 1 203 ? -2.398 2.246 6.973 1 98.75 203 LEU B O 1
ATOM 5658 N N . GLY B 1 204 ? -3.816 1.393 5.508 1 98.69 204 GLY B N 1
ATOM 5659 C CA . GLY B 1 204 ? -5.07 1.848 6.086 1 98.69 204 GLY B CA 1
ATOM 5660 C C . GLY B 1 204 ? -6.234 0.921 5.793 1 98.69 204 GLY B C 1
ATOM 5661 O O . GLY B 1 204 ? -6.043 -0.279 5.586 1 98.69 204 GLY B O 1
ATOM 5662 N N . CYS B 1 205 ? -7.414 1.427 5.953 1 98.31 205 CYS B N 1
ATOM 5663 C CA . CYS B 1 205 ? -8.547 0.592 5.578 1 98.31 205 CYS B CA 1
ATOM 5664 C C . CYS B 1 205 ? -9.797 1.438 5.348 1 98.31 205 CYS B C 1
ATOM 5666 O O . CYS B 1 205 ? -9.844 2.602 5.754 1 98.31 205 CYS B O 1
ATOM 5668 N N . LEU B 1 206 ? -10.617 0.944 4.562 1 98.88 206 LEU B N 1
ATOM 5669 C CA . LEU B 1 206 ? -12 1.384 4.395 1 98.88 206 LEU B CA 1
ATOM 5670 C C . LEU B 1 206 ? -12.953 0.471 5.152 1 98.88 206 LEU B C 1
ATOM 5672 O O . LEU B 1 206 ? -13.07 -0.716 4.84 1 98.88 206 LEU B O 1
ATOM 5676 N N . LEU B 1 207 ? -13.531 0.99 6.191 1 98.88 207 LEU B N 1
ATOM 5677 C CA . LEU B 1 207 ? -14.617 0.273 6.855 1 98.88 207 LEU B CA 1
ATOM 5678 C C . LEU B 1 207 ? -15.945 0.536 6.164 1 98.88 207 LEU B C 1
ATOM 5680 O O . LEU B 1 207 ? -16.312 1.688 5.914 1 98.88 207 LEU B O 1
ATOM 5684 N N . VAL B 1 208 ? -16.625 -0.517 5.816 1 98.81 208 VAL B N 1
ATOM 5685 C CA . VAL B 1 208 ? -17.891 -0.416 5.078 1 98.81 208 VAL B CA 1
ATOM 5686 C C . VAL B 1 208 ? -19 -1.088 5.871 1 98.81 208 VAL B C 1
ATOM 5688 O O . VAL B 1 208 ? -18.938 -2.285 6.16 1 98.81 208 VAL B O 1
ATOM 5691 N N . ARG B 1 209 ? -19.953 -0.319 6.195 1 97.94 209 ARG B N 1
ATOM 5692 C CA . ARG B 1 209 ? -21.141 -0.928 6.801 1 97.94 209 ARG B CA 1
ATOM 5693 C C . ARG B 1 209 ? -21.797 -1.915 5.844 1 97.94 209 ARG B C 1
ATOM 5695 O O . ARG B 1 209 ? -21.938 -1.633 4.648 1 97.94 209 ARG B O 1
ATOM 5702 N N . LYS B 1 210 ? -22.219 -3.049 6.305 1 94.38 210 LYS B N 1
ATOM 5703 C CA . LYS B 1 210 ? -22.734 -4.117 5.453 1 94.38 210 LYS B CA 1
ATOM 5704 C C . LYS B 1 210 ? -23.938 -3.639 4.637 1 94.38 210 LYS B C 1
ATOM 5706 O O . LYS B 1 210 ? -24.078 -4.004 3.469 1 94.38 210 LYS B O 1
ATOM 5711 N N . SER B 1 211 ? -24.797 -2.816 5.184 1 93 211 SER B N 1
ATOM 5712 C CA . SER B 1 211 ? -25.969 -2.314 4.477 1 93 211 SER B CA 1
ATOM 5713 C C . SER B 1 211 ? -25.562 -1.4 3.324 1 93 211 SER B C 1
ATOM 5715 O O . SER B 1 211 ? -26.312 -1.251 2.357 1 93 211 SER B O 1
ATOM 5717 N N . ALA B 1 212 ? -24.406 -0.758 3.428 1 95.69 212 ALA B N 1
ATOM 5718 C CA . ALA B 1 212 ? -23.938 0.16 2.395 1 95.69 212 ALA B CA 1
ATOM 5719 C C . ALA B 1 212 ? -23.141 -0.581 1.324 1 95.69 212 ALA B C 1
ATOM 5721 O O . ALA B 1 212 ? -22.891 -0.044 0.241 1 95.69 212 ALA B O 1
ATOM 5722 N N . ALA B 1 213 ? -22.75 -1.807 1.55 1 94.81 213 ALA B N 1
ATOM 5723 C CA . ALA B 1 213 ? -21.906 -2.598 0.653 1 94.81 213 ALA B CA 1
ATOM 5724 C C . ALA B 1 213 ? -22.594 -2.795 -0.701 1 94.81 213 ALA B C 1
ATOM 5726 O O . ALA B 1 213 ? -21.922 -2.939 -1.724 1 94.81 213 ALA B O 1
ATOM 5727 N N . GLU B 1 214 ? -23.859 -2.811 -0.744 1 91 214 GLU B N 1
ATOM 5728 C CA . GLU B 1 214 ? -24.625 -3.033 -1.969 1 91 214 GLU B CA 1
ATOM 5729 C C . GLU B 1 214 ? -24.391 -1.906 -2.973 1 91 214 GLU B C 1
ATOM 5731 O O . GLU B 1 214 ? -24.625 -2.08 -4.172 1 91 214 GLU B O 1
ATOM 5736 N N . MET B 1 215 ? -23.922 -0.768 -2.449 1 93.25 215 MET B N 1
ATOM 5737 C CA . MET B 1 215 ? -23.703 0.383 -3.318 1 93.25 215 MET B CA 1
ATOM 5738 C C . MET B 1 215 ? -22.328 0.302 -3.984 1 93.25 215 MET B C 1
ATOM 5740 O O . MET B 1 215 ? -22.031 1.076 -4.895 1 93.25 215 MET B O 1
ATOM 5744 N N . LEU B 1 216 ? -21.531 -0.636 -3.553 1 94.12 216 LEU B N 1
ATOM 5745 C CA . LEU B 1 216 ? -20.203 -0.787 -4.113 1 94.12 216 LEU B CA 1
ATOM 5746 C C . LEU B 1 216 ? -20.172 -1.866 -5.191 1 94.12 216 LEU B C 1
ATOM 5748 O O . LEU B 1 216 ? -19.547 -2.908 -5.02 1 94.12 216 LEU B O 1
ATOM 5752 N N . THR B 1 217 ? -20.75 -1.565 -6.348 1 88.25 217 THR B N 1
ATOM 5753 C CA . THR B 1 217 ? -20.953 -2.572 -7.383 1 88.25 217 THR B CA 1
ATOM 5754 C C . THR B 1 217 ? -20.234 -2.174 -8.672 1 88.25 217 THR B C 1
ATOM 5756 O O . THR B 1 217 ? -20.219 -2.938 -9.641 1 88.25 217 THR B O 1
ATOM 5759 N N . ASN B 1 218 ? -19.641 -1.056 -8.672 1 86.81 218 ASN B N 1
ATOM 5760 C CA . ASN B 1 218 ? -19.016 -0.565 -9.898 1 86.81 218 ASN B CA 1
ATOM 5761 C C . ASN B 1 218 ? -17.516 -0.803 -9.883 1 86.81 218 ASN B C 1
ATOM 5763 O O . ASN B 1 218 ? -16.734 0.141 -9.742 1 86.81 218 ASN B O 1
ATOM 5767 N N . LYS B 1 219 ? -17.109 -1.97 -10.164 1 88.31 219 LYS B N 1
ATOM 5768 C CA . LYS B 1 219 ? -15.688 -2.279 -10.203 1 88.31 219 LYS B CA 1
ATOM 5769 C C . LYS B 1 219 ? -15.109 -2.049 -11.602 1 88.31 219 LYS B C 1
ATOM 5771 O O . LYS B 1 219 ? -15.469 -2.754 -12.547 1 88.31 219 LYS B O 1
ATOM 5776 N N . ARG B 1 220 ? -14.219 -1.068 -11.742 1 84.12 220 ARG B N 1
ATOM 5777 C CA . ARG B 1 220 ? -13.727 -0.628 -13.047 1 84.12 220 ARG B CA 1
ATOM 5778 C C . ARG B 1 220 ? -12.375 -1.268 -13.359 1 84.12 220 ARG B C 1
ATOM 5780 O O . ARG B 1 220 ? -11.844 -1.094 -14.461 1 84.12 220 ARG B O 1
ATOM 5787 N N . TYR B 1 221 ? -11.789 -1.88 -12.539 1 91.5 221 TYR B N 1
ATOM 5788 C CA . TYR B 1 221 ? -10.539 -2.629 -12.656 1 91.5 221 TYR B CA 1
ATOM 5789 C C . TYR B 1 221 ? -10.539 -3.83 -11.719 1 91.5 221 TYR B C 1
ATOM 5791 O O . TYR B 1 221 ? -11.047 -3.752 -10.594 1 91.5 221 TYR B O 1
ATOM 5799 N N . PHE B 1 222 ? -9.984 -4.973 -12.227 1 93.38 222 PHE B N 1
ATOM 5800 C CA . PHE B 1 222 ? -9.805 -6.094 -11.312 1 93.38 222 PHE B CA 1
ATOM 5801 C C . PHE B 1 222 ? -8.383 -6.637 -11.391 1 93.38 222 PHE B C 1
ATOM 5803 O O . PHE B 1 222 ? -7.773 -6.637 -12.461 1 93.38 222 PHE B O 1
ATOM 5810 N N . GLY B 1 223 ? -7.852 -6.973 -10.258 1 95.12 223 GLY B N 1
ATOM 5811 C CA . GLY B 1 223 ? -6.523 -7.555 -10.141 1 95.12 223 GLY B CA 1
ATOM 5812 C C . GLY B 1 223 ? -6.531 -8.93 -9.5 1 95.12 223 GLY B C 1
ATOM 5813 O O . GLY B 1 223 ? -7.598 -9.477 -9.211 1 95.12 223 GLY B O 1
ATOM 5814 N N . GLY B 1 224 ? -5.359 -9.438 -9.375 1 93.81 224 GLY B N 1
ATOM 5815 C CA . GLY B 1 224 ? -5.211 -10.766 -8.797 1 93.81 224 GLY B CA 1
ATOM 5816 C C . GLY B 1 224 ? -5.988 -10.938 -7.504 1 93.81 224 GLY B C 1
ATOM 5817 O O . GLY B 1 224 ? -6.02 -10.031 -6.668 1 93.81 224 GLY B O 1
ATOM 5818 N N . GLY B 1 225 ? -6.672 -12.07 -7.324 1 91.31 225 GLY B N 1
ATOM 5819 C CA . GLY B 1 225 ? -7.332 -12.43 -6.082 1 91.31 225 GLY B CA 1
ATOM 5820 C C . GLY B 1 225 ? -8.75 -11.898 -5.977 1 91.31 225 GLY B C 1
ATOM 5821 O O . GLY B 1 225 ? -9.547 -12.391 -5.18 1 91.31 225 GLY B O 1
ATOM 5822 N N . SER B 1 226 ? -9.141 -10.938 -6.816 1 93.62 226 SER B N 1
ATOM 5823 C CA . SER B 1 226 ? -10.414 -10.258 -6.609 1 93.62 226 SER B CA 1
ATOM 5824 C C . SER B 1 226 ? -11.508 -10.852 -7.492 1 93.62 226 SER B C 1
ATOM 5826 O O . SER B 1 226 ? -12.695 -10.672 -7.223 1 93.62 226 SER B O 1
ATOM 5828 N N . PRO B 1 227 ? -11.156 -11.586 -8.664 1 92.31 227 PRO B N 1
ATOM 5829 C CA . PRO B 1 227 ? -12.195 -12.266 -9.445 1 92.31 227 PRO B CA 1
ATOM 5830 C C . PRO B 1 227 ? -12.562 -13.633 -8.875 1 92.31 227 PRO B C 1
ATOM 5832 O O . PRO B 1 227 ? -11.688 -14.367 -8.406 1 92.31 227 PRO B O 1
ATOM 5835 N N . ALA B 1 228 ? -13.844 -13.875 -8.844 1 88.69 228 ALA B N 1
ATOM 5836 C CA . ALA B 1 228 ? -14.273 -15.258 -8.68 1 88.69 228 ALA B CA 1
ATOM 5837 C C . ALA B 1 228 ? -13.984 -16.078 -9.93 1 88.69 228 ALA B C 1
ATOM 5839 O O . ALA B 1 228 ? -13.727 -17.281 -9.852 1 88.69 228 ALA B O 1
ATOM 5840 N N . GLY B 1 229 ? -14.023 -15.359 -11.047 1 89.62 229 GLY B N 1
ATOM 5841 C CA . GLY B 1 229 ? -13.703 -15.945 -12.344 1 89.62 229 GLY B CA 1
ATOM 5842 C C . GLY B 1 229 ? -13.578 -14.914 -13.445 1 89.62 229 GLY B C 1
ATOM 5843 O O . GLY B 1 229 ? -14.258 -13.883 -13.422 1 89.62 229 GLY B O 1
ATOM 5844 N N . TYR B 1 230 ? -12.703 -15.164 -14.352 1 89.38 230 TYR B N 1
ATOM 5845 C CA . TYR B 1 230 ? -12.57 -14.359 -15.562 1 89.38 230 TYR B CA 1
ATOM 5846 C C . TYR B 1 230 ? -11.992 -15.188 -16.703 1 89.38 230 TYR B C 1
ATOM 5848 O O . TYR B 1 230 ? -11.5 -16.297 -16.5 1 89.38 230 TYR B O 1
ATOM 5856 N N . LEU B 1 231 ? -12.219 -14.773 -17.875 1 88.75 231 LEU B N 1
ATOM 5857 C CA . LEU B 1 231 ? -11.578 -15.367 -19.047 1 88.75 231 LEU B CA 1
ATOM 5858 C C . LEU B 1 231 ? -10.688 -14.359 -19.75 1 88.75 231 LEU B C 1
ATOM 5860 O O . LEU B 1 231 ? -11.047 -13.188 -19.875 1 88.75 231 LEU B O 1
ATOM 5864 N N . ALA B 1 232 ? -9.531 -14.773 -20.172 1 87 232 ALA B N 1
ATOM 5865 C CA . ALA B 1 232 ? -8.555 -13.875 -20.781 1 87 232 ALA B CA 1
ATOM 5866 C C . ALA B 1 232 ? -8.93 -13.547 -22.219 1 87 232 ALA B C 1
ATOM 5868 O O . ALA B 1 232 ? -8.578 -12.477 -22.734 1 87 232 ALA B O 1
ATOM 5869 N N . ASN B 1 233 ? -9.664 -14.383 -22.859 1 84.06 233 ASN B N 1
ATOM 5870 C CA . ASN B 1 233 ? -9.875 -14.227 -24.297 1 84.06 233 ASN B CA 1
ATOM 5871 C C . ASN B 1 233 ? -11.242 -13.617 -24.594 1 84.06 233 ASN B C 1
ATOM 5873 O O . ASN B 1 233 ? -11.594 -13.414 -25.766 1 84.06 233 ASN B O 1
ATOM 5877 N N . CYS B 1 234 ? -12.07 -13.406 -23.547 1 80.25 234 CYS B N 1
ATOM 5878 C CA . CYS B 1 234 ? -13.359 -12.758 -23.766 1 80.25 234 CYS B CA 1
ATOM 5879 C C . CYS B 1 234 ? -13.727 -11.875 -22.594 1 80.25 234 CYS B C 1
ATOM 5881 O O . CYS B 1 234 ? -13.047 -11.883 -21.562 1 80.25 234 CYS B O 1
ATOM 5883 N N . ASP B 1 235 ? -14.812 -11.141 -22.797 1 83.25 235 ASP B N 1
ATOM 5884 C CA . ASP B 1 235 ? -15.234 -10.18 -21.781 1 83.25 235 ASP B CA 1
ATOM 5885 C C . ASP B 1 235 ? -16.125 -10.844 -20.734 1 83.25 235 ASP B C 1
ATOM 5887 O O . ASP B 1 235 ? -17.328 -10.609 -20.688 1 83.25 235 ASP B O 1
ATOM 5891 N N . PHE B 1 236 ? -15.484 -11.75 -20 1 85.81 236 PHE B N 1
ATOM 5892 C CA . PHE B 1 236 ? -16.156 -12.398 -18.891 1 85.81 236 PHE B CA 1
ATOM 5893 C C . PHE B 1 236 ? -15.438 -12.125 -17.578 1 85.81 236 PHE B C 1
ATOM 5895 O O . PHE B 1 236 ? -14.227 -12.344 -17.469 1 85.81 236 PHE B O 1
ATOM 5902 N N . PHE B 1 237 ? -16.172 -11.586 -16.703 1 89.19 237 PHE B N 1
ATOM 5903 C CA . PHE B 1 237 ? -15.633 -11.266 -15.383 1 89.19 237 PHE B CA 1
ATOM 5904 C C . PHE B 1 237 ? -16.703 -11.422 -14.312 1 89.19 237 PHE B C 1
ATOM 5906 O O . PHE B 1 237 ? -17.812 -10.906 -14.453 1 89.19 237 PHE B O 1
ATOM 5913 N N . LYS B 1 238 ? -16.422 -12.219 -13.312 1 88.5 238 LYS B N 1
ATOM 5914 C CA . LYS B 1 238 ? -17.266 -12.398 -12.133 1 88.5 238 LYS B CA 1
ATOM 5915 C C . LYS B 1 238 ? -16.5 -12.039 -10.859 1 88.5 238 LYS B C 1
ATOM 5917 O O . LYS B 1 238 ? -15.523 -12.695 -10.508 1 88.5 238 LYS B O 1
ATOM 5922 N N . PRO B 1 239 ? -16.953 -10.984 -10.156 1 90.06 239 PRO B N 1
ATOM 5923 C CA . PRO B 1 239 ? -16.25 -10.578 -8.93 1 90.06 239 PRO B CA 1
ATOM 5924 C C . PRO B 1 239 ? -16.516 -11.523 -7.762 1 90.06 239 PRO B C 1
ATOM 5926 O O . PRO B 1 239 ? -17.531 -12.219 -7.742 1 90.06 239 PRO B O 1
ATOM 5929 N N . ARG B 1 240 ? -15.562 -11.57 -6.84 1 90.94 240 ARG B N 1
ATOM 5930 C CA . ARG B 1 240 ? -15.797 -12.297 -5.594 1 90.94 240 ARG B CA 1
ATOM 5931 C C . ARG B 1 240 ? -17 -11.727 -4.844 1 90.94 240 ARG B C 1
ATOM 5933 O O . ARG B 1 240 ? -17.328 -10.547 -5 1 90.94 240 ARG B O 1
ATOM 5940 N N . THR B 1 241 ? -17.609 -12.562 -3.963 1 86 241 THR B N 1
ATOM 5941 C CA . THR B 1 241 ? -18.812 -12.148 -3.254 1 86 241 THR B CA 1
ATOM 5942 C C . THR B 1 241 ? -18.453 -11.414 -1.968 1 86 241 THR B C 1
ATOM 5944 O O . THR B 1 241 ? -19.141 -10.453 -1.59 1 86 241 THR B O 1
ATOM 5947 N N . VAL B 1 242 ? -17.453 -11.898 -1.281 1 90.62 242 VAL B N 1
ATOM 5948 C CA . VAL B 1 242 ? -17.016 -11.227 -0.065 1 90.62 242 VAL B CA 1
ATOM 5949 C C . VAL B 1 242 ? -16.438 -9.859 -0.413 1 90.62 242 VAL B C 1
ATOM 5951 O O . VAL B 1 242 ? -15.555 -9.75 -1.271 1 90.62 242 VAL B O 1
ATOM 5954 N N . LEU B 1 243 ? -16.844 -8.805 0.227 1 95.25 243 LEU B N 1
ATOM 5955 C CA . LEU B 1 243 ? -16.562 -7.43 -0.175 1 95.25 243 LEU B CA 1
ATOM 5956 C C . LEU B 1 243 ? -15.062 -7.156 -0.174 1 95.25 243 LEU B C 1
ATOM 5958 O O . LEU B 1 243 ? -14.516 -6.637 -1.153 1 95.25 243 LEU B O 1
ATOM 5962 N N . HIS B 1 244 ? -14.367 -7.465 1.021 1 96.81 244 HIS B N 1
ATOM 5963 C CA . HIS B 1 244 ? -12.945 -7.141 1.074 1 96.81 244 HIS B CA 1
ATOM 5964 C C . HIS B 1 244 ? -12.156 -7.945 0.046 1 96.81 244 HIS B C 1
ATOM 5966 O O . HIS B 1 244 ? -11.18 -7.453 -0.52 1 96.81 244 HIS B O 1
ATOM 5972 N N . SER B 1 245 ? -12.523 -9.18 -0.282 1 94.12 245 SER B N 1
ATOM 5973 C CA . SER B 1 245 ? -11.867 -9.969 -1.314 1 94.12 245 SER B CA 1
ATOM 5974 C C . SER B 1 245 ? -12.094 -9.367 -2.699 1 94.12 245 SER B C 1
ATOM 5976 O O . SER B 1 245 ? -11.219 -9.438 -3.561 1 94.12 245 SER B O 1
ATOM 5978 N N . ARG B 1 246 ? -13.25 -8.82 -2.924 1 95.31 246 ARG B N 1
ATOM 5979 C CA . ARG B 1 246 ? -13.625 -8.211 -4.199 1 95.31 246 ARG B CA 1
ATOM 5980 C C . ARG B 1 246 ? -12.852 -6.922 -4.441 1 95.31 246 ARG B C 1
ATOM 5982 O O . ARG B 1 246 ? -12.469 -6.625 -5.574 1 95.31 246 ARG B O 1
ATOM 5989 N N . LEU B 1 247 ? -12.602 -6.18 -3.369 1 97.5 247 LEU B N 1
ATOM 5990 C CA . LEU B 1 247 ? -12.086 -4.828 -3.527 1 97.5 247 LEU B CA 1
ATOM 5991 C C . LEU B 1 247 ? -10.57 -4.805 -3.352 1 97.5 247 LEU B C 1
ATOM 5993 O O . LEU B 1 247 ? -9.906 -3.855 -3.777 1 97.5 247 LEU B O 1
ATOM 5997 N N . GLU B 1 248 ? -9.984 -5.797 -2.666 1 97.75 248 GLU B N 1
ATOM 5998 C CA . GLU B 1 248 ? -8.539 -5.879 -2.467 1 97.75 248 GLU B CA 1
ATOM 5999 C C . GLU B 1 248 ? -7.852 -6.52 -3.668 1 97.75 248 GLU B C 1
ATOM 6001 O O . GLU B 1 248 ? -7.59 -7.727 -3.668 1 97.75 248 GLU B O 1
ATOM 6006 N N . ASP B 1 249 ? -7.5 -5.707 -4.629 1 97 249 ASP B N 1
ATOM 6007 C CA . ASP B 1 249 ? -6.828 -6.172 -5.84 1 97 249 ASP B CA 1
ATOM 6008 C C . ASP B 1 249 ? -5.355 -6.469 -5.566 1 97 249 ASP B C 1
ATOM 6010 O O . ASP B 1 249 ? -4.617 -5.605 -5.086 1 97 249 ASP B O 1
ATOM 6014 N N . GLY B 1 250 ? -4.91 -7.691 -5.926 1 96.44 250 GLY B N 1
ATOM 6015 C CA . GLY B 1 250 ? -3.516 -8.062 -5.75 1 96.44 250 GLY B CA 1
ATOM 6016 C C . GLY B 1 250 ? -3.209 -8.586 -4.359 1 96.44 250 GLY B C 1
ATOM 6017 O O . GLY B 1 250 ? -4.121 -8.812 -3.561 1 96.44 250 GLY B O 1
ATOM 6018 N N . THR B 1 251 ? -1.973 -8.844 -4.133 1 96.94 251 THR B N 1
ATOM 6019 C CA . THR B 1 251 ? -1.541 -9.32 -2.82 1 96.94 251 THR B CA 1
ATOM 6020 C C . THR B 1 251 ? -1.549 -8.18 -1.805 1 96.94 251 THR B C 1
ATOM 6022 O O . THR B 1 251 ? -0.949 -7.129 -2.037 1 96.94 251 THR B O 1
ATOM 6025 N N . ILE B 1 252 ? -2.277 -8.383 -0.763 1 97.69 252 ILE B N 1
ATOM 6026 C CA . ILE B 1 252 ? -2.338 -7.387 0.304 1 97.69 252 ILE B CA 1
ATOM 6027 C C . ILE B 1 252 ? -0.995 -7.324 1.028 1 97.69 252 ILE B C 1
ATOM 6029 O O . ILE B 1 252 ? -0.155 -8.211 0.87 1 97.69 252 ILE B O 1
ATOM 6033 N N . SER B 1 253 ? -0.798 -6.238 1.763 1 98.44 253 SER B N 1
ATOM 6034 C CA . SER B 1 253 ? 0.428 -6.074 2.537 1 98.44 253 SER B CA 1
ATOM 6035 C C . SER B 1 253 ? 0.416 -6.957 3.781 1 98.44 253 SER B C 1
ATOM 6037 O O . SER B 1 253 ? 0.404 -6.453 4.906 1 98.44 253 SER B O 1
ATOM 6039 N N . PHE B 1 254 ? 0.557 -8.281 3.617 1 98.12 254 PHE B N 1
ATOM 6040 C CA . PHE B 1 254 ? 0.224 -9.219 4.68 1 98.12 254 PHE B CA 1
ATOM 6041 C C . PHE B 1 254 ? 1.239 -9.148 5.812 1 98.12 254 PHE B C 1
ATOM 6043 O O . PHE B 1 254 ? 0.896 -9.359 6.977 1 98.12 254 PHE B O 1
ATOM 6050 N N . LEU B 1 255 ? 2.502 -8.844 5.57 1 98.31 255 LEU B N 1
ATOM 6051 C CA . LEU B 1 255 ? 3.457 -8.703 6.664 1 98.31 255 LEU B CA 1
ATOM 6052 C C . LEU B 1 255 ? 3.17 -7.441 7.477 1 98.31 255 LEU B C 1
ATOM 6054 O O . LEU B 1 255 ? 3.277 -7.453 8.703 1 98.31 255 LEU B O 1
ATOM 6058 N N . ASP B 1 256 ? 2.785 -6.324 6.77 1 98.44 256 ASP B N 1
ATOM 6059 C CA . ASP B 1 256 ? 2.414 -5.098 7.469 1 98.44 256 ASP B CA 1
ATOM 6060 C C . ASP B 1 256 ? 1.104 -5.273 8.234 1 98.44 256 ASP B C 1
ATOM 6062 O O . ASP B 1 256 ? 0.917 -4.684 9.297 1 98.44 256 ASP B O 1
ATOM 6066 N N . ILE B 1 257 ? 0.211 -6.016 7.633 1 98.38 257 ILE B N 1
ATOM 6067 C CA . ILE B 1 257 ? -1.053 -6.281 8.312 1 98.38 257 ILE B CA 1
ATOM 6068 C C . ILE B 1 257 ? -0.788 -7.004 9.633 1 98.38 257 ILE B C 1
ATOM 6070 O O . ILE B 1 257 ? -1.402 -6.688 10.656 1 98.38 257 ILE B O 1
ATOM 6074 N N . MET B 1 258 ? 0.1 -7.93 9.617 1 96.44 258 MET B N 1
ATOM 6075 C CA . MET B 1 258 ? 0.484 -8.617 10.852 1 96.44 258 MET B CA 1
ATOM 6076 C C . MET B 1 258 ? 1.032 -7.633 11.875 1 96.44 258 MET B C 1
ATOM 6078 O O . MET B 1 258 ? 0.798 -7.781 13.07 1 96.44 258 MET B O 1
ATOM 6082 N N . ALA B 1 259 ? 1.729 -6.594 11.43 1 97.88 259 ALA B N 1
ATOM 6083 C CA . ALA B 1 259 ? 2.305 -5.582 12.312 1 97.88 259 ALA B CA 1
ATOM 6084 C C . ALA B 1 259 ? 1.216 -4.844 13.086 1 97.88 259 ALA B C 1
ATOM 6086 O O . ALA B 1 259 ? 1.459 -4.34 14.18 1 97.88 259 ALA B O 1
ATOM 6087 N N . LEU B 1 260 ? 0.026 -4.742 12.539 1 98.06 260 LEU B N 1
ATOM 6088 C CA . LEU B 1 260 ? -1.073 -4.02 13.172 1 98.06 260 LEU B CA 1
ATOM 6089 C C . LEU B 1 260 ? -1.396 -4.613 14.539 1 98.06 260 LEU B C 1
ATOM 6091 O O . LEU B 1 260 ? -1.771 -3.883 15.461 1 98.06 260 LEU B O 1
ATOM 6095 N N . LYS B 1 261 ? -1.275 -5.922 14.617 1 94.69 261 LYS B N 1
ATOM 6096 C CA . LYS B 1 261 ? -1.537 -6.566 15.898 1 94.69 261 LYS B CA 1
ATOM 6097 C C . LYS B 1 261 ? -0.677 -5.961 17 1 94.69 261 LYS B C 1
ATOM 6099 O O . LYS B 1 261 ? -1.172 -5.672 18.094 1 94.69 261 LYS B O 1
ATOM 6104 N N . HIS B 1 262 ? 0.552 -5.754 16.703 1 96 262 HIS B N 1
ATOM 6105 C CA . HIS B 1 262 ? 1.484 -5.211 17.688 1 96 262 HIS B CA 1
ATOM 6106 C C . HIS B 1 262 ? 1.204 -3.738 17.953 1 96 262 HIS B C 1
ATOM 6108 O O . HIS B 1 262 ? 1.402 -3.264 19.078 1 96 262 HIS B O 1
ATOM 6114 N N . GLY B 1 263 ? 0.755 -2.986 16.922 1 97 263 GLY B N 1
ATOM 6115 C CA . GLY B 1 263 ? 0.321 -1.613 17.125 1 97 263 GLY B CA 1
ATOM 6116 C C . GLY B 1 263 ? -0.881 -1.497 18.047 1 97 263 GLY B C 1
ATOM 6117 O O . GLY B 1 263 ? -0.872 -0.708 19 1 97 263 GLY B O 1
ATOM 6118 N N . PHE B 1 264 ? -1.88 -2.334 17.828 1 96.31 264 PHE B N 1
ATOM 6119 C CA . PHE B 1 264 ? -3.09 -2.312 18.641 1 96.31 264 PHE B CA 1
ATOM 6120 C C . PHE B 1 264 ? -2.803 -2.811 20.047 1 96.31 264 PHE B C 1
ATOM 6122 O O . PHE B 1 264 ? -3.359 -2.295 21.016 1 96.31 264 PHE B O 1
ATOM 6129 N N . ASN B 1 265 ? -1.947 -3.863 20.156 1 93.81 265 ASN B N 1
ATOM 6130 C CA . ASN B 1 265 ? -1.546 -4.328 21.469 1 93.81 265 ASN B CA 1
ATOM 6131 C C . ASN B 1 265 ? -0.911 -3.209 22.297 1 93.81 265 ASN B C 1
ATOM 6133 O O . ASN B 1 265 ? -1.24 -3.029 23.469 1 93.81 265 ASN B O 1
ATOM 6137 N N . PHE B 1 266 ? -0.027 -2.484 21.719 1 95.25 266 PHE B N 1
ATOM 6138 C CA . PHE B 1 266 ? 0.631 -1.375 22.391 1 95.25 266 PHE B CA 1
ATOM 6139 C C . PHE B 1 266 ? -0.382 -0.311 22.797 1 95.25 266 PHE B C 1
ATOM 6141 O O . PHE B 1 266 ? -0.38 0.155 23.938 1 95.25 266 PHE B O 1
ATOM 6148 N N . LEU B 1 267 ? -1.222 0.072 21.828 1 95.12 267 LEU B N 1
ATOM 6149 C CA . LEU B 1 267 ? -2.225 1.099 22.094 1 95.12 267 LEU B CA 1
ATOM 6150 C C . LEU B 1 267 ? -3.129 0.695 23.25 1 95.12 267 LEU B C 1
ATOM 6152 O O . LEU B 1 267 ? -3.449 1.52 24.109 1 95.12 267 LEU B O 1
ATOM 6156 N N . ASN B 1 268 ? -3.496 -0.571 23.281 1 92.31 268 ASN B N 1
ATOM 6157 C CA . ASN B 1 268 ? -4.363 -1.096 24.328 1 92.31 268 ASN B CA 1
ATOM 6158 C C . ASN B 1 268 ? -3.658 -1.109 25.688 1 92.31 268 ASN B C 1
ATOM 6160 O O . ASN B 1 268 ? -4.297 -0.94 26.719 1 92.31 268 ASN B O 1
ATOM 6164 N N . GLN B 1 269 ? -2.381 -1.329 25.641 1 93.5 269 GLN B N 1
ATOM 6165 C CA . GLN B 1 269 ? -1.6 -1.278 26.875 1 93.5 269 GLN B CA 1
ATOM 6166 C C . GLN B 1 269 ? -1.537 0.143 27.422 1 93.5 269 GLN B C 1
ATOM 6168 O O . GLN B 1 269 ? -1.519 0.341 28.641 1 93.5 269 GLN B O 1
ATOM 6173 N N . VAL B 1 270 ? -1.501 1.087 26.531 1 92.81 270 VAL B N 1
ATOM 6174 C CA . VAL B 1 270 ? -1.492 2.486 26.953 1 92.81 270 VAL B CA 1
ATOM 6175 C C . VAL B 1 270 ? -2.869 2.873 27.484 1 92.81 270 VAL B C 1
ATOM 6177 O O . VAL B 1 270 ? -2.982 3.42 28.578 1 92.81 270 VAL B O 1
ATOM 6180 N N . ASP B 1 271 ? -3.873 2.676 26.703 1 92.56 271 ASP B N 1
ATOM 6181 C CA . ASP B 1 271 ? -5.25 2.994 27.062 1 92.56 271 ASP B CA 1
ATOM 6182 C C . ASP B 1 271 ? -6.242 2.283 26.156 1 92.56 271 ASP B C 1
ATOM 6184 O O . ASP B 1 271 ? -6.602 2.805 25.094 1 92.56 271 ASP B O 1
ATOM 6188 N N . LYS B 1 272 ? -6.82 1.269 26.625 1 83.81 272 LYS B N 1
ATOM 6189 C CA . LYS B 1 272 ? -7.746 0.473 25.812 1 83.81 272 LYS B CA 1
ATOM 6190 C C . LYS B 1 272 ? -8.977 1.287 25.422 1 83.81 272 LYS B C 1
ATOM 6192 O O . LYS B 1 272 ? -9.5 1.143 24.312 1 83.81 272 LYS B O 1
ATOM 6197 N N . SER B 1 273 ? -9.383 2.125 26.266 1 87.94 273 SER B N 1
ATOM 6198 C CA . SER B 1 273 ? -10.617 2.871 26.047 1 87.94 273 SER B CA 1
ATOM 6199 C C . SER B 1 273 ? -10.391 4.086 25.156 1 87.94 273 SER B C 1
ATOM 6201 O O . SER B 1 273 ? -11.344 4.652 24.625 1 87.94 273 SER B O 1
ATOM 6203 N N . MET B 1 274 ? -9.188 4.551 24.984 1 95.75 274 MET B N 1
ATOM 6204 C CA . MET B 1 274 ? -8.789 5.734 24.234 1 95.75 274 MET B CA 1
ATOM 6205 C C . MET B 1 274 ? -9.18 7.012 24.969 1 95.75 274 MET B C 1
ATOM 6207 O O . MET B 1 274 ? -8.789 8.109 24.562 1 95.75 274 MET B O 1
ATOM 6211 N N . VAL B 1 275 ? -9.891 6.895 26.047 1 94.88 275 VAL B N 1
ATOM 6212 C CA . VAL B 1 275 ? -10.414 8.047 26.781 1 94.88 275 VAL B CA 1
ATOM 6213 C C . VAL B 1 275 ? -9.266 8.789 27.453 1 94.88 275 VAL B C 1
ATOM 6215 O O . VAL B 1 275 ? -9.203 10.023 27.406 1 94.88 275 VAL B O 1
ATOM 6218 N N . ARG B 1 276 ? -8.367 8.047 28.047 1 96.44 276 ARG B N 1
ATOM 6219 C CA . ARG B 1 276 ? -7.23 8.664 28.719 1 96.44 276 ARG B CA 1
ATOM 6220 C C . ARG B 1 276 ? -6.309 9.344 27.703 1 96.44 276 ARG B C 1
ATOM 6222 O O . ARG B 1 276 ? -5.719 10.383 28 1 96.44 276 ARG B O 1
ATOM 6229 N N . ILE B 1 277 ? -6.137 8.68 26.594 1 97.81 277 ILE B N 1
ATOM 6230 C CA . ILE B 1 277 ? -5.336 9.266 25.516 1 97.81 277 ILE B CA 1
ATOM 6231 C C . ILE B 1 277 ? -5.961 10.586 25.078 1 97.81 277 ILE B C 1
ATOM 6233 O O . ILE B 1 277 ? -5.262 11.594 24.922 1 97.81 277 ILE B O 1
ATOM 6237 N N . GLN B 1 278 ? -7.254 10.609 24.875 1 98.19 278 GLN B N 1
ATOM 6238 C CA . GLN B 1 278 ? -7.961 11.82 24.469 1 98.19 278 GLN B CA 1
ATOM 6239 C C . GLN B 1 278 ? -7.812 12.93 25.516 1 98.19 278 GLN B C 1
ATOM 6241 O O . GLN B 1 278 ? -7.504 14.07 25.172 1 98.19 278 GLN B O 1
ATOM 6246 N N . ASP B 1 279 ? -8 12.586 26.766 1 97.81 279 ASP B N 1
ATOM 6247 C CA . ASP B 1 279 ? -7.926 13.57 27.844 1 97.81 279 ASP B CA 1
ATOM 6248 C C . ASP B 1 279 ? -6.516 14.133 27.969 1 97.81 279 ASP B C 1
ATOM 6250 O O . ASP B 1 279 ? -6.34 15.344 28.156 1 97.81 279 ASP B O 1
ATOM 6254 N N . HIS B 1 280 ? -5.562 13.258 27.891 1 98.31 280 HIS B N 1
ATOM 6255 C CA . HIS B 1 280 ? -4.168 13.672 28.016 1 98.31 280 HIS B CA 1
ATOM 6256 C C . HIS B 1 280 ? -3.779 14.633 26.891 1 98.31 280 HIS B C 1
ATOM 6258 O O . HIS B 1 280 ? -3.248 15.711 27.156 1 98.31 280 HIS B O 1
ATOM 6264 N N . THR B 1 281 ? -4.012 14.258 25.672 1 98.69 281 THR B N 1
ATOM 6265 C CA . THR B 1 281 ? -3.607 15.07 24.531 1 98.69 281 THR B CA 1
ATOM 6266 C C . THR B 1 281 ? -4.391 16.375 24.484 1 98.69 281 THR B C 1
ATOM 6268 O O . THR B 1 281 ? -3.844 17.422 24.125 1 98.69 281 THR B O 1
ATOM 6271 N N . PHE B 1 282 ? -5.652 16.312 24.906 1 98.62 282 PHE B N 1
ATOM 6272 C CA . PHE B 1 282 ? -6.457 17.516 24.984 1 98.62 282 PHE B CA 1
ATOM 6273 C C . PHE B 1 282 ? -5.902 18.469 26.047 1 98.62 282 PHE B C 1
ATOM 6275 O O . PHE B 1 282 ? -5.824 19.688 25.812 1 98.62 282 PHE B O 1
ATOM 6282 N N . SER B 1 283 ? -5.559 17.969 27.156 1 98.75 283 SER B N 1
ATOM 6283 C CA . SER B 1 283 ? -5.016 18.797 28.234 1 98.75 283 SER B CA 1
ATOM 6284 C C . SER B 1 283 ? -3.754 19.516 27.781 1 98.75 283 SER B C 1
ATOM 6286 O O . SER B 1 283 ? -3.551 20.688 28.125 1 98.75 283 SER B O 1
ATOM 6288 N N . LEU B 1 284 ? -2.916 18.812 27.062 1 98.81 284 LEU B N 1
ATOM 6289 C CA . LEU B 1 284 ? -1.705 19.438 26.531 1 98.81 284 LEU B CA 1
ATOM 6290 C C . LEU B 1 284 ? -2.047 20.531 25.531 1 98.81 284 LEU B C 1
ATOM 6292 O O . LEU B 1 284 ? -1.431 21.594 25.531 1 98.81 284 LEU B O 1
ATOM 6296 N N . ALA B 1 285 ? -3.021 20.266 24.656 1 98.81 285 ALA B N 1
ATOM 6297 C CA . ALA B 1 285 ? -3.441 21.25 23.672 1 98.81 285 ALA B CA 1
ATOM 6298 C C . ALA B 1 285 ? -4.039 22.484 24.359 1 98.81 285 ALA B C 1
ATOM 6300 O O . ALA B 1 285 ? -3.797 23.609 23.922 1 98.81 285 ALA B O 1
ATOM 6301 N N . GLN B 1 286 ? -4.82 22.25 25.359 1 98.81 286 GLN B N 1
ATOM 6302 C CA . GLN B 1 286 ? -5.414 23.344 26.141 1 98.81 286 GLN B CA 1
ATOM 6303 C C . GLN B 1 286 ? -4.34 24.203 26.781 1 98.81 286 GLN B C 1
ATOM 6305 O O . GLN B 1 286 ? -4.434 25.438 26.781 1 98.81 286 GLN B O 1
ATOM 6310 N N . ARG B 1 287 ? -3.389 23.578 27.391 1 98.56 287 ARG B N 1
ATOM 6311 C CA . ARG B 1 287 ? -2.27 24.281 28 1 98.56 287 ARG B CA 1
ATOM 6312 C C . ARG B 1 287 ? -1.546 25.141 26.969 1 98.56 287 ARG B C 1
ATOM 6314 O O . ARG B 1 287 ? -1.232 26.312 27.219 1 98.56 287 ARG B O 1
ATOM 6321 N N . LEU B 1 288 ? -1.27 24.547 25.828 1 98.75 288 LEU B N 1
ATOM 6322 C CA . LEU B 1 288 ? -0.587 25.266 24.75 1 98.75 288 LEU B CA 1
ATOM 6323 C C . LEU B 1 288 ? -1.414 26.469 24.281 1 98.75 288 LEU B C 1
ATOM 6325 O O . LEU B 1 288 ? -0.881 27.562 24.094 1 98.75 288 LEU B O 1
ATOM 6329 N N . TYR B 1 289 ? -2.709 26.234 24.094 1 98.69 289 TYR B N 1
ATOM 6330 C CA . TYR B 1 289 ? -3.641 27.266 23.656 1 98.69 289 TYR B CA 1
ATOM 6331 C C . TYR B 1 289 ? -3.637 28.453 24.625 1 98.69 289 TYR B C 1
ATOM 6333 O O . TYR B 1 289 ? -3.52 29.594 24.203 1 98.69 289 TYR B O 1
ATOM 6341 N N . ARG B 1 290 ? -3.721 28.203 25.875 1 98.38 290 ARG B N 1
ATOM 6342 C CA . ARG B 1 290 ? -3.75 29.25 26.906 1 98.38 290 ARG B CA 1
ATOM 6343 C C . ARG B 1 290 ? -2.426 30 26.953 1 98.38 290 ARG B C 1
ATOM 6345 O O . ARG B 1 290 ? -2.408 31.234 27.016 1 98.38 290 ARG B O 1
ATOM 6352 N N . ALA B 1 291 ? -1.371 29.266 26.922 1 98.44 291 ALA B N 1
ATOM 6353 C CA . ALA B 1 291 ? -0.048 29.875 26.984 1 98.44 291 ALA B CA 1
ATOM 6354 C C . ALA B 1 291 ? 0.194 30.781 25.797 1 98.44 291 ALA B C 1
ATOM 6356 O O . ALA B 1 291 ? 0.735 31.891 25.938 1 98.44 291 ALA B O 1
ATOM 6357 N N . MET B 1 292 ? -0.187 30.344 24.641 1 98.19 292 MET B N 1
ATOM 6358 C CA . MET B 1 292 ? 0.017 31.125 23.422 1 98.19 292 MET B CA 1
ATOM 6359 C C . MET B 1 292 ? -0.827 32.406 23.438 1 98.19 292 MET B C 1
ATOM 6361 O O . MET B 1 292 ? -0.373 33.469 23 1 98.19 292 MET B O 1
ATOM 6365 N N . ASN B 1 293 ? -2.008 32.281 23.953 1 97.19 293 ASN B N 1
ATOM 6366 C CA . ASN B 1 293 ? -2.912 33.438 24.016 1 97.19 293 ASN B CA 1
ATOM 6367 C C . ASN B 1 293 ? -2.416 34.5 25 1 97.19 293 ASN B C 1
ATOM 6369 O O . ASN B 1 293 ? -2.789 35.656 24.891 1 97.19 293 ASN B O 1
ATOM 6373 N N . MET B 1 294 ? -1.539 34.125 25.844 1 97.19 294 MET B N 1
ATOM 6374 C CA . MET B 1 294 ? -1.03 35.062 26.875 1 97.19 294 MET B CA 1
ATOM 6375 C C . MET B 1 294 ? 0.173 35.812 26.344 1 97.19 294 MET B C 1
ATOM 6377 O O . MET B 1 294 ? 0.575 36.812 26.938 1 97.19 294 MET B O 1
ATOM 6381 N N . LEU B 1 295 ? 0.718 35.406 25.281 1 97.38 295 LEU B N 1
ATOM 6382 C CA . LEU B 1 295 ? 1.892 36.094 24.734 1 97.38 295 LEU B CA 1
ATOM 6383 C C . LEU B 1 295 ? 1.502 37.406 24.062 1 97.38 295 LEU B C 1
ATOM 6385 O O . LEU B 1 295 ? 0.762 37.406 23.078 1 97.38 295 LEU B O 1
ATOM 6389 N N . LYS B 1 296 ? 2.021 38.5 24.609 1 97.31 296 LYS B N 1
ATOM 6390 C CA . LYS B 1 296 ? 1.739 39.844 24.078 1 97.31 296 LYS B CA 1
ATOM 6391 C C . LYS B 1 296 ? 3.025 40.625 23.875 1 97.31 296 LYS B C 1
ATOM 6393 O O . LYS B 1 296 ? 3.949 40.531 24.688 1 97.31 296 LYS B O 1
ATOM 6398 N N . HIS B 1 297 ? 3.02 41.375 22.797 1 96.38 297 HIS B N 1
ATOM 6399 C CA . HIS B 1 297 ? 4.102 42.344 22.594 1 96.38 297 HIS B CA 1
ATOM 6400 C C . HIS B 1 297 ? 4.023 43.469 23.594 1 96.38 297 HIS B C 1
ATOM 6402 O O . HIS B 1 297 ? 3.061 43.562 24.359 1 96.38 297 HIS B O 1
ATOM 6408 N N . HIS B 1 298 ? 5.066 44.375 23.578 1 93.69 298 HIS B N 1
ATOM 6409 C CA . HIS B 1 298 ? 5.141 45.5 24.5 1 93.69 298 HIS B CA 1
ATOM 6410 C C . HIS B 1 298 ? 3.936 46.438 24.344 1 93.69 298 HIS B C 1
ATOM 6412 O O . HIS B 1 298 ? 3.504 47.062 25.312 1 93.69 298 HIS B O 1
ATOM 6418 N N . ASN B 1 299 ? 3.352 46.469 23.109 1 95.38 299 ASN B N 1
ATOM 6419 C CA . ASN B 1 299 ? 2.232 47.375 22.844 1 95.38 299 ASN B CA 1
ATOM 6420 C C . ASN B 1 299 ? 0.892 46.688 23.062 1 95.38 299 ASN B C 1
ATOM 6422 O O . ASN B 1 299 ? -0.154 47.219 22.672 1 95.38 299 ASN B O 1
ATOM 6426 N N . GLY B 1 300 ? 0.898 45.375 23.516 1 95.5 300 GLY B N 1
ATOM 6427 C CA . GLY B 1 300 ? -0.323 44.656 23.844 1 95.5 300 GLY B CA 1
ATOM 6428 C C . GLY B 1 300 ? -0.82 43.781 22.703 1 95.5 300 GLY B C 1
ATOM 6429 O O . GLY B 1 300 ? -1.709 42.938 22.891 1 95.5 300 GLY B O 1
ATOM 6430 N N . ALA B 1 301 ? -0.223 43.938 21.562 1 96.19 301 ALA B N 1
ATOM 6431 C CA . ALA B 1 301 ? -0.626 43.156 20.406 1 96.19 301 ALA B CA 1
ATOM 6432 C C . ALA B 1 301 ? -0.313 41.656 20.625 1 96.19 301 ALA B C 1
ATOM 6434 O O . ALA B 1 301 ? 0.647 41.344 21.328 1 96.19 301 ALA B O 1
ATOM 6435 N N . GLU B 1 302 ? -1.095 40.812 20.062 1 96.94 302 GLU B N 1
ATOM 6436 C CA . GLU B 1 302 ? -0.897 39.375 20.188 1 96.94 302 GLU B CA 1
ATOM 6437 C C . GLU B 1 302 ? 0.321 38.906 19.391 1 96.94 302 GLU B C 1
ATOM 6439 O O . GLU B 1 302 ? 0.513 39.344 18.234 1 96.94 302 GLU B O 1
ATOM 6444 N N . VAL B 1 303 ? 1.101 38.062 19.969 1 97.62 303 VAL B N 1
ATOM 6445 C CA . VAL B 1 303 ? 2.258 37.5 19.281 1 97.62 303 VAL B CA 1
ATOM 6446 C C . VAL B 1 303 ? 1.802 36.438 18.312 1 97.62 303 VAL B C 1
ATOM 6448 O O . VAL B 1 303 ? 2.402 36.25 17.25 1 97.62 303 VAL B O 1
ATOM 6451 N N . VAL B 1 304 ? 0.723 35.719 18.734 1 98.12 304 VAL B N 1
ATOM 6452 C CA . VAL B 1 304 ? 0.272 34.562 17.969 1 98.12 304 VAL B CA 1
ATOM 6453 C C . VAL B 1 304 ? -1.198 34.719 17.594 1 98.12 304 VAL B C 1
ATOM 6455 O O . VAL B 1 304 ? -2.002 35.188 18.406 1 98.12 304 VAL B O 1
ATOM 6458 N N . LYS B 1 305 ? -1.507 34.469 16.344 1 97.88 305 LYS B N 1
ATOM 6459 C CA . LYS B 1 305 ? -2.893 34.312 15.914 1 97.88 305 LYS B CA 1
ATOM 6460 C C . LYS B 1 305 ? -3.27 32.844 15.75 1 97.88 305 LYS B C 1
ATOM 6462 O O . LYS B 1 305 ? -2.719 32.156 14.898 1 97.88 305 LYS B O 1
ATOM 6467 N N . ILE B 1 306 ? -4.184 32.344 16.562 1 98.38 306 ILE B N 1
ATOM 6468 C CA . ILE B 1 306 ? -4.605 30.953 16.531 1 98.38 306 ILE B CA 1
ATOM 6469 C C . ILE B 1 306 ? -5.84 30.812 15.648 1 98.38 306 ILE B C 1
ATOM 6471 O O . ILE B 1 306 ? -6.746 31.656 15.695 1 98.38 306 ILE B O 1
ATOM 6475 N N . TYR B 1 307 ? -5.859 29.797 14.789 1 98.19 307 TYR B N 1
ATOM 6476 C CA . TYR B 1 307 ? -6.977 29.516 13.898 1 98.19 307 TYR B CA 1
ATOM 6477 C C . TYR B 1 307 ? -7.777 28.312 14.398 1 98.19 307 TYR B C 1
ATOM 6479 O O . TYR B 1 307 ? -7.383 27.172 14.195 1 98.19 307 TYR B O 1
ATOM 6487 N N . SER B 1 308 ? -8.898 28.531 15.008 1 95.81 308 SER B N 1
ATOM 6488 C CA . SER B 1 308 ? -9.742 27.469 15.57 1 95.81 308 SER B CA 1
ATOM 6489 C C . SER B 1 308 ? -11.195 27.922 15.656 1 95.81 308 SER B C 1
ATOM 6491 O O . SER B 1 308 ? -11.484 29.125 15.727 1 95.81 308 SER B O 1
ATOM 6493 N N . HIS B 1 309 ? -12.078 26.969 15.617 1 95.44 309 HIS B N 1
ATOM 6494 C CA . HIS B 1 309 ? -13.492 27.234 15.812 1 95.44 309 HIS B CA 1
ATOM 6495 C C . HIS B 1 309 ? -13.891 27.062 17.266 1 95.44 309 HIS B C 1
ATOM 6497 O O . HIS B 1 309 ? -15.039 27.344 17.641 1 95.44 309 HIS B O 1
ATOM 6503 N N . THR B 1 310 ? -12.93 26.625 18.062 1 97.38 310 THR B N 1
ATOM 6504 C CA . THR B 1 310 ? -13.219 26.359 19.469 1 97.38 310 THR B CA 1
ATOM 6505 C C . THR B 1 310 ? -12.266 27.141 20.375 1 97.38 310 THR B C 1
ATOM 6507 O O . THR B 1 310 ? -11.328 27.781 19.891 1 97.38 310 THR B O 1
ATOM 6510 N N . ASP B 1 311 ? -12.602 27.125 21.703 1 97 311 ASP B N 1
ATOM 6511 C CA . ASP B 1 311 ? -11.727 27.766 22.672 1 97 311 ASP B CA 1
ATOM 6512 C C . ASP B 1 311 ? -11.008 26.75 23.547 1 97 311 ASP B C 1
ATOM 6514 O O . ASP B 1 311 ? -10.594 27.062 24.656 1 97 311 ASP B O 1
ATOM 6518 N N . TYR B 1 312 ? -10.969 25.562 23.047 1 98.06 312 TYR B N 1
ATOM 6519 C CA . TYR B 1 312 ? -10.227 24.5 23.688 1 98.06 312 TYR B CA 1
ATOM 6520 C C . TYR B 1 312 ? -10.742 24.25 25.109 1 98.06 312 TYR B C 1
ATOM 6522 O O . TYR B 1 312 ? -9.953 24.062 26.047 1 98.06 312 TYR B O 1
ATOM 6530 N N . THR B 1 313 ? -12.031 24.234 25.281 1 97.81 313 THR B N 1
ATOM 6531 C CA . THR B 1 313 ? -12.609 24.031 26.609 1 97.81 313 THR B CA 1
ATOM 6532 C C . THR B 1 313 ? -13.234 22.641 26.703 1 97.81 313 THR B C 1
ATOM 6534 O O . THR B 1 313 ? -13.547 22.172 27.812 1 97.81 313 THR B O 1
ATOM 6537 N N . ASP B 1 314 ? -13.398 21.984 25.5 1 98 314 ASP B N 1
ATOM 6538 C CA . ASP B 1 314 ? -14.086 20.703 25.484 1 98 314 ASP B CA 1
ATOM 6539 C C . ASP B 1 314 ? -13.383 19.719 24.562 1 98 314 ASP B C 1
ATOM 6541 O O . ASP B 1 314 ? -13.273 19.938 23.359 1 98 314 ASP B O 1
ATOM 6545 N N . SER B 1 315 ? -13 18.594 25.172 1 97.44 315 SER B N 1
ATOM 6546 C CA . SER B 1 315 ? -12.273 17.562 24.422 1 97.44 315 SER B CA 1
ATOM 6547 C C . SER B 1 315 ? -13.172 16.891 23.391 1 97.44 315 SER B C 1
ATOM 6549 O O . SER B 1 315 ? -12.688 16.25 22.469 1 97.44 315 SER B O 1
ATOM 6551 N N . GLN B 1 316 ? -14.477 17.062 23.438 1 96.69 316 GLN B N 1
ATOM 6552 C CA . GLN B 1 316 ? -15.422 16.469 22.484 1 96.69 316 GLN B CA 1
ATOM 6553 C C . GLN B 1 316 ? -15.5 17.297 21.203 1 96.69 316 GLN B C 1
ATOM 6555 O O . GLN B 1 316 ? -15.945 16.781 20.172 1 96.69 316 GLN B O 1
ATOM 6560 N N . THR B 1 317 ? -15.039 18.516 21.281 1 97.88 317 THR B N 1
ATOM 6561 C CA . THR B 1 317 ? -15.195 19.375 20.109 1 97.88 317 THR B CA 1
ATOM 6562 C C . THR B 1 317 ? -13.836 19.812 19.562 1 97.88 317 THR B C 1
ATOM 6564 O O . THR B 1 317 ? -13.742 20.406 18.484 1 97.88 317 THR B O 1
ATOM 6567 N N . GLN B 1 318 ? -12.828 19.5 20.375 1 98.56 318 GLN B N 1
ATOM 6568 C CA . GLN B 1 318 ? -11.5 19.984 20 1 98.56 318 GLN B CA 1
ATOM 6569 C C . GLN B 1 318 ? -10.453 18.891 20.172 1 98.56 318 GLN B C 1
ATOM 6571 O O . GLN B 1 318 ? -10.375 18.25 21.219 1 98.56 318 GLN B O 1
ATOM 6576 N N . GLY B 1 319 ? -9.703 18.578 19.078 1 98.38 319 GLY B N 1
ATOM 6577 C CA . GLY B 1 319 ? -8.578 17.656 19.109 1 98.38 319 GLY B CA 1
ATOM 6578 C C . GLY B 1 319 ? -7.27 18.328 19.5 1 98.38 319 GLY B C 1
ATOM 6579 O O . GLY B 1 319 ? -7.25 19.516 19.828 1 98.38 319 GLY B O 1
ATOM 6580 N N . ALA B 1 320 ? -6.176 17.578 19.484 1 98.44 320 ALA B N 1
ATOM 6581 C CA . ALA B 1 320 ? -4.883 18.031 19.984 1 98.44 320 ALA B CA 1
ATOM 6582 C C . ALA B 1 320 ? -4.055 18.672 18.891 1 98.44 320 ALA B C 1
ATOM 6584 O O . ALA B 1 320 ? -2.898 18.312 18.672 1 98.44 320 ALA B O 1
ATOM 6585 N N . ILE B 1 321 ? -4.625 19.609 18.234 1 98.81 321 ILE B N 1
ATOM 6586 C CA . ILE B 1 321 ? -4.012 20.375 17.141 1 98.81 321 ILE B CA 1
ATOM 6587 C C . ILE B 1 321 ? -4.152 21.859 17.422 1 98.81 321 ILE B C 1
ATOM 6589 O O . ILE B 1 321 ? -5.211 22.328 17.859 1 98.81 321 ILE B O 1
ATOM 6593 N N . ILE B 1 322 ? -3.084 22.594 17.266 1 98.81 322 ILE B N 1
ATOM 6594 C CA . ILE B 1 322 ? -3.133 24.062 17.281 1 98.81 322 ILE B CA 1
ATOM 6595 C C . ILE B 1 322 ? -2.521 24.609 16 1 98.81 322 ILE B C 1
ATOM 6597 O O . ILE B 1 322 ? -1.371 24.312 15.68 1 98.81 322 ILE B O 1
ATOM 6601 N N . THR B 1 323 ? -3.309 25.312 15.25 1 98.81 323 THR B N 1
ATOM 6602 C CA . THR B 1 323 ? -2.857 26 14.039 1 98.81 323 THR B CA 1
ATOM 6603 C C . THR B 1 323 ? -2.727 27.5 14.289 1 98.81 323 THR B C 1
ATOM 6605 O O . THR B 1 323 ? -3.637 28.125 14.836 1 98.81 323 THR B O 1
ATOM 6608 N N . PHE B 1 324 ? -1.549 28.047 13.93 1 98.75 324 PHE B N 1
ATOM 6609 C CA . PHE B 1 324 ? -1.32 29.438 14.297 1 98.75 324 PHE B CA 1
ATOM 6610 C C . PHE B 1 324 ? -0.348 30.109 13.328 1 98.75 324 PHE B C 1
ATOM 6612 O O . PHE B 1 324 ? 0.288 29.422 12.516 1 98.75 324 PHE B O 1
ATOM 6619 N N . ASN B 1 325 ? -0.332 31.359 13.297 1 98.19 325 ASN B N 1
ATOM 6620 C CA . ASN B 1 325 ? 0.715 32.188 12.711 1 98.19 325 ASN B CA 1
ATOM 6621 C C . ASN B 1 325 ? 1.284 33.156 13.734 1 98.19 325 ASN B C 1
ATOM 6623 O O . ASN B 1 325 ? 0.695 33.375 14.797 1 98.19 325 ASN B O 1
ATOM 6627 N N . VAL B 1 326 ? 2.451 33.656 13.453 1 97.62 326 VAL B N 1
ATOM 6628 C CA . VAL B 1 326 ? 3.139 34.594 14.352 1 97.62 326 VAL B CA 1
ATOM 6629 C C . VAL B 1 326 ? 3.086 36 13.781 1 97.62 326 VAL B C 1
ATOM 6631 O O . VAL B 1 326 ? 3.299 36.219 12.578 1 97.62 326 VAL B O 1
ATOM 6634 N N . ASN B 1 327 ? 2.805 36.938 14.672 1 96.25 327 ASN B N 1
ATOM 6635 C CA . ASN B 1 327 ? 2.693 38.344 14.258 1 96.25 327 ASN B CA 1
ATOM 6636 C C . ASN B 1 327 ? 3.732 39.219 14.953 1 96.25 327 ASN B C 1
ATOM 6638 O O . ASN B 1 327 ? 4.164 38.906 16.062 1 96.25 327 ASN B O 1
ATOM 6642 N N . ARG B 1 328 ? 4.082 40.312 14.25 1 93.19 328 ARG B N 1
ATOM 6643 C CA . ARG B 1 328 ? 4.898 41.344 14.859 1 93.19 328 ARG B CA 1
ATOM 6644 C C . ARG B 1 328 ? 4.039 42.312 15.68 1 93.19 328 ARG B C 1
ATOM 6646 O O . ARG B 1 328 ? 2.809 42.25 15.609 1 93.19 328 ARG B O 1
ATOM 6653 N N . ALA B 1 329 ? 4.754 43.156 16.391 1 93.56 329 ALA B N 1
ATOM 6654 C CA . ALA B 1 329 ? 4.055 44.125 17.234 1 93.56 329 ALA B CA 1
ATOM 6655 C C . ALA B 1 329 ? 3.203 45.062 16.391 1 93.56 329 ALA B C 1
ATOM 6657 O O . ALA B 1 329 ? 2.154 45.531 16.844 1 93.56 329 ALA B O 1
ATOM 6658 N N . ASP B 1 330 ? 3.586 45.281 15.109 1 91.75 330 ASP B N 1
ATOM 6659 C CA . ASP B 1 330 ? 2.867 46.219 14.242 1 91.75 330 ASP B CA 1
ATOM 6660 C C . ASP B 1 330 ? 1.695 45.531 13.547 1 91.75 330 ASP B C 1
ATOM 6662 O O . ASP B 1 330 ? 0.998 46.156 12.742 1 91.75 330 ASP B O 1
ATOM 6666 N N . GLY B 1 331 ? 1.564 44.281 13.812 1 91.62 331 GLY B N 1
ATOM 6667 C CA . GLY B 1 331 ? 0.421 43.562 13.273 1 91.62 331 GLY B CA 1
ATOM 6668 C C . GLY B 1 331 ? 0.755 42.75 12.031 1 91.62 331 GLY B C 1
ATOM 6669 O O . GLY B 1 331 ? -0.035 41.906 11.594 1 91.62 331 GLY B O 1
ATOM 6670 N N . SER B 1 332 ? 1.88 43.031 11.469 1 92.88 332 SER B N 1
ATOM 6671 C CA . SER B 1 332 ? 2.262 42.281 10.266 1 92.88 332 SER B CA 1
ATOM 6672 C C . SER B 1 332 ? 2.6 40.812 10.602 1 92.88 332 SER B C 1
ATOM 6674 O O . SER B 1 332 ? 3.168 40.531 11.664 1 92.88 332 SER B O 1
ATOM 6676 N N . CYS B 1 333 ? 2.303 39.906 9.703 1 94.56 333 CYS B N 1
ATOM 6677 C CA . CYS B 1 333 ? 2.518 38.5 9.898 1 94.56 333 CYS B CA 1
ATOM 6678 C C . CYS B 1 333 ? 3.941 38.094 9.523 1 94.56 333 CYS B C 1
ATOM 6680 O O . CYS B 1 333 ? 4.477 38.562 8.516 1 94.56 333 CYS B O 1
ATOM 6682 N N . ILE B 1 334 ? 4.535 37.281 10.359 1 93.44 334 ILE B N 1
ATOM 6683 C CA . ILE B 1 334 ? 5.82 36.688 10.031 1 93.44 334 ILE B CA 1
ATOM 6684 C C . ILE B 1 334 ? 5.605 35.438 9.148 1 93.44 334 ILE B C 1
ATOM 6686 O O . ILE B 1 334 ? 4.75 34.625 9.445 1 93.44 334 ILE B O 1
ATOM 6690 N N . GLY B 1 335 ? 6.309 35.375 8.016 1 90.75 335 GLY B N 1
ATOM 6691 C CA . GLY B 1 335 ? 6.188 34.188 7.145 1 90.75 335 GLY B CA 1
ATOM 6692 C C . GLY B 1 335 ? 6.398 32.875 7.867 1 90.75 335 GLY B C 1
ATOM 6693 O O . GLY B 1 335 ? 7.32 32.75 8.672 1 90.75 335 GLY B O 1
ATOM 6694 N N . PHE B 1 336 ? 5.512 31.891 7.598 1 93.94 336 PHE B N 1
ATOM 6695 C CA . PHE B 1 336 ? 5.574 30.641 8.336 1 93.94 336 PHE B CA 1
ATOM 6696 C C . PHE B 1 336 ? 6.836 29.859 7.973 1 93.94 336 PHE B C 1
ATOM 6698 O O . PHE B 1 336 ? 7.312 29.031 8.758 1 93.94 336 PHE B O 1
ATOM 6705 N N . ASN B 1 337 ? 7.414 30.062 6.805 1 86.88 337 ASN B N 1
ATOM 6706 C CA . ASN B 1 337 ? 8.672 29.406 6.461 1 86.88 337 ASN B CA 1
ATOM 6707 C C . ASN B 1 337 ? 9.805 29.828 7.391 1 86.88 337 ASN B C 1
ATOM 6709 O O . ASN B 1 337 ? 10.648 29.016 7.77 1 86.88 337 ASN B O 1
ATOM 6713 N N . HIS B 1 338 ? 9.82 31.109 7.688 1 87.19 338 HIS B N 1
ATOM 6714 C CA . HIS B 1 338 ? 10.82 31.625 8.602 1 87.19 338 HIS B CA 1
ATOM 6715 C C . HIS B 1 338 ? 10.672 31.016 9.992 1 87.19 338 HIS B C 1
ATOM 6717 O O . HIS B 1 338 ? 11.656 30.641 10.617 1 87.19 338 HIS B O 1
ATOM 6723 N N . VAL B 1 339 ? 9.5 30.938 10.438 1 93.81 339 VAL B N 1
ATOM 6724 C CA . VAL B 1 339 ? 9.227 30.359 11.75 1 93.81 339 VAL B CA 1
ATOM 6725 C C . VAL B 1 339 ? 9.672 28.891 11.773 1 93.81 339 VAL B C 1
ATOM 6727 O O . VAL B 1 339 ? 10.297 28.453 12.734 1 93.81 339 VAL B O 1
ATOM 6730 N N . LEU B 1 340 ? 9.352 28.156 10.719 1 92 340 LEU B N 1
ATOM 6731 C CA . LEU B 1 340 ? 9.711 26.75 10.648 1 92 340 LEU B CA 1
ATOM 6732 C C . LEU B 1 340 ? 11.227 26.562 10.656 1 92 340 LEU B C 1
ATOM 6734 O O . LEU B 1 340 ? 11.734 25.625 11.25 1 92 340 LEU B O 1
ATOM 6738 N N . GLN B 1 341 ? 11.906 27.422 9.961 1 85.75 341 GLN B N 1
ATOM 6739 C CA . GLN B 1 341 ? 13.359 27.359 9.906 1 85.75 341 GLN B CA 1
ATOM 6740 C C . GLN B 1 341 ? 13.969 27.578 11.281 1 85.75 341 GLN B C 1
ATOM 6742 O O . GLN B 1 341 ? 14.891 26.859 11.68 1 85.75 341 GLN B O 1
ATOM 6747 N N . LEU B 1 342 ? 13.461 28.578 11.969 1 89.5 342 LEU B N 1
ATOM 6748 C CA . LEU B 1 342 ? 13.961 28.844 13.312 1 89.5 342 LEU B CA 1
ATOM 6749 C C . LEU B 1 342 ? 13.617 27.703 14.266 1 89.5 342 LEU B C 1
ATOM 6751 O O . LEU B 1 342 ? 14.43 27.328 15.117 1 89.5 342 LEU B O 1
ATOM 6755 N N . ALA B 1 343 ? 12.414 27.172 14.117 1 94.94 343 ALA B N 1
ATOM 6756 C CA . ALA B 1 343 ? 12.016 26.031 14.938 1 94.94 343 ALA B CA 1
ATOM 6757 C C . ALA B 1 343 ? 12.945 24.828 14.695 1 94.94 343 ALA B C 1
ATOM 6759 O O . ALA B 1 343 ? 13.344 24.156 15.641 1 94.94 343 ALA B O 1
ATOM 6760 N N . ALA B 1 344 ? 13.25 24.594 13.453 1 89.31 344 ALA B N 1
ATOM 6761 C CA . ALA B 1 344 ? 14.141 23.5 13.086 1 89.31 344 ALA B CA 1
ATOM 6762 C C . ALA B 1 344 ? 15.508 23.641 13.742 1 89.31 344 ALA B C 1
ATOM 6764 O O . ALA B 1 344 ? 16.109 22.656 14.164 1 89.31 344 ALA B O 1
ATOM 6765 N N . SER B 1 345 ? 15.992 24.875 13.82 1 83.88 345 SER B N 1
ATOM 6766 C CA . SER B 1 345 ? 17.297 25.141 14.422 1 83.88 345 SER B CA 1
ATOM 6767 C C . SER B 1 345 ? 17.281 24.797 15.914 1 83.88 345 SER B C 1
ATOM 6769 O O . SER B 1 345 ? 18.344 24.562 16.5 1 83.88 345 SER B O 1
ATOM 6771 N N . LYS B 1 346 ? 16.125 24.766 16.469 1 89.94 346 LYS B N 1
ATOM 6772 C CA . LYS B 1 346 ? 15.977 24.391 17.875 1 89.94 346 LYS B CA 1
ATOM 6773 C C . LYS B 1 346 ? 15.477 22.953 18.016 1 89.94 346 LYS B C 1
ATOM 6775 O O . LYS B 1 346 ? 15.055 22.547 19.094 1 89.94 346 LYS B O 1
ATOM 6780 N N . ASN B 1 347 ? 15.398 22.203 16.953 1 92.44 347 ASN B N 1
ATOM 6781 C CA . ASN B 1 347 ? 14.992 20.797 16.875 1 92.44 347 ASN B CA 1
ATOM 6782 C C . ASN B 1 347 ? 13.523 20.625 17.266 1 92.44 347 ASN B C 1
ATOM 6784 O O . ASN B 1 347 ? 13.164 19.672 17.938 1 92.44 347 ASN B O 1
ATOM 6788 N N . ILE B 1 348 ? 12.734 21.625 16.938 1 97.12 348 ILE B N 1
ATOM 6789 C CA . ILE B 1 348 ? 11.289 21.547 17.078 1 97.12 348 ILE B CA 1
ATOM 6790 C C . ILE B 1 348 ? 10.656 21.172 15.742 1 97.12 348 ILE B C 1
ATOM 6792 O O . ILE B 1 348 ? 10.867 21.859 14.734 1 97.12 348 ILE B O 1
ATOM 6796 N N . HIS B 1 349 ? 9.93 20.094 15.719 1 97.75 349 HIS B N 1
ATOM 6797 C CA . HIS B 1 349 ? 9.352 19.562 14.484 1 97.75 349 HIS B CA 1
ATOM 6798 C C . HIS B 1 349 ? 7.891 19.984 14.344 1 97.75 349 HIS B C 1
ATOM 6800 O O . HIS B 1 349 ? 7.02 19.438 15.031 1 97.75 349 HIS B O 1
ATOM 6806 N N . LEU B 1 350 ? 7.656 20.906 13.453 1 97.75 350 LEU B N 1
ATOM 6807 C CA . LEU B 1 350 ? 6.34 21.438 13.133 1 97.75 350 LEU B CA 1
ATOM 6808 C C . LEU B 1 350 ? 6.016 21.25 11.656 1 97.75 350 LEU B C 1
ATOM 6810 O O . LEU B 1 350 ? 6.879 20.828 10.883 1 97.75 350 LEU B O 1
ATOM 6814 N N . ARG B 1 351 ? 4.797 21.469 11.328 1 97.25 351 ARG B N 1
ATOM 6815 C CA . ARG B 1 351 ? 4.398 21.469 9.922 1 97.25 351 ARG B CA 1
ATOM 6816 C C . ARG B 1 351 ? 3.844 22.828 9.508 1 97.25 351 ARG B C 1
ATOM 6818 O O . ARG B 1 351 ? 3.223 23.516 10.312 1 97.25 351 ARG B O 1
ATOM 6825 N N . SER B 1 352 ? 4.094 23.234 8.281 1 94.62 352 SER B N 1
ATOM 6826 C CA . SER B 1 352 ? 3.551 24.5 7.77 1 94.62 352 SER B CA 1
ATOM 6827 C C . SER B 1 352 ? 2.797 24.281 6.461 1 94.62 352 SER B C 1
ATOM 6829 O O . SER B 1 352 ? 2.879 23.203 5.859 1 94.62 352 SER B O 1
ATOM 6831 N N . GLY B 1 353 ? 2.004 25.219 6.023 1 93 353 GLY B N 1
ATOM 6832 C CA . GLY B 1 353 ? 1.233 25.172 4.789 1 93 353 GLY B CA 1
ATOM 6833 C C . GLY B 1 353 ? -0.262 25.078 5.023 1 93 353 GLY B C 1
ATOM 6834 O O . GLY B 1 353 ? -0.777 25.609 6.008 1 93 353 GLY B O 1
ATOM 6835 N N . CYS B 1 354 ? -0.88 24.438 4.016 1 93.94 354 CYS B N 1
ATOM 6836 C CA . CYS B 1 354 ? -2.322 24.25 4.129 1 93.94 354 CYS B CA 1
ATOM 6837 C C . CYS B 1 354 ? -2.654 22.828 4.555 1 93.94 354 CYS B C 1
ATOM 6839 O O . CYS B 1 354 ? -3.824 22.438 4.594 1 93.94 354 CYS B O 1
ATOM 6841 N N . PHE B 1 355 ? -1.678 22.016 4.84 1 96.06 355 PHE B N 1
ATOM 6842 C CA . PHE B 1 355 ? -1.762 20.688 5.438 1 96.06 355 PHE B CA 1
ATOM 6843 C C . PHE B 1 355 ? -2.689 19.797 4.629 1 96.06 355 PHE B C 1
ATOM 6845 O O . PHE B 1 355 ? -3.473 19.031 5.195 1 96.06 355 PHE B O 1
ATOM 6852 N N . CYS B 1 356 ? -2.758 19.938 3.291 1 94.75 356 CYS B N 1
ATOM 6853 C CA . CYS B 1 356 ? -3.639 19.203 2.391 1 94.75 356 CYS B CA 1
ATOM 6854 C C . CYS B 1 356 ? -5.102 19.453 2.729 1 94.75 356 CYS B C 1
ATOM 6856 O O . CYS B 1 356 ? -5.941 18.562 2.596 1 94.75 356 CYS B O 1
ATOM 6858 N N . ASN B 1 357 ? -5.383 20.531 3.27 1 96.56 357 ASN B N 1
ATOM 6859 C CA . ASN B 1 357 ? -6.727 21.016 3.555 1 96.56 357 ASN B CA 1
ATOM 6860 C C . ASN B 1 357 ? -6.906 22.469 3.105 1 96.56 357 ASN B C 1
ATOM 6862 O O . ASN B 1 357 ? -7.066 23.359 3.936 1 96.56 357 ASN B O 1
ATOM 6866 N N . VAL B 1 358 ? -7.043 22.672 1.832 1 93.12 358 VAL B N 1
ATOM 6867 C CA . VAL B 1 358 ? -7.07 24 1.229 1 93.12 358 VAL B CA 1
ATOM 6868 C C . VAL B 1 358 ? -8.359 24.719 1.626 1 93.12 358 VAL B C 1
ATOM 6870 O O . VAL B 1 358 ? -8.359 25.938 1.822 1 93.12 358 VAL B O 1
ATOM 6873 N N . GLY B 1 359 ? -9.438 24 1.712 1 93.75 359 GLY B N 1
ATOM 6874 C CA . GLY B 1 359 ? -10.695 24.609 2.102 1 93.75 359 GLY B CA 1
ATOM 6875 C C . GLY B 1 359 ? -10.633 25.297 3.455 1 93.75 359 GLY B C 1
ATOM 6876 O O . GLY B 1 359 ? -11.039 26.453 3.592 1 93.75 359 GLY B O 1
ATOM 6877 N N . ALA B 1 360 ? -10.164 24.609 4.426 1 95.88 360 ALA B N 1
ATOM 6878 C CA . ALA B 1 360 ? -10.008 25.172 5.758 1 95.88 360 ALA B CA 1
ATOM 6879 C C . ALA B 1 360 ? -9 26.312 5.75 1 95.88 360 ALA B C 1
ATOM 6881 O O . ALA B 1 360 ? -9.188 27.328 6.434 1 95.88 360 ALA B O 1
ATOM 6882 N N . CYS B 1 361 ? -7.941 26.109 5.012 1 95 361 CYS B N 1
ATOM 6883 C CA . CYS B 1 361 ? -6.898 27.125 4.926 1 95 361 CYS B CA 1
ATOM 6884 C C . CYS B 1 361 ? -7.465 28.453 4.422 1 95 361 CYS B C 1
ATOM 6886 O O . CYS B 1 361 ? -7.258 29.5 5.039 1 95 361 CYS B O 1
ATOM 6888 N N . VAL B 1 362 ? -8.227 28.391 3.371 1 92.56 362 VAL B N 1
ATOM 6889 C CA . VAL B 1 362 ? -8.812 29.578 2.748 1 92.56 362 VAL B CA 1
ATOM 6890 C C . VAL B 1 362 ? -9.805 30.219 3.707 1 92.56 362 VAL B C 1
ATOM 6892 O O . VAL B 1 362 ? -9.781 31.438 3.914 1 92.56 362 VAL B O 1
ATOM 6895 N N . SER B 1 363 ? -10.578 29.438 4.289 1 94.44 363 SER B N 1
ATOM 6896 C CA . SER B 1 363 ? -11.633 29.938 5.16 1 94.44 363 SER B CA 1
ATOM 6897 C C . SER B 1 363 ? -11.055 30.547 6.434 1 94.44 363 SER B C 1
ATOM 6899 O O . SER B 1 363 ? -11.398 31.672 6.801 1 94.44 363 SER B O 1
ATOM 6901 N N . MET B 1 364 ? -10.148 29.922 7.043 1 95 364 MET B N 1
ATOM 6902 C CA . MET B 1 364 ? -9.648 30.344 8.352 1 95 364 MET B CA 1
ATOM 6903 C C . MET B 1 364 ? -8.695 31.531 8.219 1 95 364 MET B C 1
ATOM 6905 O O . MET B 1 364 ? -8.602 32.375 9.125 1 95 364 MET B O 1
ATOM 6909 N N . LEU B 1 365 ? -7.969 31.609 7.117 1 94.56 365 LEU B N 1
ATOM 6910 C CA . LEU B 1 365 ? -7.027 32.688 6.91 1 94.56 365 LEU B CA 1
ATOM 6911 C C . LEU B 1 365 ? -7.699 33.875 6.203 1 94.56 365 LEU B C 1
ATOM 6913 O O . LEU B 1 365 ? -7.055 34.875 5.918 1 94.56 365 LEU B O 1
ATOM 6917 N N . ASN B 1 366 ? -9.016 33.719 5.926 1 92.5 366 ASN B N 1
ATOM 6918 C CA . ASN B 1 366 ? -9.805 34.75 5.258 1 92.5 366 ASN B CA 1
ATOM 6919 C C . ASN B 1 366 ? -9.219 35.094 3.893 1 92.5 366 ASN B C 1
ATOM 6921 O O . ASN B 1 366 ? -9.023 36.281 3.582 1 92.5 366 ASN B O 1
ATOM 6925 N N . LEU B 1 367 ? -8.867 34.062 3.234 1 91.31 367 LEU B N 1
ATOM 6926 C CA . LEU B 1 367 ? -8.438 34.188 1.847 1 91.31 367 LEU B CA 1
ATOM 6927 C C . LEU B 1 367 ? -9.617 34.031 0.893 1 91.31 367 LEU B C 1
ATOM 6929 O O . LEU B 1 367 ? -10.719 33.656 1.315 1 91.31 367 LEU B O 1
ATOM 6933 N N . THR B 1 368 ? -9.461 34.469 -0.36 1 87.94 368 THR B N 1
ATOM 6934 C CA . THR B 1 368 ? -10.484 34.219 -1.376 1 87.94 368 THR B CA 1
ATOM 6935 C C . THR B 1 368 ? -10.031 33.125 -2.344 1 87.94 368 THR B C 1
ATOM 6937 O O . THR B 1 368 ? -8.844 32.969 -2.619 1 87.94 368 THR B O 1
ATOM 6940 N N . PRO B 1 369 ? -11.008 32.344 -2.789 1 85 369 PRO B N 1
ATOM 6941 C CA . PRO B 1 369 ? -10.656 31.328 -3.781 1 85 369 PRO B CA 1
ATOM 6942 C C . PRO B 1 369 ? -9.898 31.906 -4.977 1 85 369 PRO B C 1
ATOM 6944 O O . PRO B 1 369 ? -9.016 31.25 -5.527 1 85 369 PRO B O 1
ATOM 6947 N N . GLU B 1 370 ? -10.211 33.094 -5.336 1 83.12 370 GLU B N 1
ATOM 6948 C CA . GLU B 1 370 ? -9.555 33.75 -6.461 1 83.12 370 GLU B CA 1
ATOM 6949 C C . GLU B 1 370 ? -8.078 34 -6.164 1 83.12 370 GLU B C 1
ATOM 6951 O O . GLU B 1 370 ? -7.223 33.844 -7.035 1 83.12 370 GLU B O 1
ATOM 6956 N N . ASN B 1 371 ? -7.836 34.406 -4.957 1 82.56 371 ASN B N 1
ATOM 6957 C CA . ASN B 1 371 ? -6.449 34.594 -4.543 1 82.56 371 ASN B CA 1
ATOM 6958 C C . ASN B 1 371 ? -5.641 33.312 -4.645 1 82.56 371 ASN B C 1
ATOM 6960 O O . ASN B 1 371 ? -4.527 33.312 -5.172 1 82.56 371 ASN B O 1
ATOM 6964 N N . MET B 1 372 ? -6.262 32.281 -4.176 1 84.94 372 MET B N 1
ATOM 6965 C CA . MET B 1 372 ? -5.57 31.016 -4.18 1 84.94 372 MET B CA 1
ATOM 6966 C C . MET B 1 372 ? -5.371 30.5 -5.605 1 84.94 372 MET B C 1
ATOM 6968 O O . MET B 1 372 ? -4.324 29.938 -5.926 1 84.94 372 MET B O 1
ATOM 6972 N N . LYS B 1 373 ? -6.352 30.656 -6.398 1 85.12 373 LYS B N 1
ATOM 6973 C CA . LYS B 1 373 ? -6.258 30.25 -7.797 1 85.12 373 LYS B CA 1
ATOM 6974 C C . LYS B 1 373 ? -5.102 30.953 -8.5 1 85.12 373 LYS B C 1
ATOM 6976 O O . LYS B 1 373 ? -4.355 30.328 -9.258 1 85.12 373 LYS B O 1
ATOM 6981 N N . THR B 1 374 ? -4.984 32.219 -8.242 1 81.88 374 THR B N 1
ATOM 6982 C CA . THR B 1 374 ? -3.916 33 -8.828 1 81.88 374 THR B CA 1
ATOM 6983 C C . THR B 1 374 ? -2.549 32.5 -8.375 1 81.88 374 THR B C 1
ATOM 6985 O O . THR B 1 374 ? -1.612 32.438 -9.172 1 81.88 374 THR B O 1
ATOM 6988 N N . ILE B 1 375 ? -2.547 32.156 -7.152 1 80.31 375 ILE B N 1
ATOM 6989 C CA . ILE B 1 375 ? -1.298 31.656 -6.594 1 80.31 375 ILE B CA 1
ATOM 6990 C C . ILE B 1 375 ? -0.929 30.328 -7.27 1 80.31 375 ILE B C 1
ATOM 6992 O O . ILE B 1 375 ? 0.217 30.141 -7.68 1 80.31 375 ILE B O 1
ATOM 6996 N N . PHE B 1 376 ? -1.872 29.469 -7.426 1 82.38 376 PHE B N 1
ATOM 6997 C CA . PHE B 1 376 ? -1.625 28.156 -8.031 1 82.38 376 PHE B CA 1
ATOM 6998 C C . PHE B 1 376 ? -1.298 28.297 -9.516 1 82.38 376 PHE B C 1
ATOM 7000 O O . PHE B 1 376 ? -0.489 27.547 -10.055 1 82.38 376 PHE B O 1
ATOM 7007 N N . GLN B 1 377 ? -1.822 29.25 -10.18 1 77.88 377 GLN B N 1
ATOM 7008 C CA . GLN B 1 377 ? -1.639 29.453 -11.617 1 77.88 377 GLN B CA 1
ATOM 7009 C C . GLN B 1 377 ? -0.308 30.141 -11.906 1 77.88 377 GLN B C 1
ATOM 7011 O O . GLN B 1 377 ? 0.239 30.016 -13 1 77.88 377 GLN B O 1
ATOM 7016 N N . SER B 1 378 ? 0.134 30.891 -10.945 1 70.31 378 SER B N 1
ATOM 7017 C CA . SER B 1 378 ? 1.386 31.625 -11.125 1 70.31 378 SER B CA 1
ATOM 7018 C C . SER B 1 378 ? 2.59 30.703 -10.945 1 70.31 378 SER B C 1
ATOM 7020 O O . SER B 1 378 ? 3.732 31.172 -10.93 1 70.31 378 SER B O 1
ATOM 7022 N N . GLY B 1 379 ? 2.301 29.516 -10.844 1 68.38 379 GLY B N 1
ATOM 7023 C CA . GLY B 1 379 ? 3.395 28.562 -10.766 1 68.38 379 GLY B CA 1
ATOM 7024 C C . GLY B 1 379 ? 3.727 28.156 -9.344 1 68.38 379 GLY B C 1
ATOM 7025 O O . GLY B 1 379 ? 4.57 27.281 -9.125 1 68.38 379 GLY B O 1
ATOM 7026 N N . HIS B 1 380 ? 3.043 28.734 -8.461 1 67.81 380 HIS B N 1
ATOM 7027 C CA . HIS B 1 380 ? 3.258 28.359 -7.062 1 67.81 380 HIS B CA 1
ATOM 7028 C C . HIS B 1 380 ? 2.457 27.109 -6.695 1 67.81 380 HIS B C 1
ATOM 7030 O O . HIS B 1 380 ? 1.371 26.891 -7.234 1 67.81 380 HIS B O 1
ATOM 7036 N N . SER B 1 381 ? 3.145 26.297 -5.977 1 66.56 381 SER B N 1
ATOM 7037 C CA . SER B 1 381 ? 2.5 25.047 -5.609 1 66.56 381 SER B CA 1
ATOM 7038 C C . SER B 1 381 ? 2.357 24.922 -4.094 1 66.56 381 SER B C 1
ATOM 7040 O O . SER B 1 381 ? 3.031 25.625 -3.344 1 66.56 381 SER B O 1
ATOM 7042 N N . CYS B 1 382 ? 1.435 24.203 -3.787 1 65.38 382 CYS B N 1
ATOM 7043 C CA . CYS B 1 382 ? 1.318 23.859 -2.373 1 65.38 382 CYS B CA 1
ATOM 7044 C C . CYS B 1 382 ? 2.66 23.406 -1.809 1 65.38 382 CYS B C 1
ATOM 7046 O O . CYS B 1 382 ? 3.301 22.516 -2.361 1 65.38 382 CYS B O 1
ATOM 7048 N N . GLY B 1 383 ? 3.082 24.188 -0.795 1 57.91 383 GLY B N 1
ATOM 7049 C CA . GLY B 1 383 ? 4.312 23.766 -0.137 1 57.91 383 GLY B CA 1
ATOM 7050 C C . GLY B 1 383 ? 5.531 24.547 -0.617 1 57.91 383 GLY B C 1
ATOM 7051 O O . GLY B 1 383 ? 6.637 24.344 -0.111 1 57.91 383 GLY B O 1
ATOM 7052 N N . ASP B 1 384 ? 5.312 25.438 -1.548 1 63.84 384 ASP B N 1
ATOM 7053 C CA . ASP B 1 384 ? 6.477 26.188 -2.004 1 63.84 384 ASP B CA 1
ATOM 7054 C C . ASP B 1 384 ? 6.91 27.219 -0.958 1 63.84 384 ASP B C 1
ATOM 7056 O O . ASP B 1 384 ? 6.465 27.156 0.191 1 63.84 384 ASP B O 1
ATOM 7060 N N . HIS B 1 385 ? 7.812 28.047 -1.378 1 67.19 385 HIS B N 1
ATOM 7061 C CA . HIS B 1 385 ? 8.469 28.891 -0.385 1 67.19 385 HIS B CA 1
ATOM 7062 C C . HIS B 1 385 ? 7.758 30.234 -0.246 1 67.19 385 HIS B C 1
ATOM 7064 O O . HIS B 1 385 ? 8.18 31.078 0.536 1 67.19 385 HIS B O 1
ATOM 7070 N N . ILE B 1 386 ? 6.625 30.344 -0.887 1 74.31 386 ILE B N 1
ATOM 7071 C CA . ILE B 1 386 ? 5.855 31.578 -0.756 1 74.31 386 ILE B CA 1
ATOM 7072 C C . ILE B 1 386 ? 4.867 31.453 0.404 1 74.31 386 ILE B C 1
ATOM 7074 O O . ILE B 1 386 ? 3.979 30.609 0.38 1 74.31 386 ILE B O 1
ATOM 7078 N N . ASP B 1 387 ? 5.078 32.312 1.339 1 86.31 387 ASP B N 1
ATOM 7079 C CA . ASP B 1 387 ? 4.234 32.125 2.514 1 86.31 387 ASP B CA 1
ATOM 7080 C C . ASP B 1 387 ? 3.463 33.375 2.869 1 86.31 387 ASP B C 1
ATOM 7082 O O . ASP B 1 387 ? 2.635 33.375 3.781 1 86.31 387 ASP B O 1
ATOM 7086 N N . ILE B 1 388 ? 3.787 34.562 2.104 1 85.75 388 ILE B N 1
ATOM 7087 C CA . ILE B 1 388 ? 3.021 35.812 2.27 1 85.75 388 ILE B CA 1
ATOM 7088 C C . ILE B 1 388 ? 2.682 36.375 0.901 1 85.75 388 ILE B C 1
ATOM 7090 O O . ILE B 1 388 ? 3.553 36.5 0.035 1 85.75 388 ILE B O 1
ATOM 7094 N N . VAL B 1 389 ? 1.479 36.625 0.693 1 82.81 389 VAL B N 1
ATOM 7095 C CA . VAL B 1 389 ? 1.01 37.312 -0.516 1 82.81 389 VAL B CA 1
ATOM 7096 C C . VAL B 1 389 ? 0.132 38.5 -0.14 1 82.81 389 VAL B C 1
ATOM 7098 O O . VAL B 1 389 ? -0.849 38.344 0.593 1 82.81 389 VAL B O 1
ATOM 7101 N N . ASP B 1 390 ? 0.462 39.688 -0.625 1 82.06 390 ASP B N 1
ATOM 7102 C CA . ASP B 1 390 ? -0.247 40.906 -0.336 1 82.06 390 ASP B CA 1
ATOM 7103 C C . ASP B 1 390 ? -0.411 41.125 1.169 1 82.06 390 ASP B C 1
ATOM 7105 O O . ASP B 1 390 ? -1.505 41.438 1.643 1 82.06 390 ASP B O 1
ATOM 7109 N N . GLY B 1 391 ? 0.625 40.781 1.927 1 84.31 391 GLY B N 1
ATOM 7110 C CA . GLY B 1 391 ? 0.668 41.031 3.361 1 84.31 391 GLY B CA 1
ATOM 7111 C C . GLY B 1 391 ? -0.084 39.969 4.16 1 84.31 391 GLY B C 1
ATOM 7112 O O . GLY B 1 391 ? -0.129 40.031 5.391 1 84.31 391 GLY B O 1
ATOM 7113 N N . LYS B 1 392 ? -0.655 39.031 3.533 1 89.56 392 LYS B N 1
ATOM 7114 C CA . LYS B 1 392 ? -1.419 38 4.211 1 89.56 392 LYS B CA 1
ATOM 7115 C C . LYS B 1 392 ? -0.742 36.625 4.07 1 89.56 392 LYS B C 1
ATOM 7117 O O . LYS B 1 392 ? -0.193 36.312 3.012 1 89.56 392 LYS B O 1
ATOM 7122 N N . PRO B 1 393 ? -0.797 35.938 5.188 1 93.31 393 PRO B N 1
ATOM 7123 C CA . PRO B 1 393 ? -0.253 34.594 5.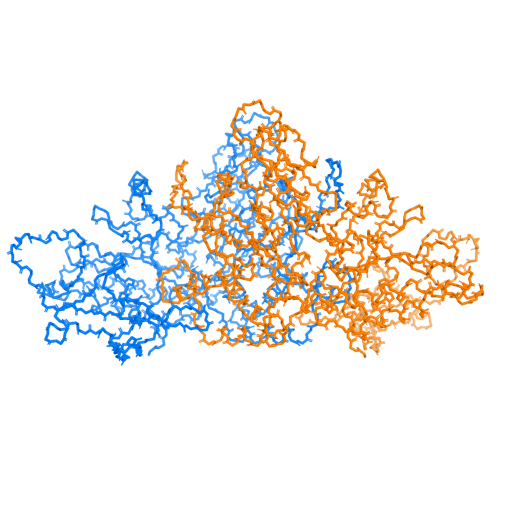051 1 93.31 393 PRO B CA 1
ATOM 7124 C C . PRO B 1 393 ? -1.122 33.688 4.176 1 93.31 393 PRO B C 1
ATOM 7126 O O . PRO B 1 393 ? -2.352 33.781 4.227 1 93.31 393 PRO B O 1
ATOM 7129 N N . VAL B 1 394 ? -0.541 32.812 3.361 1 91.5 394 VAL B N 1
ATOM 7130 C CA . VAL B 1 394 ? -1.269 31.906 2.479 1 91.5 394 VAL B CA 1
ATOM 7131 C C . VAL B 1 394 ? -1.203 30.484 3.027 1 91.5 394 VAL B C 1
ATOM 7133 O O . VAL B 1 394 ? -1.484 29.516 2.311 1 91.5 394 VAL B O 1
ATOM 7136 N N . GLY B 1 395 ? -0.824 30.281 4.195 1 93.94 395 GLY B N 1
ATOM 7137 C CA . GLY B 1 395 ? -0.728 29.062 4.992 1 93.94 395 GLY B CA 1
ATOM 7138 C C . GLY B 1 395 ? -0.492 29.344 6.465 1 93.94 395 GLY B C 1
ATOM 7139 O O . GLY B 1 395 ? -0.539 30.484 6.906 1 93.94 395 GLY B O 1
ATOM 7140 N N . ALA B 1 396 ? -0.308 28.312 7.188 1 97.25 396 ALA B N 1
ATOM 7141 C CA . ALA B 1 396 ? -0.145 28.422 8.633 1 97.25 396 ALA B CA 1
ATOM 7142 C C . ALA B 1 396 ? 0.851 27.391 9.164 1 97.25 396 ALA B C 1
ATOM 7144 O O . ALA B 1 396 ? 1.47 26.672 8.383 1 97.25 396 ALA B O 1
ATOM 7145 N N . ILE B 1 397 ? 1.132 27.5 10.445 1 98 397 ILE B N 1
ATOM 7146 C CA . ILE B 1 397 ? 1.938 26.516 11.18 1 98 397 ILE B CA 1
ATOM 7147 C C . ILE B 1 397 ? 1.029 25.625 12.008 1 98 397 ILE B C 1
ATOM 7149 O O . ILE B 1 397 ? 0.072 26.094 12.625 1 98 397 ILE B O 1
ATOM 7153 N N . ARG B 1 398 ? 1.273 24.344 11.969 1 98.62 398 ARG B N 1
ATOM 7154 C CA . ARG B 1 398 ? 0.473 23.406 12.758 1 98.62 398 ARG B CA 1
ATOM 7155 C C . ARG B 1 398 ? 1.34 22.641 13.75 1 98.62 398 ARG B C 1
ATOM 7157 O O . ARG B 1 398 ? 2.334 22.031 13.375 1 98.62 398 ARG B O 1
ATOM 7164 N N . ALA B 1 399 ? 1.007 22.781 14.992 1 98.81 399 ALA B N 1
ATOM 7165 C CA . ALA B 1 399 ? 1.516 21.906 16.047 1 98.81 399 ALA B CA 1
ATOM 7166 C C . ALA B 1 399 ? 0.485 20.844 16.422 1 98.81 399 ALA B C 1
ATOM 7168 O O . ALA B 1 399 ? -0.675 21.172 16.688 1 98.81 399 ALA B O 1
ATOM 7169 N N . SER B 1 400 ? 0.879 19.641 16.359 1 98.81 400 SER B N 1
ATOM 7170 C CA . SER B 1 400 ? -0.022 18.547 16.734 1 98.81 400 SER B CA 1
ATOM 7171 C C . SER B 1 400 ? 0.626 17.625 17.766 1 98.81 400 SER B C 1
ATOM 7173 O O . SER B 1 400 ? 1.821 17.328 17.672 1 98.81 400 SER B O 1
ATOM 7175 N N . LEU B 1 401 ? -0.16 17.234 18.75 1 98.75 401 LEU B N 1
ATOM 7176 C CA . LEU B 1 401 ? 0.312 16.438 19.875 1 98.75 401 LEU B CA 1
ATOM 7177 C C . LEU B 1 401 ? -0.202 15.008 19.797 1 98.75 401 LEU B C 1
ATOM 7179 O O . LEU B 1 401 ? -1.249 14.758 19.203 1 98.75 401 LEU B O 1
ATOM 7183 N N . GLY B 1 402 ? 0.554 14.062 20.266 1 97.88 402 GLY B N 1
ATOM 7184 C CA . GLY B 1 402 ? 0.187 12.656 20.391 1 97.88 402 GLY B CA 1
ATOM 7185 C C . GLY B 1 402 ? 0.249 12.148 21.812 1 97.88 402 GLY B C 1
ATOM 7186 O O . GLY B 1 402 ? 0.567 12.906 22.734 1 97.88 402 GLY B O 1
ATOM 7187 N N . TYR B 1 403 ? -0.143 10.914 22.031 1 96.62 403 TYR B N 1
ATOM 7188 C CA . TYR B 1 403 ? -0.238 10.375 23.375 1 96.62 403 TYR B CA 1
ATOM 7189 C C . TYR B 1 403 ? 1.145 10.211 24 1 96.62 403 TYR B C 1
ATOM 7191 O O . TYR B 1 403 ? 1.27 10.016 25.203 1 96.62 403 TYR B O 1
ATOM 7199 N N . MET B 1 404 ? 2.248 10.375 23.25 1 96.44 404 MET B N 1
ATOM 7200 C CA . MET B 1 404 ? 3.602 10.32 23.797 1 96.44 404 MET B CA 1
ATOM 7201 C C . MET B 1 404 ? 4.137 11.727 24.078 1 96.44 404 MET B C 1
ATOM 7203 O O . MET B 1 404 ? 5.242 11.883 24.594 1 96.44 404 MET B O 1
ATOM 7207 N N . SER B 1 405 ? 3.373 12.805 23.719 1 98 405 SER B N 1
ATOM 7208 C CA . SER B 1 405 ? 3.775 14.18 23.984 1 98 405 SER B CA 1
ATOM 7209 C C . SER B 1 405 ? 3.742 14.484 25.484 1 98 405 SER B C 1
ATOM 7211 O O . SER B 1 405 ? 3.059 13.797 26.25 1 98 405 SER B O 1
ATOM 7213 N N . SER B 1 406 ? 4.523 15.523 25.844 1 97.94 406 SER B N 1
ATOM 7214 C CA . SER B 1 406 ? 4.617 15.898 27.25 1 97.94 406 SER B CA 1
ATOM 7215 C C . SER B 1 406 ? 4.473 17.406 27.438 1 97.94 406 SER B C 1
ATOM 7217 O O . SER B 1 406 ? 4.441 18.156 26.453 1 97.94 406 SER B O 1
ATOM 7219 N N . THR B 1 407 ? 4.363 17.812 28.75 1 98 407 THR B N 1
ATOM 7220 C CA . THR B 1 407 ? 4.316 19.234 29.078 1 98 407 THR B CA 1
ATOM 7221 C C . THR B 1 407 ? 5.609 19.922 28.672 1 98 407 THR B C 1
ATOM 7223 O O . THR B 1 407 ? 5.594 21.094 28.297 1 98 407 THR B O 1
ATOM 7226 N N . ARG B 1 408 ? 6.637 19.141 28.672 1 97.38 408 ARG B N 1
ATOM 7227 C CA . ARG B 1 408 ? 7.918 19.688 28.25 1 97.38 408 ARG B CA 1
ATOM 7228 C C . ARG B 1 408 ? 7.871 20.094 26.781 1 97.38 408 ARG B C 1
ATOM 7230 O O . ARG B 1 408 ? 8.414 21.141 26.391 1 97.38 408 ARG B O 1
ATOM 7237 N N . ASP B 1 409 ? 7.262 19.266 25.984 1 98.06 409 ASP B N 1
ATOM 7238 C CA . ASP B 1 409 ? 7.125 19.578 24.562 1 98.06 409 ASP B CA 1
ATOM 7239 C C . ASP B 1 409 ? 6.352 20.891 24.359 1 98.06 409 ASP B C 1
ATOM 7241 O O . ASP B 1 409 ? 6.766 21.75 23.594 1 98.06 409 ASP B O 1
ATOM 7245 N N . VAL B 1 410 ? 5.293 21.078 25.094 1 98.31 410 VAL B N 1
ATOM 7246 C CA . VAL B 1 410 ? 4.418 22.25 25 1 98.31 410 VAL B CA 1
ATOM 7247 C C . VAL B 1 410 ? 5.16 23.5 25.484 1 98.31 410 VAL B C 1
ATOM 7249 O O . VAL B 1 410 ? 5.164 24.516 24.797 1 98.31 410 VAL B O 1
ATOM 7252 N N . ASP B 1 411 ? 5.82 23.375 26.562 1 97.81 411 ASP B N 1
ATOM 7253 C CA . ASP B 1 411 ? 6.543 24.5 27.141 1 97.81 411 ASP B CA 1
ATOM 7254 C C . ASP B 1 411 ? 7.699 24.938 26.25 1 97.81 411 ASP B C 1
ATOM 7256 O O . ASP B 1 411 ? 8.016 26.125 26.156 1 97.81 411 ASP B O 1
ATOM 7260 N N . SER B 1 412 ? 8.297 23.953 25.641 1 97.94 412 SER B N 1
ATOM 7261 C CA . SER B 1 412 ? 9.406 24.266 24.734 1 97.94 412 SER B CA 1
ATOM 7262 C C . SER B 1 412 ? 8.945 25.078 23.547 1 97.94 412 SER B C 1
ATOM 7264 O O . SER B 1 412 ? 9.648 26 23.094 1 97.94 412 SER B O 1
ATOM 7266 N N . LEU B 1 413 ? 7.801 24.766 23 1 98.56 413 LEU B N 1
ATOM 7267 C CA . LEU B 1 413 ? 7.277 25.547 21.891 1 98.56 413 LEU B CA 1
ATOM 7268 C C . LEU B 1 413 ? 6.949 26.969 22.312 1 98.56 413 LEU B C 1
ATOM 7270 O O . LEU B 1 413 ? 7.258 27.922 21.609 1 98.56 413 LEU B O 1
ATOM 7274 N N . VAL B 1 414 ? 6.352 27.141 23.484 1 98.44 414 VAL B N 1
ATOM 7275 C CA . VAL B 1 414 ? 5.984 28.453 24 1 98.44 414 VAL B CA 1
ATOM 7276 C C . VAL B 1 414 ? 7.242 29.281 24.234 1 98.44 414 VAL B C 1
ATOM 7278 O O . VAL B 1 414 ? 7.289 30.469 23.875 1 98.44 414 VAL B O 1
ATOM 7281 N N . GLN B 1 415 ? 8.211 28.656 24.812 1 97.5 415 GLN B N 1
ATOM 7282 C CA . GLN B 1 415 ? 9.477 29.344 25.078 1 97.5 415 GLN B CA 1
ATOM 7283 C C . GLN B 1 415 ? 10.148 29.766 23.766 1 97.5 415 GLN B C 1
ATOM 7285 O O . GLN B 1 415 ? 10.711 30.859 23.688 1 97.5 415 GLN B O 1
ATOM 7290 N N . PHE B 1 416 ? 10.156 28.922 22.828 1 97.06 416 PHE B N 1
ATOM 7291 C CA . PHE B 1 416 ? 10.711 29.234 21.516 1 97.06 416 PHE B CA 1
ATOM 7292 C C . PHE B 1 416 ? 10.039 30.469 20.922 1 97.06 416 PHE B C 1
ATOM 7294 O O . PHE B 1 416 ? 10.719 31.375 20.438 1 97.06 416 PHE B O 1
ATOM 7301 N N . ILE B 1 417 ? 8.695 30.516 20.969 1 97.44 417 ILE B N 1
ATOM 7302 C CA . ILE B 1 417 ? 7.949 31.625 20.406 1 97.44 417 ILE B CA 1
ATOM 7303 C C . ILE B 1 417 ? 8.281 32.906 21.172 1 97.44 417 ILE B C 1
ATOM 7305 O O . ILE B 1 417 ? 8.5 33.969 20.562 1 97.44 417 ILE B O 1
ATOM 7309 N N . LYS B 1 418 ? 8.367 32.812 22.438 1 95.62 418 LYS B N 1
ATOM 7310 C CA . LYS B 1 418 ? 8.672 33.938 23.281 1 95.62 418 LYS B CA 1
ATOM 7311 C C . LYS B 1 418 ? 10.062 34.5 22.984 1 95.62 418 LYS B C 1
ATOM 7313 O O . LYS B 1 418 ? 10.227 35.719 22.797 1 95.62 418 LYS B O 1
ATOM 7318 N N . GLU B 1 419 ? 10.984 33.625 22.875 1 94.12 419 GLU B N 1
ATOM 7319 C CA . GLU B 1 419 ? 12.383 34 22.703 1 94.12 419 GLU B CA 1
ATOM 7320 C C . GLU B 1 419 ? 12.633 34.531 21.297 1 94.12 419 GLU B C 1
ATOM 7322 O O . GLU B 1 419 ? 13.445 35.438 21.109 1 94.12 419 GLU B O 1
ATOM 7327 N N . SER B 1 420 ? 11.945 34 20.406 1 93.12 420 SER B N 1
ATOM 7328 C CA . SER B 1 420 ? 12.281 34.281 19.016 1 93.12 420 SER B CA 1
ATOM 7329 C C . SER B 1 420 ? 11.453 35.469 18.484 1 93.12 420 SER B C 1
ATOM 7331 O O . SER B 1 420 ? 11.898 36.188 17.578 1 93.12 420 SER B O 1
ATOM 7333 N N . PHE B 1 421 ? 10.258 35.719 19.062 1 95 421 PHE B N 1
ATOM 7334 C CA . PHE B 1 421 ? 9.383 36.594 18.281 1 95 421 PHE B CA 1
ATOM 7335 C C . PHE B 1 421 ? 8.75 37.656 19.188 1 95 421 PHE B C 1
ATOM 7337 O O . PHE B 1 421 ? 8.242 38.656 18.688 1 95 421 PHE B O 1
ATOM 7344 N N . LEU B 1 422 ? 8.727 37.438 20.469 1 94.25 422 LEU B N 1
ATOM 7345 C CA . LEU B 1 422 ? 8.141 38.406 21.375 1 94.25 422 LEU B CA 1
ATOM 7346 C C . LEU B 1 422 ? 8.977 39.688 21.391 1 94.25 422 LEU B C 1
ATOM 7348 O O . LEU B 1 422 ? 10.195 39.625 21.609 1 94.25 422 LEU B O 1
ATOM 7352 N N . GLN B 1 423 ? 8.391 40.812 21.109 1 89.75 423 GLN B N 1
ATOM 7353 C CA . GLN B 1 423 ? 9.047 42.125 21.125 1 89.75 423 GLN B CA 1
ATOM 7354 C C . GLN B 1 423 ? 8.766 42.844 22.438 1 89.75 423 GLN B C 1
ATOM 7356 O O . GLN B 1 423 ? 7.676 43.406 22.625 1 89.75 423 GLN B O 1
ATOM 7361 N N . GLU B 1 424 ? 9.773 42.938 23.25 1 85.94 424 GLU B N 1
ATOM 7362 C CA . GLU B 1 424 ? 9.625 43.5 24.578 1 85.94 424 GLU B CA 1
ATOM 7363 C C . GLU B 1 424 ? 9.68 45.031 24.531 1 85.94 424 GLU B C 1
ATOM 7365 O O . GLU B 1 424 ? 9.172 45.688 25.438 1 85.94 424 GLU B O 1
ATOM 7370 N N . ASN B 1 425 ? 10.539 45.688 23.656 1 77.88 425 ASN B N 1
ATOM 7371 C CA . ASN B 1 425 ? 10.641 47.125 23.469 1 77.88 425 ASN B CA 1
ATOM 7372 C C . ASN B 1 425 ? 10.648 47.531 22 1 77.88 425 ASN B C 1
ATOM 7374 O O . ASN B 1 425 ? 10.711 46.656 21.125 1 77.88 425 ASN B O 1
ATOM 7378 N N . ASN B 1 426 ? 10.312 48.875 21.703 1 58.78 426 ASN B N 1
ATOM 7379 C CA . ASN B 1 426 ? 10.297 49.375 20.328 1 58.78 426 ASN B CA 1
ATOM 7380 C C . ASN B 1 426 ? 11.625 49.125 19.625 1 58.78 426 ASN B C 1
ATOM 7382 O O . ASN B 1 426 ? 11.672 48.969 18.406 1 58.78 426 ASN B O 1
ATOM 7386 N N . LEU B 1 427 ? 12.727 49.25 20.312 1 50.47 427 LEU B N 1
ATOM 7387 C CA . LEU B 1 427 ? 14.055 49.125 19.719 1 50.47 427 LEU B CA 1
ATOM 7388 C C . LEU B 1 427 ? 14.328 47.688 19.281 1 50.47 427 LEU B C 1
ATOM 7390 O O . LEU B 1 427 ? 15.203 47.438 18.453 1 50.47 427 LEU B O 1
ATOM 7394 N N . SER B 1 428 ? 13.781 46.844 19.875 1 46.16 428 SER B N 1
ATOM 7395 C CA . SER B 1 428 ? 14.031 45.438 19.625 1 46.16 428 SER B CA 1
ATOM 7396 C C . SER B 1 428 ? 13.547 45.031 18.234 1 46.16 428 SER B C 1
ATOM 7398 O O . SER B 1 428 ? 13.891 43.938 17.734 1 46.16 428 SER B O 1
ATOM 7400 N N . ALA B 1 429 ? 12.75 45.906 17.719 1 43.44 429 ALA B N 1
ATOM 7401 C CA . ALA B 1 429 ? 12.305 45.625 16.344 1 43.44 429 ALA B CA 1
ATOM 7402 C C . ALA B 1 429 ? 13.477 45.688 15.367 1 43.44 429 ALA B C 1
ATOM 7404 O O . ALA B 1 429 ? 13.445 45.062 14.312 1 43.44 429 ALA B O 1
ATOM 7405 N N . GLU B 1 430 ? 14.461 46.656 15.633 1 38.97 430 GLU B N 1
ATOM 7406 C CA . GLU B 1 430 ? 15.547 46.812 14.672 1 38.97 430 GLU B CA 1
ATOM 7407 C C . GLU B 1 430 ? 16.438 45.594 14.625 1 38.97 430 GLU B C 1
ATOM 7409 O O . GLU B 1 430 ? 17.047 45.281 13.594 1 38.97 430 GLU B O 1
ATOM 7414 N N . VAL B 1 431 ? 16.719 45 15.719 1 36.69 431 VAL B N 1
ATOM 7415 C CA . VAL B 1 431 ? 17.766 44 15.75 1 36.69 431 VAL B CA 1
ATOM 7416 C C . VAL B 1 431 ? 17.297 42.75 15.016 1 36.69 431 VAL B C 1
ATOM 7418 O O . VAL B 1 431 ? 18.109 42.031 14.391 1 36.69 431 VAL B O 1
ATOM 7421 N N . ASN B 1 432 ? 16.172 42.344 15.359 1 36.22 432 ASN B N 1
ATOM 7422 C CA . ASN B 1 432 ? 15.773 41.156 14.656 1 36.22 432 ASN B CA 1
ATOM 7423 C C . ASN B 1 432 ? 15.484 41.406 13.18 1 36.22 432 ASN B C 1
ATOM 7425 O O . ASN B 1 432 ? 14.828 40.625 12.508 1 36.22 432 ASN B O 1
ATOM 7429 N N . ASP B 1 433 ? 15.43 42.688 12.781 1 34.34 433 ASP B N 1
ATOM 7430 C CA . ASP B 1 433 ? 15.578 42.906 11.344 1 34.34 433 ASP B CA 1
ATOM 7431 C C . ASP B 1 433 ? 16.812 42.219 10.805 1 34.34 433 ASP B C 1
ATOM 7433 O O . ASP B 1 433 ? 17.734 42.844 10.289 1 34.34 433 ASP B O 1
ATOM 7437 N N . GLU B 1 434 ? 17.656 41.625 11.547 1 33.72 434 GLU B N 1
ATOM 7438 C CA . GLU B 1 434 ? 18.609 40.812 10.805 1 33.72 434 GLU B CA 1
ATOM 7439 C C . GLU B 1 434 ? 18.062 40.406 9.445 1 33.72 434 GLU B C 1
ATOM 7441 O O . GLU B 1 434 ? 16.859 40.438 9.227 1 33.72 434 GLU B O 1
ATOM 7446 N N . VAL B 1 435 ? 18.969 39.906 8.461 1 32.09 435 VAL B N 1
ATOM 7447 C CA . VAL B 1 435 ? 18.828 39.625 7.031 1 32.09 435 VAL B CA 1
ATOM 7448 C C . VAL B 1 435 ? 17.531 38.906 6.762 1 32.09 435 VAL B C 1
ATOM 7450 O O . VAL B 1 435 ? 17.453 37.688 6.914 1 32.09 435 VAL B O 1
ATOM 7453 N N . TYR B 1 436 ? 16.531 39.188 7.445 1 32.53 436 TYR B N 1
ATOM 7454 C CA . TYR B 1 436 ? 15.305 38.688 6.82 1 32.53 436 TYR B CA 1
ATOM 7455 C C . TYR B 1 436 ? 15.234 39.094 5.352 1 32.53 436 TYR B C 1
ATOM 7457 O O . TYR B 1 436 ? 15.336 40.281 5.023 1 32.53 436 TYR B O 1
ATOM 7465 N N . TYR B 1 437 ? 15.805 38.375 4.438 1 30.98 437 TYR B N 1
ATOM 7466 C CA . TYR B 1 437 ? 15.672 38.594 3 1 30.98 437 TYR B CA 1
ATOM 7467 C C . TYR B 1 437 ? 14.242 38.969 2.633 1 30.98 437 TYR B C 1
ATOM 7469 O O . TYR B 1 437 ? 13.367 38.094 2.572 1 30.98 437 TYR B O 1
ATOM 7477 N N . ASP B 1 438 ? 13.656 39.844 3.352 1 31.36 438 ASP B N 1
ATOM 7478 C CA . ASP B 1 438 ? 12.492 40.375 2.654 1 31.36 438 ASP B CA 1
ATOM 7479 C C . ASP B 1 438 ? 12.789 40.594 1.177 1 31.36 438 ASP B C 1
ATOM 7481 O O . ASP B 1 438 ? 13.68 41.406 0.838 1 31.36 438 ASP B O 1
ATOM 7485 N N . ALA B 1 439 ? 12.438 39.719 0.372 1 31.86 439 ALA B N 1
ATOM 7486 C CA . ALA B 1 439 ? 12.656 39.812 -1.068 1 31.86 439 ALA B CA 1
ATOM 7487 C C . ALA B 1 439 ? 12.273 41.219 -1.572 1 31.86 439 ALA B C 1
ATOM 7489 O O . ALA B 1 439 ? 12.719 41.625 -2.637 1 31.86 439 ALA B O 1
ATOM 7490 N N . ARG B 1 440 ? 11.164 41.688 -1.012 1 34.22 440 ARG B N 1
ATOM 7491 C CA . ARG B 1 440 ? 10.75 42.938 -1.632 1 34.22 440 ARG B CA 1
ATOM 7492 C C . ARG B 1 440 ? 11.516 44.125 -1.043 1 34.22 440 ARG B C 1
ATOM 7494 O O . ARG B 1 440 ? 11.156 45.281 -1.264 1 34.22 440 ARG B O 1
ATOM 7501 N N . SER B 1 441 ? 12.055 43.906 0.177 1 31.5 441 SER B N 1
ATOM 7502 C CA . SER B 1 441 ? 12.734 45.125 0.569 1 31.5 441 SER B CA 1
ATOM 7503 C C . SER B 1 441 ? 13.594 45.688 -0.567 1 31.5 441 SER B C 1
ATOM 7505 O O . SER B 1 441 ? 14.391 44.938 -1.152 1 31.5 441 SER B O 1
ATOM 7507 N N . SER B 1 442 ? 13.055 46.469 -1.282 1 30.98 442 SER B N 1
ATOM 7508 C CA . SER B 1 442 ? 13.805 47.281 -2.24 1 30.98 442 SER B CA 1
ATOM 7509 C C . SER B 1 442 ? 15.188 47.625 -1.702 1 30.98 442 SER B C 1
ATOM 7511 O O . SER B 1 442 ? 15.312 48.125 -0.592 1 30.98 442 SER B O 1
ATOM 7513 N N . VAL B 1 443 ? 16.172 46.781 -1.753 1 34.47 443 VAL B N 1
ATOM 7514 C CA . VAL B 1 443 ? 17.5 47.406 -1.723 1 34.47 443 VAL B CA 1
ATOM 7515 C C . VAL B 1 443 ? 17.375 48.875 -2.094 1 34.47 443 VAL B C 1
ATOM 7517 O O . VAL B 1 443 ? 16.969 49.219 -3.211 1 34.47 443 VAL B O 1
ATOM 7520 N N . SER B 1 444 ? 16.734 49.719 -1.369 1 33.38 444 SER B N 1
ATOM 7521 C CA . SER B 1 444 ? 17.062 51.062 -1.756 1 33.38 444 SER B CA 1
ATOM 7522 C C . SER B 1 444 ? 18.391 51.125 -2.518 1 33.38 444 SER B C 1
ATOM 7524 O O . SER B 1 444 ? 19.312 50.375 -2.215 1 33.38 444 SER B O 1
ATOM 7526 N N . ASP B 1 445 ? 18.359 51.469 -3.779 1 35.84 445 ASP B N 1
ATOM 7527 C CA . ASP B 1 445 ? 19.484 51.844 -4.633 1 35.84 445 ASP B CA 1
ATOM 7528 C C . ASP B 1 445 ? 20.594 52.5 -3.822 1 35.84 445 ASP B C 1
ATOM 7530 O O . ASP B 1 445 ? 20.688 53.719 -3.75 1 35.84 445 ASP B O 1
ATOM 7534 N N . SER B 1 446 ? 20.672 52.438 -2.488 1 36 446 SER B N 1
ATOM 7535 C CA . SER B 1 446 ? 21.969 53 -2.096 1 36 446 SER B CA 1
ATOM 7536 C C . SER B 1 446 ? 23.078 52.5 -3.025 1 36 446 SER B C 1
ATOM 7538 O O . SER B 1 446 ? 23.25 51.312 -3.227 1 36 446 SER B O 1
ATOM 7540 N N . SER B 1 447 ? 23.344 53.094 -4.113 1 39.72 447 SER B N 1
ATOM 7541 C CA . SER B 1 447 ? 24.5 53.156 -4.992 1 39.72 447 SER B CA 1
ATOM 7542 C C . SER B 1 447 ? 25.766 52.688 -4.258 1 39.72 447 SER B C 1
ATOM 7544 O O . SER B 1 447 ? 26.844 53.25 -4.48 1 39.72 447 SER B O 1
ATOM 7546 N N . LYS B 1 448 ? 25.625 52.344 -3.027 1 44.19 448 LYS B N 1
ATOM 7547 C CA . LYS B 1 448 ? 26.906 51.938 -2.473 1 44.19 448 LYS B CA 1
ATOM 7548 C C . LYS B 1 448 ? 27.5 50.781 -3.281 1 44.19 448 LYS B C 1
ATOM 7550 O O . LYS B 1 448 ? 26.797 49.812 -3.633 1 44.19 448 LYS B O 1
ATOM 7555 N N . ALA B 1 449 ? 28.484 50.969 -4.105 1 47.75 449 ALA B N 1
ATOM 7556 C CA . ALA B 1 449 ? 29.344 50 -4.801 1 47.75 449 ALA B CA 1
ATOM 7557 C C . ALA B 1 449 ? 29.547 48.75 -3.969 1 47.75 449 ALA B C 1
ATOM 7559 O O . ALA B 1 449 ? 30.016 48.812 -2.83 1 47.75 449 ALA B O 1
ATOM 7560 N N . LEU B 1 450 ? 28.609 47.969 -3.92 1 50.38 450 LEU B N 1
ATOM 7561 C CA . LEU B 1 450 ? 28.906 46.688 -3.311 1 50.38 450 LEU B CA 1
ATOM 7562 C C . LEU B 1 450 ? 30.281 46.188 -3.744 1 50.38 450 LEU B C 1
ATOM 7564 O O . LEU B 1 450 ? 30.641 46.25 -4.926 1 50.38 450 LEU B O 1
ATOM 7568 N N . THR B 1 451 ? 31.219 46.344 -2.928 1 59.03 451 THR B N 1
ATOM 7569 C CA . THR B 1 451 ? 32.531 45.75 -3.211 1 59.03 451 THR B CA 1
ATOM 7570 C C . THR B 1 451 ? 32.562 44.281 -2.766 1 59.03 451 THR B C 1
ATOM 7572 O O . THR B 1 451 ? 32.156 43.969 -1.653 1 59.03 451 THR B O 1
ATOM 7575 N N . LEU B 1 452 ? 32.719 43.438 -3.643 1 54.28 452 LEU B N 1
ATOM 7576 C CA . LEU B 1 452 ? 33 42.062 -3.293 1 54.28 452 LEU B CA 1
ATOM 7577 C C . LEU B 1 452 ? 34.125 41.938 -2.299 1 54.28 452 LEU B C 1
ATOM 7579 O O . LEU B 1 452 ? 35.281 42.344 -2.607 1 54.28 452 LEU B O 1
ATOM 7583 N N . GLU B 1 453 ? 33.719 41.75 -1.084 1 62.69 453 GLU B N 1
ATOM 7584 C CA . GLU B 1 453 ? 34.75 41.688 -0.05 1 62.69 453 GLU B CA 1
ATOM 7585 C C . GLU B 1 453 ? 35.469 40.344 -0.069 1 62.69 453 GLU B C 1
ATOM 7587 O O . GLU B 1 453 ? 36.688 40.281 -0.033 1 62.69 453 GLU B O 1
ATOM 7592 N N . LYS B 1 454 ? 34.688 39.219 -0.035 1 65.75 454 LYS B N 1
ATOM 7593 C CA . LYS B 1 454 ? 35.281 37.875 0.029 1 65.75 454 LYS B CA 1
ATOM 7594 C C . LYS B 1 454 ? 34.438 36.875 -0.787 1 65.75 454 LYS B C 1
ATOM 7596 O O . LYS B 1 454 ? 33.25 37.062 -0.98 1 65.75 454 LYS B O 1
ATOM 7601 N N . ILE B 1 455 ? 35.062 36.062 -1.461 1 71.19 455 ILE B N 1
ATOM 7602 C CA . ILE B 1 455 ? 34.469 34.906 -2.135 1 71.19 455 ILE B CA 1
ATOM 7603 C C . ILE B 1 455 ? 34.75 33.656 -1.342 1 71.19 455 ILE B C 1
ATOM 7605 O O . ILE B 1 455 ? 35.906 33.375 -0.958 1 71.19 455 ILE B O 1
ATOM 7609 N N . PHE B 1 456 ? 33.688 33 -0.89 1 75.88 456 PHE B N 1
ATOM 7610 C CA . PHE B 1 456 ? 33.844 31.719 -0.22 1 75.88 456 PHE B CA 1
ATOM 7611 C C . PHE B 1 456 ? 33.406 30.578 -1.14 1 75.88 456 PHE B C 1
ATOM 7613 O O . PHE B 1 456 ? 32.406 30.688 -1.84 1 75.88 456 PHE B O 1
ATOM 7620 N N . LEU B 1 457 ? 34.25 29.641 -1.263 1 78.12 457 LEU B N 1
ATOM 7621 C CA . LEU B 1 457 ? 33.969 28.391 -1.986 1 78.12 457 LEU B CA 1
ATOM 7622 C C . LEU B 1 457 ? 33.625 27.266 -1.023 1 78.12 457 LEU B C 1
ATOM 7624 O O . LEU B 1 457 ? 34.25 27.109 0.018 1 78.12 457 LEU B O 1
ATOM 7628 N N . TYR B 1 458 ? 32.5 26.578 -1.313 1 78.81 458 TYR B N 1
ATOM 7629 C CA . TYR B 1 458 ? 32.125 25.391 -0.557 1 78.81 458 TYR B CA 1
ATOM 7630 C C . TYR B 1 458 ? 32.344 24.141 -1.378 1 78.81 458 TYR B C 1
ATOM 7632 O O . TYR B 1 458 ? 31.391 23.578 -1.94 1 78.81 458 TYR B O 1
ATOM 7640 N N . PRO B 1 459 ? 33.594 23.703 -1.376 1 80.69 459 PRO B N 1
ATOM 7641 C CA . PRO B 1 459 ? 33.875 22.516 -2.193 1 80.69 459 PRO B CA 1
ATOM 7642 C C . PRO B 1 459 ? 33.031 21.312 -1.772 1 80.69 459 PRO B C 1
ATOM 7644 O O . PRO B 1 459 ? 32.562 20.562 -2.625 1 80.69 459 PRO B O 1
ATOM 7647 N N . VAL B 1 460 ? 32.875 21.094 -0.466 1 81.81 460 VAL B N 1
ATOM 7648 C CA . VAL B 1 460 ? 32.062 20.016 0.085 1 81.81 460 VAL B CA 1
ATOM 7649 C C . VAL B 1 460 ? 30.781 20.609 0.705 1 81.81 460 VAL B C 1
ATOM 7651 O O . VAL B 1 460 ? 30.844 21.391 1.648 1 81.81 460 VAL B O 1
ATOM 7654 N N . LYS B 1 461 ? 29.672 20.109 0.124 1 78.69 461 LYS B N 1
ATOM 7655 C CA . LYS B 1 461 ? 28.391 20.641 0.61 1 78.69 461 LYS B CA 1
ATOM 7656 C C . LYS B 1 461 ? 28.281 20.469 2.123 1 78.69 461 LYS B C 1
ATOM 7658 O O . LYS B 1 461 ? 28.578 19.406 2.666 1 78.69 461 LYS B O 1
ATOM 7663 N N . SER B 1 462 ? 27.953 21.484 2.793 1 74.38 462 SER B N 1
ATOM 7664 C CA . SER B 1 462 ? 27.609 21.531 4.211 1 74.38 462 SER B CA 1
ATOM 7665 C C . SER B 1 462 ? 28.859 21.578 5.078 1 74.38 462 SER B C 1
ATOM 7667 O O . SER B 1 462 ? 28.781 21.562 6.305 1 74.38 462 SER B O 1
ATOM 7669 N N . CYS B 1 463 ? 30.078 21.641 4.457 1 80.94 463 CYS B N 1
ATOM 7670 C CA . CYS B 1 463 ? 31.312 21.828 5.199 1 80.94 463 CYS B CA 1
ATOM 7671 C C . CYS B 1 463 ? 31.75 23.281 5.16 1 80.94 463 CYS B C 1
ATOM 7673 O O . CYS B 1 463 ? 31.031 24.141 4.648 1 80.94 463 CYS B O 1
ATOM 7675 N N . ARG B 1 464 ? 32.875 23.625 5.879 1 78.38 464 ARG B N 1
ATOM 7676 C CA . ARG B 1 464 ? 33.375 25 5.934 1 78.38 464 ARG B CA 1
ATOM 7677 C C . ARG B 1 464 ? 33.812 25.484 4.559 1 78.38 464 ARG B C 1
ATOM 7679 O O . ARG B 1 464 ? 34.281 24.703 3.744 1 78.38 464 ARG B O 1
ATOM 7686 N N . ALA B 1 465 ? 33.594 26.719 4.363 1 80 465 ALA B N 1
ATOM 7687 C CA . ALA B 1 465 ? 33.969 27.359 3.104 1 80 465 ALA B CA 1
ATOM 7688 C C . ALA B 1 465 ? 35.469 27.594 3.031 1 80 465 ALA B C 1
ATOM 7690 O O . ALA B 1 465 ? 36.156 27.641 4.059 1 80 465 ALA B O 1
ATOM 7691 N N . ILE B 1 466 ? 36 27.531 1.857 1 77.81 466 ILE B N 1
ATOM 7692 C CA . ILE B 1 466 ? 37.344 28.016 1.573 1 77.81 466 ILE B CA 1
ATOM 7693 C C . ILE B 1 466 ? 37.281 29.469 1.102 1 77.81 466 ILE B C 1
ATOM 7695 O O . ILE B 1 466 ? 36.531 29.797 0.177 1 77.81 466 ILE B O 1
ATOM 7699 N N . GLU B 1 467 ? 37.844 30.297 1.927 1 73.06 467 GLU B N 1
ATOM 7700 C CA . GLU B 1 467 ? 37.906 31.688 1.482 1 73.06 467 GLU B CA 1
ATOM 7701 C C . GLU B 1 467 ? 38.844 31.844 0.287 1 73.06 467 GLU B C 1
ATOM 7703 O O . GLU B 1 467 ? 40 31.406 0.331 1 73.06 467 GLU B O 1
ATOM 7708 N N . VAL B 1 468 ? 38.25 32.156 -0.807 1 65.19 468 VAL B N 1
ATOM 7709 C CA . VAL B 1 468 ? 39.062 32.438 -1.986 1 65.19 468 VAL B CA 1
ATOM 7710 C C . VAL B 1 468 ? 39.75 33.781 -1.831 1 65.19 468 VAL B C 1
ATOM 7712 O O . VAL B 1 468 ? 39.125 34.844 -2.045 1 65.19 468 VAL B O 1
ATOM 7715 N N . SER B 1 469 ? 40.406 33.938 -0.821 1 58.19 469 SER B N 1
ATOM 7716 C CA . SER B 1 469 ? 41.062 35.219 -0.609 1 58.19 469 SER B CA 1
ATOM 7717 C C . SER B 1 469 ? 41.969 35.594 -1.779 1 58.19 469 SER B C 1
ATOM 7719 O O . SER B 1 469 ? 42.625 34.719 -2.357 1 58.19 469 SER B O 1
ATOM 7721 N N . PHE B 1 470 ? 41.812 36.719 -2.367 1 51.09 470 PHE B N 1
ATOM 7722 C CA . PHE B 1 470 ? 42.625 37.281 -3.422 1 51.09 470 PHE B CA 1
ATOM 7723 C C . PHE B 1 470 ? 44.125 37.188 -3.061 1 51.09 470 PHE B C 1
ATOM 7725 O O . PHE B 1 470 ? 44.969 37.312 -3.922 1 51.09 470 PHE B O 1
ATOM 7732 N N . ARG B 1 471 ? 44.406 37 -1.834 1 49.59 471 ARG B N 1
ATOM 7733 C CA . ARG B 1 471 ? 45.812 36.969 -1.479 1 49.59 471 ARG B CA 1
ATOM 7734 C C . ARG B 1 471 ? 46.469 35.656 -1.973 1 49.59 471 ARG B C 1
ATOM 7736 O O . ARG B 1 471 ? 47.656 35.656 -2.312 1 49.59 471 ARG B O 1
ATOM 7743 N N . PHE B 1 472 ? 45.781 34.531 -1.988 1 50.59 472 PHE B N 1
ATOM 7744 C CA . PHE B 1 472 ? 46.438 33.281 -2.307 1 50.59 472 PHE B CA 1
ATOM 7745 C C . PHE B 1 472 ? 45.969 32.781 -3.676 1 50.59 472 PHE B C 1
ATOM 7747 O O . PHE B 1 472 ? 46.719 32.062 -4.352 1 50.59 472 PHE B O 1
ATOM 7754 N N . VAL B 1 473 ? 44.719 33.062 -4.074 1 52.12 473 VAL B N 1
ATOM 7755 C CA . VAL B 1 473 ? 44.25 32.656 -5.398 1 52.12 473 VAL B CA 1
ATOM 7756 C C . VAL B 1 473 ? 43.656 33.875 -6.113 1 52.12 473 VAL B C 1
ATOM 7758 O O . VAL B 1 473 ? 42.625 34.406 -5.684 1 52.12 473 VAL B O 1
ATOM 7761 N N . LYS B 1 474 ? 44.312 34.656 -6.918 1 59.03 474 LYS B N 1
ATOM 7762 C CA . LYS B 1 474 ? 43.969 35.875 -7.648 1 59.03 474 LYS B CA 1
ATOM 7763 C C . LYS B 1 474 ? 42.812 35.625 -8.617 1 59.03 474 LYS B C 1
ATOM 7765 O O . LYS B 1 474 ? 42.094 36.562 -8.961 1 59.03 474 LYS B O 1
ATOM 7770 N N . GLN B 1 475 ? 42.719 34.531 -9.094 1 64.81 475 GLN B N 1
ATOM 7771 C CA . GLN B 1 475 ? 41.719 34.188 -10.102 1 64.81 475 GLN B CA 1
ATOM 7772 C C . GLN B 1 475 ? 41.156 32.812 -9.852 1 64.81 475 GLN B C 1
ATOM 7774 O O . GLN B 1 475 ? 41.844 31.906 -9.359 1 64.81 475 GLN B O 1
ATOM 7779 N N . TRP B 1 476 ? 39.906 32.688 -9.672 1 72.44 476 TRP B N 1
ATOM 7780 C CA . TRP B 1 476 ? 39.25 31.375 -9.609 1 72.44 476 TRP B CA 1
ATOM 7781 C C . TRP B 1 476 ? 38.469 31.094 -10.891 1 72.44 476 TRP B C 1
ATOM 7783 O O . TRP B 1 476 ? 37.75 31.953 -11.391 1 72.44 476 TRP B O 1
ATOM 7793 N N . THR B 1 477 ? 38.719 30 -11.438 1 75.31 477 THR B N 1
ATOM 7794 C CA . THR B 1 477 ? 38.062 29.594 -12.688 1 75.31 477 THR B CA 1
ATOM 7795 C C . THR B 1 477 ? 36.594 29.359 -12.492 1 75.31 477 THR B C 1
ATOM 7797 O O . THR B 1 477 ? 36.156 28.797 -11.477 1 75.31 477 THR B O 1
ATOM 7800 N N . LEU B 1 478 ? 35.812 29.984 -13.344 1 75.38 478 LEU B N 1
ATOM 7801 C CA . LEU B 1 478 ? 34.375 29.766 -13.375 1 75.38 478 LEU B CA 1
ATOM 7802 C C . LEU B 1 478 ? 34 28.578 -14.273 1 75.38 478 LEU B C 1
ATOM 7804 O O . LEU B 1 478 ? 34.688 28.328 -15.273 1 75.38 478 LEU B O 1
ATOM 7808 N N . CYS B 1 479 ? 33.188 27.75 -13.766 1 73.06 479 CYS B N 1
ATOM 7809 C CA . CYS B 1 479 ? 32.625 26.703 -14.594 1 73.06 479 CYS B CA 1
ATOM 7810 C C . CYS B 1 479 ? 31.125 26.953 -14.812 1 73.06 479 CYS B C 1
ATOM 7812 O O . CYS B 1 479 ? 30.609 28 -14.422 1 73.06 479 CYS B O 1
ATOM 7814 N N . GLU B 1 480 ? 30.406 26.094 -15.523 1 71.81 480 GLU B N 1
ATOM 7815 C CA . GLU B 1 480 ? 29 26.266 -15.914 1 71.81 480 GLU B CA 1
ATOM 7816 C C . GLU B 1 480 ? 28.094 26.406 -14.695 1 71.81 480 GLU B C 1
ATOM 7818 O O . GLU B 1 480 ? 27.062 27.062 -14.758 1 71.81 480 GLU B O 1
ATOM 7823 N N . THR B 1 481 ? 28.703 25.969 -13.625 1 66.31 481 THR B N 1
ATOM 7824 C CA . THR B 1 481 ? 27.828 25.953 -12.461 1 66.31 481 THR B CA 1
ATOM 7825 C C . THR B 1 481 ? 28.281 26.984 -11.422 1 66.31 481 THR B C 1
ATOM 7827 O O . THR B 1 481 ? 27.719 27.047 -10.328 1 66.31 481 THR B O 1
ATOM 7830 N N . GLY B 1 482 ? 29.234 27.75 -11.812 1 71.12 482 GLY B N 1
ATOM 7831 C CA . GLY B 1 482 ? 29.766 28.75 -10.891 1 71.12 482 GLY B CA 1
ATOM 7832 C C . GLY B 1 482 ? 31.266 28.703 -10.75 1 71.12 482 GLY B C 1
ATOM 7833 O O . GLY B 1 482 ? 32 28.703 -11.742 1 71.12 482 GLY B O 1
ATOM 7834 N N . LEU B 1 483 ? 31.703 28.781 -9.461 1 73.69 483 LEU B N 1
ATOM 7835 C CA . LEU B 1 483 ? 33.125 28.688 -9.18 1 73.69 483 LEU B CA 1
ATOM 7836 C C . LEU B 1 483 ? 33.594 27.234 -9.273 1 73.69 483 LEU B C 1
ATOM 7838 O O . LEU B 1 483 ? 32.906 26.328 -8.797 1 73.69 483 LEU B O 1
ATOM 7842 N N . THR B 1 484 ? 34.594 27.109 -9.961 1 78.31 484 THR B N 1
ATOM 7843 C CA . THR B 1 484 ? 35.125 25.75 -10.094 1 78.31 484 THR B CA 1
ATOM 7844 C C . THR B 1 484 ? 35.312 25.109 -8.719 1 78.31 484 THR B C 1
ATOM 7846 O O . THR B 1 484 ? 35.844 25.75 -7.797 1 78.31 484 THR B O 1
ATOM 7849 N N . HIS B 1 485 ? 34.812 23.891 -8.523 1 78.44 485 HIS B N 1
ATOM 7850 C CA . HIS B 1 485 ? 34.938 23.047 -7.352 1 78.44 485 HIS B CA 1
ATOM 7851 C C . HIS B 1 485 ? 33.969 23.469 -6.254 1 78.44 485 HIS B C 1
ATOM 7853 O O . HIS B 1 485 ? 34.062 22.984 -5.117 1 78.44 485 HIS B O 1
ATOM 7859 N N . ASP B 1 486 ? 33.188 24.438 -6.598 1 77.75 486 ASP B N 1
ATOM 7860 C CA . ASP B 1 486 ? 32.125 24.781 -5.637 1 77.75 486 ASP B CA 1
ATOM 7861 C C . ASP B 1 486 ? 31.031 23.719 -5.617 1 77.75 486 ASP B C 1
ATOM 7863 O O . ASP B 1 486 ? 30.469 23.375 -6.66 1 77.75 486 ASP B O 1
ATOM 7867 N N . ARG B 1 487 ? 30.828 23.234 -4.449 1 74.94 487 ARG B N 1
ATOM 7868 C CA . ARG B 1 487 ? 29.766 22.266 -4.203 1 74.94 487 ARG B CA 1
ATOM 7869 C C . ARG B 1 487 ? 29.922 21.047 -5.105 1 74.94 487 ARG B C 1
ATOM 7871 O O . ARG B 1 487 ? 28.938 20.547 -5.664 1 74.94 487 ARG B O 1
ATOM 7878 N N . MET B 1 488 ? 31.188 20.672 -5.242 1 77 488 MET B N 1
ATOM 7879 C CA . MET B 1 488 ? 31.5 19.547 -6.105 1 77 488 MET B CA 1
ATOM 7880 C C . MET B 1 488 ? 31.391 18.234 -5.336 1 77 488 MET B C 1
ATOM 7882 O O . MET B 1 488 ? 31.172 17.172 -5.93 1 77 488 MET B O 1
ATOM 7886 N N . TRP B 1 489 ? 31.594 18.359 -4.059 1 81.25 489 TRP B N 1
ATOM 7887 C CA . TRP B 1 489 ? 31.594 17.141 -3.254 1 81.25 489 TRP B CA 1
ATOM 7888 C C . TRP B 1 489 ? 30.531 17.219 -2.16 1 81.25 489 TRP B C 1
ATOM 7890 O O . TRP B 1 489 ? 30.125 18.312 -1.765 1 81.25 489 TRP B O 1
ATOM 7900 N N . MET B 1 490 ? 29.938 16.094 -1.855 1 81.75 490 MET B N 1
ATOM 7901 C CA . MET B 1 490 ? 29.031 16.016 -0.721 1 81.75 490 MET B CA 1
ATOM 7902 C C . MET B 1 490 ? 29.312 14.773 0.124 1 81.75 490 MET B C 1
ATOM 7904 O O . MET B 1 490 ? 29.797 13.758 -0.392 1 81.75 490 MET B O 1
ATOM 7908 N N . ILE B 1 491 ? 29.281 14.984 1.398 1 74.88 491 ILE B N 1
ATOM 7909 C CA . ILE B 1 491 ? 29.328 13.867 2.328 1 74.88 491 ILE B CA 1
ATOM 7910 C C . ILE B 1 491 ? 27.922 13.258 2.457 1 74.88 491 ILE B C 1
ATOM 7912 O O . ILE B 1 491 ? 26.953 13.969 2.695 1 74.88 491 ILE B O 1
ATOM 7916 N N . VAL B 1 492 ? 27.828 11.938 2.133 1 73.81 492 VAL B N 1
ATOM 7917 C CA . VAL B 1 492 ? 26.516 11.312 2.105 1 73.81 492 VAL B CA 1
ATOM 7918 C C . VAL B 1 492 ? 26.469 10.156 3.1 1 73.81 492 VAL B C 1
ATOM 7920 O O . VAL B 1 492 ? 27.516 9.625 3.494 1 73.81 492 VAL B O 1
ATOM 7923 N N . ASN B 1 493 ? 25.312 9.945 3.654 1 63.91 493 ASN B N 1
ATOM 7924 C CA . ASN B 1 493 ? 25.141 8.773 4.508 1 63.91 493 ASN B CA 1
ATOM 7925 C C . ASN B 1 493 ? 25.016 7.496 3.686 1 63.91 493 ASN B C 1
ATOM 7927 O O . ASN B 1 493 ? 25.281 7.496 2.484 1 63.91 493 ASN B O 1
ATOM 7931 N N . ASP B 1 494 ? 24.703 6.457 4.441 1 62.06 494 ASP B N 1
ATOM 7932 C CA . ASP B 1 494 ? 24.672 5.133 3.828 1 62.06 494 ASP B CA 1
ATOM 7933 C C . ASP B 1 494 ? 23.594 5.059 2.75 1 62.06 494 ASP B C 1
ATOM 7935 O O . ASP B 1 494 ? 23.625 4.176 1.89 1 62.06 494 ASP B O 1
ATOM 7939 N N . TYR B 1 495 ? 22.797 6.055 2.713 1 56.03 495 TYR B N 1
ATOM 7940 C CA . TYR B 1 495 ? 21.734 6.059 1.707 1 56.03 495 TYR B CA 1
ATOM 7941 C C . TYR B 1 495 ? 22.078 7 0.558 1 56.03 495 TYR B C 1
ATOM 7943 O O . TYR B 1 495 ? 21.328 7.113 -0.407 1 56.03 495 TYR B O 1
ATOM 7951 N N . GLY B 1 496 ? 23.156 7.59 0.64 1 60.53 496 GLY B N 1
ATOM 7952 C CA . GLY B 1 496 ? 23.547 8.547 -0.382 1 60.53 496 GLY B CA 1
ATOM 7953 C C . GLY B 1 496 ? 22.922 9.914 -0.191 1 60.53 496 GLY B C 1
ATOM 7954 O O . GLY B 1 496 ? 22.969 10.758 -1.09 1 60.53 496 GLY B O 1
ATOM 7955 N N . VAL B 1 497 ? 22.344 10.016 0.974 1 61.09 497 VAL B N 1
ATOM 7956 C CA . VAL B 1 497 ? 21.703 11.297 1.273 1 61.09 497 VAL B CA 1
ATOM 7957 C C . VAL B 1 497 ? 22.75 12.273 1.807 1 61.09 497 VAL B C 1
ATOM 7959 O O . VAL B 1 497 ? 23.562 11.914 2.67 1 61.09 497 VAL B O 1
ATOM 7962 N N . CYS B 1 498 ? 22.75 13.469 1.144 1 69.5 498 CYS B N 1
ATOM 7963 C CA . CYS B 1 498 ? 23.703 14.492 1.564 1 69.5 498 CYS B CA 1
ATOM 7964 C C . CYS B 1 498 ? 23.516 14.844 3.035 1 69.5 498 CYS B C 1
ATOM 7966 O O . CYS B 1 498 ? 22.375 15.047 3.488 1 69.5 498 CYS B O 1
ATOM 7968 N N . LEU B 1 499 ? 24.578 14.688 3.799 1 69.81 499 LEU B N 1
ATOM 7969 C CA . LEU B 1 499 ? 24.562 15.18 5.172 1 69.81 499 LEU B CA 1
ATOM 7970 C C . LEU B 1 499 ? 24.578 16.703 5.203 1 69.81 499 LEU B C 1
ATOM 7972 O O . LEU B 1 499 ? 25.391 17.344 4.531 1 69.81 499 LEU B O 1
ATOM 7976 N N . THR B 1 500 ? 23.516 17.328 5.656 1 65.31 500 THR B N 1
ATOM 7977 C CA . THR B 1 500 ? 23.469 18.781 5.781 1 65.31 500 THR B CA 1
ATOM 7978 C C . THR B 1 500 ? 23.828 19.203 7.199 1 65.31 500 THR B C 1
ATOM 7980 O O . THR B 1 500 ? 23.828 18.391 8.125 1 65.31 500 THR B O 1
ATOM 7983 N N . GLN B 1 501 ? 24.359 20.422 7.387 1 60.19 501 GLN B N 1
ATOM 7984 C CA . GLN B 1 501 ? 24.703 20.953 8.703 1 60.19 501 GLN B CA 1
ATOM 7985 C C . GLN B 1 501 ? 23.484 20.922 9.633 1 60.19 501 GLN B C 1
ATOM 7987 O O . GLN B 1 501 ? 23.641 20.906 10.859 1 60.19 501 GLN B O 1
ATOM 7992 N N . LYS B 1 502 ? 22.438 20.875 8.906 1 57.81 502 LYS B N 1
ATOM 7993 C CA . LYS B 1 502 ? 21.219 20.797 9.711 1 57.81 502 LYS B CA 1
ATOM 7994 C C . LYS B 1 502 ? 21.141 19.469 10.469 1 57.81 502 LYS B C 1
ATOM 7996 O O . LYS B 1 502 ? 20.688 19.438 11.617 1 57.81 502 LYS B O 1
ATOM 8001 N N . ARG B 1 503 ? 21.734 18.453 9.953 1 60.38 503 ARG B N 1
ATOM 8002 C CA . ARG B 1 503 ? 21.672 17.109 10.508 1 60.38 503 ARG B CA 1
ATOM 8003 C C . ARG B 1 503 ? 22.953 16.766 11.266 1 60.38 503 ARG B C 1
ATOM 8005 O O . ARG B 1 503 ? 22.922 16.047 12.266 1 60.38 503 ARG B O 1
ATOM 8012 N N . GLU B 1 504 ? 23.969 17.109 10.688 1 65.38 504 GLU B N 1
ATOM 8013 C CA . GLU B 1 504 ? 25.281 16.875 11.273 1 65.38 504 GLU B CA 1
ATOM 8014 C C . GLU B 1 504 ? 26.078 18.188 11.391 1 65.38 504 GLU B C 1
ATOM 8016 O O . GLU B 1 504 ? 26.828 18.547 10.492 1 65.38 504 GLU B O 1
ATOM 8021 N N . ASN B 1 505 ? 25.859 18.812 12.57 1 64.5 505 ASN B N 1
ATOM 8022 C CA . ASN B 1 505 ? 26.438 20.125 12.773 1 64.5 505 ASN B CA 1
ATOM 8023 C C . ASN B 1 505 ? 27.969 20.078 12.734 1 64.5 505 ASN B C 1
ATOM 8025 O O . ASN B 1 505 ? 28.625 21.078 12.438 1 64.5 505 ASN B O 1
ATOM 8029 N N . LEU B 1 506 ? 28.438 18.859 12.969 1 72.19 506 LEU B N 1
ATOM 8030 C CA . LEU B 1 506 ? 29.891 18.719 13.031 1 72.19 506 LEU B CA 1
ATOM 8031 C C . LEU B 1 506 ? 30.516 18.938 11.648 1 72.19 506 LEU B C 1
ATOM 8033 O O . LEU B 1 506 ? 31.719 19.172 11.539 1 72.19 506 LEU B O 1
ATOM 8037 N N . LEU B 1 507 ? 29.656 18.875 10.703 1 78.62 507 LEU B N 1
ATOM 8038 C CA . LEU B 1 507 ? 30.172 19.094 9.352 1 78.62 507 LEU B CA 1
ATOM 8039 C C . LEU B 1 507 ? 30.781 20.484 9.227 1 78.62 507 LEU B C 1
ATOM 8041 O O . LEU B 1 507 ? 31.703 20.688 8.43 1 78.62 507 LEU B O 1
ATOM 8045 N N . ALA B 1 508 ? 30.25 21.453 10.039 1 73.25 508 ALA B N 1
ATOM 8046 C CA . ALA B 1 508 ? 30.719 22.844 10.008 1 73.25 508 ALA B CA 1
ATOM 8047 C C . ALA B 1 508 ? 32.156 22.922 10.508 1 73.25 508 ALA B C 1
ATOM 8049 O O . ALA B 1 508 ? 32.844 23.938 10.297 1 73.25 508 ALA B O 1
ATOM 8050 N N . LEU B 1 509 ? 32.594 21.828 11.062 1 75.94 509 LEU B N 1
ATOM 8051 C CA . LEU B 1 509 ? 33.938 21.828 11.602 1 75.94 509 LEU B CA 1
ATOM 8052 C C . LEU B 1 509 ? 34.938 21.281 10.578 1 75.94 509 LEU B C 1
ATOM 8054 O O . LEU B 1 509 ? 36.156 21.391 10.773 1 75.94 509 LEU B O 1
ATOM 8058 N N . ILE B 1 510 ? 34.406 20.719 9.625 1 83.88 510 ILE B N 1
ATOM 8059 C CA . ILE B 1 510 ? 35.281 20.156 8.609 1 83.88 510 ILE B CA 1
ATOM 8060 C C . ILE B 1 510 ? 35.75 21.266 7.668 1 83.88 510 ILE B C 1
ATOM 8062 O O . ILE B 1 510 ? 34.938 21.922 7.016 1 83.88 510 ILE B O 1
ATOM 8066 N N . GLN B 1 511 ? 37.094 21.531 7.625 1 85.44 511 GLN B N 1
ATOM 8067 C CA . GLN B 1 511 ? 37.688 22.516 6.738 1 85.44 511 GLN B CA 1
ATOM 8068 C C . GLN B 1 511 ? 38.312 21.859 5.512 1 85.44 511 GLN B C 1
ATOM 8070 O O . GLN B 1 511 ? 39.406 21.328 5.586 1 85.44 511 GLN B O 1
ATOM 8075 N N . PRO B 1 512 ? 37.562 21.875 4.43 1 83.75 512 PRO B N 1
ATOM 8076 C CA . PRO B 1 512 ? 38.156 21.344 3.203 1 83.75 512 PRO B CA 1
ATOM 8077 C C . PRO B 1 512 ? 39.312 22.188 2.697 1 83.75 512 PRO B C 1
ATOM 8079 O O . PRO B 1 512 ? 39.406 23.391 3.002 1 83.75 512 PRO B O 1
ATOM 8082 N N . SER B 1 513 ? 40.344 21.625 2.111 1 83.88 513 SER B N 1
ATOM 8083 C CA . SER B 1 513 ? 41.438 22.297 1.411 1 83.88 513 SER B CA 1
ATOM 8084 C C . SER B 1 513 ? 41.625 21.719 0.011 1 83.88 513 SER B C 1
ATOM 8086 O O . SER B 1 513 ? 41.531 20.516 -0.187 1 83.88 513 SER B O 1
ATOM 8088 N N . ILE B 1 514 ? 41.656 22.609 -0.967 1 77.81 514 ILE B N 1
ATOM 8089 C CA . ILE B 1 514 ? 41.844 22.188 -2.354 1 77.81 514 ILE B CA 1
ATOM 8090 C C . ILE B 1 514 ? 43.25 22.562 -2.818 1 77.81 514 ILE B C 1
ATOM 8092 O O . ILE B 1 514 ? 43.656 23.703 -2.664 1 77.81 514 ILE B O 1
ATOM 8096 N N . ASP B 1 515 ? 43.938 21.547 -3.172 1 76.06 515 ASP B N 1
ATOM 8097 C CA . ASP B 1 515 ? 45.188 21.766 -3.883 1 76.06 515 ASP B CA 1
ATOM 8098 C C . ASP B 1 515 ? 44.969 21.734 -5.395 1 76.06 515 ASP B C 1
ATOM 8100 O O . ASP B 1 515 ? 44.875 20.656 -5.992 1 76.06 515 ASP B O 1
ATOM 8104 N N . LEU B 1 516 ? 44.875 22.875 -5.965 1 73.5 516 LEU B N 1
ATOM 8105 C CA . LEU B 1 516 ? 44.531 22.969 -7.383 1 73.5 516 LEU B CA 1
ATOM 8106 C C . LEU B 1 516 ? 45.656 22.406 -8.242 1 73.5 516 LEU B C 1
ATOM 8108 O O . LEU B 1 516 ? 45.406 21.891 -9.336 1 73.5 516 LEU B O 1
ATOM 8112 N N . GLU B 1 517 ? 46.844 22.641 -7.75 1 74.56 517 GLU B N 1
ATOM 8113 C CA . GLU B 1 517 ? 48 22.125 -8.492 1 74.56 517 GLU B CA 1
ATOM 8114 C C . GLU B 1 517 ? 48.031 20.594 -8.508 1 74.56 517 GLU B C 1
ATOM 8116 O O . GLU B 1 517 ? 48.25 19.984 -9.547 1 74.56 517 GLU B O 1
ATOM 8121 N N . ALA B 1 518 ? 47.688 20.172 -7.375 1 77.88 518 ALA B N 1
ATOM 8122 C CA . ALA B 1 518 ? 47.719 18.719 -7.254 1 77.88 518 ALA B CA 1
ATOM 8123 C C . ALA B 1 518 ? 46.375 18.109 -7.68 1 77.88 518 ALA B C 1
ATOM 8125 O O . ALA B 1 518 ? 46.312 16.891 -7.902 1 77.88 518 ALA B O 1
ATOM 8126 N N . GLY B 1 519 ? 45.438 18.938 -7.797 1 76.06 519 GLY B N 1
ATOM 8127 C CA . GLY B 1 519 ? 44.094 18.469 -8.156 1 76.06 519 GLY B CA 1
ATOM 8128 C C . GLY B 1 519 ? 43.469 17.594 -7.094 1 76.06 519 GLY B C 1
ATOM 8129 O O . GLY B 1 519 ? 42.875 16.547 -7.402 1 76.06 519 GLY B O 1
ATOM 8130 N N . THR B 1 520 ? 43.75 17.906 -5.871 1 77.12 520 THR B N 1
ATOM 8131 C CA . THR B 1 520 ? 43.25 17.094 -4.773 1 77.12 520 THR B CA 1
ATOM 8132 C C . THR B 1 520 ? 42.438 17.938 -3.789 1 77.12 520 THR B C 1
ATOM 8134 O O . THR B 1 520 ? 42.688 19.141 -3.652 1 77.12 520 THR B O 1
ATOM 8137 N N . LEU B 1 521 ? 41.469 17.312 -3.166 1 80.56 521 LEU B N 1
ATOM 8138 C CA . LEU B 1 521 ? 40.719 17.844 -2.02 1 80.56 521 LEU B CA 1
ATOM 8139 C C . LEU B 1 521 ? 41.312 17.312 -0.713 1 80.56 521 LEU B C 1
ATOM 8141 O O . LEU B 1 521 ? 41.375 16.094 -0.505 1 80.56 521 LEU B O 1
#

InterPro domains:
  IPR000192 Aminotransferase class V domain [PF00266] (4-105)
  IPR000192 Aminotransferase class V domain [PF00266] (163-413)
  IPR005303 Molybdenum cofactor sulfurase, middle domain [PF03476] (451-518)
  IPR015421 Pyridoxal phosphate-dependent transferase, major domain [G3DSA:3.40.640.10] (4-120)
  IPR015421 Pyridoxal phosphate-dependent transferase, major domain [G3DSA:3.40.640.10] (121-230)
  IPR015422 Pyridoxal phosphate-dependent transferase, small domain [G3DSA:3.90.1150.10] (252-430)
  IPR015424 Pyridoxal phosphate-dependent transferase [SSF53383] (2-419)

Radius of gyration: 31.93 Å; Cα contacts (8 Å, |Δi|>4): 2116; chains: 2; bounding box: 86×108×76 Å

Organism: Ciona savignyi (NCBI:txid51511)